Protein AF-0000000084752282 (afdb_homodimer)

Foldseek 3Di:
DPQDADPLVVVLQQFPCQQDFFLNARFAEFALLVFNGAGPLLVVLLVCLVVPQDDFEDPDPDDSRDVLNVLLLVLLVLVCVLQVPPDSLLKAKFQFLLRQLLLLLVQCLVVAAAAAEEEEELLDFLSNPVSNVVSCVNHNYYYHYQYADQLGATDVVVLLVPDALSYAEYEYECARSAFQDGYPLLVVCVSCVVSPHAYEYEDASPVLQDRHHCVVSVHAKYKYALRSLSADHRIIIIGGDQVSQVSGQEDDDAPQQWDDDDPVDTHGDHGPSVHVHDRGPSSRSSSSSSSSVVSVVSNNVSFNVQLVVLQVLLVVLLVVAPQKDWGNNDPDGGQKTWIDGPPDAQVLLQVQLVSNNYHWDWFASSSVSSCVVVVHGITTMGGDGSSGDNVSSVSSSVSSNVSVVVRD/DPQDADPLVVVLVQFPCQQDFFLNARAAEFALLVFNGAGVLLVVLLVCLVVPQDDFEDPDPDDSRDVLNVLLLVLLVLVCVLQVPPDSLLKAKFQFLLRQLLLLLVQCLVVAAAAAEEEEELLDFLSNPVSNVVSCVNHNYYYHYQYADQLGATDVVVLLVPDALSYAEYEYECARSAAQDGYPLLVVCVSCVVSPHAYEYEDASPVLQDRHHCVVSVHAKYKYALRSLSADHRIIIIGGDQVSQVSGQEDDDAPQQWDDDDPVDTHGDHGPSVHVHDRGPSSRSSSSSSSSVVSVVSNNSSFNVQLVVLQVLLVVLLVVAPQKDWGNNDPDGGQKTWIDGPPDAQVLLQVQLVSVNYHWDWFASSSVSSCVVVVHGITTMGGDGSSGDNVSSVSSSVSSNVSVVVRD

Radius of gyration: 26.95 Å; Cα contacts (8 Å, |Δi|>4): 1864; chains: 2; bounding box: 57×87×66 Å

Secondary structure (DSSP, 8-state):
-------HHHHHTT-GGGG-EETTEE-EE-BTTT-----HHHHHHHHHHHHHT----SS--SHHHHHHHHHHHHHHHHHHHHTT-S-GGGEEEESSHHHHHHHHHHHGGGG--TT-EEEEETT--GGGTHHHHHHHHHH--EEEEE-B-TTS-B-HHHHHHH--TTEEEEEEESB-TTT-BB--HHHHHHHHHHTT-EEEEE-TTTTTT----HHHHT-SEEEEEGGGTT--TT-EEEEE-HHHHHHSPPSS-SSSSEEEE-SS-EEE--TTGGG--SS--HHHHHHHHHHHHHHHHH-HHHHHHHHHHHHHHHHHHHTTSTTEEEE---SSB-SEEEEEETTS-HHHHHHHHHHTTEE-EEE-TT-HHHHHHHT-S-EEEEE--TT--HHHHHHHHHHHHHHHHHH-/-------HHHHHTT-GGGG-EETTEE-EE-BTTT-----HHHHHHHHHHHHHT----SS--SHHHHHHHHHHHHHHHHHHHHTT-S-GGGEEEESSHHHHHHHHHHHGGGG--TT-EEEEETT--GGGTHHHHHHHHHH--EEEEE-B-TTS-B-HHHHHHH--TTEEEEEEESB-TTT-BB--HHHHHHHHHHTT-EEEEE-TTTTTT----HHHHT-SEEEEEGGGTT--TT-EEEEE-HHHHHHSPPSS-SSSSEEEE-SS-EEE--TTGGG--SS--HHHHHHHHHHHHHHHHH-HHHHHHHHHHHHHHHHHHHTTSTTEEEE---SSB-SEEEEEETT--HHHHHHHHHHTTEE-EEE-TT-HHHHHHHT-S-EEEEE--TT--HHHHHHHHHHHHHHHHHH-

Structure (mmCIF, N/CA/C/O backbone):
data_AF-0000000084752282-model_v1
#
loop_
_entity.id
_entity.type
_entity.pdbx_description
1 polymer 'Cysteine desulfurase'
#
loop_
_atom_site.group_PDB
_atom_site.id
_atom_site.type_symbol
_atom_site.label_atom_id
_atom_site.label_alt_id
_atom_site.label_comp_id
_atom_site.label_asym_id
_atom_site.label_entity_id
_atom_site.label_seq_id
_atom_site.pdbx_PDB_ins_code
_atom_site.Cartn_x
_atom_site.Cartn_y
_atom_site.Cartn_z
_atom_site.occupancy
_atom_site.B_iso_or_equiv
_atom_site.auth_seq_id
_atom_site.auth_comp_id
_atom_site.auth_asym_id
_atom_site.auth_atom_id
_atom_site.pdbx_PDB_model_num
ATOM 1 N N . MET A 1 1 ? 12.156 -16.172 -34.938 1 40.66 1 MET A N 1
ATOM 2 C CA . MET A 1 1 ? 12.906 -15.188 -34.188 1 40.66 1 MET A CA 1
ATOM 3 C C . MET A 1 1 ? 13.977 -15.867 -33.312 1 40.66 1 MET A C 1
ATOM 5 O O . MET A 1 1 ? 13.703 -16.859 -32.656 1 40.66 1 MET A O 1
ATOM 9 N N . ILE A 1 2 ? 15.164 -15.734 -33.656 1 45.94 2 ILE A N 1
ATOM 10 C CA . ILE A 1 2 ? 16.297 -16.375 -33.031 1 45.94 2 ILE A CA 1
ATOM 11 C C . ILE A 1 2 ? 16.297 -16.031 -31.531 1 45.94 2 ILE A C 1
ATOM 13 O O . ILE A 1 2 ? 16.344 -14.867 -31.156 1 45.94 2 ILE A O 1
ATOM 17 N N . VAL A 1 3 ? 15.711 -16.922 -30.797 1 59.59 3 VAL A N 1
ATOM 18 C CA . VAL A 1 3 ? 15.594 -16.703 -29.359 1 59.59 3 VAL A CA 1
ATOM 19 C C . VAL A 1 3 ? 16.984 -16.531 -28.75 1 59.59 3 VAL A C 1
ATOM 21 O O . VAL A 1 3 ? 17.859 -17.375 -28.938 1 59.59 3 VAL A O 1
ATOM 24 N N . LYS A 1 4 ? 17.391 -15.227 -28.375 1 66.44 4 LYS A N 1
ATOM 25 C CA . LYS A 1 4 ? 18.594 -14.797 -27.688 1 66.44 4 LYS A CA 1
ATOM 26 C C . LYS A 1 4 ? 18.906 -15.703 -26.5 1 66.44 4 LYS A C 1
ATOM 28 O O . LYS A 1 4 ? 18.062 -15.914 -25.641 1 66.44 4 LYS A O 1
ATOM 33 N N . THR A 1 5 ? 19.953 -16.406 -26.672 1 79.81 5 THR A N 1
ATOM 34 C CA . THR A 1 5 ? 20.422 -17.219 -25.547 1 79.81 5 THR A CA 1
ATOM 35 C C . THR A 1 5 ? 20.812 -16.312 -24.375 1 79.81 5 THR A C 1
ATOM 37 O O . THR A 1 5 ? 21.562 -15.352 -24.547 1 79.81 5 THR A O 1
ATOM 40 N N . LEU A 1 6 ? 20.141 -16.609 -23.156 1 91.19 6 LEU A N 1
ATOM 41 C CA . LEU A 1 6 ? 20.359 -15.773 -21.984 1 91.19 6 LEU A CA 1
ATOM 42 C C . LEU A 1 6 ? 21.719 -16.078 -21.359 1 91.19 6 LEU A C 1
ATOM 44 O O . LEU A 1 6 ? 22.109 -17.25 -21.25 1 91.19 6 LEU A O 1
ATOM 48 N N . ASP A 1 7 ? 22.469 -15.047 -21.062 1 95.12 7 ASP A N 1
ATOM 49 C CA . ASP A 1 7 ? 23.641 -15.188 -20.203 1 95.12 7 ASP A CA 1
ATOM 50 C C . ASP A 1 7 ? 23.25 -15.195 -18.734 1 95.12 7 ASP A C 1
ATOM 52 O O . ASP A 1 7 ? 23.281 -14.156 -18.078 1 95.12 7 ASP A O 1
ATOM 56 N N . ILE A 1 8 ? 22.969 -16.344 -18.234 1 96.25 8 ILE A N 1
ATOM 57 C CA . ILE A 1 8 ? 22.375 -16.516 -16.922 1 96.25 8 ILE A CA 1
ATOM 58 C C . ILE A 1 8 ? 23.344 -16.031 -15.852 1 96.25 8 ILE A C 1
ATOM 60 O O . ILE A 1 8 ? 22.938 -15.422 -14.859 1 96.25 8 ILE A O 1
ATOM 64 N N . GLN A 1 9 ? 24.578 -16.281 -16 1 95.25 9 GLN A N 1
ATOM 65 C CA . GLN A 1 9 ? 25.578 -15.867 -15.023 1 95.25 9 GLN A CA 1
ATOM 66 C C . GLN A 1 9 ? 25.641 -14.344 -14.906 1 95.25 9 GLN A C 1
ATOM 68 O O . GLN A 1 9 ? 25.766 -13.805 -13.805 1 95.25 9 GLN A O 1
ATOM 73 N N . ALA A 1 10 ? 25.609 -13.688 -16.031 1 96.81 10 ALA A N 1
ATOM 74 C CA . ALA A 1 10 ? 25.578 -12.227 -16.016 1 96.81 10 ALA A CA 1
ATOM 75 C C . ALA A 1 10 ? 24.312 -11.711 -15.336 1 96.81 10 ALA A C 1
ATOM 77 O O . ALA A 1 10 ? 24.359 -10.75 -14.562 1 96.81 10 ALA A O 1
ATOM 78 N N . ILE A 1 11 ? 23.188 -12.344 -15.641 1 98.19 11 ILE A N 1
ATOM 79 C CA . ILE A 1 11 ? 21.906 -11.961 -15.07 1 98.19 11 ILE A CA 1
ATOM 80 C C . ILE A 1 11 ? 21.938 -12.148 -13.555 1 98.19 11 ILE A C 1
ATOM 82 O O . ILE A 1 11 ? 21.484 -11.281 -12.805 1 98.19 11 ILE A O 1
ATOM 86 N N . ARG A 1 12 ? 22.453 -13.234 -13.078 1 98.19 12 ARG A N 1
ATOM 87 C CA . ARG A 1 12 ? 22.484 -13.555 -11.656 1 98.19 12 ARG A CA 1
ATOM 88 C C . ARG A 1 12 ? 23.281 -12.516 -10.867 1 98.19 12 ARG A C 1
ATOM 90 O O . ARG A 1 12 ? 22.984 -12.25 -9.703 1 98.19 12 ARG A O 1
ATOM 97 N N . LYS A 1 13 ? 24.266 -11.828 -11.477 1 98.12 13 LYS A N 1
ATOM 98 C CA . LYS A 1 13 ? 25.062 -10.797 -10.828 1 98.12 13 LYS A CA 1
ATOM 99 C C . LYS A 1 13 ? 24.219 -9.57 -10.508 1 98.12 13 LYS A C 1
ATOM 101 O O . LYS A 1 13 ? 24.578 -8.773 -9.633 1 98.12 13 LYS A O 1
ATOM 106 N N . ASP A 1 14 ? 23.125 -9.43 -11.234 1 98.56 14 ASP A N 1
ATOM 107 C CA . ASP A 1 14 ? 22.219 -8.312 -10.992 1 98.56 14 ASP A CA 1
ATOM 108 C C . ASP A 1 14 ? 21.453 -8.5 -9.688 1 98.56 14 ASP A C 1
ATOM 110 O O . ASP A 1 14 ? 20.844 -7.559 -9.18 1 98.56 14 ASP A O 1
ATOM 114 N N . PHE A 1 15 ? 21.453 -9.734 -9.125 1 98.75 15 PHE A N 1
ATOM 115 C CA . PHE A 1 15 ? 20.703 -10.062 -7.918 1 98.75 15 PHE A CA 1
ATOM 116 C C . PHE A 1 15 ? 21.641 -10.367 -6.758 1 98.75 15 PHE A C 1
ATOM 118 O O . PHE A 1 15 ? 21.938 -11.531 -6.48 1 98.75 15 PHE A O 1
ATOM 125 N N . PRO A 1 16 ? 21.953 -9.336 -5.98 1 98.06 16 PRO A N 1
ATOM 126 C CA . PRO A 1 16 ? 22.922 -9.523 -4.902 1 98.06 16 PRO A CA 1
ATOM 127 C C . PRO A 1 16 ? 22.5 -10.609 -3.914 1 98.06 16 PRO A C 1
ATOM 129 O O . PRO A 1 16 ? 23.359 -11.32 -3.373 1 98.06 16 PRO A O 1
ATOM 132 N N . ILE A 1 17 ? 21.281 -10.797 -3.721 1 98.38 17 ILE A N 1
ATOM 133 C CA . ILE A 1 17 ? 20.75 -11.703 -2.711 1 98.38 17 ILE A CA 1
ATOM 134 C C . ILE A 1 17 ? 21.094 -13.148 -3.072 1 98.38 17 ILE A C 1
ATOM 136 O O . ILE A 1 17 ? 21.188 -14.008 -2.195 1 98.38 17 ILE A O 1
ATOM 140 N N . LEU A 1 18 ? 21.312 -13.453 -4.336 1 98.12 18 LEU A N 1
ATOM 141 C CA . LEU A 1 18 ? 21.578 -14.82 -4.785 1 98.12 18 LEU A CA 1
ATOM 142 C C . LEU A 1 18 ? 22.984 -15.25 -4.391 1 98.12 18 LEU A C 1
ATOM 144 O O . LEU A 1 18 ? 23.312 -16.438 -4.465 1 98.12 18 LEU A O 1
ATOM 148 N N . GLN A 1 19 ? 23.781 -14.336 -3.854 1 96.44 19 GLN A N 1
ATOM 149 C CA . GLN A 1 19 ? 25.141 -14.648 -3.412 1 96.44 19 GLN A CA 1
ATOM 150 C C . GLN A 1 19 ? 25.172 -15.008 -1.929 1 96.44 19 GLN A C 1
ATOM 152 O O . GLN A 1 19 ? 26.203 -15.383 -1.394 1 96.44 19 GLN A O 1
ATOM 157 N N . ARG A 1 20 ? 24.078 -14.945 -1.335 1 95.69 20 ARG A N 1
ATOM 158 C CA . ARG A 1 20 ? 23.969 -15.219 0.094 1 95.69 20 ARG A CA 1
ATOM 159 C C . ARG A 1 20 ? 24.141 -16.703 0.384 1 95.69 20 ARG A C 1
ATOM 161 O O . ARG A 1 20 ? 23.844 -17.547 -0.465 1 95.69 20 ARG A O 1
ATOM 168 N N . GLU A 1 21 ? 24.641 -16.953 1.603 1 97.44 21 GLU A N 1
ATOM 169 C CA . GLU A 1 21 ? 24.672 -18.312 2.115 1 97.44 21 GLU A CA 1
ATOM 170 C C . GLU A 1 21 ? 23.594 -18.531 3.172 1 97.44 21 GLU A C 1
ATOM 172 O O . GLU A 1 21 ? 23.312 -17.641 3.979 1 97.44 21 GLU A O 1
ATOM 177 N N . VAL A 1 22 ? 23.016 -19.656 3.08 1 97.06 22 VAL A N 1
ATOM 178 C CA . VAL A 1 22 ? 22.031 -20.078 4.07 1 97.06 22 VAL A CA 1
ATOM 179 C C . VAL A 1 22 ? 22.438 -21.438 4.652 1 97.06 22 VAL A C 1
ATOM 181 O O . VAL A 1 22 ? 22.609 -22.406 3.914 1 97.06 22 VAL A O 1
ATOM 184 N N . ASN A 1 23 ? 22.625 -21.438 5.961 1 95.81 23 ASN A N 1
ATOM 185 C CA . ASN A 1 23 ? 23.062 -22.656 6.648 1 95.81 23 ASN A CA 1
ATOM 186 C C . ASN A 1 23 ? 24.375 -23.188 6.078 1 95.81 23 ASN A C 1
ATOM 188 O O . ASN A 1 23 ? 24.531 -24.391 5.898 1 95.81 23 ASN A O 1
ATOM 192 N N . GLY A 1 24 ? 25.188 -22.359 5.688 1 97.12 24 GLY A N 1
ATOM 193 C CA . GLY A 1 24 ? 26.516 -22.703 5.223 1 97.12 24 GLY A CA 1
ATOM 194 C C . GLY A 1 24 ? 26.547 -23.141 3.77 1 97.12 24 GLY A C 1
ATOM 195 O O . GLY A 1 24 ? 27.578 -23.609 3.277 1 97.12 24 GLY A O 1
ATOM 196 N N . LYS A 1 25 ? 25.469 -23.031 3.049 1 97.75 25 LYS A N 1
ATOM 197 C CA . LYS A 1 25 ? 25.359 -23.422 1.643 1 97.75 25 LYS A CA 1
ATOM 198 C C . LYS A 1 25 ? 24.906 -22.25 0.784 1 97.75 25 LYS A C 1
ATOM 200 O O . LYS A 1 25 ? 24.188 -21.359 1.26 1 97.75 25 LYS A O 1
ATOM 205 N N . PRO A 1 26 ? 25.375 -22.281 -0.467 1 97.5 26 PRO A N 1
ATOM 206 C CA . PRO A 1 26 ? 24.844 -21.25 -1.357 1 97.5 26 PRO A CA 1
ATOM 207 C C . PRO A 1 26 ? 23.312 -21.297 -1.479 1 97.5 26 PRO A C 1
ATOM 209 O O . PRO A 1 26 ? 22.734 -22.391 -1.598 1 97.5 26 PRO A O 1
ATOM 212 N N . LEU A 1 27 ? 22.734 -20.172 -1.477 1 98.56 27 LEU A N 1
ATOM 213 C CA . LEU A 1 27 ? 21.281 -20.062 -1.57 1 98.56 27 LEU A CA 1
ATOM 214 C C . LEU A 1 27 ? 20.797 -20.547 -2.93 1 98.56 27 LEU A C 1
ATOM 216 O O . LEU A 1 27 ? 21.297 -20.109 -3.969 1 98.56 27 LEU A O 1
ATOM 220 N N . VAL A 1 28 ? 19.922 -21.484 -2.93 1 98.69 28 VAL A N 1
ATOM 221 C CA . VAL A 1 28 ? 19.078 -21.828 -4.07 1 98.69 28 VAL A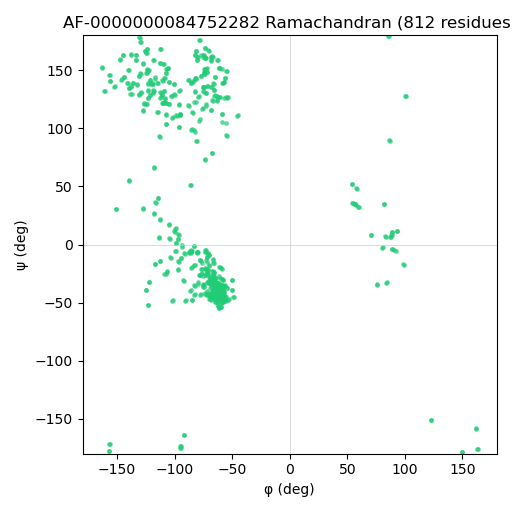 CA 1
ATOM 222 C C . VAL A 1 28 ? 17.656 -21.375 -3.818 1 98.69 28 VAL A C 1
ATOM 224 O O . VAL A 1 28 ? 16.922 -22 -3.045 1 98.69 28 VAL A O 1
ATOM 227 N N . TYR A 1 29 ? 17.281 -20.328 -4.43 1 98.69 29 TYR A N 1
ATOM 228 C CA . TYR A 1 29 ? 15.969 -19.719 -4.176 1 98.69 29 TYR A CA 1
ATOM 229 C C . TYR A 1 29 ? 14.938 -20.203 -5.191 1 98.69 29 TYR A C 1
ATOM 231 O O . TYR A 1 29 ? 14.984 -19.812 -6.359 1 98.69 29 TYR A O 1
ATOM 239 N N . LEU A 1 30 ? 13.969 -20.984 -4.734 1 98.75 30 LEU A N 1
ATOM 240 C CA . LEU A 1 30 ? 12.969 -21.578 -5.609 1 98.75 30 LEU A CA 1
ATOM 241 C C . LEU A 1 30 ? 11.562 -21.266 -5.109 1 98.75 30 LEU A C 1
ATOM 243 O O . LEU A 1 30 ? 10.656 -22.094 -5.23 1 98.75 30 LEU A O 1
ATOM 247 N N . ASP A 1 31 ? 11.359 -20.125 -4.469 1 98.44 31 ASP A N 1
ATOM 248 C CA . ASP A 1 31 ? 10.055 -19.656 -4 1 98.44 31 ASP A CA 1
ATOM 249 C C . ASP A 1 31 ? 9.633 -18.391 -4.746 1 98.44 31 ASP A C 1
ATOM 251 O O . ASP A 1 31 ? 9.07 -17.469 -4.148 1 98.44 31 ASP A O 1
ATOM 255 N N . ASN A 1 32 ? 9.883 -18.328 -6.043 1 98.31 32 ASN A N 1
ATOM 256 C CA . ASN A 1 32 ? 9.648 -17.156 -6.883 1 98.31 32 ASN A CA 1
ATOM 257 C C . ASN A 1 32 ? 8.156 -16.906 -7.094 1 98.31 32 ASN A C 1
ATOM 259 O O . ASN A 1 32 ? 7.75 -15.797 -7.414 1 98.31 32 ASN A O 1
ATOM 263 N N . ALA A 1 33 ? 7.273 -17.938 -6.926 1 97.69 33 ALA A N 1
ATOM 264 C CA . ALA A 1 33 ? 5.828 -17.781 -7.078 1 97.69 33 ALA A CA 1
ATOM 265 C C . ALA A 1 33 ? 5.238 -17 -5.902 1 97.69 33 ALA A C 1
ATOM 267 O O . ALA A 1 33 ? 4.129 -16.469 -6 1 97.69 33 ALA A O 1
ATOM 268 N N . ALA A 1 34 ? 5.945 -17 -4.789 1 97.5 34 ALA A N 1
ATOM 269 C CA . ALA A 1 34 ? 5.535 -16.188 -3.652 1 97.5 34 ALA A CA 1
ATOM 270 C C . ALA A 1 34 ? 6.051 -14.758 -3.793 1 97.5 34 ALA A C 1
ATOM 272 O O . ALA A 1 34 ? 5.297 -13.797 -3.604 1 97.5 34 ALA A O 1
ATOM 273 N N . THR A 1 35 ? 7.301 -14.648 -4.102 1 98.12 35 THR A N 1
ATOM 274 C CA . THR A 1 35 ? 7.934 -13.352 -4.344 1 98.12 35 THR A CA 1
ATOM 275 C C . THR A 1 35 ? 9.234 -13.531 -5.125 1 98.12 35 THR A C 1
ATOM 277 O O . THR A 1 35 ? 10.062 -14.367 -4.777 1 98.12 35 THR A O 1
ATOM 280 N N . SER A 1 36 ? 9.414 -12.75 -6.16 1 98.56 36 SER A N 1
ATOM 281 C CA . SER A 1 36 ? 10.648 -12.781 -6.938 1 98.56 36 SER A CA 1
ATOM 282 C C . SER A 1 36 ? 11.75 -11.984 -6.25 1 98.56 36 SER A C 1
ATOM 284 O O . SER A 1 36 ? 11.492 -11.227 -5.312 1 98.56 36 SER A O 1
ATOM 286 N N . GLN A 1 37 ? 12.977 -12.242 -6.645 1 98.81 37 GLN A N 1
ATOM 287 C CA . GLN A 1 37 ? 14.07 -11.414 -6.16 1 98.81 37 GLN A CA 1
ATOM 288 C C . GLN A 1 37 ? 14.156 -10.109 -6.953 1 98.81 37 GLN A C 1
ATOM 290 O O . GLN A 1 37 ? 13.648 -10.016 -8.07 1 98.81 37 GLN A O 1
ATOM 295 N N . THR A 1 38 ? 14.789 -9.102 -6.379 1 98.88 38 THR A N 1
ATOM 296 C CA . THR A 1 38 ? 14.844 -7.754 -6.93 1 98.88 38 THR A CA 1
ATOM 297 C C . THR A 1 38 ? 16.25 -7.422 -7.406 1 98.88 38 THR A C 1
ATOM 299 O O . THR A 1 38 ? 17.203 -7.492 -6.629 1 98.88 38 THR A O 1
ATOM 302 N N . PRO A 1 39 ? 16.438 -7.074 -8.688 1 98.88 39 PRO A N 1
ATOM 303 C CA . PRO A 1 39 ? 17.781 -6.762 -9.195 1 98.88 39 PRO A CA 1
ATOM 304 C C . PRO A 1 39 ? 18.281 -5.406 -8.703 1 98.88 39 PRO A C 1
ATOM 306 O O . PRO A 1 39 ? 17.5 -4.547 -8.312 1 98.88 39 PRO A O 1
ATOM 309 N N . GLN A 1 40 ? 19.578 -5.23 -8.773 1 98.81 40 GLN A N 1
ATOM 310 C CA . GLN A 1 40 ? 20.234 -4.027 -8.289 1 98.81 40 GLN A CA 1
ATOM 311 C C . GLN A 1 40 ? 19.703 -2.781 -8.984 1 98.81 40 GLN A C 1
ATOM 313 O O . GLN A 1 40 ? 19.609 -1.709 -8.383 1 98.81 40 GLN A O 1
ATOM 318 N N . GLN A 1 41 ? 19.359 -2.879 -10.266 1 98.81 41 GLN A N 1
ATOM 319 C CA . GLN A 1 41 ? 18.828 -1.756 -11.039 1 98.81 41 GLN A CA 1
ATOM 320 C C . GLN A 1 41 ? 17.562 -1.196 -10.391 1 98.81 41 GLN A C 1
ATOM 322 O O . GLN A 1 41 ? 17.359 0.019 -10.367 1 98.81 41 GLN A O 1
ATOM 327 N N . VAL A 1 42 ? 16.703 -2.086 -9.898 1 98.94 42 VAL A N 1
ATOM 328 C CA . VAL A 1 42 ? 15.461 -1.682 -9.258 1 98.94 42 VAL A CA 1
ATOM 329 C C . VAL A 1 42 ? 15.766 -1.097 -7.875 1 98.94 42 VAL A C 1
ATOM 331 O O . VAL A 1 42 ? 15.18 -0.08 -7.488 1 98.94 42 VAL A O 1
ATOM 334 N N . ILE A 1 43 ? 16.688 -1.72 -7.121 1 98.94 43 ILE A N 1
ATOM 335 C CA . ILE A 1 43 ? 17.109 -1.218 -5.816 1 98.94 43 ILE A CA 1
ATOM 336 C C . ILE A 1 43 ? 17.688 0.187 -5.965 1 98.94 43 ILE A C 1
ATOM 338 O O . ILE A 1 43 ? 17.375 1.077 -5.164 1 98.94 43 ILE A O 1
ATOM 342 N N . ASP A 1 44 ? 18.453 0.41 -7.02 1 98.88 44 ASP A N 1
ATOM 343 C CA . ASP A 1 44 ? 19.031 1.723 -7.289 1 98.88 44 ASP A CA 1
ATOM 344 C C . ASP A 1 44 ? 17.938 2.764 -7.539 1 98.88 44 ASP A C 1
ATOM 346 O O . ASP A 1 44 ? 18.078 3.916 -7.121 1 98.88 44 ASP A O 1
ATOM 350 N N . ALA A 1 45 ? 16.906 2.393 -8.258 1 98.88 45 ALA A N 1
ATOM 351 C CA . ALA A 1 45 ? 15.781 3.305 -8.492 1 98.88 45 ALA A CA 1
ATOM 352 C C . ALA A 1 45 ? 15.141 3.742 -7.184 1 98.88 45 ALA A C 1
ATOM 354 O O . ALA A 1 45 ? 14.773 4.906 -7.023 1 98.88 45 ALA A O 1
ATOM 355 N N . ILE A 1 46 ? 15.008 2.818 -6.234 1 98.88 46 ILE A N 1
ATOM 356 C CA . ILE A 1 46 ? 14.445 3.113 -4.918 1 98.88 46 ILE A CA 1
ATOM 357 C C . ILE A 1 46 ? 15.359 4.094 -4.18 1 98.88 46 ILE A C 1
ATOM 359 O O . ILE A 1 46 ? 14.891 5.117 -3.672 1 98.88 46 ILE A O 1
ATOM 363 N N . VAL A 1 47 ? 16.625 3.781 -4.168 1 98.88 47 VAL A N 1
ATOM 364 C CA . VAL A 1 47 ? 17.609 4.598 -3.471 1 98.88 47 VAL A CA 1
ATOM 365 C C . VAL A 1 47 ? 17.641 5.996 -4.078 1 98.88 47 VAL A C 1
ATOM 367 O O . VAL A 1 47 ? 17.625 6.996 -3.357 1 98.88 47 VAL A O 1
ATOM 370 N N . ASN A 1 48 ? 17.656 6.078 -5.418 1 98.75 48 ASN A N 1
ATOM 371 C CA . ASN A 1 48 ? 17.719 7.355 -6.121 1 98.75 48 ASN A CA 1
ATOM 372 C C . ASN A 1 48 ? 16.516 8.234 -5.805 1 98.75 48 ASN A C 1
ATOM 374 O O . ASN A 1 48 ? 16.641 9.461 -5.711 1 98.75 48 ASN A O 1
ATOM 378 N N . TYR A 1 49 ? 15.375 7.66 -5.672 1 98.81 49 TYR A N 1
ATOM 379 C CA . TYR A 1 49 ? 14.188 8.43 -5.316 1 98.81 49 TYR A CA 1
ATOM 380 C C . TYR A 1 49 ? 14.359 9.094 -3.959 1 98.81 49 TYR A C 1
ATOM 382 O O . TYR A 1 49 ? 14.266 10.32 -3.846 1 98.81 49 TYR A O 1
ATOM 390 N N . TYR A 1 50 ? 14.688 8.297 -2.906 1 98.75 50 TYR A N 1
ATOM 391 C CA . TYR A 1 50 ? 14.711 8.805 -1.54 1 98.75 50 TYR A CA 1
ATOM 392 C C . TYR A 1 50 ? 15.891 9.742 -1.326 1 98.75 50 TYR A C 1
ATOM 394 O O . TYR A 1 50 ? 15.82 10.672 -0.514 1 98.75 50 TYR A O 1
ATOM 402 N N . GLN A 1 51 ? 16.953 9.602 -2.113 1 98.62 51 GLN A N 1
ATOM 403 C CA . GLN A 1 51 ? 18.141 10.438 -1.942 1 98.62 51 GLN A CA 1
ATOM 404 C C . GLN A 1 51 ? 18.094 11.648 -2.873 1 98.62 51 GLN A C 1
ATOM 406 O O . GLN A 1 51 ? 18.859 12.594 -2.699 1 98.62 51 GLN A O 1
ATOM 411 N N . GLY A 1 52 ? 17.141 11.609 -3.828 1 98.31 52 GLY A N 1
ATOM 412 C CA . GLY A 1 52 ? 17.312 12.594 -4.887 1 98.31 52 GLY A CA 1
ATOM 413 C C . GLY A 1 52 ? 16.094 13.469 -5.082 1 98.31 52 GLY A C 1
ATOM 414 O O . GLY A 1 52 ? 16.219 14.664 -5.359 1 98.31 52 GLY A O 1
ATOM 415 N N . TYR A 1 53 ? 14.914 12.898 -4.992 1 98.12 53 TYR A N 1
ATOM 416 C CA . TYR A 1 53 ? 13.758 13.711 -5.363 1 98.12 53 TYR A CA 1
ATOM 417 C C . TYR A 1 53 ? 12.516 13.281 -4.594 1 98.12 53 TYR A C 1
ATOM 419 O O . TYR A 1 53 ? 11.398 13.328 -5.125 1 98.12 53 TYR A O 1
ATOM 427 N N . ASN A 1 54 ? 12.719 12.789 -3.383 1 98.44 54 ASN A N 1
ATOM 428 C CA . ASN A 1 54 ? 11.617 12.438 -2.49 1 98.44 54 ASN A CA 1
ATOM 429 C C . ASN A 1 54 ? 10.719 13.648 -2.207 1 98.44 54 ASN A C 1
ATOM 431 O O . ASN A 1 54 ? 11.164 14.625 -1.603 1 98.44 54 ASN A O 1
ATOM 435 N N . ALA A 1 55 ? 9.508 13.641 -2.678 1 98.06 55 ALA A N 1
ATOM 436 C CA . ALA A 1 55 ? 8.445 14.625 -2.463 1 98.06 55 ALA A CA 1
ATOM 437 C C . ALA A 1 55 ? 7.086 14.062 -2.84 1 98.06 55 ALA A C 1
ATOM 439 O O . ALA A 1 55 ? 6.996 13.07 -3.57 1 98.06 55 ALA A O 1
ATOM 440 N N . ASN A 1 56 ? 6.09 14.555 -2.221 1 96.56 56 ASN A N 1
ATOM 441 C CA . ASN A 1 56 ? 4.746 14.18 -2.643 1 96.56 56 ASN A CA 1
ATOM 442 C C . ASN A 1 56 ? 4.461 14.617 -4.074 1 96.56 56 ASN A C 1
ATOM 444 O O . ASN A 1 56 ? 5.113 15.531 -4.59 1 96.56 56 ASN A O 1
ATOM 448 N N . ILE A 1 57 ? 3.49 13.977 -4.695 1 96.44 57 ILE A N 1
ATOM 449 C CA . ILE A 1 57 ? 3.35 14.148 -6.137 1 96.44 57 ILE A CA 1
ATOM 450 C C . ILE A 1 57 ? 2.051 14.898 -6.441 1 96.44 57 ILE A C 1
ATOM 452 O O . ILE A 1 57 ? 1.203 15.062 -5.562 1 96.44 57 ILE A O 1
ATOM 456 N N . HIS A 1 58 ? 1.892 15.375 -7.781 1 90.62 58 HIS A N 1
ATOM 457 C CA . HIS A 1 58 ? 0.729 15.898 -8.492 1 90.62 58 HIS A CA 1
ATOM 458 C C . HIS A 1 58 ? 0.408 17.328 -8.055 1 90.62 58 HIS A C 1
ATOM 460 O O . HIS A 1 58 ? 0.044 18.156 -8.883 1 90.62 58 HIS A O 1
ATOM 466 N N . ARG A 1 59 ? 0.608 17.766 -6.758 1 82.62 59 ARG A N 1
ATOM 467 C CA . ARG A 1 59 ? 0.037 19.031 -6.305 1 82.62 59 ARG A CA 1
ATOM 468 C C . ARG A 1 59 ? 1.131 20.047 -6.016 1 82.62 59 ARG A C 1
ATOM 470 O O . ARG A 1 59 ? 0.852 21.234 -5.871 1 82.62 59 ARG A O 1
ATOM 477 N N . GLY A 1 60 ? 2.287 19.578 -5.941 1 84.88 60 GLY A N 1
ATOM 478 C CA . GLY A 1 60 ? 3.371 20.484 -5.625 1 84.88 60 GLY A CA 1
ATOM 479 C C . GLY A 1 60 ? 3.98 21.141 -6.852 1 84.88 60 GLY A C 1
ATOM 480 O O . GLY A 1 60 ? 4.152 20.484 -7.887 1 84.88 60 GLY A O 1
ATOM 481 N N . VAL A 1 61 ? 4.316 22.453 -6.66 1 87.62 61 VAL A N 1
ATOM 482 C CA . VAL A 1 61 ? 4.848 23.203 -7.793 1 87.62 61 VAL A CA 1
ATOM 483 C C . VAL A 1 61 ? 6.375 23.219 -7.73 1 87.62 61 VAL A C 1
ATOM 485 O O . VAL A 1 61 ? 7.039 23.578 -8.703 1 87.62 61 VAL A O 1
ATOM 488 N N . HIS A 1 62 ? 6.91 22.844 -6.574 1 95.44 62 HIS A N 1
ATOM 489 C CA . HIS A 1 62 ? 8.359 22.922 -6.453 1 95.44 62 HIS A CA 1
ATOM 490 C C . HIS A 1 62 ? 9.039 21.781 -7.211 1 95.44 62 HIS A C 1
ATOM 492 O O . HIS A 1 62 ? 8.406 20.766 -7.516 1 95.44 62 HIS A O 1
ATOM 498 N N . THR A 1 63 ? 10.289 21.875 -7.484 1 97.69 63 THR A N 1
ATOM 499 C CA . THR A 1 63 ? 11.086 21.047 -8.391 1 97.69 63 THR A CA 1
ATOM 500 C C . THR A 1 63 ? 11.023 19.578 -7.977 1 97.69 63 THR A C 1
ATOM 502 O O . THR A 1 63 ? 10.773 18.703 -8.812 1 97.69 63 THR A O 1
ATOM 505 N N . LEU A 1 64 ? 11.227 19.297 -6.711 1 97.75 64 LEU A N 1
ATOM 506 C CA . LEU A 1 64 ? 11.242 17.906 -6.262 1 97.75 64 LEU A CA 1
ATOM 507 C C . LEU A 1 64 ? 9.898 17.234 -6.523 1 97.75 64 LEU A C 1
ATOM 509 O O . LEU A 1 64 ? 9.852 16.078 -6.961 1 97.75 64 LEU A O 1
ATOM 513 N N . SER A 1 65 ? 8.805 17.922 -6.238 1 97.81 65 SER A N 1
ATOM 514 C CA . SER A 1 65 ? 7.473 17.391 -6.488 1 97.81 65 SER A CA 1
ATOM 515 C C . SER A 1 65 ? 7.258 17.125 -7.977 1 97.81 65 SER A C 1
ATOM 517 O O . SER A 1 65 ? 6.672 16.109 -8.352 1 97.81 65 SER A O 1
ATOM 519 N N . GLN A 1 66 ? 7.719 18.016 -8.789 1 97.75 66 GLN A N 1
ATOM 520 C CA . GLN A 1 66 ? 7.574 17.844 -10.234 1 97.75 66 GLN A CA 1
ATOM 521 C C . GLN A 1 66 ? 8.383 16.656 -10.734 1 97.75 66 GLN A C 1
ATOM 523 O O . GLN A 1 66 ? 7.895 15.852 -11.539 1 97.75 66 GLN A O 1
ATOM 528 N N . GLU A 1 67 ? 9.609 16.562 -10.273 1 98.44 67 GLU A N 1
ATOM 529 C CA . GLU A 1 67 ? 10.461 15.43 -10.656 1 98.44 67 GLU A CA 1
ATOM 530 C C . GLU A 1 67 ? 9.828 14.102 -10.234 1 98.44 67 GLU A C 1
ATOM 532 O O . GLU A 1 67 ? 9.805 13.141 -11.008 1 98.44 67 GLU A O 1
ATOM 537 N N . ALA A 1 68 ? 9.32 14.055 -9.016 1 98.5 68 ALA A N 1
ATOM 538 C CA . ALA A 1 68 ? 8.672 12.844 -8.508 1 98.5 68 ALA A CA 1
ATOM 539 C C . ALA A 1 68 ? 7.418 12.516 -9.305 1 98.5 68 ALA A C 1
ATOM 541 O O . ALA A 1 68 ? 7.164 11.352 -9.625 1 98.5 68 ALA A O 1
ATOM 542 N N . THR A 1 69 ? 6.625 13.539 -9.625 1 98.31 69 THR A N 1
ATOM 543 C CA . THR A 1 69 ? 5.418 13.352 -10.43 1 98.31 69 THR A CA 1
ATOM 544 C C . THR A 1 69 ? 5.758 12.766 -11.797 1 98.31 69 THR A C 1
ATOM 546 O O . THR A 1 69 ? 5.125 11.812 -12.234 1 98.31 69 THR A O 1
ATOM 549 N N . ASP A 1 70 ? 6.734 13.336 -12.406 1 98.56 70 ASP A N 1
ATOM 550 C CA . ASP A 1 70 ? 7.145 12.883 -13.727 1 98.56 70 ASP A CA 1
ATOM 551 C C . ASP A 1 70 ? 7.605 11.422 -13.695 1 98.56 70 ASP A C 1
ATOM 553 O O . ASP A 1 70 ? 7.242 10.633 -14.562 1 98.56 70 ASP A O 1
ATOM 557 N N . ALA A 1 71 ? 8.383 11.109 -12.734 1 98.81 71 ALA A N 1
ATOM 558 C CA . ALA A 1 71 ? 8.891 9.75 -12.602 1 98.81 71 ALA A CA 1
ATOM 559 C C . ALA A 1 71 ? 7.75 8.766 -12.352 1 98.81 71 ALA A C 1
ATOM 561 O O . ALA A 1 71 ? 7.73 7.668 -12.922 1 98.81 71 ALA A O 1
ATOM 562 N N . TYR A 1 72 ? 6.848 9.141 -11.516 1 98.69 72 TYR A N 1
ATOM 563 C CA . TYR A 1 72 ? 5.707 8.297 -11.172 1 98.69 72 TYR A CA 1
ATOM 564 C C . TYR A 1 72 ? 4.82 8.062 -12.391 1 98.69 72 TYR A C 1
ATOM 566 O O . TYR A 1 72 ? 4.43 6.922 -12.664 1 98.69 72 TYR A O 1
ATOM 574 N N . GLU A 1 73 ? 4.523 9.094 -13.109 1 98.56 73 GLU A N 1
ATOM 575 C CA . GLU A 1 73 ? 3.674 8.961 -14.297 1 98.56 73 GLU A CA 1
ATOM 576 C C . GLU A 1 73 ? 4.41 8.25 -15.43 1 98.56 73 GLU A C 1
ATOM 578 O O . GLU A 1 73 ? 3.797 7.531 -16.219 1 98.56 73 GLU A O 1
ATOM 583 N N . ALA A 1 74 ? 5.703 8.43 -15.508 1 98.81 74 ALA A N 1
ATOM 584 C CA . ALA A 1 74 ? 6.488 7.664 -16.469 1 98.81 74 ALA A CA 1
ATOM 585 C C . ALA A 1 74 ? 6.344 6.164 -16.219 1 98.81 74 ALA A C 1
ATOM 587 O O . ALA A 1 74 ? 6.309 5.371 -17.172 1 98.81 74 ALA A O 1
ATOM 588 N N . ALA A 1 75 ? 6.316 5.805 -14.977 1 98.88 75 ALA A N 1
ATOM 589 C CA . ALA A 1 75 ? 6.105 4.402 -14.633 1 98.88 75 ALA A CA 1
ATOM 590 C C . ALA A 1 75 ? 4.75 3.91 -15.133 1 98.88 75 ALA A C 1
ATOM 592 O O . ALA A 1 75 ? 4.637 2.787 -15.633 1 98.88 75 ALA A O 1
ATOM 593 N N . ARG A 1 76 ? 3.723 4.727 -15 1 98.75 76 ARG A N 1
ATOM 594 C CA . ARG A 1 76 ? 2.404 4.375 -15.516 1 98.75 76 ARG A CA 1
ATOM 595 C C . ARG A 1 76 ? 2.457 4.109 -17.016 1 98.75 76 ARG A C 1
ATOM 597 O O . ARG A 1 76 ? 1.852 3.152 -17.5 1 98.75 76 ARG A O 1
ATOM 604 N N . TYR A 1 77 ? 3.184 4.887 -17.75 1 98.81 77 TYR A N 1
ATOM 605 C CA . TYR A 1 77 ? 3.338 4.723 -19.188 1 98.81 77 TYR A CA 1
ATOM 606 C C . TYR A 1 77 ? 4.094 3.439 -19.516 1 98.81 77 TYR A C 1
ATOM 608 O O . TYR A 1 77 ? 3.771 2.754 -20.484 1 98.81 77 TYR A O 1
ATOM 616 N N . LYS A 1 78 ? 5.098 3.139 -18.734 1 98.88 78 LYS A N 1
ATOM 617 C CA . LYS A 1 78 ? 5.844 1.898 -18.938 1 98.88 78 LYS A CA 1
ATOM 618 C C . LYS A 1 78 ? 4.938 0.681 -18.781 1 98.88 78 LYS A C 1
ATOM 620 O O . LYS A 1 78 ? 5.031 -0.275 -19.562 1 98.88 78 LYS A O 1
ATOM 625 N N . ILE A 1 79 ? 4.074 0.731 -17.781 1 98.88 79 ILE A N 1
ATOM 626 C CA . ILE A 1 79 ? 3.119 -0.347 -17.547 1 98.88 79 ILE A CA 1
ATOM 627 C C . ILE A 1 79 ? 2.148 -0.436 -18.719 1 98.88 79 ILE A C 1
ATOM 629 O O . ILE A 1 79 ? 1.883 -1.525 -19.234 1 98.88 79 ILE A O 1
ATOM 633 N N . GLN A 1 80 ? 1.64 0.732 -19.109 1 98.88 80 GLN A N 1
ATOM 634 C CA . GLN A 1 80 ? 0.73 0.815 -20.25 1 98.88 80 GLN A CA 1
ATOM 635 C C . GLN A 1 80 ? 1.337 0.162 -21.484 1 98.88 80 GLN A C 1
ATOM 637 O O . GLN A 1 80 ? 0.689 -0.656 -22.141 1 98.88 80 GLN A O 1
ATOM 642 N N . LYS A 1 81 ? 2.541 0.488 -21.75 1 98.81 81 LYS A N 1
ATOM 643 C CA . LYS A 1 81 ? 3.229 -0.024 -22.938 1 98.81 81 LYS A CA 1
ATOM 644 C C . LYS A 1 81 ? 3.496 -1.521 -22.812 1 98.81 81 LYS A C 1
ATOM 646 O O . LYS A 1 81 ? 3.291 -2.275 -23.766 1 98.81 81 LYS A O 1
ATOM 651 N N . HIS A 1 82 ? 3.922 -1.965 -21.688 1 98.88 82 HIS A N 1
ATOM 652 C CA . HIS A 1 82 ? 4.27 -3.363 -21.484 1 98.88 82 HIS A CA 1
ATOM 653 C C . HIS A 1 82 ? 3.072 -4.273 -21.719 1 98.88 82 HIS A C 1
ATOM 655 O O . HIS A 1 82 ? 3.205 -5.32 -22.375 1 98.88 82 HIS A O 1
ATOM 661 N N . PHE A 1 83 ? 1.922 -3.877 -21.25 1 98.88 83 PHE A N 1
ATOM 662 C CA . PHE A 1 83 ? 0.743 -4.73 -21.328 1 98.88 83 PHE A CA 1
ATOM 663 C C . PHE A 1 83 ? -0.115 -4.363 -22.531 1 98.88 83 PHE A C 1
ATOM 665 O O . PHE A 1 83 ? -1.219 -4.887 -22.703 1 98.88 83 PHE A O 1
ATOM 672 N N . ASN A 1 84 ? 0.332 -3.451 -23.344 1 98.75 84 ASN A N 1
ATOM 673 C CA . ASN A 1 84 ? -0.393 -2.971 -24.516 1 98.75 84 ASN A CA 1
ATOM 674 C C . ASN A 1 84 ? -1.795 -2.492 -24.141 1 98.75 84 ASN A C 1
ATOM 676 O O . ASN A 1 84 ? -2.781 -2.943 -24.734 1 98.75 84 ASN A O 1
ATOM 680 N N . ILE A 1 85 ? -1.834 -1.638 -23.172 1 98.81 85 ILE A N 1
ATOM 681 C CA . ILE A 1 85 ? -3.062 -0.973 -22.75 1 98.81 85 ILE A CA 1
ATOM 682 C C . ILE A 1 85 ? -3.293 0.272 -23.609 1 98.81 85 ILE A C 1
ATOM 684 O O . ILE A 1 85 ? -2.352 1.008 -23.906 1 98.81 85 ILE A O 1
ATOM 688 N N . ALA A 1 86 ? -4.477 0.516 -24 1 98.56 86 ALA A N 1
ATOM 689 C CA . ALA A 1 86 ? -4.789 1.562 -24.969 1 98.56 86 ALA A CA 1
ATOM 690 C C . ALA A 1 86 ? -4.445 2.943 -24.406 1 98.56 86 ALA A C 1
ATOM 692 O O . ALA A 1 86 ? -3.861 3.773 -25.109 1 98.56 86 ALA A O 1
ATOM 693 N N . HIS A 1 87 ? -4.844 3.23 -23.141 1 98.5 87 HIS A N 1
ATOM 694 C CA . HIS A 1 87 ? -4.656 4.543 -22.531 1 98.5 87 HIS A CA 1
ATOM 695 C C . HIS A 1 87 ? -4.02 4.426 -21.141 1 98.5 87 HIS A C 1
ATOM 697 O O . HIS A 1 87 ? -4.32 3.498 -20.391 1 98.5 87 HIS A O 1
ATOM 703 N N . PRO A 1 88 ? -3.178 5.383 -20.797 1 98.31 88 PRO A N 1
ATOM 704 C CA . PRO A 1 88 ? -2.5 5.312 -19.5 1 98.31 88 PRO A CA 1
ATOM 705 C C . PRO A 1 88 ? -3.465 5.438 -18.312 1 98.31 88 PRO A C 1
ATOM 707 O O . PRO A 1 88 ? -3.217 4.871 -17.25 1 98.31 88 PRO A O 1
ATOM 710 N N . TYR A 1 89 ? -4.582 6.18 -18.516 1 98.31 89 TYR A N 1
ATOM 711 C CA . TYR A 1 89 ? -5.516 6.387 -17.406 1 98.31 89 TYR A CA 1
ATOM 712 C C . TYR A 1 89 ? -6.301 5.117 -17.109 1 98.31 89 TYR A C 1
ATOM 714 O O . TYR A 1 89 ? -7.066 5.062 -16.141 1 98.31 89 TYR A O 1
ATOM 722 N N . GLU A 1 90 ? -6.129 4.059 -17.922 1 98.88 90 GLU A N 1
ATOM 723 C CA . GLU A 1 90 ? -6.727 2.752 -17.656 1 98.88 90 GLU A CA 1
ATOM 724 C C . GLU A 1 90 ? -5.844 1.921 -16.734 1 98.88 90 GLU A C 1
ATOM 726 O O . GLU A 1 90 ? -6.223 0.818 -16.328 1 98.88 90 GLU A O 1
ATOM 731 N N . VAL A 1 91 ? -4.684 2.443 -16.406 1 98.88 91 VAL A N 1
ATOM 732 C CA . VAL A 1 91 ? -3.766 1.829 -15.461 1 98.88 91 VAL A CA 1
ATOM 733 C C . VAL A 1 91 ? -3.98 2.432 -14.07 1 98.88 91 VAL A C 1
ATOM 735 O O . VAL A 1 91 ? -3.648 3.596 -13.836 1 98.88 91 VAL A O 1
ATOM 738 N N . ILE A 1 92 ? -4.488 1.632 -13.156 1 98.81 92 ILE A N 1
ATOM 739 C CA . ILE A 1 92 ? -4.691 2.07 -11.781 1 98.81 92 ILE A CA 1
ATOM 740 C C . ILE A 1 92 ? -3.621 1.463 -10.875 1 98.81 92 ILE A C 1
ATOM 742 O O . ILE A 1 92 ? -3.486 0.239 -10.797 1 98.81 92 ILE A O 1
ATOM 746 N N . PHE A 1 93 ? -2.85 2.324 -10.203 1 98.69 93 PHE A N 1
ATOM 747 C CA . PHE A 1 93 ? -1.914 1.82 -9.203 1 98.69 93 PHE A CA 1
ATOM 748 C C . PHE A 1 93 ? -2.654 1.349 -7.961 1 98.69 93 PHE A C 1
ATOM 750 O O . PHE A 1 93 ? -3.559 2.033 -7.473 1 98.69 93 PHE A O 1
ATOM 757 N N . THR A 1 94 ? -2.334 0.173 -7.523 1 98.31 94 THR A N 1
ATOM 758 C CA . THR A 1 94 ? -2.869 -0.402 -6.293 1 98.31 94 THR A CA 1
ATOM 759 C C . THR A 1 94 ? -1.744 -0.949 -5.418 1 98.31 94 THR A C 1
ATOM 761 O O . THR A 1 94 ? -0.569 -0.857 -5.777 1 98.31 94 THR A O 1
ATOM 764 N N . SER A 1 95 ? -2.104 -1.457 -4.266 1 98 95 SER A N 1
ATOM 765 C CA . SER A 1 95 ? -1.087 -2.021 -3.383 1 98 95 SER A CA 1
ATOM 766 C C . SER A 1 95 ? -0.746 -3.455 -3.775 1 98 95 SER A C 1
ATOM 768 O O . SER A 1 95 ? 0.149 -4.066 -3.191 1 98 95 SER A O 1
ATOM 770 N N . GLY A 1 96 ? -1.384 -4.012 -4.781 1 98 96 GLY A N 1
ATOM 771 C CA . GLY A 1 96 ? -1.172 -5.375 -5.238 1 98 96 GLY A CA 1
ATOM 772 C C . GLY A 1 96 ? -2.414 -5.996 -5.848 1 98 96 GLY A C 1
ATOM 773 O O . GLY A 1 96 ? -3.465 -5.355 -5.922 1 98 96 GLY A O 1
ATOM 774 N N . THR A 1 97 ? -2.283 -7.219 -6.238 1 98.5 97 THR A N 1
ATOM 775 C CA . THR A 1 97 ? -3.359 -7.941 -6.902 1 98.5 97 THR A CA 1
ATOM 776 C C . THR A 1 97 ? -4.578 -8.055 -5.992 1 98.5 97 THR A C 1
ATOM 778 O O . THR A 1 97 ? -5.711 -7.852 -6.434 1 98.5 97 THR A O 1
ATOM 781 N N . THR A 1 98 ? -4.332 -8.375 -4.703 1 98.38 98 THR A N 1
ATOM 782 C CA . THR A 1 98 ? -5.43 -8.508 -3.748 1 98.38 98 THR A CA 1
ATOM 783 C C . THR A 1 98 ? -6.223 -7.211 -3.648 1 98.38 98 THR A C 1
ATOM 785 O O . THR A 1 98 ? -7.453 -7.223 -3.697 1 98.38 98 THR A O 1
ATOM 788 N N . ASP A 1 99 ? -5.539 -6.094 -3.529 1 98.31 99 ASP A N 1
ATOM 789 C CA . ASP A 1 99 ? -6.172 -4.785 -3.473 1 98.31 99 ASP A CA 1
ATOM 790 C C . ASP A 1 99 ? -6.961 -4.5 -4.75 1 98.31 99 ASP A C 1
ATOM 792 O O . ASP A 1 99 ? -8.086 -3.992 -4.691 1 98.31 99 ASP A O 1
ATOM 796 N N . SER A 1 100 ? -6.414 -4.816 -5.879 1 98.75 100 SER A N 1
ATOM 797 C CA . SER A 1 100 ? -7.062 -4.621 -7.172 1 98.75 100 SER A CA 1
ATOM 798 C C . SER A 1 100 ? -8.383 -5.379 -7.25 1 98.75 100 SER A C 1
ATOM 800 O O . SER A 1 100 ? -9.398 -4.824 -7.672 1 98.75 100 SER A O 1
ATOM 802 N N . ILE A 1 101 ? -8.344 -6.621 -6.848 1 98.75 101 ILE A N 1
ATOM 803 C CA . ILE A 1 101 ? -9.531 -7.473 -6.949 1 98.75 101 ILE A CA 1
ATOM 804 C C . ILE A 1 101 ? -10.609 -6.965 -6 1 98.75 101 ILE A C 1
ATOM 806 O O . ILE A 1 101 ? -11.789 -6.922 -6.355 1 98.75 101 ILE A O 1
ATOM 810 N N . ASN A 1 102 ? -10.242 -6.57 -4.801 1 98.62 102 ASN A N 1
ATOM 811 C CA . ASN A 1 102 ? -11.203 -6.016 -3.857 1 98.62 102 ASN A CA 1
ATOM 812 C C . ASN A 1 102 ? -11.859 -4.75 -4.406 1 98.62 102 ASN A C 1
ATOM 814 O O . ASN A 1 102 ? -13.055 -4.531 -4.207 1 98.62 102 ASN A O 1
ATOM 818 N N . LEU A 1 103 ? -11.062 -3.883 -5.07 1 98.31 103 LEU A N 1
ATOM 819 C CA . LEU A 1 103 ? -11.586 -2.672 -5.691 1 98.31 103 LEU A CA 1
ATOM 820 C C . LEU A 1 103 ? -12.688 -3.006 -6.691 1 98.31 103 LEU A C 1
ATOM 822 O O . LEU A 1 103 ? -13.773 -2.434 -6.637 1 98.31 103 LEU A O 1
ATOM 826 N N . VAL A 1 104 ? -12.453 -3.979 -7.531 1 98.62 104 VAL A N 1
ATOM 827 C CA . VAL A 1 104 ? -13.422 -4.359 -8.555 1 98.62 104 VAL A CA 1
ATOM 828 C C . VAL A 1 104 ? -14.633 -5.012 -7.898 1 98.62 104 VAL A C 1
ATOM 830 O O . VAL A 1 104 ? -15.773 -4.695 -8.234 1 98.62 104 VAL A O 1
ATOM 833 N N . ALA A 1 105 ? -14.375 -5.949 -6.965 1 98.25 105 ALA A N 1
ATOM 834 C CA . ALA A 1 105 ? -15.461 -6.648 -6.289 1 98.25 105 ALA A CA 1
ATOM 835 C C . ALA A 1 105 ? -16.391 -5.664 -5.582 1 98.25 105 ALA A C 1
ATOM 837 O O . ALA A 1 105 ? -17.609 -5.781 -5.672 1 98.25 105 ALA A O 1
ATOM 838 N N . ASN A 1 106 ? -15.828 -4.723 -4.879 1 96.62 106 ASN A N 1
ATOM 839 C CA . ASN A 1 106 ? -16.641 -3.713 -4.207 1 96.62 106 ASN A CA 1
ATOM 840 C C . ASN A 1 106 ? -17.453 -2.896 -5.203 1 96.62 106 ASN A C 1
ATOM 842 O O . ASN A 1 106 ? -18.609 -2.537 -4.926 1 96.62 106 ASN A O 1
ATOM 846 N N . GLY A 1 107 ? -16.859 -2.564 -6.301 1 96.31 107 GLY A N 1
ATOM 847 C CA . GLY A 1 107 ? -17.547 -1.786 -7.32 1 96.31 107 GLY A CA 1
ATOM 848 C C . GLY A 1 107 ? -18.719 -2.514 -7.934 1 96.31 107 GLY A C 1
ATOM 849 O O . GLY A 1 107 ? -19.703 -1.887 -8.344 1 96.31 107 GLY A O 1
ATOM 850 N N . PHE A 1 108 ? -18.703 -3.812 -7.988 1 97.19 108 PHE A N 1
ATOM 851 C CA . PHE A 1 108 ? -19.734 -4.605 -8.648 1 97.19 108 PHE A CA 1
ATOM 852 C C . PHE A 1 108 ? -20.953 -4.754 -7.75 1 97.19 108 PHE A C 1
ATOM 854 O O . PHE A 1 108 ? -21.969 -5.312 -8.164 1 97.19 108 PHE A O 1
ATOM 861 N N . ASN A 1 109 ? -20.828 -4.289 -6.555 1 94.62 109 ASN A N 1
ATOM 862 C CA . ASN A 1 109 ? -21.953 -4.34 -5.625 1 94.62 109 ASN A CA 1
ATOM 863 C C . ASN A 1 109 ? -23.234 -3.775 -6.246 1 94.62 109 ASN A C 1
ATOM 865 O O . ASN A 1 109 ? -24.312 -4.328 -6.059 1 94.62 109 ASN A O 1
ATOM 869 N N . SER A 1 110 ? -23.047 -2.719 -6.988 1 90.62 110 SER A N 1
ATOM 870 C CA . SER A 1 110 ? -24.219 -2.012 -7.504 1 90.62 110 SER A CA 1
ATOM 871 C C . SER A 1 110 ? -24.703 -2.631 -8.812 1 90.62 110 SER A C 1
ATOM 873 O O . SER A 1 110 ? -25.781 -2.285 -9.305 1 90.62 110 SER A O 1
ATOM 875 N N . PHE A 1 111 ? -23.969 -3.568 -9.312 1 94.88 111 PHE A N 1
ATOM 876 C CA . PHE A 1 111 ? -24.297 -4.133 -10.617 1 94.88 111 PHE A CA 1
ATOM 877 C C . PHE A 1 111 ? -24.969 -5.496 -10.453 1 94.88 111 PHE A C 1
ATOM 879 O O . PHE A 1 111 ? -25.469 -6.062 -11.43 1 94.88 111 PHE A O 1
ATOM 886 N N . LEU A 1 112 ? -24.922 -6.035 -9.258 1 97.31 112 LEU A N 1
ATOM 887 C CA . LEU A 1 112 ? -25.422 -7.387 -9.039 1 97.31 112 LEU A CA 1
ATOM 888 C C . LEU A 1 112 ? -26.734 -7.355 -8.25 1 97.31 112 LEU A C 1
ATOM 890 O O . LEU A 1 112 ? -26.922 -6.48 -7.406 1 97.31 112 LEU A O 1
ATOM 894 N N . LYS A 1 113 ? -27.609 -8.219 -8.57 1 96.56 113 LYS A N 1
ATOM 895 C CA . LYS A 1 113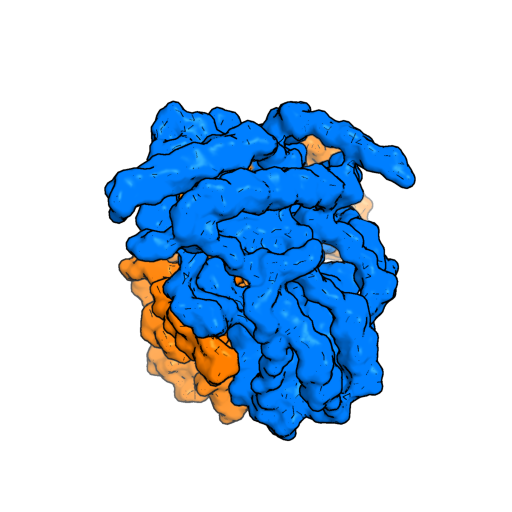 ? -28.844 -8.445 -7.844 1 96.56 113 LYS A CA 1
ATOM 896 C C . LYS A 1 113 ? -28.969 -9.906 -7.406 1 96.56 113 LYS A C 1
ATOM 898 O O . LYS A 1 113 ? -28.203 -10.758 -7.852 1 96.56 113 LYS A O 1
ATOM 903 N N . GLU A 1 114 ? -29.906 -10.125 -6.578 1 97.62 114 GLU A N 1
ATOM 904 C CA . GLU A 1 114 ? -30.156 -11.477 -6.09 1 97.62 114 GLU A CA 1
ATOM 905 C C . GLU A 1 114 ? -30.422 -12.438 -7.246 1 97.62 114 GLU A C 1
ATOM 907 O O . GLU A 1 114 ? -31.219 -12.141 -8.133 1 97.62 114 GLU A O 1
ATOM 912 N N . GLY A 1 115 ? -29.656 -13.492 -7.238 1 97.56 115 GLY A N 1
ATOM 913 C CA . GLY A 1 115 ? -29.891 -14.508 -8.25 1 97.56 115 GLY A CA 1
ATOM 914 C C . GLY A 1 115 ? -28.922 -14.406 -9.422 1 97.56 115 GLY A C 1
ATOM 915 O O . GLY A 1 115 ? -28.766 -15.352 -10.195 1 97.56 115 GLY A O 1
ATOM 916 N N . ASP A 1 116 ? -28.266 -13.242 -9.562 1 98.44 116 ASP A N 1
ATOM 917 C CA . ASP A 1 116 ? -27.188 -13.156 -10.555 1 98.44 116 ASP A CA 1
ATOM 918 C C . ASP A 1 116 ? -26.062 -14.141 -10.242 1 98.44 116 ASP A C 1
ATOM 920 O O . ASP A 1 116 ? -25.891 -14.555 -9.094 1 98.44 116 ASP A O 1
ATOM 924 N N . GLU A 1 117 ? -25.391 -14.555 -11.297 1 98.62 117 GLU A N 1
ATOM 925 C CA . GLU A 1 117 ? -24.312 -15.539 -11.109 1 98.62 117 GLU A CA 1
ATOM 926 C C . GLU A 1 117 ? -22.953 -14.945 -11.453 1 98.62 117 GLU A C 1
ATOM 928 O O . GLU A 1 117 ? -22.828 -14.172 -12.406 1 98.62 117 GLU A O 1
ATOM 933 N N . ILE A 1 118 ? -22 -15.266 -10.656 1 98.62 118 ILE A N 1
ATOM 934 C CA . ILE A 1 118 ? -20.609 -14.977 -10.969 1 98.62 118 ILE A CA 1
ATOM 935 C C . ILE A 1 118 ? -19.797 -16.266 -10.945 1 98.62 118 ILE A C 1
ATOM 937 O O . ILE A 1 118 ? -20.031 -17.141 -10.117 1 98.62 118 ILE A O 1
ATOM 941 N N . LEU A 1 119 ? -18.875 -16.453 -11.891 1 98.75 119 LEU A N 1
ATOM 942 C CA . LEU A 1 119 ? -18.156 -17.719 -12.07 1 98.75 119 LEU A CA 1
ATOM 943 C C . LEU A 1 119 ? -16.688 -17.578 -11.656 1 98.75 119 LEU A C 1
ATOM 945 O O . LEU A 1 119 ? -16.016 -16.609 -12.055 1 98.75 119 LEU A O 1
ATOM 949 N N . VAL A 1 120 ? -16.234 -18.531 -10.859 1 98 120 VAL A N 1
ATOM 950 C CA . VAL A 1 120 ? -14.859 -18.578 -10.391 1 98 120 VAL A CA 1
ATOM 951 C C . VAL A 1 120 ? -14.211 -19.891 -10.812 1 98 120 VAL A C 1
ATOM 953 O O . VAL A 1 120 ? -14.852 -20.938 -10.789 1 98 120 VAL A O 1
ATOM 956 N N . SER A 1 121 ? -12.922 -19.797 -11.195 1 97.94 121 SER A N 1
ATOM 957 C CA . SER A 1 121 ? -12.172 -21.016 -11.484 1 97.94 121 SER A CA 1
ATOM 958 C C . SER A 1 121 ? -11.859 -21.781 -10.203 1 97.94 121 SER A C 1
ATOM 960 O O . SER A 1 121 ? -11.594 -21.188 -9.164 1 97.94 121 SER A O 1
ATOM 962 N N . ALA A 1 122 ? -11.789 -23.125 -10.297 1 97.5 122 ALA A N 1
ATOM 963 C CA . ALA A 1 122 ? -11.461 -23.984 -9.164 1 97.5 122 ALA A CA 1
ATOM 964 C C . ALA A 1 122 ? -9.992 -23.844 -8.781 1 97.5 122 ALA A C 1
ATOM 966 O O . ALA A 1 122 ? -9.578 -24.266 -7.699 1 97.5 122 ALA A O 1
ATOM 967 N N . MET A 1 123 ? -9.234 -23.141 -9.555 1 97.25 123 MET A N 1
ATOM 968 C CA . MET A 1 123 ? -7.789 -23.109 -9.375 1 97.25 123 MET A CA 1
ATOM 969 C C . MET A 1 123 ? -7.344 -21.797 -8.75 1 97.25 123 MET A C 1
ATOM 971 O O . MET A 1 123 ? -6.152 -21.484 -8.711 1 97.25 123 MET A O 1
ATOM 975 N N . GLU A 1 124 ? -8.234 -21.109 -8.188 1 97.62 124 GLU A N 1
ATOM 976 C CA . GLU A 1 124 ? -7.961 -19.719 -7.844 1 97.62 124 GLU A CA 1
ATOM 977 C C . GLU A 1 124 ? -7.188 -19.609 -6.535 1 97.62 124 GLU A C 1
ATOM 979 O O . GLU A 1 124 ? -7.383 -20.406 -5.625 1 97.62 124 GLU A O 1
ATOM 984 N N . HIS A 1 125 ? -6.293 -18.625 -6.52 1 97.44 125 HIS A N 1
ATOM 985 C CA . HIS A 1 125 ? -5.723 -18.109 -5.285 1 97.44 125 HIS A CA 1
ATOM 986 C C . HIS A 1 125 ? -6.809 -17.531 -4.383 1 97.44 125 HIS A C 1
ATOM 988 O O . HIS A 1 125 ? -7.824 -17.016 -4.867 1 97.44 125 HIS A O 1
ATOM 994 N N . HIS A 1 126 ? -6.633 -17.531 -3.068 1 96.94 126 HIS A N 1
ATOM 995 C CA . HIS A 1 126 ? -7.598 -17.016 -2.107 1 96.94 126 HIS A CA 1
ATOM 996 C C . HIS A 1 126 ? -7.977 -15.57 -2.426 1 96.94 126 HIS A C 1
ATOM 998 O O . HIS A 1 126 ? -9.117 -15.164 -2.203 1 96.94 126 HIS A O 1
ATOM 1004 N N . SER A 1 127 ? -7.027 -14.758 -2.881 1 97.38 127 SER A N 1
ATOM 1005 C CA . SER A 1 127 ? -7.262 -13.352 -3.209 1 97.38 127 SER A CA 1
ATOM 1006 C C . SER A 1 127 ? -8.32 -13.211 -4.293 1 97.38 127 SER A C 1
ATOM 1008 O O . SER A 1 127 ? -8.914 -12.141 -4.449 1 97.38 127 SER A O 1
ATOM 1010 N N . ASN A 1 128 ? -8.555 -14.234 -5.031 1 98.06 128 ASN A N 1
ATOM 1011 C CA . ASN A 1 128 ? -9.547 -14.211 -6.102 1 98.06 128 ASN A CA 1
ATOM 1012 C C . ASN A 1 128 ? -10.734 -15.125 -5.793 1 98.06 128 ASN A C 1
ATOM 1014 O O . ASN A 1 128 ? -11.375 -15.641 -6.707 1 98.06 128 ASN A O 1
ATOM 1018 N N . ILE A 1 129 ? -10.945 -15.43 -4.52 1 97.88 129 ILE A N 1
ATOM 1019 C CA . ILE A 1 129 ? -12.117 -16.172 -4.051 1 97.88 129 ILE A CA 1
ATOM 1020 C C . ILE A 1 129 ? -12.859 -15.352 -2.998 1 97.88 129 ILE A C 1
ATOM 1022 O O . ILE A 1 129 ? -14.023 -15.008 -3.182 1 97.88 129 ILE A O 1
ATOM 1026 N N . VAL A 1 130 ? -12.18 -14.898 -2.018 1 97.38 130 VAL A N 1
ATOM 1027 C CA . VAL A 1 130 ? -12.766 -14.391 -0.779 1 97.38 130 VAL A CA 1
ATOM 1028 C C . VAL A 1 130 ? -13.516 -13.086 -1.055 1 97.38 130 VAL A C 1
ATOM 1030 O O . VAL A 1 130 ? -14.648 -12.914 -0.604 1 97.38 130 VAL A O 1
ATOM 1033 N N . PRO A 1 131 ? -12.938 -12.094 -1.794 1 97.62 131 PRO A N 1
ATOM 1034 C CA . PRO A 1 131 ? -13.672 -10.852 -2.059 1 97.62 131 PRO A CA 1
ATOM 1035 C C . PRO A 1 131 ? -15.016 -11.102 -2.75 1 97.62 131 PRO A C 1
ATOM 1037 O O . PRO A 1 131 ? -15.984 -10.383 -2.494 1 97.62 131 PRO A O 1
ATOM 1040 N N . TRP A 1 132 ? -15.039 -12.078 -3.598 1 97.62 132 TRP A N 1
ATOM 1041 C CA . TRP A 1 132 ? -16.25 -12.375 -4.359 1 97.62 132 TRP A CA 1
ATOM 1042 C C . TRP A 1 132 ? -17.281 -13.07 -3.486 1 97.62 132 TRP A C 1
ATOM 1044 O O . TRP A 1 132 ? -18.484 -12.875 -3.67 1 97.62 132 TRP A O 1
ATOM 1054 N N . GLN A 1 133 ? -16.766 -13.906 -2.559 1 97.19 133 GLN A N 1
ATOM 1055 C CA . GLN A 1 133 ? -17.688 -14.461 -1.566 1 97.19 133 GLN A CA 1
ATOM 1056 C C . GLN A 1 133 ? -18.328 -13.359 -0.726 1 97.19 133 GLN A C 1
ATOM 1058 O O . GLN A 1 133 ? -19.531 -13.398 -0.455 1 97.19 133 GLN A O 1
ATOM 1063 N N . MET A 1 134 ? -17.547 -12.438 -0.312 1 95.75 134 MET A N 1
ATOM 1064 C CA . MET A 1 134 ? -18.047 -11.289 0.433 1 95.75 134 MET A CA 1
ATOM 1065 C C . MET A 1 134 ? -19.078 -10.523 -0.383 1 95.75 134 MET A C 1
ATOM 1067 O O . MET A 1 134 ? -20.109 -10.086 0.155 1 95.75 134 MET A O 1
ATOM 1071 N N . LEU A 1 135 ? -18.828 -10.344 -1.684 1 96.88 135 LEU A N 1
ATOM 1072 C CA . LEU A 1 135 ? -19.75 -9.664 -2.584 1 96.88 135 LEU A CA 1
ATOM 1073 C C . LEU A 1 135 ? -21.062 -10.422 -2.676 1 96.88 135 LEU A C 1
ATOM 1075 O O . LEU A 1 135 ? -22.141 -9.82 -2.65 1 96.88 135 LEU A O 1
ATOM 1079 N N . CYS A 1 136 ? -20.984 -11.75 -2.816 1 97.38 136 CYS A N 1
ATOM 1080 C CA . CYS A 1 136 ? -22.188 -12.586 -2.889 1 97.38 136 CYS A CA 1
ATOM 1081 C C . CYS A 1 136 ? -23.016 -12.453 -1.619 1 97.38 136 CYS A C 1
ATOM 1083 O O . CYS A 1 136 ? -24.25 -12.414 -1.681 1 97.38 136 CYS A O 1
ATOM 1085 N N . GLU A 1 137 ? -22.328 -12.391 -0.491 1 95 137 GLU A N 1
ATOM 1086 C CA . GLU A 1 137 ? -23.031 -12.234 0.781 1 95 137 GLU A CA 1
ATOM 1087 C C . GLU A 1 137 ? -23.812 -10.922 0.821 1 95 137 GLU A C 1
ATOM 1089 O O . GLU A 1 137 ? -24.938 -10.883 1.337 1 95 137 GLU A O 1
ATOM 1094 N N . ARG A 1 138 ? -23.297 -9.883 0.254 1 93.25 138 ARG A N 1
ATOM 1095 C CA . ARG A 1 138 ? -23.922 -8.562 0.303 1 93.25 138 ARG A CA 1
ATOM 1096 C C . ARG A 1 138 ? -25.047 -8.445 -0.712 1 93.25 138 ARG A C 1
ATOM 1098 O O . ARG A 1 138 ? -26.031 -7.734 -0.481 1 93.25 138 ARG A O 1
ATOM 1105 N N . THR A 1 139 ? -24.922 -9.133 -1.856 1 96.38 139 THR A N 1
ATOM 1106 C CA . THR A 1 139 ? -25.812 -8.844 -2.975 1 96.38 139 THR A CA 1
ATOM 1107 C C . THR A 1 139 ? -26.844 -9.961 -3.148 1 96.38 139 THR A C 1
ATOM 1109 O O . THR A 1 139 ? -27.875 -9.773 -3.811 1 96.38 139 THR A O 1
ATOM 1112 N N . GLY A 1 140 ? -26.531 -11.164 -2.668 1 97.25 140 GLY A N 1
ATOM 1113 C CA . GLY A 1 140 ? -27.359 -12.328 -2.908 1 97.25 140 GLY A CA 1
ATOM 1114 C C . GLY A 1 140 ? -27.016 -13.055 -4.195 1 97.25 140 GLY A C 1
ATOM 1115 O O . GLY A 1 140 ? -27.688 -14.023 -4.57 1 97.25 140 GLY A O 1
ATOM 1116 N N . ALA A 1 141 ? -25.938 -12.625 -4.867 1 98.06 141 ALA A N 1
ATOM 1117 C CA . ALA A 1 141 ? -25.469 -13.32 -6.066 1 98.06 141 ALA A CA 1
ATOM 1118 C C . ALA A 1 141 ? -24.953 -14.711 -5.73 1 98.06 141 ALA A C 1
ATOM 1120 O O . ALA A 1 141 ? -24.656 -15.008 -4.57 1 98.06 141 ALA A O 1
ATOM 1121 N N . VAL A 1 142 ? -24.875 -15.57 -6.773 1 98.12 142 VAL A N 1
ATOM 1122 C CA . VAL A 1 142 ? -24.484 -16.953 -6.578 1 98.12 142 VAL A CA 1
ATOM 1123 C C . VAL A 1 142 ? -23.109 -17.203 -7.203 1 98.12 142 VAL A C 1
ATOM 1125 O O . VAL A 1 142 ? -22.891 -16.859 -8.367 1 98.12 142 VAL A O 1
ATOM 1128 N N . LEU A 1 143 ? -22.25 -17.781 -6.398 1 98.19 143 LEU A N 1
ATOM 1129 C CA . LEU A 1 143 ? -20.922 -18.141 -6.867 1 98.19 143 LEU A CA 1
ATOM 1130 C C . LEU A 1 143 ? -20.938 -19.547 -7.48 1 98.19 143 LEU A C 1
ATOM 1132 O O . LEU A 1 143 ? -21.281 -20.516 -6.812 1 98.19 143 LEU A O 1
ATOM 1136 N N . ARG A 1 144 ? -20.578 -19.625 -8.766 1 98.44 144 ARG A N 1
ATOM 1137 C CA . ARG A 1 144 ? -20.469 -20.891 -9.469 1 98.44 144 ARG A CA 1
ATOM 1138 C C . ARG A 1 144 ? -19 -21.219 -9.781 1 98.44 144 ARG A C 1
ATOM 1140 O O . ARG A 1 144 ? -18.234 -20.312 -10.141 1 98.44 144 ARG A O 1
ATOM 1147 N N . VAL A 1 145 ? -18.656 -22.484 -9.648 1 98.5 145 VAL A N 1
ATOM 1148 C CA . VAL A 1 145 ? -17.25 -22.875 -9.773 1 98.5 145 VAL A CA 1
ATOM 1149 C C . VAL A 1 145 ? -17.031 -23.625 -11.086 1 98.5 145 VAL A C 1
ATOM 1151 O O . VAL A 1 145 ? -17.75 -24.578 -11.375 1 98.5 145 VAL A O 1
ATOM 1154 N N . 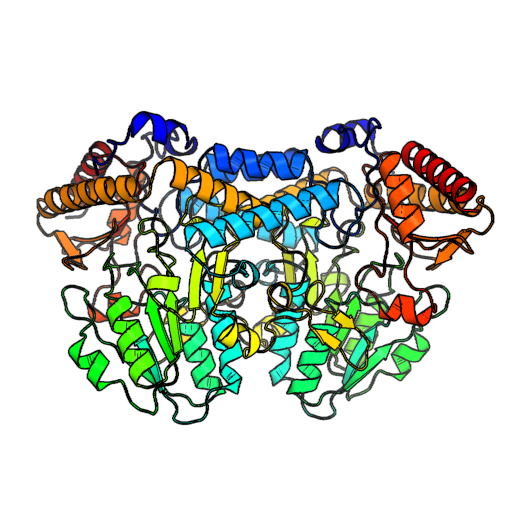ILE A 1 146 ? -16.094 -23.141 -11.875 1 98.69 146 ILE A N 1
ATOM 1155 C CA . ILE A 1 146 ? -15.617 -23.906 -13.031 1 98.69 146 ILE A CA 1
ATOM 1156 C C . ILE A 1 146 ? -14.695 -25.031 -12.555 1 98.69 146 ILE A C 1
ATOM 1158 O O . ILE A 1 146 ? -13.617 -24.766 -12.008 1 98.69 146 ILE A O 1
ATOM 1162 N N . PRO A 1 147 ? -15.016 -26.25 -12.766 1 98.5 147 PRO A N 1
ATOM 1163 C CA . PRO A 1 147 ? -14.211 -27.328 -12.203 1 98.5 147 PRO A CA 1
ATOM 1164 C C . PRO A 1 147 ? -12.906 -27.562 -12.969 1 98.5 147 PRO A C 1
ATOM 1166 O O . PRO A 1 147 ? -12.75 -27.062 -14.086 1 98.5 147 PRO A O 1
ATOM 1169 N N . MET A 1 148 ? -12.023 -28.234 -12.352 1 98.25 148 MET A N 1
ATOM 1170 C CA . MET A 1 148 ? -10.781 -28.656 -12.984 1 98.25 148 MET A CA 1
ATOM 1171 C C . MET A 1 148 ? -10.672 -30.172 -13.008 1 98.25 148 MET A C 1
ATOM 1173 O O . MET A 1 148 ? -11.375 -30.859 -12.273 1 98.25 148 MET A O 1
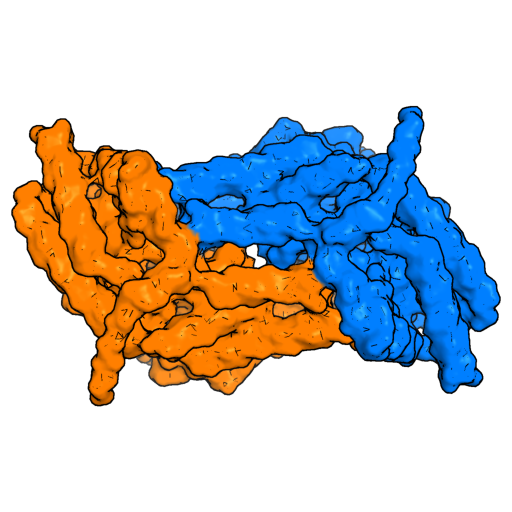ATOM 1177 N N . ASN A 1 149 ? -9.812 -30.703 -13.938 1 98.31 149 ASN A N 1
ATOM 1178 C CA . ASN A 1 149 ? -9.57 -32.125 -13.992 1 98.31 149 ASN A CA 1
ATOM 1179 C C . ASN A 1 149 ? -8.32 -32.531 -13.203 1 98.31 149 ASN A C 1
ATOM 1181 O O . ASN A 1 149 ? -7.723 -31.672 -12.531 1 98.31 149 ASN A O 1
ATOM 1185 N N . LEU A 1 150 ? -7.957 -33.75 -13.266 1 97.56 150 LEU A N 1
ATOM 1186 C CA . LEU A 1 150 ? -6.875 -34.281 -12.445 1 97.56 150 LEU A CA 1
ATOM 1187 C C . LEU A 1 150 ? -5.52 -33.781 -12.938 1 97.56 150 LEU A C 1
ATOM 1189 O O . LEU A 1 150 ? -4.551 -33.75 -12.18 1 97.56 150 LEU A O 1
ATOM 1193 N N . GLU A 1 151 ? -5.465 -33.344 -14.195 1 97.44 151 GLU A N 1
ATOM 1194 C CA . GLU A 1 151 ? -4.23 -32.812 -14.75 1 97.44 151 GLU A CA 1
ATOM 1195 C C . GLU A 1 151 ? -4.031 -31.359 -14.32 1 97.44 151 GLU A C 1
ATOM 1197 O O . GLU A 1 151 ? -2.955 -30.781 -14.508 1 97.44 151 GLU A O 1
ATOM 1202 N N . GLY A 1 152 ? -5.051 -30.812 -13.664 1 97.81 152 GLY A N 1
ATOM 1203 C CA . GLY A 1 152 ? -4.988 -29.422 -13.25 1 97.81 152 GLY A CA 1
ATOM 1204 C C . GLY A 1 152 ? -5.359 -28.453 -14.359 1 97.81 152 GLY A C 1
ATOM 1205 O O . GLY A 1 152 ? -4.742 -27.391 -14.5 1 97.81 152 GLY A O 1
ATOM 1206 N N . GLU A 1 153 ? -6.262 -28.859 -15.164 1 98.19 153 GLU A N 1
ATOM 1207 C CA . GLU A 1 153 ? -6.789 -28.016 -16.234 1 98.19 153 GLU A CA 1
ATOM 1208 C C . GLU A 1 153 ? -8.273 -27.734 -16.031 1 98.19 153 GLU A C 1
ATOM 1210 O O . GLU A 1 153 ? -9.023 -28.609 -15.586 1 98.19 153 GLU A O 1
ATOM 1215 N N . LEU A 1 154 ? -8.695 -26.547 -16.375 1 98.31 154 LEU A N 1
ATOM 1216 C CA . LEU A 1 154 ? -10.117 -26.234 -16.297 1 98.31 154 LEU A CA 1
ATOM 1217 C C . LEU A 1 154 ? -10.906 -27.062 -17.312 1 98.31 154 LEU A C 1
ATOM 1219 O O . LEU A 1 154 ? -10.453 -27.266 -18.438 1 98.31 154 LEU A O 1
ATOM 1223 N N . VAL A 1 155 ? -12.078 -27.562 -16.891 1 98.56 155 VAL A N 1
ATOM 1224 C CA . VAL A 1 155 ? -12.953 -28.297 -17.781 1 98.56 155 VAL A CA 1
ATOM 1225 C C . VAL A 1 155 ? -13.812 -27.328 -18.594 1 98.56 155 VAL A C 1
ATOM 1227 O O . VAL A 1 155 ? -14.914 -26.969 -18.172 1 98.56 155 VAL A O 1
ATOM 1230 N N . MET A 1 156 ? -13.391 -27.062 -19.828 1 98.25 156 MET A N 1
ATOM 1231 C CA . MET A 1 156 ? -13.953 -26 -20.641 1 98.25 156 MET A CA 1
ATOM 1232 C C . MET A 1 156 ? -15.391 -26.312 -21.047 1 98.25 156 MET A C 1
ATOM 1234 O O . MET A 1 156 ? -16.219 -25.422 -21.188 1 98.25 156 MET A O 1
ATOM 1238 N N . GLU A 1 157 ? -15.664 -27.609 -21.25 1 98.31 157 GLU A N 1
ATOM 1239 C CA . GLU A 1 157 ? -17.031 -28 -21.578 1 98.31 157 GLU A CA 1
ATOM 1240 C C . GLU A 1 157 ? -18 -27.609 -20.453 1 98.31 157 GLU A C 1
ATOM 1242 O O . GLU A 1 157 ? -19.094 -27.109 -20.719 1 98.31 157 GLU A O 1
ATOM 1247 N N . GLU A 1 158 ? -17.578 -27.844 -19.281 1 98.5 158 GLU A N 1
ATOM 1248 C CA . GLU A 1 158 ? -18.406 -27.484 -18.125 1 98.5 158 GLU A CA 1
ATOM 1249 C C . GLU A 1 158 ? -18.531 -25.969 -17.984 1 98.5 158 GLU A C 1
ATOM 1251 O O . GLU A 1 158 ? -19.578 -25.453 -17.609 1 98.5 158 GLU A O 1
ATOM 1256 N N . TYR A 1 159 ? -17.469 -25.25 -18.281 1 98.62 159 TYR A N 1
ATOM 1257 C CA . TYR A 1 159 ? -17.484 -23.797 -18.266 1 98.62 159 TYR A CA 1
ATOM 1258 C C . TYR A 1 159 ? -18.562 -23.266 -19.188 1 98.62 159 TYR A C 1
ATOM 1260 O O . TYR A 1 159 ? -19.375 -22.422 -18.781 1 98.62 159 TYR A O 1
ATOM 1268 N N . ARG A 1 160 ? -18.578 -23.766 -20.328 1 98.31 160 ARG A N 1
ATOM 1269 C CA . ARG A 1 160 ? -19.547 -23.312 -21.328 1 98.31 160 ARG A CA 1
ATOM 1270 C C . ARG A 1 160 ? -20.969 -23.594 -20.859 1 98.31 160 ARG A C 1
ATOM 1272 O O . ARG A 1 160 ? -21.875 -22.797 -21.094 1 98.31 160 ARG A O 1
ATOM 1279 N N . LYS A 1 161 ? -21.125 -24.719 -20.172 1 98.38 161 LYS A N 1
ATOM 1280 C CA . LYS A 1 161 ? -22.453 -25.078 -19.688 1 98.38 161 LYS A CA 1
ATOM 1281 C C . LYS A 1 161 ? -22.891 -24.141 -18.562 1 98.38 161 LYS A C 1
ATOM 1283 O O . LYS A 1 161 ? -24.094 -23.906 -18.375 1 98.38 161 LYS A O 1
ATOM 1288 N N . LEU A 1 162 ? -21.938 -23.625 -17.828 1 98.44 162 LEU A N 1
ATOM 1289 C CA . LEU A 1 162 ? -22.25 -22.766 -16.688 1 98.44 162 LEU A CA 1
ATOM 1290 C C . LEU A 1 162 ? -22.672 -21.375 -17.141 1 98.44 162 LEU A C 1
ATOM 1292 O O . LEU A 1 162 ? -23.391 -20.672 -16.438 1 98.44 162 LEU A O 1
ATOM 1296 N N . LEU A 1 163 ? -22.25 -20.969 -18.312 1 98.56 163 LEU A N 1
ATOM 1297 C CA . LEU A 1 163 ? -22.531 -19.625 -18.812 1 98.56 163 LEU A CA 1
ATOM 1298 C C . LEU A 1 163 ? -24.016 -19.5 -19.188 1 98.56 163 LEU A C 1
ATOM 1300 O O . LEU A 1 163 ? -24.594 -20.406 -19.781 1 98.56 163 LEU A O 1
ATOM 1304 N N . SER A 1 164 ? -24.578 -18.422 -18.812 1 98.25 164 SER A N 1
ATOM 1305 C CA . SER A 1 164 ? -25.969 -18.109 -19.156 1 98.25 164 SER A CA 1
ATOM 1306 C C . SER A 1 164 ? -26.203 -16.594 -19.094 1 98.25 164 SER A C 1
ATOM 1308 O O . SER A 1 164 ? -25.281 -15.82 -18.875 1 98.25 164 SER A O 1
ATOM 1310 N N . GLU A 1 165 ? -27.422 -16.234 -19.344 1 97.06 165 GLU A N 1
ATOM 1311 C CA . GLU A 1 165 ? -27.797 -14.82 -19.266 1 97.06 165 GLU A CA 1
ATOM 1312 C C . GLU A 1 165 ? -27.703 -14.297 -17.844 1 97.06 165 GLU A C 1
ATOM 1314 O O . GLU A 1 165 ? -27.641 -13.086 -17.609 1 97.06 165 GLU A O 1
ATOM 1319 N N . LYS A 1 166 ? -27.641 -15.188 -16.891 1 98 166 LYS A N 1
ATOM 1320 C CA . LYS A 1 166 ? -27.531 -14.805 -15.492 1 98 166 LYS A CA 1
ATOM 1321 C C . LYS A 1 166 ? -26.094 -14.484 -15.109 1 98 166 LYS A C 1
ATOM 1323 O O . LYS A 1 166 ? -25.828 -13.867 -14.078 1 98 166 LYS A O 1
ATOM 1328 N N . THR A 1 167 ? -25.188 -14.906 -15.883 1 98.69 167 THR A N 1
ATOM 1329 C CA . THR A 1 167 ? -23.766 -14.703 -15.586 1 98.69 167 THR A CA 1
ATOM 1330 C C . THR A 1 167 ? -23.375 -13.242 -15.797 1 98.69 167 THR A C 1
ATOM 1332 O O . THR A 1 167 ? -23.5 -12.711 -16.906 1 98.69 167 THR A O 1
ATOM 1335 N N . LYS A 1 168 ? -22.906 -12.594 -14.711 1 98.69 168 LYS A N 1
ATOM 1336 C CA . LYS A 1 168 ? -22.578 -11.172 -14.797 1 98.69 168 LYS A CA 1
ATOM 1337 C C . LYS A 1 168 ? -21.062 -10.953 -14.781 1 98.69 168 LYS A C 1
ATOM 1339 O O . LYS A 1 168 ? -20.578 -9.914 -15.242 1 98.69 168 LYS A O 1
ATOM 1344 N N . LEU A 1 169 ? -20.359 -11.859 -14.227 1 98.56 169 LEU A N 1
ATOM 1345 C CA . LEU A 1 169 ? -18.906 -11.727 -14.062 1 98.56 169 LEU A CA 1
ATOM 1346 C C . LEU A 1 169 ? -18.234 -13.094 -14.031 1 98.56 169 LEU A C 1
ATOM 1348 O O . LEU A 1 169 ? -18.75 -14.031 -13.406 1 98.56 169 LEU A O 1
ATOM 1352 N N . VAL A 1 170 ? -17.156 -13.219 -14.734 1 98.81 170 VAL A N 1
ATOM 1353 C CA . VAL A 1 170 ? -16.266 -14.375 -14.664 1 98.81 170 VAL A CA 1
ATOM 1354 C C . VAL A 1 170 ? -14.875 -13.93 -14.195 1 98.81 170 VAL A C 1
ATOM 1356 O O . VAL A 1 170 ? -14.375 -12.883 -14.617 1 98.81 170 VAL A O 1
ATOM 1359 N N . PHE A 1 171 ? -14.305 -14.586 -13.281 1 98.25 171 PHE A N 1
ATOM 1360 C CA . PHE A 1 171 ? -12.938 -14.289 -12.852 1 98.25 171 PHE A CA 1
ATOM 1361 C C . PHE A 1 171 ? -12.109 -15.562 -12.766 1 98.25 171 PHE A C 1
ATOM 1363 O O . PHE A 1 171 ? -12.602 -16.609 -12.336 1 98.25 171 PHE A O 1
ATOM 1370 N N . CYS A 1 172 ? -10.875 -15.477 -13.242 1 98 172 CYS A N 1
ATOM 1371 C CA . CYS A 1 172 ? -9.977 -16.625 -13.43 1 98 172 CYS A CA 1
ATOM 1372 C C . CYS A 1 172 ? -8.523 -16.172 -13.414 1 98 172 CYS A C 1
ATOM 1374 O O . CYS A 1 172 ? -8.203 -15.07 -13.844 1 98 172 CYS A O 1
ATOM 1376 N N . ASN A 1 173 ? -7.723 -17 -12.781 1 98.62 173 ASN A N 1
ATOM 1377 C CA . ASN A 1 173 ? -6.301 -16.688 -12.883 1 98.62 173 ASN A CA 1
ATOM 1378 C C . ASN A 1 173 ? -5.75 -17.031 -14.266 1 98.62 173 ASN A C 1
ATOM 1380 O O . ASN A 1 173 ? -6.23 -17.953 -14.922 1 98.62 173 ASN A O 1
ATOM 1384 N N . HIS A 1 174 ? -4.809 -16.266 -14.727 1 98.81 174 HIS A N 1
ATOM 1385 C CA . HIS A 1 174 ? -4.094 -16.547 -15.969 1 98.81 174 HIS A CA 1
ATOM 1386 C C . HIS A 1 174 ? -3.211 -17.781 -15.828 1 98.81 174 HIS A C 1
ATOM 1388 O O . HIS A 1 174 ? -3.17 -18.625 -16.719 1 98.81 174 HIS A O 1
ATOM 1394 N N . VAL A 1 175 ? -2.49 -17.859 -14.734 1 98.62 175 VAL A N 1
ATOM 1395 C CA . VAL A 1 175 ? -1.644 -18.984 -14.367 1 98.62 175 VAL A CA 1
ATOM 1396 C C . VAL A 1 175 ? -1.924 -19.406 -12.922 1 98.62 175 VAL A C 1
ATOM 1398 O O . VAL A 1 175 ? -2.01 -18.547 -12.039 1 98.62 175 VAL A O 1
ATOM 1401 N N . SER A 1 176 ? -2.172 -20.688 -12.703 1 98.5 176 SER A N 1
ATOM 1402 C CA . SER A 1 176 ? -2.387 -21.203 -11.352 1 98.5 176 SER A CA 1
ATOM 1403 C C . SER A 1 176 ? -1.123 -21.078 -10.508 1 98.5 176 SER A C 1
ATOM 1405 O O . SER A 1 176 ? -0.053 -21.531 -10.914 1 98.5 176 SER A O 1
ATOM 1407 N N . ASN A 1 177 ? -1.294 -20.469 -9.344 1 97.62 177 ASN A N 1
ATOM 1408 C CA . ASN A 1 177 ? -0.136 -20.312 -8.469 1 97.62 177 ASN A CA 1
ATOM 1409 C C . ASN A 1 177 ? 0.321 -21.641 -7.887 1 97.62 177 ASN A C 1
ATOM 1411 O O . ASN A 1 177 ? 1.495 -21.797 -7.551 1 97.62 177 ASN A O 1
ATOM 1415 N N . ALA A 1 178 ? -0.555 -22.578 -7.77 1 97.81 178 ALA A N 1
ATOM 1416 C CA . ALA A 1 178 ? -0.253 -23.844 -7.121 1 97.81 178 ALA A CA 1
ATOM 1417 C C . ALA A 1 178 ? 0.226 -24.875 -8.141 1 97.81 178 ALA A C 1
ATOM 1419 O O . ALA A 1 178 ? 1.052 -25.734 -7.816 1 97.81 178 ALA A O 1
ATOM 1420 N N . LEU A 1 179 ? -0.314 -24.734 -9.414 1 98.25 179 LEU A N 1
ATOM 1421 C CA . LEU A 1 179 ? -0.106 -25.844 -10.352 1 98.25 179 LEU A CA 1
ATOM 1422 C C . LEU A 1 179 ? 0.71 -25.391 -11.555 1 98.25 179 LEU A C 1
ATOM 1424 O O . LEU A 1 179 ? 1.231 -26.219 -12.305 1 98.25 179 LEU A O 1
ATOM 1428 N N . GLY A 1 180 ? 0.805 -24.109 -11.758 1 98 180 GLY A N 1
ATOM 1429 C CA . GLY A 1 180 ? 1.559 -23.578 -12.883 1 98 180 GLY A CA 1
ATOM 1430 C C . GLY A 1 180 ? 0.786 -23.609 -14.188 1 98 180 GLY A C 1
ATOM 1431 O O . GLY A 1 180 ? 1.232 -23.047 -15.195 1 98 180 GLY A O 1
ATOM 1432 N N . THR A 1 181 ? -0.428 -24.141 -14.18 1 98.31 181 THR A N 1
ATOM 1433 C CA . THR A 1 181 ? -1.251 -24.312 -15.375 1 98.31 181 THR A CA 1
ATOM 1434 C C . THR A 1 181 ? -1.554 -22.953 -16.016 1 98.31 181 THR A C 1
ATOM 1436 O O . THR A 1 181 ? -1.958 -22.016 -15.32 1 98.31 181 THR A O 1
ATOM 1439 N N . ILE A 1 182 ? -1.279 -22.828 -17.266 1 98.31 182 ILE A N 1
ATOM 1440 C CA . ILE A 1 182 ? -1.716 -21.656 -18.031 1 98.31 182 ILE A CA 1
ATOM 1441 C C . ILE A 1 182 ? -3.143 -21.875 -18.531 1 98.31 182 ILE A C 1
ATOM 1443 O O . ILE A 1 182 ? -3.391 -22.766 -19.359 1 98.31 182 ILE A O 1
ATOM 1447 N N . ASN A 1 183 ? -4.082 -21.109 -18.062 1 98.56 183 ASN A N 1
ATOM 1448 C CA . ASN A 1 183 ? -5.473 -21.25 -18.469 1 98.56 183 ASN A CA 1
ATOM 1449 C C . ASN A 1 183 ? -5.711 -20.641 -19.859 1 98.56 183 ASN A C 1
ATOM 1451 O O . ASN A 1 183 ? -5.047 -19.672 -20.234 1 98.56 183 ASN A O 1
ATOM 1455 N N . PRO A 1 184 ? -6.582 -21.234 -20.625 1 98.25 184 PRO A N 1
ATOM 1456 C CA . PRO A 1 184 ? -6.918 -20.656 -21.938 1 98.25 184 PRO A CA 1
ATOM 1457 C C . PRO A 1 184 ? -7.789 -19.406 -21.812 1 98.25 184 PRO A C 1
ATOM 1459 O O . PRO A 1 184 ? -8.93 -19.391 -22.281 1 98.25 184 PRO A O 1
ATOM 1462 N N . ILE A 1 185 ? -7.215 -18.281 -21.375 1 98.44 185 ILE A N 1
ATOM 1463 C CA . ILE A 1 185 ? -7.973 -17.109 -20.938 1 98.44 185 ILE A CA 1
ATOM 1464 C C . ILE A 1 185 ? -8.617 -16.438 -22.156 1 98.44 185 ILE A C 1
ATOM 1466 O O . ILE A 1 185 ? -9.695 -15.836 -22.031 1 98.44 185 ILE A O 1
ATOM 1470 N N . LYS A 1 186 ? -7.992 -16.469 -23.344 1 98.62 186 LYS A N 1
ATOM 1471 C CA . LYS A 1 186 ? -8.641 -15.891 -24.516 1 98.62 186 LYS A CA 1
ATOM 1472 C C . LYS A 1 186 ? -10 -16.547 -24.766 1 98.62 186 LYS A C 1
ATOM 1474 O O . LYS A 1 186 ? -10.992 -15.859 -25 1 98.62 186 LYS A O 1
ATOM 1479 N N . GLU A 1 187 ? -9.992 -17.875 -24.75 1 98.5 187 GLU A N 1
ATOM 1480 C CA . GLU A 1 187 ? -11.242 -18.609 -24.922 1 98.5 187 GLU A CA 1
ATOM 1481 C C . GLU A 1 187 ? -12.242 -18.281 -23.828 1 98.5 187 GLU A C 1
ATOM 1483 O O . GLU A 1 187 ? -13.43 -18.109 -24.094 1 98.5 187 GLU A O 1
ATOM 1488 N N . ILE A 1 188 ? -11.797 -18.203 -22.609 1 98.81 188 ILE A N 1
ATOM 1489 C CA . ILE A 1 188 ? -12.641 -17.906 -21.453 1 98.81 188 ILE A CA 1
ATOM 1490 C C . ILE A 1 188 ? -13.242 -16.516 -21.594 1 98.81 188 ILE A C 1
ATOM 1492 O O . ILE A 1 188 ? -14.438 -16.312 -21.359 1 98.81 188 ILE A O 1
ATOM 1496 N N . ILE A 1 189 ? -12.445 -15.531 -22 1 98.81 189 ILE A N 1
ATOM 1497 C CA . ILE A 1 189 ? -12.867 -14.141 -22.172 1 98.81 189 ILE A CA 1
ATOM 1498 C C . ILE A 1 189 ? -13.93 -14.062 -23.266 1 98.81 189 ILE A C 1
ATOM 1500 O O . ILE A 1 189 ? -14.992 -13.469 -23.062 1 98.81 189 ILE A O 1
ATOM 1504 N N . ASP A 1 190 ? -13.664 -14.672 -24.406 1 98.75 190 ASP A N 1
ATOM 1505 C CA . ASP A 1 190 ? -14.594 -14.625 -25.531 1 98.75 190 ASP A CA 1
ATOM 1506 C C . ASP A 1 190 ? -15.945 -15.227 -25.141 1 98.75 190 ASP A C 1
ATOM 1508 O O . ASP A 1 190 ? -16.984 -14.648 -25.438 1 98.75 190 ASP A O 1
ATOM 1512 N N . ALA A 1 191 ? -15.945 -16.375 -24.516 1 98.69 191 ALA A N 1
ATOM 1513 C CA . ALA A 1 191 ? -17.172 -17.062 -24.125 1 98.69 191 ALA A CA 1
ATOM 1514 C C . ALA A 1 191 ? -17.953 -16.219 -23.109 1 98.69 191 ALA A C 1
ATOM 1516 O O . ALA A 1 191 ? -19.188 -16.188 -23.156 1 98.69 191 ALA A O 1
ATOM 1517 N N . ALA A 1 192 ? -17.281 -15.602 -22.141 1 98.75 192 ALA A N 1
ATOM 1518 C CA . ALA A 1 192 ? -17.953 -14.727 -21.172 1 98.75 192 ALA A CA 1
ATOM 1519 C C . ALA A 1 192 ? -18.656 -13.57 -21.875 1 98.75 192 ALA A C 1
ATOM 1521 O O . ALA A 1 192 ? -19.812 -13.266 -21.578 1 98.75 192 ALA A O 1
ATOM 1522 N N . HIS A 1 193 ? -17.953 -12.922 -22.812 1 98.62 193 HIS A N 1
ATOM 1523 C CA . HIS A 1 193 ? -18.484 -11.781 -23.547 1 98.62 193 HIS A CA 1
ATOM 1524 C C . HIS A 1 193 ? -19.719 -12.172 -24.359 1 98.62 193 HIS A C 1
ATOM 1526 O O . HIS A 1 193 ? -20.641 -11.375 -24.531 1 98.62 193 HIS A O 1
ATOM 1532 N N . GLU A 1 194 ? -19.719 -13.391 -24.844 1 98.38 194 GLU A N 1
ATOM 1533 C CA . GLU A 1 194 ? -20.828 -13.875 -25.641 1 98.38 194 GLU A CA 1
ATOM 1534 C C . GLU A 1 194 ? -22.141 -13.812 -24.859 1 98.38 194 GLU A C 1
ATOM 1536 O O . GLU A 1 194 ? -23.219 -13.641 -25.453 1 98.38 194 GLU A O 1
ATOM 1541 N N . VAL A 1 195 ? -22.062 -13.945 -23.578 1 98.38 195 VAL A N 1
ATOM 1542 C CA . VAL A 1 195 ? -23.281 -13.938 -22.781 1 98.38 195 VAL A CA 1
ATOM 1543 C C . VAL A 1 195 ? -23.422 -12.594 -22.062 1 98.38 195 VAL A C 1
ATOM 1545 O O . VAL A 1 195 ? -24.234 -12.453 -21.141 1 98.38 195 VAL A O 1
ATOM 1548 N N . GLY A 1 196 ? -22.516 -11.641 -22.328 1 98.06 196 GLY A N 1
ATOM 1549 C CA . GLY A 1 196 ? -22.609 -10.289 -21.781 1 98.06 196 GLY A CA 1
ATOM 1550 C C . GLY A 1 196 ? -21.938 -10.141 -20.438 1 98.06 196 GLY A C 1
ATOM 1551 O O . GLY A 1 196 ? -22.094 -9.117 -19.766 1 98.06 196 GLY A O 1
ATOM 1552 N N . ALA A 1 197 ? -21.219 -11.125 -19.969 1 98.62 197 ALA A N 1
ATOM 1553 C CA . ALA A 1 197 ? -20.547 -11.078 -18.672 1 98.62 197 ALA A CA 1
ATOM 1554 C C . ALA A 1 197 ? -19.219 -10.328 -18.75 1 98.62 197 ALA A C 1
ATOM 1556 O O . ALA A 1 197 ? -18.516 -10.422 -19.766 1 98.62 197 ALA A O 1
ATOM 1557 N N . ALA A 1 198 ? -18.891 -9.555 -17.703 1 98.62 198 ALA A N 1
ATOM 1558 C CA . ALA A 1 198 ? -17.562 -9 -17.547 1 98.62 198 ALA A CA 1
ATOM 1559 C C . ALA A 1 198 ? -16.562 -10.078 -17.141 1 98.62 198 ALA A C 1
ATOM 1561 O O . ALA A 1 198 ? -16.953 -11.156 -16.688 1 98.62 198 ALA A O 1
ATOM 1562 N N . ILE A 1 199 ? -15.305 -9.828 -17.344 1 98.69 199 ILE A N 1
ATOM 1563 C CA . ILE A 1 199 ? -14.297 -10.836 -17.016 1 98.69 199 ILE A CA 1
ATOM 1564 C C . ILE A 1 199 ? -13.102 -10.164 -16.328 1 98.69 199 ILE A C 1
ATOM 1566 O O . ILE A 1 199 ? -12.656 -9.102 -16.766 1 98.69 199 ILE A O 1
ATOM 1570 N N . LEU A 1 200 ? -12.664 -10.688 -15.18 1 98.88 200 LEU A N 1
ATOM 1571 C CA . LEU A 1 200 ? -11.438 -10.297 -14.5 1 98.88 200 LEU A CA 1
ATOM 1572 C C . LEU A 1 200 ? -10.414 -11.438 -14.531 1 98.88 200 LEU A C 1
ATOM 1574 O O . LEU A 1 200 ? -10.727 -12.57 -14.156 1 98.88 200 LEU A O 1
ATOM 1578 N N . ILE A 1 201 ? -9.211 -11.117 -15.016 1 98.94 201 ILE A N 1
ATOM 1579 C CA . ILE A 1 201 ? -8.133 -12.102 -15.039 1 98.94 201 ILE A CA 1
ATOM 1580 C C . ILE A 1 201 ? -7.07 -11.719 -14.008 1 98.94 201 ILE A C 1
ATOM 1582 O O . ILE A 1 201 ? -6.562 -10.594 -14.016 1 98.94 201 ILE A O 1
ATOM 1586 N N . ASP A 1 202 ? -6.836 -12.641 -13.109 1 98.81 202 ASP A N 1
ATOM 1587 C CA . ASP A 1 202 ? -5.711 -12.516 -12.18 1 98.81 202 ASP A CA 1
ATOM 1588 C C . ASP A 1 202 ? -4.398 -12.898 -12.859 1 98.81 202 ASP A C 1
ATOM 1590 O O . ASP A 1 202 ? -4.105 -14.078 -13.047 1 98.81 202 ASP A O 1
ATOM 1594 N N . GLY A 1 203 ? -3.621 -11.891 -13.133 1 98.88 203 GLY A N 1
ATOM 1595 C CA . GLY A 1 203 ? -2.373 -12.102 -13.844 1 98.88 203 GLY A CA 1
ATOM 1596 C C . GLY A 1 203 ? -1.164 -12.164 -12.93 1 98.88 203 GLY A C 1
ATOM 1597 O O . GLY A 1 203 ? -0.024 -12.102 -13.398 1 98.88 203 GLY A O 1
ATOM 1598 N N . ALA A 1 204 ? -1.339 -12.32 -11.641 1 98.38 204 ALA A N 1
ATOM 1599 C CA . ALA A 1 204 ? -0.26 -12.227 -10.664 1 98.38 204 ALA A CA 1
ATOM 1600 C C . ALA A 1 204 ? 0.846 -13.234 -10.977 1 98.38 204 ALA A C 1
ATOM 1602 O O . ALA A 1 204 ? 2.027 -12.883 -10.984 1 98.38 204 ALA A O 1
ATOM 1603 N N . GLN A 1 205 ? 0.499 -14.453 -11.234 1 98.38 205 GLN A N 1
ATOM 1604 C CA . GLN A 1 205 ? 1.496 -15.5 -11.438 1 98.38 205 GLN A CA 1
ATOM 1605 C C . GLN A 1 205 ? 1.979 -15.531 -12.891 1 98.38 205 GLN A C 1
ATOM 1607 O O . GLN A 1 205 ? 3.027 -16.109 -13.188 1 98.38 205 GLN A O 1
ATOM 1612 N N . ALA A 1 206 ? 1.21 -14.945 -13.781 1 98.56 206 ALA A N 1
ATOM 1613 C CA . ALA A 1 206 ? 1.525 -14.977 -15.203 1 98.56 206 ALA A CA 1
ATOM 1614 C C . ALA A 1 206 ? 2.531 -13.883 -15.57 1 98.56 206 ALA A C 1
ATOM 1616 O O . ALA A 1 206 ? 3.412 -14.102 -16.406 1 98.56 206 ALA A O 1
ATOM 1617 N N . ALA A 1 207 ? 2.461 -12.766 -14.945 1 98.06 207 ALA A N 1
ATOM 1618 C CA . ALA A 1 207 ? 3.047 -11.523 -15.438 1 98.06 207 ALA A CA 1
ATOM 1619 C C . ALA A 1 207 ? 4.57 -11.602 -15.461 1 98.06 207 ALA A C 1
ATOM 1621 O O . ALA A 1 207 ? 5.223 -10.914 -16.25 1 98.06 207 ALA A O 1
ATOM 1622 N N . ALA A 1 208 ? 5.148 -12.398 -14.625 1 97.81 208 ALA A N 1
ATOM 1623 C CA . ALA A 1 208 ? 6.605 -12.523 -14.594 1 97.81 208 ALA A CA 1
ATOM 1624 C C . ALA A 1 208 ? 7.109 -13.406 -15.727 1 97.81 208 ALA A C 1
ATOM 1626 O O . ALA A 1 208 ? 8.305 -13.406 -16.047 1 97.81 208 ALA A O 1
ATOM 1627 N N . HIS A 1 209 ? 6.203 -14.133 -16.391 1 97.94 209 HIS A N 1
ATOM 1628 C CA . HIS A 1 209 ? 6.605 -15.18 -17.328 1 97.94 209 HIS A CA 1
ATOM 1629 C C . HIS A 1 209 ? 6.035 -14.922 -18.719 1 97.94 209 HIS A C 1
ATOM 1631 O O . HIS A 1 209 ? 6.605 -15.367 -19.719 1 97.94 209 HIS A O 1
ATOM 1637 N N . ILE A 1 210 ? 4.867 -14.32 -18.703 1 97 210 ILE A N 1
ATOM 1638 C CA . ILE A 1 210 ? 4.105 -14.109 -19.922 1 97 210 ILE A CA 1
ATOM 1639 C C . ILE A 1 210 ? 3.811 -12.617 -20.094 1 97 210 ILE A C 1
ATOM 1641 O O . ILE A 1 210 ? 3.385 -11.953 -19.156 1 97 210 ILE A O 1
ATOM 1645 N N . LYS A 1 211 ? 4.156 -12.062 -21.203 1 97.38 211 LYS A N 1
ATOM 1646 C CA . LYS A 1 211 ? 3.756 -10.695 -21.531 1 97.38 211 LYS A CA 1
ATOM 1647 C C . LYS A 1 211 ? 2.369 -10.656 -22.172 1 97.38 211 LYS A C 1
ATOM 1649 O O . LYS A 1 211 ? 2.225 -10.875 -23.375 1 97.38 211 LYS A O 1
ATOM 1654 N N . ALA A 1 212 ? 1.387 -10.367 -21.391 1 98.06 212 ALA A N 1
ATOM 1655 C CA . ALA A 1 212 ? 0.007 -10.375 -21.875 1 98.06 212 ALA A CA 1
ATOM 1656 C C . ALA A 1 212 ? -0.273 -9.156 -22.75 1 98.06 212 ALA A C 1
ATOM 1658 O O . ALA A 1 212 ? 0.186 -8.055 -22.453 1 98.06 212 ALA A O 1
ATOM 1659 N N . ASP A 1 213 ? -0.923 -9.359 -23.844 1 98.75 213 ASP A N 1
ATOM 1660 C CA . ASP A 1 213 ? -1.479 -8.297 -24.688 1 98.75 213 ASP A CA 1
ATOM 1661 C C . ASP A 1 213 ? -2.953 -8.062 -24.375 1 98.75 213 ASP A C 1
ATOM 1663 O O . ASP A 1 213 ? -3.826 -8.766 -24.891 1 98.75 213 ASP A O 1
ATOM 1667 N N . LEU A 1 214 ? -3.18 -7.008 -23.609 1 98.75 214 LEU A N 1
ATOM 1668 C CA . LEU A 1 214 ? -4.504 -6.867 -23 1 98.75 214 LEU A CA 1
ATOM 1669 C C . LEU A 1 214 ? -5.512 -6.359 -24.031 1 98.75 214 LEU A C 1
ATOM 1671 O O . LEU A 1 214 ? -6.719 -6.582 -23.875 1 98.75 214 LEU A O 1
ATOM 1675 N N . GLN A 1 215 ? -5.082 -5.652 -25.047 1 98.56 215 GLN A N 1
ATOM 1676 C CA . GLN A 1 215 ? -5.984 -5.293 -26.141 1 98.56 215 GLN A CA 1
ATOM 1677 C C . GLN A 1 215 ? -6.379 -6.523 -26.953 1 98.56 215 GLN A C 1
ATOM 1679 O O . GLN A 1 215 ? -7.555 -6.727 -27.25 1 98.56 215 GLN A O 1
ATOM 1684 N N . ALA A 1 216 ? -5.355 -7.352 -27.281 1 98.62 216 ALA A N 1
ATOM 1685 C CA . ALA A 1 216 ? -5.629 -8.555 -28.062 1 98.62 216 ALA A CA 1
ATOM 1686 C C . ALA A 1 216 ? -6.551 -9.5 -27.297 1 98.62 216 ALA A C 1
ATOM 1688 O O . ALA A 1 216 ? -7.398 -10.172 -27.891 1 98.62 216 ALA A O 1
ATOM 1689 N N . LEU A 1 217 ? -6.387 -9.57 -26 1 98.69 217 LEU A N 1
ATOM 1690 C CA . LEU A 1 217 ? -7.203 -10.438 -25.156 1 98.69 217 LEU A CA 1
ATOM 1691 C C . LEU A 1 217 ? -8.617 -9.883 -25.016 1 98.69 217 LEU A C 1
ATOM 1693 O O . LEU A 1 217 ? -9.555 -10.633 -24.75 1 98.69 217 LEU A O 1
ATOM 1697 N N . ASP A 1 218 ? -8.742 -8.57 -25.156 1 98.56 218 ASP A N 1
ATOM 1698 C CA . ASP A 1 218 ? -9.992 -7.855 -24.938 1 98.56 218 ASP A CA 1
ATOM 1699 C C . ASP A 1 218 ? -10.547 -8.109 -23.547 1 98.56 218 ASP A C 1
ATOM 1701 O O . ASP A 1 218 ? -11.742 -8.328 -23.375 1 98.56 218 ASP A O 1
ATOM 1705 N N . VAL A 1 219 ? -9.711 -8.25 -22.578 1 98.81 219 VAL A N 1
ATOM 1706 C CA . VAL A 1 219 ? -10.094 -8.508 -21.203 1 98.81 219 VAL A CA 1
ATOM 1707 C C . VAL A 1 219 ? -10.656 -7.238 -20.578 1 98.81 219 VAL A C 1
ATOM 1709 O O . VAL A 1 219 ? -10.25 -6.129 -20.938 1 98.81 219 VAL A O 1
ATOM 1712 N N . ASP A 1 220 ? -11.617 -7.344 -19.641 1 98.88 220 ASP A N 1
ATOM 1713 C CA . ASP A 1 220 ? -12.219 -6.176 -19 1 98.88 220 ASP A CA 1
ATOM 1714 C C . ASP A 1 220 ? -11.352 -5.66 -17.859 1 98.88 220 ASP A C 1
ATOM 1716 O O . ASP A 1 220 ? -11.219 -4.449 -17.656 1 98.88 220 ASP A O 1
ATOM 1720 N N . PHE A 1 221 ? -10.844 -6.578 -17.078 1 98.94 221 PHE A N 1
ATOM 1721 C CA . PHE A 1 221 ? -9.953 -6.27 -15.969 1 98.94 221 PHE A CA 1
ATOM 1722 C C . PHE A 1 221 ? -8.781 -7.246 -15.93 1 98.94 221 PHE A C 1
ATOM 1724 O O . PHE A 1 221 ? -8.961 -8.445 -16.172 1 98.94 221 PHE A O 1
ATOM 1731 N N . TYR A 1 222 ? -7.594 -6.777 -15.656 1 98.94 222 TYR A N 1
ATOM 1732 C CA . TYR A 1 222 ? -6.383 -7.57 -15.461 1 98.94 222 TYR A CA 1
ATOM 1733 C C . TYR A 1 222 ? -5.547 -7.004 -14.312 1 98.94 222 TYR A C 1
ATOM 1735 O O . TYR A 1 222 ? -5.402 -5.789 -14.188 1 98.94 222 TYR A O 1
ATOM 1743 N N . THR A 1 223 ? -5.066 -7.852 -13.43 1 98.81 223 THR A N 1
ATOM 1744 C CA . THR A 1 223 ? -4.352 -7.352 -12.266 1 98.81 223 THR A CA 1
ATOM 1745 C C . THR A 1 223 ? -3.014 -8.07 -12.102 1 98.81 223 THR A C 1
ATOM 1747 O O . THR A 1 223 ? -2.883 -9.242 -12.477 1 98.81 223 THR A O 1
ATOM 1750 N N . VAL A 1 224 ? -1.994 -7.371 -11.586 1 98.75 224 VAL A N 1
ATOM 1751 C CA . VAL A 1 224 ? -0.679 -7.938 -11.312 1 98.75 224 VAL A CA 1
ATOM 1752 C C . VAL A 1 224 ? -0.092 -7.289 -10.055 1 98.75 224 VAL A C 1
ATOM 1754 O O . VAL A 1 224 ? -0.581 -6.254 -9.602 1 98.75 224 VAL A O 1
ATOM 1757 N N . SER A 1 225 ? 0.915 -7.918 -9.484 1 98.56 225 SER A N 1
ATOM 1758 C CA . SER A 1 225 ? 1.7 -7.395 -8.375 1 98.56 225 SER A CA 1
ATOM 1759 C C . SER A 1 225 ? 3.17 -7.246 -8.758 1 98.56 225 SER A C 1
ATOM 1761 O O . SER A 1 225 ? 3.748 -8.141 -9.375 1 98.56 225 SER A O 1
ATOM 1763 N N . ALA A 1 226 ? 3.766 -6.18 -8.359 1 98.81 226 ALA A N 1
ATOM 1764 C CA . ALA A 1 226 ? 5.137 -5.871 -8.758 1 98.81 226 ALA A CA 1
ATOM 1765 C C . ALA A 1 226 ? 6.125 -6.848 -8.133 1 98.81 226 ALA A C 1
ATOM 1767 O O . ALA A 1 226 ? 7.141 -7.188 -8.742 1 98.81 226 ALA A O 1
ATOM 1768 N N . HIS A 1 227 ? 5.828 -7.336 -6.914 1 98.62 227 HIS A N 1
ATOM 1769 C CA . HIS A 1 227 ? 6.801 -8.141 -6.184 1 98.62 227 HIS A CA 1
ATOM 1770 C C . HIS A 1 227 ? 6.992 -9.5 -6.836 1 98.62 227 HIS A C 1
ATOM 1772 O O . HIS A 1 227 ? 7.949 -10.219 -6.523 1 98.62 227 HIS A O 1
ATOM 1778 N N . LYS A 1 228 ? 6.152 -9.859 -7.824 1 98.25 228 LYS A N 1
ATOM 1779 C CA . LYS A 1 228 ? 6.332 -11.094 -8.578 1 98.25 228 LYS A CA 1
ATOM 1780 C C . LYS A 1 228 ? 7.023 -10.836 -9.914 1 98.25 228 LYS A C 1
ATOM 1782 O O . LYS A 1 228 ? 7.352 -11.773 -10.641 1 98.25 228 LYS A O 1
ATOM 1787 N N . MET A 1 229 ? 7.238 -9.562 -10.227 1 98.44 229 MET A N 1
ATOM 1788 C CA . MET A 1 229 ? 7.875 -9.117 -11.469 1 98.44 229 MET A CA 1
ATOM 1789 C C . MET A 1 229 ? 9.188 -8.398 -11.172 1 98.44 229 MET A C 1
ATOM 1791 O O . MET A 1 229 ? 9.477 -7.359 -11.766 1 98.44 229 MET A O 1
ATOM 1795 N N . CYS A 1 230 ? 9.906 -8.836 -10.195 1 98.75 230 CYS A N 1
ATOM 1796 C CA . CYS A 1 230 ? 11.219 -8.32 -9.812 1 98.75 230 CYS A CA 1
ATOM 1797 C C . CYS A 1 230 ? 11.094 -6.93 -9.203 1 98.75 230 CYS A C 1
ATOM 1799 O O . CYS A 1 230 ? 12.102 -6.238 -9.023 1 98.75 230 CYS A O 1
ATOM 1801 N N . GLY A 1 231 ? 9.883 -6.461 -8.953 1 98.75 231 GLY A N 1
ATOM 1802 C CA . GLY A 1 231 ? 9.648 -5.156 -8.352 1 98.75 231 GLY A CA 1
ATOM 1803 C C . GLY A 1 231 ? 9.477 -5.211 -6.848 1 98.75 231 GLY A C 1
ATOM 1804 O O . GLY A 1 231 ? 9.68 -6.254 -6.23 1 98.75 231 GLY A O 1
ATOM 1805 N N . PRO A 1 232 ? 9.125 -4.09 -6.262 1 98.62 232 PRO A N 1
ATOM 1806 C CA . PRO A 1 232 ? 9.016 -4.008 -4.805 1 98.62 232 PRO A CA 1
ATOM 1807 C C . PRO A 1 232 ? 7.684 -4.535 -4.281 1 98.62 232 PRO A C 1
ATOM 1809 O O . PRO A 1 232 ? 6.75 -4.742 -5.059 1 98.62 232 PRO A O 1
ATOM 1812 N N . THR A 1 233 ? 7.645 -4.82 -2.988 1 98.12 233 THR A N 1
ATOM 1813 C CA . THR A 1 233 ? 6.391 -5.148 -2.32 1 98.12 233 THR A CA 1
ATOM 1814 C C . THR A 1 233 ? 5.539 -3.896 -2.121 1 98.12 233 THR A C 1
ATOM 1816 O O . THR A 1 233 ? 6.062 -2.779 -2.105 1 98.12 233 THR A O 1
ATOM 1819 N N . GLY A 1 234 ? 4.219 -4.074 -2.1 1 98.06 234 GLY A N 1
ATOM 1820 C CA . GLY A 1 234 ? 3.314 -3.002 -1.726 1 98.06 234 GLY A CA 1
ATOM 1821 C C . GLY A 1 234 ? 2.807 -2.209 -2.914 1 98.06 234 GLY A C 1
ATOM 1822 O O . GLY A 1 234 ? 2.238 -1.127 -2.748 1 98.06 234 GLY A O 1
ATOM 1823 N N . VAL A 1 235 ? 3.047 -2.725 -4.113 1 98.56 235 VAL A N 1
ATOM 1824 C CA . VAL A 1 235 ? 2.553 -2.008 -5.285 1 98.56 235 VAL A CA 1
ATOM 1825 C C . VAL A 1 235 ? 2.109 -3.006 -6.352 1 98.56 235 VAL A C 1
ATOM 1827 O O . VAL A 1 235 ? 2.66 -4.105 -6.449 1 98.56 235 VAL A O 1
ATOM 1830 N N . GLY A 1 236 ? 1.071 -2.689 -7.078 1 98.56 236 GLY A N 1
ATOM 1831 C CA . GLY A 1 236 ? 0.541 -3.451 -8.195 1 98.56 236 GLY A CA 1
ATOM 1832 C C . GLY A 1 236 ? -0.267 -2.607 -9.164 1 98.56 236 GLY A C 1
ATOM 1833 O O . GLY A 1 236 ? -0.177 -1.377 -9.148 1 98.56 236 GLY A O 1
ATOM 1834 N N . MET A 1 237 ? -0.901 -3.26 -10.078 1 98.38 237 MET A N 1
ATOM 1835 C CA . MET A 1 237 ? -1.676 -2.555 -11.094 1 98.38 237 MET A CA 1
ATOM 1836 C C . MET A 1 237 ? -3.01 -3.252 -11.344 1 98.38 237 MET A C 1
ATOM 1838 O O . MET A 1 237 ? -3.07 -4.48 -11.398 1 98.38 237 MET A O 1
ATOM 1842 N N . LEU A 1 238 ? -4.035 -2.471 -11.43 1 98.88 238 LEU A N 1
ATOM 1843 C CA . LEU A 1 238 ? -5.32 -2.865 -12 1 98.88 238 LEU A CA 1
ATOM 1844 C C . LEU A 1 238 ? -5.539 -2.215 -13.359 1 98.88 238 LEU A C 1
ATOM 1846 O O . LEU A 1 238 ? -5.586 -0.987 -13.469 1 98.88 238 LEU A O 1
ATOM 1850 N N . TYR A 1 239 ? -5.527 -3.055 -14.359 1 98.94 239 TYR A N 1
ATOM 1851 C CA . TYR A 1 239 ? -6.066 -2.586 -15.633 1 98.94 239 TYR A CA 1
ATOM 1852 C C . TYR A 1 239 ? -7.582 -2.74 -15.672 1 98.94 239 TYR A C 1
ATOM 1854 O O . TYR A 1 239 ? -8.125 -3.752 -15.219 1 98.94 239 TYR A O 1
ATOM 1862 N N . GLY A 1 240 ? -8.219 -1.763 -16.234 1 98.81 240 GLY A N 1
ATOM 1863 C CA . GLY A 1 240 ? -9.625 -1.839 -16.594 1 98.81 240 GLY A CA 1
ATOM 1864 C C . GLY A 1 240 ? -9.961 -1.058 -17.844 1 98.81 240 GLY A C 1
ATOM 1865 O O . GLY A 1 240 ? -9.43 0.032 -18.062 1 98.81 240 GLY A O 1
ATOM 1866 N N . LYS A 1 241 ? -10.875 -1.648 -18.656 1 98.62 241 LYS A N 1
ATOM 1867 C CA . LYS A 1 241 ? -11.398 -0.849 -19.75 1 98.62 241 LYS A CA 1
ATOM 1868 C C . LYS A 1 241 ? -12.039 0.438 -19.25 1 98.62 241 LYS A C 1
ATOM 1870 O O . LYS A 1 241 ? -12.719 0.434 -18.219 1 98.62 241 LYS A O 1
ATOM 1875 N N . GLU A 1 242 ? -11.781 1.473 -20 1 98.25 242 GLU A N 1
ATOM 1876 C CA . GLU A 1 242 ? -12.312 2.779 -19.625 1 98.25 242 GLU A CA 1
ATOM 1877 C C . GLU A 1 242 ? -13.805 2.695 -19.312 1 98.25 242 GLU A C 1
ATOM 1879 O O . GLU A 1 242 ? -14.273 3.264 -18.312 1 98.25 242 GLU A O 1
ATOM 1884 N N . GLU A 1 243 ? -14.555 2.035 -20.094 1 97.88 243 GLU A N 1
ATOM 1885 C CA . GLU A 1 243 ? -16 1.946 -19.938 1 97.88 243 GLU A CA 1
ATOM 1886 C C . GLU A 1 243 ? -16.375 1.333 -18.578 1 97.88 243 GLU A C 1
ATOM 1888 O O . GLU A 1 243 ? -17.312 1.775 -17.922 1 97.88 243 GLU A O 1
ATOM 1893 N N . TRP A 1 244 ? -15.664 0.312 -18.188 1 97.88 244 TRP A N 1
ATOM 1894 C CA . TRP A 1 244 ? -15.93 -0.322 -16.891 1 97.88 244 TRP A CA 1
ATOM 1895 C C . TRP A 1 244 ? -15.469 0.57 -15.742 1 97.88 244 TRP A C 1
ATOM 1897 O O . TRP A 1 244 ? -16.172 0.708 -14.742 1 97.88 244 TRP A O 1
ATOM 1907 N N . LEU A 1 245 ? -14.266 1.171 -15.883 1 98.25 245 LEU A N 1
ATOM 1908 C CA . LEU A 1 245 ? -13.719 2.012 -14.82 1 98.25 245 LEU A CA 1
ATOM 1909 C C . LEU A 1 245 ? -14.625 3.211 -14.555 1 98.25 245 LEU A C 1
ATOM 1911 O O . LEU A 1 245 ? -14.734 3.672 -13.422 1 98.25 245 LEU A O 1
ATOM 1915 N N . LYS A 1 246 ? -15.227 3.736 -15.609 1 97.38 246 LYS A N 1
ATOM 1916 C CA . LYS A 1 246 ? -16.156 4.852 -15.453 1 97.38 246 LYS A CA 1
ATOM 1917 C C . LYS A 1 246 ? -17.422 4.414 -14.742 1 97.38 246 LYS A C 1
ATOM 1919 O O . LYS A 1 246 ? -18.016 5.188 -13.984 1 97.38 246 LYS A O 1
ATOM 1924 N N . LYS A 1 247 ? -17.844 3.188 -14.945 1 96.75 247 LYS A N 1
ATOM 1925 C CA . LYS A 1 247 ? -19.062 2.656 -14.344 1 96.75 247 LYS A CA 1
ATOM 1926 C C . LYS A 1 247 ? -18.844 2.361 -12.859 1 96.75 247 LYS A C 1
ATOM 1928 O O . LYS A 1 247 ? -19.766 2.531 -12.055 1 96.75 247 LYS A O 1
ATOM 1933 N N . LEU A 1 248 ? -17.672 1.892 -12.492 1 97 248 LEU A N 1
ATOM 1934 C CA . LEU A 1 248 ? -17.391 1.536 -11.102 1 97 248 LEU A CA 1
ATOM 1935 C C . LEU A 1 248 ? -17.406 2.771 -10.211 1 97 248 LEU A C 1
ATOM 1937 O O . LEU A 1 248 ? -16.859 3.814 -10.578 1 97 248 LEU A O 1
ATOM 1941 N N . PRO A 1 249 ? -18.078 2.732 -9.078 1 95.5 249 PRO A N 1
ATOM 1942 C CA . PRO A 1 249 ? -17.969 3.838 -8.125 1 95.5 249 PRO A CA 1
ATOM 1943 C C . PRO A 1 249 ? -16.578 3.93 -7.48 1 95.5 249 PRO A C 1
ATOM 1945 O O . PRO A 1 249 ? -15.82 2.961 -7.512 1 95.5 249 PRO A O 1
ATOM 1948 N N . PRO A 1 250 ? -16.281 5.129 -6.902 1 95.12 250 PRO A N 1
ATOM 1949 C CA . PRO A 1 250 ? -15.023 5.199 -6.148 1 95.12 250 PRO A CA 1
ATOM 1950 C C . PRO A 1 250 ? -14.938 4.148 -5.047 1 95.12 250 PRO A C 1
ATOM 1952 O O . PRO A 1 250 ? -15.938 3.844 -4.398 1 95.12 250 PRO A O 1
ATOM 1955 N N . TYR A 1 251 ? -13.766 3.633 -4.852 1 94.81 251 TYR A N 1
ATOM 1956 C CA . TYR A 1 251 ? -13.516 2.586 -3.867 1 94.81 251 TYR A CA 1
ATOM 1957 C C . TYR A 1 251 ? -13.133 3.186 -2.52 1 94.81 251 TYR A C 1
ATOM 1959 O O . TYR A 1 251 ? -13.672 2.793 -1.481 1 94.81 251 TYR A O 1
ATOM 1967 N N . GLN A 1 252 ? -12.234 4.098 -2.521 1 96.06 252 GLN A N 1
ATOM 1968 C CA . GLN A 1 252 ? -11.773 4.824 -1.343 1 96.06 252 GLN A CA 1
ATOM 1969 C C . GLN A 1 252 ? -11.914 6.332 -1.536 1 96.06 252 GLN A C 1
ATOM 1971 O O . GLN A 1 252 ? -11.781 6.836 -2.652 1 96.06 252 GLN A O 1
ATOM 1976 N N . GLY A 1 253 ? -12.188 7.031 -0.417 1 95.25 253 GLY A N 1
ATOM 1977 C CA . GLY A 1 253 ? -12.242 8.484 -0.446 1 95.25 253 GLY A CA 1
ATOM 1978 C C . GLY A 1 253 ? -11.062 9.141 0.237 1 95.25 253 GLY A C 1
ATOM 1979 O O . GLY A 1 253 ? -10.516 8.602 1.201 1 95.25 253 GLY A O 1
ATOM 1980 N N . GLY A 1 254 ? -10.648 10.25 -0.211 1 92.62 254 GLY A N 1
ATOM 1981 C CA . GLY A 1 254 ? -9.562 11.023 0.371 1 92.62 254 GLY A CA 1
ATOM 1982 C C . GLY A 1 254 ? -8.984 12.055 -0.581 1 92.62 254 GLY A C 1
ATOM 1983 O O . GLY A 1 254 ? -9.68 12.523 -1.488 1 92.62 254 GLY A O 1
ATOM 1984 N N . GLY A 1 255 ? -7.75 12.461 -0.274 1 84.81 255 GLY A N 1
ATOM 1985 C CA . GLY A 1 255 ? -7.059 13.375 -1.165 1 84.81 255 GLY A CA 1
ATOM 1986 C C . GLY A 1 255 ? -6.695 12.75 -2.5 1 84.81 255 GLY A C 1
ATOM 1987 O O . GLY A 1 255 ? -6.629 11.523 -2.619 1 84.81 255 GLY A O 1
ATOM 1988 N N . GLU A 1 256 ? -6.469 13.531 -3.568 1 81.31 256 GLU A N 1
ATOM 1989 C CA . GLU A 1 256 ? -5.992 13.156 -4.895 1 81.31 256 GLU A CA 1
ATOM 1990 C C . GLU A 1 256 ? -7.141 12.68 -5.781 1 81.31 256 GLU A C 1
ATOM 1992 O O . GLU A 1 256 ? -7.125 12.891 -6.996 1 81.31 256 GLU A O 1
ATOM 1997 N N . MET A 1 257 ? -8.148 12.055 -5.129 1 87.06 257 MET A N 1
ATOM 1998 C CA . MET A 1 257 ? -9.203 11.453 -5.941 1 87.06 257 MET A CA 1
ATOM 1999 C C . MET A 1 257 ? -10.406 12.383 -6.055 1 87.06 257 MET A C 1
ATOM 2001 O O . MET A 1 257 ? -11.445 11.992 -6.582 1 87.06 257 MET A O 1
ATOM 2005 N N . ILE A 1 258 ? -10.234 13.594 -5.586 1 83.81 258 ILE A N 1
ATOM 2006 C CA . ILE A 1 258 ? -11.359 14.523 -5.531 1 83.81 258 ILE A CA 1
ATOM 2007 C C . ILE A 1 258 ? -11.125 15.664 -6.516 1 83.81 258 ILE A C 1
ATOM 2009 O O . ILE A 1 258 ? -9.984 15.961 -6.879 1 83.81 258 ILE A O 1
ATOM 2013 N N . ALA A 1 259 ? -12.242 16.266 -6.91 1 85.25 259 ALA A N 1
ATOM 2014 C CA . ALA A 1 259 ? -12.195 17.516 -7.641 1 85.25 259 ALA A CA 1
ATOM 2015 C C . ALA A 1 259 ? -12.523 18.703 -6.723 1 85.25 259 ALA A C 1
ATOM 2017 O O . ALA A 1 259 ? -11.742 19.641 -6.617 1 85.25 259 ALA A O 1
ATOM 2018 N N . GLU A 1 260 ? -13.578 18.578 -5.984 1 89.94 260 GLU A N 1
ATOM 2019 C CA . GLU A 1 260 ? -13.992 19.562 -5 1 89.94 260 GLU A CA 1
ATOM 2020 C C . GLU A 1 260 ? -14.523 18.906 -3.732 1 89.94 260 GLU A C 1
ATOM 2022 O O . GLU A 1 260 ? -15.25 17.906 -3.805 1 89.94 260 GLU A O 1
ATOM 2027 N N . VAL A 1 261 ? -14.133 19.5 -2.611 1 92.12 261 VAL A N 1
ATOM 2028 C CA . VAL A 1 261 ? -14.594 18.953 -1.337 1 92.12 261 VAL A CA 1
ATOM 2029 C C . VAL A 1 261 ? -15.25 20.078 -0.515 1 92.12 261 VAL A C 1
ATOM 2031 O O . VAL A 1 261 ? -14.633 21.109 -0.27 1 92.12 261 VAL A O 1
ATOM 2034 N N . THR A 1 262 ? -16.453 19.906 -0.168 1 91.31 262 THR A N 1
ATOM 2035 C CA . T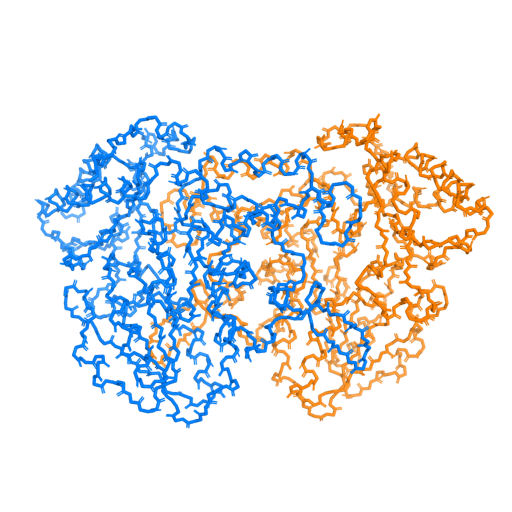HR A 1 262 ? -17.188 20.625 0.867 1 91.31 262 THR A CA 1
ATOM 2036 C C . THR A 1 262 ? -17.797 19.656 1.87 1 91.31 262 THR A C 1
ATOM 2038 O O . THR A 1 262 ? -17.781 18.438 1.658 1 91.31 262 THR A O 1
ATOM 2041 N N . PHE A 1 263 ? -18.25 20.188 2.998 1 91.75 263 PHE A N 1
ATOM 2042 C CA . PHE A 1 263 ? -18.859 19.281 3.973 1 91.75 263 PHE A CA 1
ATOM 2043 C C . PHE A 1 263 ? -20.203 18.766 3.469 1 91.75 263 PHE A C 1
ATOM 2045 O O . PHE A 1 263 ? -20.672 17.719 3.904 1 91.75 263 PHE A O 1
ATOM 2052 N N . GLU A 1 264 ? -20.781 19.438 2.502 1 88.69 264 GLU A N 1
ATOM 2053 C CA . GLU A 1 264 ? -22.078 19.047 1.96 1 88.69 264 GLU A CA 1
ATOM 2054 C C . GLU A 1 264 ? -21.922 18 0.855 1 88.69 264 GLU A C 1
ATOM 2056 O O . GLU A 1 264 ? -22.734 17.078 0.746 1 88.69 264 GLU A O 1
ATOM 2061 N N . LYS A 1 265 ? -20.891 18.234 0.082 1 88.88 265 LYS A N 1
ATOM 2062 C CA . LYS A 1 265 ? -20.766 17.344 -1.068 1 88.88 265 LYS A CA 1
ATOM 2063 C C . LYS A 1 265 ? -19.328 17.297 -1.57 1 88.88 265 LYS A C 1
ATOM 2065 O O . LYS A 1 265 ? -18.609 18.297 -1.496 1 88.88 265 LYS A O 1
ATOM 2070 N N . THR A 1 266 ? -19 16.094 -2.047 1 90.44 266 THR A N 1
ATOM 2071 C CA . THR A 1 266 ? -17.719 15.898 -2.693 1 90.44 266 THR A CA 1
ATOM 2072 C C . THR A 1 266 ? -17.891 15.422 -4.133 1 90.44 266 THR A C 1
ATOM 2074 O O . THR A 1 266 ? -18.781 14.625 -4.414 1 90.44 266 THR A O 1
ATOM 2077 N N . THR A 1 267 ? -17.062 15.984 -5.062 1 92.25 267 THR A N 1
ATOM 2078 C CA . THR A 1 267 ? -16.969 15.461 -6.422 1 92.25 267 THR A CA 1
ATOM 2079 C C . THR A 1 267 ? -15.633 14.766 -6.652 1 92.25 267 THR A C 1
ATOM 2081 O O . THR A 1 267 ? -14.648 15.07 -5.973 1 92.25 267 THR A O 1
ATOM 2084 N N . TYR A 1 268 ? -15.68 13.867 -7.609 1 92 268 TYR A N 1
ATOM 2085 C CA . TYR A 1 268 ? -14.523 12.984 -7.75 1 92 268 TYR A CA 1
ATOM 2086 C C . TYR A 1 268 ? -13.711 13.344 -8.984 1 92 268 TYR A C 1
ATOM 2088 O O . TYR A 1 268 ? -14.25 13.883 -9.953 1 92 268 TYR A O 1
ATOM 2096 N N . ALA A 1 269 ? -12.406 13.07 -8.906 1 92.44 269 ALA A N 1
ATOM 2097 C CA . ALA A 1 269 ? -11.5 13.281 -10.031 1 92.44 269 ALA A CA 1
ATOM 2098 C C . ALA A 1 269 ? -11.773 12.266 -11.141 1 92.44 269 ALA A C 1
ATOM 2100 O O . ALA A 1 269 ? -12.477 11.273 -10.93 1 92.44 269 ALA A O 1
ATOM 2101 N N . ASP A 1 270 ? -11.203 12.516 -12.328 1 94.75 270 ASP A N 1
ATOM 2102 C CA . ASP A 1 270 ? -11.281 11.586 -13.445 1 94.75 270 ASP A CA 1
ATOM 2103 C C . ASP A 1 270 ? -10.297 10.43 -13.273 1 94.75 270 ASP A C 1
ATOM 2105 O O . ASP A 1 270 ? -9.547 10.398 -12.297 1 94.75 270 ASP A O 1
ATOM 2109 N N . LEU A 1 271 ? -10.383 9.508 -14.219 1 96.56 271 LEU A N 1
ATOM 2110 C CA . LEU A 1 271 ? -9.445 8.391 -14.234 1 96.56 271 LEU A CA 1
ATOM 2111 C C . LEU A 1 271 ? -8.023 8.883 -14.484 1 96.56 271 LEU A C 1
ATOM 2113 O O . LEU A 1 271 ? -7.809 9.82 -15.258 1 96.56 271 LEU A O 1
ATOM 2117 N N . PRO A 1 272 ? -7.016 8.32 -13.906 1 97 272 PRO A N 1
ATOM 2118 C CA . PRO A 1 272 ? -7.066 7.176 -12.992 1 97 272 PRO A CA 1
ATOM 2119 C C . PRO A 1 272 ? -7.277 7.594 -11.539 1 97 272 PRO A C 1
ATOM 2121 O O . PRO A 1 272 ? -7.504 6.742 -10.672 1 97 272 PRO A O 1
ATOM 2124 N N . HIS A 1 273 ? -7.258 8.859 -11.219 1 95.19 273 HIS A N 1
ATOM 2125 C CA . HIS A 1 273 ? -7.148 9.391 -9.867 1 95.19 273 HIS A CA 1
ATOM 2126 C C . HIS A 1 273 ? -8.383 9.039 -9.039 1 95.19 273 HIS A C 1
ATOM 2128 O O . HIS A 1 273 ? -8.297 8.938 -7.809 1 95.19 273 HIS A O 1
ATOM 2134 N N . LYS A 1 274 ? -9.484 8.797 -9.688 1 95.69 274 LYS A N 1
ATOM 2135 C CA . LYS A 1 274 ? -10.727 8.383 -9.047 1 95.69 274 LYS A CA 1
ATOM 2136 C C . LYS A 1 274 ? -10.492 7.215 -8.094 1 95.69 274 LYS A C 1
ATOM 2138 O O . LYS A 1 274 ? -11.164 7.098 -7.066 1 95.69 274 LYS A O 1
ATOM 2143 N N . PHE A 1 275 ? -9.484 6.359 -8.414 1 97.44 275 PHE A N 1
ATOM 2144 C CA . PHE A 1 275 ? -9.281 5.117 -7.68 1 97.44 275 PHE A CA 1
ATOM 2145 C C . PHE A 1 275 ? -7.969 5.156 -6.906 1 97.44 275 PHE A C 1
ATOM 2147 O O . PHE A 1 275 ? -7.527 4.137 -6.367 1 97.44 275 PHE A O 1
ATOM 2154 N N . GLU A 1 276 ? -7.301 6.281 -6.895 1 96.19 276 GLU A N 1
ATOM 2155 C CA . GLU A 1 276 ? -6.008 6.43 -6.238 1 96.19 276 GLU A CA 1
ATOM 2156 C C . GLU A 1 276 ? -6.074 7.465 -5.117 1 96.19 276 GLU A C 1
ATOM 2158 O O . GLU A 1 276 ? -5.371 8.477 -5.16 1 96.19 276 GLU A O 1
ATOM 2163 N N . ALA A 1 277 ? -6.805 7.137 -4.117 1 95.06 277 ALA A N 1
ATOM 2164 C CA . ALA A 1 277 ? -7.008 8.039 -2.986 1 95.06 277 ALA A CA 1
ATOM 2165 C C . ALA A 1 277 ? -5.773 8.078 -2.09 1 95.06 277 ALA A C 1
ATOM 2167 O O . ALA A 1 277 ? -5.164 7.043 -1.813 1 95.06 277 ALA A O 1
ATOM 2168 N N . GLY A 1 278 ? -5.402 9.359 -1.676 1 94 278 GLY A N 1
ATOM 2169 C CA . GLY A 1 278 ? -4.316 9.523 -0.725 1 94 278 GLY A CA 1
ATOM 2170 C C . GLY A 1 278 ? -2.949 9.555 -1.381 1 94 278 GLY A C 1
ATOM 2171 O O . GLY A 1 278 ? -2.844 9.531 -2.609 1 94 278 GLY A O 1
ATOM 2172 N N . THR A 1 279 ? -1.898 9.719 -0.581 1 95.25 279 THR A N 1
ATOM 2173 C CA . THR A 1 279 ? -0.528 9.625 -1.072 1 95.25 279 THR A CA 1
ATOM 2174 C C . THR A 1 279 ? -0.195 8.195 -1.482 1 95.25 279 THR A C 1
ATOM 2176 O O . THR A 1 279 ? -0.235 7.281 -0.655 1 95.25 279 THR A O 1
ATOM 2179 N N . PRO A 1 280 ? 0.054 8.031 -2.729 1 96.5 280 PRO A N 1
ATOM 2180 C CA . PRO A 1 280 ? 0.359 6.668 -3.172 1 96.5 280 PRO A CA 1
ATOM 2181 C C . PRO A 1 280 ? 1.747 6.203 -2.736 1 96.5 280 PRO A C 1
ATOM 2183 O O . PRO A 1 280 ? 2.506 6.98 -2.146 1 96.5 280 PRO A O 1
ATOM 2186 N N . ASN A 1 281 ? 1.982 4.902 -2.908 1 98.44 281 ASN A N 1
ATOM 2187 C CA . ASN A 1 281 ? 3.348 4.395 -2.824 1 98.44 281 ASN A CA 1
ATOM 2188 C C . ASN A 1 281 ? 4.207 4.898 -3.982 1 98.44 281 ASN A C 1
ATOM 2190 O O . ASN A 1 281 ? 4.477 4.156 -4.93 1 98.44 281 ASN A O 1
ATOM 2194 N N . ILE A 1 282 ? 4.66 6.121 -3.879 1 98.75 282 ILE A N 1
ATOM 2195 C CA . ILE A 1 282 ? 5.336 6.824 -4.965 1 98.75 282 ILE A CA 1
ATOM 2196 C C . ILE A 1 282 ? 6.59 6.055 -5.371 1 98.75 282 ILE A C 1
ATOM 2198 O O . ILE A 1 282 ? 6.754 5.699 -6.543 1 98.75 282 ILE A O 1
ATOM 2202 N N . CYS A 1 283 ? 7.43 5.77 -4.391 1 98.75 283 CYS A N 1
ATOM 2203 C CA . CYS A 1 283 ? 8.656 5.027 -4.648 1 98.75 283 CYS A CA 1
ATOM 2204 C C . CYS A 1 283 ? 8.352 3.668 -5.266 1 98.75 283 CYS A C 1
ATOM 2206 O O . CYS A 1 283 ? 9.023 3.25 -6.215 1 98.75 283 CYS A O 1
ATOM 2208 N N . GLY A 1 284 ? 7.348 2.967 -4.746 1 98.75 284 GLY A N 1
ATOM 2209 C CA . GLY A 1 284 ? 6.965 1.661 -5.262 1 98.75 284 GLY A CA 1
ATOM 2210 C C . GLY A 1 284 ? 6.555 1.692 -6.723 1 98.75 284 GLY A C 1
ATOM 2211 O O . GLY A 1 284 ? 6.957 0.829 -7.504 1 98.75 284 GLY A O 1
ATOM 2212 N N . GLY A 1 285 ? 5.695 2.736 -7.09 1 98.81 285 GLY A N 1
ATOM 2213 C CA . GLY A 1 285 ? 5.301 2.887 -8.477 1 98.81 285 GLY A CA 1
ATOM 2214 C C . GLY A 1 285 ? 6.473 3.102 -9.414 1 98.81 285 GLY A C 1
ATOM 2215 O O . GLY A 1 285 ? 6.578 2.439 -10.453 1 98.81 285 GLY A O 1
ATOM 2216 N N . ILE A 1 286 ? 7.379 3.988 -9.023 1 98.94 286 ILE A N 1
ATOM 2217 C CA . ILE A 1 286 ? 8.555 4.305 -9.82 1 98.94 286 ILE A CA 1
ATOM 2218 C C . ILE A 1 286 ? 9.422 3.061 -9.977 1 98.94 286 ILE A C 1
ATOM 2220 O O . ILE A 1 286 ? 9.867 2.738 -11.086 1 98.94 286 ILE A O 1
ATOM 2224 N N . ALA A 1 287 ? 9.602 2.328 -8.898 1 98.94 287 ALA A N 1
ATOM 2225 C CA . ALA A 1 287 ? 10.438 1.129 -8.898 1 98.94 287 ALA A CA 1
ATOM 2226 C C . ALA A 1 287 ? 9.797 0.016 -9.719 1 98.94 287 ALA A C 1
ATOM 2228 O O . ALA A 1 287 ? 10.492 -0.779 -10.359 1 98.94 287 ALA A O 1
ATOM 2229 N N . PHE A 1 288 ? 8.453 -0.077 -9.727 1 98.88 288 PHE A N 1
ATOM 2230 C CA . PHE A 1 288 ? 7.746 -1.02 -10.578 1 98.88 288 PHE A CA 1
ATOM 2231 C C . PHE A 1 288 ? 8.078 -0.776 -12.047 1 98.88 288 PHE A C 1
ATOM 2233 O O . PHE A 1 288 ? 8.344 -1.721 -12.797 1 98.88 288 PHE A O 1
ATOM 2240 N N . GLY A 1 289 ? 8.078 0.533 -12.438 1 98.88 289 GLY A N 1
ATOM 2241 C CA . GLY A 1 289 ? 8.508 0.878 -13.781 1 98.88 289 GLY A CA 1
ATOM 2242 C C . GLY A 1 289 ? 9.922 0.427 -14.094 1 98.88 289 GLY A C 1
ATOM 2243 O O . GLY A 1 289 ? 10.188 -0.102 -15.18 1 98.88 289 GLY A O 1
ATOM 2244 N N . ALA A 1 290 ? 10.812 0.579 -13.125 1 98.94 290 ALA A N 1
ATOM 2245 C CA . ALA A 1 290 ? 12.203 0.167 -13.297 1 98.94 290 ALA A CA 1
ATOM 2246 C C . ALA A 1 290 ? 12.312 -1.347 -13.461 1 98.94 290 ALA A C 1
ATOM 2248 O O . ALA A 1 290 ? 13.156 -1.839 -14.219 1 98.94 290 ALA A O 1
ATOM 2249 N N . ALA A 1 291 ? 11.5 -2.082 -12.75 1 98.94 291 ALA A N 1
ATOM 2250 C CA . ALA A 1 291 ? 11.484 -3.539 -12.859 1 98.94 291 ALA A CA 1
ATOM 2251 C C . ALA A 1 291 ? 11.062 -3.982 -14.258 1 98.94 291 ALA A C 1
ATOM 2253 O O . ALA A 1 291 ? 11.656 -4.902 -14.828 1 98.94 291 ALA A O 1
ATOM 2254 N N . LEU A 1 292 ? 10.047 -3.318 -14.766 1 98.81 292 LEU A N 1
ATOM 2255 C CA . LEU A 1 292 ? 9.586 -3.625 -16.109 1 98.81 292 LEU A CA 1
ATOM 2256 C C . LEU A 1 292 ? 10.68 -3.348 -17.141 1 98.81 292 LEU A C 1
ATOM 2258 O O . LEU A 1 292 ? 10.898 -4.141 -18.062 1 98.81 292 LEU A O 1
ATOM 2262 N N . ASP A 1 293 ? 11.344 -2.188 -16.969 1 98.88 293 ASP A N 1
ATOM 2263 C CA . ASP A 1 293 ? 12.461 -1.873 -17.844 1 98.88 293 ASP A CA 1
ATOM 2264 C C . ASP A 1 293 ? 13.508 -2.984 -17.828 1 98.88 293 ASP A C 1
ATOM 2266 O O . ASP A 1 293 ? 13.992 -3.406 -18.875 1 98.88 293 ASP A O 1
ATOM 2270 N N . TYR A 1 294 ? 13.836 -3.455 -16.719 1 98.75 294 TYR A N 1
ATOM 2271 C CA . TYR A 1 294 ? 14.852 -4.492 -16.562 1 98.75 294 TYR A CA 1
ATOM 2272 C C . TYR A 1 294 ? 14.43 -5.777 -17.266 1 98.75 294 TYR A C 1
ATOM 2274 O O . TYR A 1 294 ? 15.18 -6.32 -18.078 1 98.75 294 TYR A O 1
ATOM 2282 N N . MET A 1 295 ? 13.219 -6.273 -16.953 1 98.69 295 MET A N 1
ATOM 2283 C CA . MET A 1 295 ? 12.758 -7.539 -17.531 1 98.69 295 MET A CA 1
ATOM 2284 C C . MET A 1 295 ? 12.609 -7.434 -19.047 1 98.69 295 MET A C 1
ATOM 2286 O O . MET A 1 295 ? 12.906 -8.383 -19.766 1 98.69 295 MET A O 1
ATOM 2290 N N . ASN A 1 296 ? 12.117 -6.258 -19.484 1 98.56 296 ASN A N 1
ATOM 2291 C CA . ASN A 1 296 ? 11.984 -6.051 -20.922 1 98.56 296 ASN A CA 1
ATOM 2292 C C . ASN A 1 296 ? 13.344 -6.039 -21.625 1 98.56 296 ASN A C 1
ATOM 2294 O O . ASN A 1 296 ? 13.461 -6.438 -22.781 1 98.56 296 ASN A O 1
ATOM 2298 N N . SER A 1 297 ? 14.383 -5.543 -20.891 1 98.12 297 SER A N 1
ATOM 2299 C CA . SER A 1 297 ? 15.727 -5.539 -21.469 1 98.12 297 SER A CA 1
ATOM 2300 C C . SER A 1 297 ? 16.25 -6.961 -21.656 1 98.12 297 SER A C 1
ATOM 2302 O O . SER A 1 297 ? 17.047 -7.215 -22.562 1 98.12 297 SER A O 1
ATOM 2304 N N . ILE A 1 298 ? 15.805 -7.918 -20.844 1 97.38 298 ILE A N 1
ATOM 2305 C CA . ILE A 1 298 ? 16.141 -9.328 -21 1 97.38 298 ILE A CA 1
ATOM 2306 C C . ILE A 1 298 ? 15.312 -9.938 -22.125 1 97.38 298 ILE A C 1
ATOM 2308 O O . ILE A 1 298 ? 15.844 -10.664 -22.969 1 97.38 298 ILE A O 1
ATOM 2312 N N . GLY A 1 299 ? 14.031 -9.586 -22.125 1 97.19 299 GLY A N 1
ATOM 2313 C CA . GLY A 1 299 ? 13.117 -10.086 -23.141 1 97.19 299 GLY A CA 1
ATOM 2314 C C . GLY A 1 299 ? 12.258 -11.234 -22.641 1 97.19 299 GLY A C 1
ATOM 2315 O O . GLY A 1 299 ? 12.773 -12.297 -22.297 1 97.19 299 GLY A O 1
ATOM 2316 N N . PHE A 1 300 ? 10.914 -11.117 -22.812 1 96.94 300 PHE A N 1
ATOM 2317 C CA . PHE A 1 300 ? 9.977 -12.062 -22.219 1 96.94 300 PHE A CA 1
ATOM 2318 C C . PHE A 1 300 ? 9.93 -13.359 -23.031 1 96.94 300 PHE A C 1
ATOM 2320 O O . PHE A 1 300 ? 9.648 -14.43 -22.484 1 96.94 300 PHE A O 1
ATOM 2327 N N . ASP A 1 301 ? 10.227 -13.32 -24.297 1 96.5 301 ASP A N 1
ATOM 2328 C CA . ASP A 1 301 ? 10.312 -14.555 -25.078 1 96.5 301 ASP A CA 1
ATOM 2329 C C . ASP A 1 301 ? 11.484 -15.414 -24.625 1 96.5 301 ASP A C 1
ATOM 2331 O O . ASP A 1 301 ? 11.344 -16.641 -24.469 1 96.5 301 ASP A O 1
ATOM 2335 N N . ALA A 1 302 ? 12.609 -14.75 -24.422 1 97 302 ALA A N 1
ATOM 2336 C CA . ALA A 1 302 ? 13.797 -15.453 -23.938 1 97 302 ALA A CA 1
ATOM 2337 C C . ALA A 1 302 ? 13.57 -16.016 -22.531 1 97 302 ALA A C 1
ATOM 2339 O O . ALA A 1 302 ? 13.992 -17.141 -22.234 1 97 302 ALA A O 1
ATOM 2340 N N . ILE A 1 303 ? 12.93 -15.234 -21.688 1 97.19 303 ILE A N 1
ATOM 2341 C CA . ILE A 1 303 ? 12.602 -15.656 -20.344 1 97.19 303 ILE A CA 1
ATOM 2342 C C . ILE A 1 303 ? 11.727 -16.906 -20.375 1 97.19 303 ILE A C 1
ATOM 2344 O O . ILE A 1 303 ? 12.047 -17.922 -19.75 1 97.19 303 ILE A O 1
ATOM 2348 N N . ALA A 1 304 ? 10.703 -16.844 -21.141 1 95.94 304 ALA A N 1
ATOM 2349 C CA . ALA A 1 304 ? 9.75 -17.953 -21.234 1 95.94 304 ALA A CA 1
ATOM 2350 C C . ALA A 1 304 ? 10.43 -19.219 -21.734 1 95.94 304 ALA A C 1
ATOM 2352 O O . ALA A 1 304 ? 10.211 -20.312 -21.203 1 95.94 304 ALA A O 1
ATOM 2353 N N . GLN A 1 305 ? 11.203 -19.094 -22.75 1 95.81 305 GLN A N 1
ATOM 2354 C CA . GLN A 1 305 ? 11.883 -20.234 -23.344 1 95.81 305 GLN A CA 1
ATOM 2355 C C . GLN A 1 305 ? 12.836 -20.891 -22.328 1 95.81 305 GLN A C 1
ATOM 2357 O O . GLN A 1 305 ? 12.844 -22.109 -22.188 1 95.81 305 GLN A O 1
ATOM 2362 N N . TYR A 1 306 ? 13.609 -20.094 -21.688 1 97.25 306 TYR A N 1
ATOM 2363 C CA . TYR A 1 306 ? 14.57 -20.594 -20.719 1 97.25 306 TYR A CA 1
ATOM 2364 C C . TYR A 1 306 ? 13.867 -21.266 -19.547 1 97.25 306 TYR A C 1
ATOM 2366 O O . TYR A 1 306 ? 14.273 -22.344 -19.109 1 97.25 306 TYR A O 1
ATOM 2374 N N . GLU A 1 307 ? 12.82 -20.641 -19.078 1 97.19 307 GLU A N 1
ATOM 2375 C CA . GLU A 1 307 ? 12.078 -21.188 -17.953 1 97.19 307 GLU A CA 1
ATOM 2376 C C . GLU A 1 307 ? 11.406 -22.516 -18.328 1 97.19 307 GLU A C 1
ATOM 2378 O O . GLU A 1 307 ? 11.297 -23.422 -17.5 1 97.19 307 GLU A O 1
ATOM 2383 N N . ASP A 1 308 ? 10.969 -22.578 -19.547 1 96 308 ASP A N 1
ATOM 2384 C CA . ASP A 1 308 ? 10.406 -23.828 -20.047 1 96 308 ASP A CA 1
ATOM 2385 C C . ASP A 1 308 ? 11.438 -24.953 -20 1 96 308 ASP A C 1
ATOM 2387 O O . ASP A 1 308 ? 11.117 -26.078 -19.641 1 96 308 ASP A O 1
ATOM 2391 N N . GLU A 1 309 ? 12.633 -24.656 -20.375 1 96.25 309 GLU A N 1
ATOM 2392 C CA . GLU A 1 309 ? 13.719 -25.625 -20.312 1 96.25 309 GLU A CA 1
ATOM 2393 C C . GLU A 1 309 ? 13.977 -26.078 -18.875 1 96.25 309 GLU A C 1
ATOM 2395 O O . GLU A 1 309 ? 14.195 -27.266 -18.625 1 96.25 309 GLU A O 1
ATOM 2400 N N . LEU A 1 310 ? 13.969 -25.109 -17.969 1 97.06 310 LEU A N 1
ATOM 2401 C CA . LEU A 1 310 ? 14.203 -25.406 -16.562 1 97.06 310 LEU A CA 1
ATOM 2402 C C . LEU A 1 310 ? 13.117 -26.328 -16.031 1 97.06 310 LEU A C 1
ATOM 2404 O O . LEU A 1 310 ? 13.414 -27.312 -15.328 1 97.06 310 LEU A O 1
ATOM 2408 N N . VAL A 1 311 ? 11.875 -26.031 -16.344 1 96.38 311 VAL A N 1
ATOM 2409 C CA . VAL A 1 311 ? 10.75 -26.781 -15.812 1 96.38 311 VAL A CA 1
ATOM 2410 C C . VAL A 1 311 ? 10.75 -28.203 -16.391 1 96.38 311 VAL A C 1
ATOM 2412 O O . VAL A 1 311 ? 10.484 -29.172 -15.672 1 96.38 311 VAL A O 1
ATOM 2415 N N . GLU A 1 312 ? 11.031 -28.297 -17.656 1 96.75 312 GLU A N 1
ATOM 2416 C CA . GLU A 1 312 ? 11.117 -29.609 -18.297 1 96.75 312 GLU A CA 1
ATOM 2417 C C . GLU A 1 312 ? 12.203 -30.469 -17.656 1 96.75 312 GLU A C 1
ATOM 2419 O O . GLU A 1 312 ? 11.977 -31.625 -17.312 1 96.75 312 GLU A O 1
ATOM 2424 N N . TYR A 1 313 ? 13.336 -29.859 -17.5 1 98 313 TYR A N 1
ATOM 2425 C CA . TYR A 1 313 ? 14.461 -30.562 -16.891 1 98 313 TYR A CA 1
ATOM 2426 C C . TYR A 1 313 ? 14.148 -30.953 -15.461 1 98 313 TYR A C 1
ATOM 2428 O O . TYR A 1 313 ? 14.383 -32.094 -15.055 1 98 313 TYR A O 1
ATOM 2436 N N . ALA A 1 314 ? 13.617 -30.062 -14.688 1 98.44 314 ALA A N 1
ATOM 2437 C CA . ALA A 1 314 ? 13.273 -30.312 -13.289 1 98.44 314 ALA A CA 1
ATOM 2438 C C . ALA A 1 314 ? 12.227 -31.406 -13.172 1 98.44 314 ALA A C 1
ATOM 2440 O O . ALA A 1 314 ? 12.305 -32.25 -12.281 1 98.44 314 ALA A O 1
ATOM 2441 N N . THR A 1 315 ? 11.227 -31.312 -14.039 1 97.94 315 THR A N 1
ATOM 2442 C CA . THR A 1 315 ? 10.18 -32.344 -14.047 1 97.94 315 THR A CA 1
ATOM 2443 C C . THR A 1 315 ? 10.766 -33.719 -14.281 1 97.94 315 THR A C 1
ATOM 2445 O O . THR A 1 315 ? 10.469 -34.656 -13.539 1 97.94 315 THR A O 1
ATOM 2448 N N . GLU A 1 316 ? 11.586 -33.812 -15.266 1 98 316 GLU A N 1
ATOM 2449 C CA . GLU A 1 316 ? 12.227 -35.094 -15.594 1 98 316 GLU A CA 1
ATOM 2450 C C . GLU A 1 316 ? 13.055 -35.594 -14.43 1 98 316 GLU A C 1
ATOM 2452 O O . GLU A 1 316 ? 12.969 -36.781 -14.086 1 98 316 GLU A O 1
ATOM 2457 N N . GLN A 1 317 ? 13.82 -34.781 -13.828 1 98.5 317 GLN A N 1
ATOM 2458 C CA . GLN A 1 317 ? 14.727 -35.188 -12.766 1 98.5 317 GLN A CA 1
ATOM 2459 C C . GLN A 1 317 ? 13.961 -35.531 -11.492 1 98.5 317 GLN A C 1
ATOM 2461 O O . GLN A 1 317 ? 14.281 -36.531 -10.82 1 98.5 317 GLN A O 1
ATOM 2466 N N . LEU A 1 318 ? 12.938 -34.781 -11.148 1 98.5 318 LEU A N 1
ATOM 2467 C CA . LEU A 1 318 ? 12.148 -35 -9.938 1 98.5 318 LEU A CA 1
ATOM 2468 C C . LEU A 1 318 ? 11.398 -36.344 -10.039 1 98.5 318 LEU A C 1
ATOM 2470 O O . LEU A 1 318 ? 11.266 -37.062 -9.047 1 98.5 318 LEU A O 1
ATOM 2474 N N . LEU A 1 319 ? 10.953 -36.656 -11.227 1 97.88 319 LEU A N 1
ATOM 2475 C CA . LEU A 1 319 ? 10.148 -37.875 -11.43 1 97.88 319 LEU A CA 1
ATOM 2476 C C . LEU A 1 319 ? 11.008 -39.125 -11.312 1 97.88 319 LEU A C 1
ATOM 2478 O O . LEU A 1 319 ? 10.484 -40.219 -11.219 1 97.88 319 LEU A O 1
ATOM 2482 N N . THR A 1 320 ? 12.336 -38.969 -11.273 1 97.81 320 THR A N 1
ATOM 2483 C CA . THR A 1 320 ? 13.219 -40.125 -11.07 1 97.81 320 THR A CA 1
ATOM 2484 C C . THR A 1 320 ? 13.227 -40.531 -9.609 1 97.81 320 THR A C 1
ATOM 2486 O O . THR A 1 320 ? 13.703 -41.625 -9.273 1 97.81 320 THR A O 1
ATOM 2489 N N . ILE A 1 321 ? 12.742 -39.688 -8.789 1 97.81 321 ILE A N 1
ATOM 2490 C CA . ILE A 1 321 ? 12.711 -40 -7.359 1 97.81 321 ILE A CA 1
ATOM 2491 C C . ILE A 1 321 ? 11.539 -40.938 -7.051 1 97.81 321 ILE A C 1
ATOM 2493 O O . ILE A 1 321 ? 10.391 -40.594 -7.328 1 97.81 321 ILE A O 1
ATOM 2497 N N . ASP A 1 322 ? 11.812 -42.031 -6.398 1 96.06 322 ASP A N 1
ATOM 2498 C CA . ASP A 1 322 ? 10.805 -43.031 -6.082 1 96.06 322 ASP A CA 1
ATOM 2499 C C . ASP A 1 322 ? 9.727 -42.469 -5.156 1 96.06 322 ASP A C 1
ATOM 2501 O O . ASP A 1 322 ? 10.047 -41.875 -4.133 1 96.06 322 ASP A O 1
ATOM 2505 N N . GLY A 1 323 ? 8.477 -42.625 -5.578 1 96.94 323 GLY A N 1
ATOM 2506 C CA . GLY A 1 323 ? 7.363 -42.219 -4.73 1 96.94 323 GLY A CA 1
ATOM 2507 C C . GLY A 1 323 ? 6.953 -40.781 -4.934 1 96.94 323 GLY A C 1
ATOM 2508 O O . GLY A 1 323 ? 5.98 -40.312 -4.34 1 96.94 323 GLY A O 1
ATOM 2509 N N . LEU A 1 324 ? 7.688 -40.062 -5.766 1 98.31 324 LEU A N 1
ATOM 2510 C CA . LEU A 1 324 ? 7.371 -38.656 -5.996 1 98.31 324 LEU A CA 1
ATOM 2511 C C . LEU A 1 324 ? 6.254 -38.531 -7.02 1 98.31 324 LEU A C 1
ATOM 2513 O O . LEU A 1 324 ? 6.254 -39.219 -8.047 1 98.31 324 LEU A O 1
ATOM 2517 N N . LYS A 1 325 ? 5.277 -37.688 -6.648 1 98.31 325 LYS A N 1
ATOM 2518 C CA . LYS A 1 325 ? 4.16 -37.344 -7.531 1 98.31 325 LYS A CA 1
ATOM 2519 C C . LYS A 1 325 ? 4.062 -35.844 -7.754 1 98.31 325 LYS A C 1
ATOM 2521 O O . LYS A 1 325 ? 4.148 -35.062 -6.805 1 98.31 325 LYS A O 1
ATOM 2526 N N . ILE A 1 326 ? 3.932 -35.5 -8.992 1 98.25 326 ILE A N 1
ATOM 2527 C CA . ILE A 1 326 ? 3.738 -34.094 -9.344 1 98.25 326 ILE A CA 1
ATOM 2528 C C . ILE A 1 326 ? 2.246 -33.812 -9.5 1 98.25 326 ILE A C 1
ATOM 2530 O O . ILE A 1 326 ? 1.508 -34.594 -10.078 1 98.25 326 ILE A O 1
ATOM 2534 N N . TYR A 1 327 ? 1.802 -32.719 -8.875 1 98.19 327 TYR A N 1
ATOM 2535 C CA . TYR A 1 327 ? 0.432 -32.25 -9.008 1 98.19 327 TYR A CA 1
ATOM 2536 C C . TYR A 1 327 ? 0.355 -31.094 -10.008 1 98.19 327 TYR A C 1
ATOM 2538 O O . TYR A 1 327 ? 1.044 -30.078 -9.852 1 98.19 327 TYR A O 1
ATOM 2546 N N . GLY A 1 328 ? -0.556 -31.156 -11.008 1 96.31 328 GLY A N 1
ATOM 2547 C CA . GLY A 1 328 ? -0.585 -30.234 -12.133 1 96.31 328 GLY A CA 1
ATOM 2548 C C . GLY A 1 328 ? 0.315 -30.656 -13.273 1 96.31 328 GLY A C 1
ATOM 2549 O O . GLY A 1 328 ? 1.5 -30.312 -13.297 1 96.31 328 GLY A O 1
ATOM 2550 N N . THR A 1 329 ? -0.192 -31.406 -14.156 1 96.38 329 THR A N 1
ATOM 2551 C CA . THR A 1 329 ? 0.569 -31.953 -15.273 1 96.38 329 THR A CA 1
ATOM 2552 C C . THR A 1 329 ? 0.001 -31.453 -16.609 1 96.38 329 THR A C 1
ATOM 2554 O O . THR A 1 329 ? 0.094 -32.125 -17.625 1 96.38 329 THR A O 1
ATOM 2557 N N . ALA A 1 330 ? -0.621 -30.266 -16.469 1 95.38 330 ALA A N 1
ATOM 2558 C CA . ALA A 1 330 ? -1.164 -29.641 -17.672 1 95.38 330 ALA A CA 1
ATOM 2559 C C . ALA A 1 330 ? -0.089 -29.5 -18.75 1 95.38 330 ALA A C 1
ATOM 2561 O O . ALA A 1 330 ? 1.091 -29.328 -18.438 1 95.38 330 ALA A O 1
ATOM 2562 N N . ALA A 1 331 ? -0.481 -29.562 -20.031 1 91.38 331 ALA A N 1
ATOM 2563 C CA . ALA A 1 331 ? 0.439 -29.453 -21.156 1 91.38 331 ALA A CA 1
ATOM 2564 C C . ALA A 1 331 ? 1.11 -28.078 -21.203 1 91.38 331 ALA A C 1
ATOM 2566 O O . ALA A 1 331 ? 2.295 -27.984 -21.531 1 91.38 331 ALA A O 1
ATOM 2567 N N . ASN A 1 332 ? 0.312 -27.094 -20.969 1 92.75 332 ASN A N 1
ATOM 2568 C CA . ASN A 1 332 ? 0.824 -25.719 -20.922 1 92.75 332 ASN A CA 1
ATOM 2569 C C . ASN A 1 332 ? 0.989 -25.219 -19.484 1 92.75 332 ASN A C 1
ATOM 2571 O O . ASN A 1 332 ? 0.001 -25 -18.797 1 92.75 332 ASN A O 1
ATOM 2575 N N . LYS A 1 333 ? 2.232 -25.109 -19.141 1 94.38 333 LYS A N 1
ATOM 2576 C CA . LYS A 1 333 ? 2.527 -24.719 -17.75 1 94.38 333 LYS A CA 1
ATOM 2577 C C . LYS A 1 333 ? 3.688 -23.734 -17.688 1 94.38 333 LYS A C 1
ATOM 2579 O O . LYS A 1 333 ? 4.527 -23.703 -18.594 1 94.38 333 LYS A O 1
ATOM 2584 N N . THR A 1 334 ? 3.605 -22.891 -16.641 1 93.19 334 THR A N 1
ATOM 2585 C CA . THR A 1 334 ? 4.758 -22.031 -16.375 1 93.19 334 THR A CA 1
ATOM 2586 C C . THR A 1 334 ? 5.715 -22.703 -15.391 1 93.19 334 THR A C 1
ATOM 2588 O O . THR A 1 334 ? 5.629 -23.906 -15.164 1 93.19 334 THR A O 1
ATOM 2591 N N . SER A 1 335 ? 6.637 -21.938 -14.781 1 92.25 335 SER A N 1
ATOM 2592 C CA . SER A 1 335 ? 7.824 -22.406 -14.07 1 92.25 335 SER A CA 1
ATOM 2593 C C . SER A 1 335 ? 7.508 -22.734 -12.617 1 92.25 335 SER A C 1
ATOM 2595 O O . SER A 1 335 ? 8.219 -22.297 -11.711 1 92.25 335 SER A O 1
ATOM 2597 N N . VAL A 1 336 ? 6.434 -23.562 -12.414 1 96.62 336 VAL A N 1
ATOM 2598 C CA . VAL A 1 336 ? 6.012 -24 -11.094 1 96.62 336 VAL A CA 1
ATOM 2599 C C . VAL A 1 336 ? 5.859 -25.531 -11.078 1 96.62 336 VAL A C 1
ATOM 2601 O O . VAL A 1 336 ? 5.242 -26.094 -11.984 1 96.62 336 VAL A O 1
ATOM 2604 N N . ILE A 1 337 ? 6.438 -26.188 -10.109 1 98.31 337 ILE A N 1
ATOM 2605 C CA . ILE A 1 337 ? 6.27 -27.625 -9.898 1 98.31 337 ILE A CA 1
ATOM 2606 C C . ILE A 1 337 ? 5.844 -27.891 -8.461 1 98.31 337 ILE A C 1
ATOM 2608 O O . ILE A 1 337 ? 6.574 -27.578 -7.516 1 98.31 337 ILE A O 1
ATOM 2612 N N . SER A 1 338 ? 4.664 -28.406 -8.297 1 98.62 338 SER A N 1
ATOM 2613 C CA . SER A 1 338 ? 4.172 -28.859 -7.004 1 98.62 338 SER A CA 1
ATOM 2614 C C . SER A 1 338 ? 4.23 -30.375 -6.895 1 98.62 338 SER A C 1
ATOM 2616 O O . SER A 1 338 ? 3.752 -31.094 -7.781 1 98.62 338 SER A O 1
ATOM 2618 N N . PHE A 1 339 ? 4.859 -30.844 -5.797 1 98.75 339 PHE A N 1
ATOM 2619 C CA . PHE A 1 339 ? 5.039 -32.281 -5.719 1 98.75 339 PHE A CA 1
ATOM 2620 C C . PHE A 1 339 ? 4.98 -32.781 -4.273 1 98.75 339 PHE A C 1
ATOM 2622 O O . PHE A 1 339 ? 5.074 -31.969 -3.344 1 98.75 339 PHE A O 1
ATOM 2629 N N . ASN A 1 340 ? 4.711 -34.031 -4.094 1 98.44 340 ASN A N 1
ATOM 2630 C CA . ASN A 1 340 ? 4.797 -34.719 -2.818 1 98.44 340 ASN A CA 1
ATOM 2631 C C . ASN A 1 340 ? 5.535 -36.062 -2.963 1 98.44 340 ASN A C 1
ATOM 2633 O O . ASN A 1 340 ? 5.719 -36.562 -4.078 1 98.44 340 ASN A O 1
ATOM 2637 N N . ILE A 1 341 ? 6.016 -36.531 -1.903 1 97.69 341 ILE A N 1
ATOM 2638 C CA . ILE A 1 341 ? 6.535 -37.875 -1.795 1 97.69 341 ILE A CA 1
ATOM 2639 C C . ILE A 1 341 ? 5.629 -38.719 -0.883 1 97.69 341 ILE A C 1
ATOM 2641 O O . ILE A 1 341 ? 5.297 -38.281 0.225 1 97.69 341 ILE A O 1
ATOM 2645 N N . GLU A 1 342 ? 5.262 -39.875 -1.378 1 95.5 342 GLU A N 1
ATOM 2646 C CA . GLU A 1 342 ? 4.371 -40.75 -0.622 1 95.5 342 GLU A CA 1
ATOM 2647 C C . GLU A 1 342 ? 4.914 -41.031 0.781 1 95.5 342 GLU A C 1
ATOM 2649 O O . GLU A 1 342 ? 6.086 -41.375 0.946 1 95.5 342 GLU A O 1
ATOM 2654 N N . GLY A 1 343 ? 4.055 -40.75 1.702 1 95 343 GLY A N 1
ATOM 2655 C CA . GLY A 1 343 ? 4.414 -41.094 3.07 1 95 343 GLY A CA 1
ATOM 2656 C C . GLY A 1 343 ? 5.113 -39.938 3.799 1 95 343 GLY A C 1
ATOM 2657 O O . GLY A 1 343 ? 5.402 -40.062 4.992 1 95 343 GLY A O 1
ATOM 2658 N N . ILE A 1 344 ? 5.406 -38.875 3.176 1 96.69 344 ILE A N 1
ATOM 2659 C CA . ILE A 1 344 ? 6.137 -37.781 3.805 1 96.69 344 ILE A CA 1
ATOM 2660 C C . ILE A 1 344 ? 5.305 -36.5 3.744 1 96.69 344 ILE A C 1
ATOM 2662 O O . ILE A 1 344 ? 4.758 -36.156 2.691 1 96.69 344 ILE A O 1
ATOM 2666 N N . HIS A 1 345 ? 5.125 -35.844 4.887 1 96.31 345 HIS A N 1
ATOM 2667 C CA . HIS A 1 345 ? 4.449 -34.531 4.902 1 96.31 345 HIS A CA 1
ATOM 2668 C C . HIS A 1 345 ? 5.293 -33.469 4.219 1 96.31 345 HIS A C 1
ATOM 2670 O O . HIS A 1 345 ? 6.504 -33.406 4.434 1 96.31 345 HIS A O 1
ATOM 2676 N N . PRO A 1 346 ? 4.711 -32.625 3.377 1 97.12 346 PRO A N 1
ATOM 2677 C CA . PRO A 1 346 ? 5.477 -31.625 2.631 1 97.12 346 PRO A CA 1
ATOM 2678 C C . PRO A 1 346 ? 6.289 -30.703 3.541 1 97.12 346 PRO A C 1
ATOM 2680 O O . PRO A 1 346 ? 7.391 -30.281 3.178 1 97.12 346 PRO A O 1
ATOM 2683 N N . TYR A 1 347 ? 5.762 -30.391 4.668 1 95.94 347 TYR A N 1
ATOM 2684 C CA . TYR A 1 347 ? 6.438 -29.516 5.621 1 95.94 347 TYR A CA 1
ATOM 2685 C C . TYR A 1 347 ? 7.797 -30.078 6.012 1 95.94 347 TYR A C 1
ATOM 2687 O O . TYR A 1 347 ? 8.766 -29.328 6.156 1 95.94 347 TYR A O 1
ATOM 2695 N N . ASP A 1 348 ? 7.91 -31.344 6.199 1 97.06 348 ASP A N 1
ATOM 2696 C CA . ASP A 1 348 ? 9.156 -32 6.59 1 97.06 348 ASP A CA 1
ATOM 2697 C C . ASP A 1 348 ? 10.203 -31.891 5.484 1 97.06 348 ASP A C 1
ATOM 2699 O O . ASP A 1 348 ? 11.375 -31.641 5.754 1 97.06 348 ASP A O 1
ATOM 2703 N N . ILE A 1 349 ? 9.742 -32.062 4.305 1 97.31 349 ILE A N 1
ATOM 2704 C CA . ILE A 1 349 ? 10.648 -31.953 3.168 1 97.31 349 ILE A CA 1
ATOM 2705 C C . ILE A 1 349 ? 11.188 -30.516 3.088 1 97.31 349 ILE A C 1
ATOM 2707 O O . ILE A 1 349 ? 12.391 -30.312 2.934 1 97.31 349 ILE A O 1
ATOM 2711 N N . GLY A 1 350 ? 10.258 -29.547 3.199 1 96.88 350 GLY A N 1
ATOM 2712 C CA . GLY A 1 350 ? 10.648 -28.141 3.139 1 96.88 350 GLY A CA 1
ATOM 2713 C C . GLY A 1 350 ? 11.68 -27.766 4.184 1 96.88 350 GLY A C 1
ATOM 2714 O O . GLY A 1 350 ? 12.625 -27.016 3.896 1 96.88 350 GLY A O 1
ATOM 2715 N N . THR A 1 351 ? 11.516 -28.281 5.379 1 96.5 351 THR A N 1
ATOM 2716 C CA . THR A 1 351 ? 12.43 -27.984 6.484 1 96.5 351 THR A CA 1
ATOM 2717 C C . THR A 1 351 ? 13.812 -28.547 6.207 1 96.5 351 THR A C 1
ATOM 2719 O O . THR A 1 351 ? 14.82 -27.875 6.438 1 96.5 351 THR A O 1
ATOM 2722 N N . ILE A 1 352 ? 13.883 -29.766 5.707 1 97.06 352 ILE A N 1
ATOM 2723 C CA . ILE A 1 352 ? 15.148 -30.438 5.469 1 97.06 352 ILE A CA 1
ATOM 2724 C C . ILE A 1 352 ? 15.883 -29.766 4.316 1 97.06 352 ILE A C 1
ATOM 2726 O O . ILE A 1 352 ? 17.094 -29.5 4.406 1 97.06 352 ILE A O 1
ATOM 2730 N N . VAL A 1 353 ? 15.156 -29.438 3.25 1 97.62 353 VAL A N 1
ATOM 2731 C CA . VAL A 1 353 ? 15.836 -28.859 2.09 1 97.62 353 VAL A CA 1
ATOM 2732 C C . VAL A 1 353 ? 16.344 -27.469 2.426 1 97.62 353 VAL A C 1
ATOM 2734 O O . VAL A 1 353 ? 17.375 -27.031 1.914 1 97.62 353 VAL A O 1
ATOM 2737 N N . ASP A 1 354 ? 15.625 -26.75 3.336 1 97.88 354 ASP A N 1
ATOM 2738 C CA . ASP A 1 354 ? 16.094 -25.438 3.766 1 97.88 354 ASP A CA 1
ATOM 2739 C C . ASP A 1 354 ? 17.453 -25.547 4.469 1 97.88 354 ASP A C 1
ATOM 2741 O O . ASP A 1 354 ? 18.297 -24.672 4.316 1 97.88 354 ASP A O 1
ATOM 2745 N N . LYS A 1 355 ? 17.656 -26.562 5.273 1 97.31 355 LYS A N 1
ATOM 2746 C CA . LYS A 1 355 ? 18.938 -26.781 5.961 1 97.31 355 LYS A CA 1
ATOM 2747 C C . LYS A 1 355 ? 20.062 -26.984 4.961 1 97.31 355 LYS A C 1
ATOM 2749 O O . LYS A 1 355 ? 21.234 -26.859 5.316 1 97.31 355 LYS A O 1
ATOM 2754 N N . LEU A 1 356 ? 19.656 -27.328 3.75 1 97.62 356 LEU A N 1
ATOM 2755 C CA . LEU A 1 356 ? 20.641 -27.547 2.697 1 97.62 356 LEU A CA 1
ATOM 2756 C C . LEU A 1 356 ? 20.75 -26.328 1.787 1 97.62 356 LEU A C 1
ATOM 2758 O O . LEU A 1 356 ? 21.312 -26.406 0.697 1 97.62 356 LEU A O 1
ATOM 2762 N N . GLY A 1 357 ? 20.141 -25.188 2.176 1 97.94 357 GLY A N 1
ATOM 2763 C CA . GLY A 1 357 ? 20.297 -23.906 1.488 1 97.94 357 GLY A CA 1
ATOM 2764 C C . GLY A 1 357 ? 19.281 -23.703 0.377 1 97.94 357 GLY A C 1
ATOM 2765 O O . GLY A 1 357 ? 19.406 -22.781 -0.429 1 97.94 357 GLY A O 1
ATOM 2766 N N . ILE A 1 358 ? 18.266 -24.578 0.317 1 98.69 358 ILE A N 1
ATOM 2767 C CA . ILE A 1 358 ? 17.281 -24.516 -0.76 1 98.69 358 ILE A CA 1
ATOM 2768 C C . ILE A 1 358 ? 15.953 -23.984 -0.219 1 98.69 358 ILE A C 1
ATOM 2770 O O . ILE A 1 358 ? 15.383 -24.547 0.714 1 98.69 358 ILE A O 1
ATOM 2774 N N . ALA A 1 359 ? 15.492 -22.906 -0.788 1 98.56 359 ALA A N 1
ATOM 2775 C CA . ALA A 1 359 ? 14.242 -22.266 -0.362 1 98.56 359 ALA A CA 1
ATOM 2776 C C . ALA A 1 359 ? 13.086 -22.672 -1.261 1 98.56 359 ALA A C 1
ATOM 2778 O O . ALA A 1 359 ? 13.047 -22.328 -2.443 1 98.56 359 ALA A O 1
ATOM 2779 N N . VAL A 1 360 ? 12.156 -23.438 -0.752 1 98.44 360 VAL A N 1
ATOM 2780 C CA . VAL A 1 360 ? 10.906 -23.781 -1.418 1 98.44 360 VAL A CA 1
ATOM 2781 C C . VAL A 1 360 ? 9.727 -23.406 -0.527 1 98.44 360 VAL A C 1
ATOM 2783 O O . VAL A 1 360 ? 9.898 -23.109 0.659 1 98.44 360 VAL A O 1
ATOM 2786 N N . ARG A 1 361 ? 8.609 -23.375 -1.134 1 97.69 361 ARG A N 1
ATOM 2787 C CA . ARG A 1 361 ? 7.383 -23.156 -0.377 1 97.69 361 ARG A CA 1
ATOM 2788 C C . ARG A 1 361 ? 6.656 -24.469 -0.126 1 97.69 361 ARG A C 1
ATOM 2790 O O . ARG A 1 361 ? 6.633 -25.344 -0.994 1 97.69 361 ARG A O 1
ATOM 2797 N N . THR A 1 362 ? 6.133 -24.641 1.095 1 97.56 362 THR A N 1
ATOM 2798 C CA . THR A 1 362 ? 5.316 -25.797 1.405 1 97.56 362 THR A CA 1
ATOM 2799 C C . THR A 1 362 ? 3.947 -25.391 1.931 1 97.56 362 THR A C 1
ATOM 2801 O O . THR A 1 362 ? 3.793 -24.281 2.473 1 97.56 362 THR A O 1
ATOM 2804 N N . GLY A 1 363 ? 2.943 -26.172 1.724 1 95.75 363 GLY A N 1
ATOM 2805 C CA . GLY A 1 363 ? 1.608 -25.922 2.248 1 95.75 363 GLY A CA 1
ATOM 2806 C C . GLY A 1 363 ? 0.548 -25.844 1.166 1 95.75 363 GLY A C 1
ATOM 2807 O O . GLY A 1 363 ? 0.633 -26.547 0.155 1 95.75 363 GLY A O 1
ATOM 2808 N N . HIS A 1 364 ? -0.455 -25.062 1.509 1 94.88 364 HIS A N 1
ATOM 2809 C CA . HIS A 1 364 ? -1.582 -25.031 0.583 1 94.88 364 HIS A CA 1
ATOM 2810 C C . HIS A 1 364 ? -1.429 -23.906 -0.437 1 94.88 364 HIS A C 1
ATOM 2812 O O . HIS A 1 364 ? -2.25 -23.781 -1.348 1 94.88 364 HIS A O 1
ATOM 2818 N N . HIS A 1 365 ? -0.396 -23 -0.293 1 95.31 365 HIS A N 1
ATOM 2819 C CA . HIS A 1 365 ? -0.054 -21.969 -1.257 1 95.31 365 HIS A CA 1
ATOM 2820 C C . HIS A 1 365 ? -1.226 -21.016 -1.484 1 95.31 365 HIS A C 1
ATOM 2822 O O . HIS A 1 365 ? -1.453 -20.562 -2.607 1 95.31 365 HIS A O 1
ATOM 2828 N N . CYS A 1 366 ? -2.086 -20.75 -0.425 1 94.88 366 CYS A N 1
ATOM 2829 C CA . CYS A 1 366 ? -3.285 -19.938 -0.527 1 94.88 366 CYS A CA 1
ATOM 2830 C C . CYS A 1 366 ? -4.203 -20.438 -1.634 1 94.88 366 CYS A C 1
ATOM 2832 O O . CYS A 1 366 ? -4.742 -19.641 -2.408 1 94.88 366 CYS A O 1
ATOM 2834 N N . ALA A 1 367 ? -4.258 -21.656 -1.81 1 96.56 367 ALA A N 1
ATOM 2835 C CA . ALA A 1 367 ? -5.109 -22.359 -2.756 1 96.56 367 ALA A CA 1
ATOM 2836 C C . ALA A 1 367 ? -5.676 -23.641 -2.133 1 96.56 367 ALA A C 1
ATOM 2838 O O . ALA A 1 367 ? -5.562 -24.719 -2.709 1 96.56 367 ALA A O 1
ATOM 2839 N N . GLN A 1 368 ? -6.32 -23.516 -1.032 1 96.62 368 GLN A N 1
ATOM 2840 C CA . GLN A 1 368 ? -6.824 -24.625 -0.245 1 96.62 368 GLN A CA 1
ATOM 2841 C C . GLN A 1 368 ? -7.797 -25.484 -1.058 1 96.62 368 GLN A C 1
ATOM 2843 O O . GLN A 1 368 ? -7.789 -26.703 -0.953 1 96.62 368 GLN A O 1
ATOM 2848 N N . PRO A 1 369 ? -8.656 -24.875 -1.895 1 96.88 369 PRO A N 1
ATOM 2849 C CA . PRO A 1 369 ? -9.594 -25.688 -2.67 1 96.88 369 PRO A CA 1
ATOM 2850 C C . PRO A 1 369 ? -8.883 -26.672 -3.594 1 96.88 369 PRO A C 1
ATOM 2852 O O . PRO A 1 369 ? -9.383 -27.781 -3.838 1 96.88 369 PRO A O 1
ATOM 2855 N N . ILE A 1 370 ? -7.703 -26.297 -4.164 1 97.94 370 ILE A N 1
ATOM 2856 C CA . ILE A 1 370 ? -6.93 -27.219 -5 1 97.94 370 ILE A CA 1
ATOM 2857 C C . ILE A 1 370 ? -6.453 -28.406 -4.172 1 97.94 370 ILE A C 1
ATOM 2859 O O . ILE A 1 370 ? -6.527 -29.547 -4.617 1 97.94 370 ILE A O 1
ATOM 2863 N N . MET A 1 371 ? -5.957 -28.141 -2.922 1 97.81 371 MET A N 1
ATOM 2864 C CA . MET A 1 371 ? -5.508 -29.203 -2.023 1 97.81 371 MET A CA 1
ATOM 2865 C C . MET A 1 371 ? -6.656 -30.156 -1.68 1 97.81 371 MET A C 1
ATOM 2867 O O . MET A 1 371 ? -6.48 -31.375 -1.67 1 97.81 371 MET A O 1
ATOM 2871 N N . ASP A 1 372 ? -7.789 -29.547 -1.426 1 97.25 372 ASP A N 1
ATOM 2872 C CA . ASP A 1 372 ? -8.977 -30.344 -1.112 1 97.25 372 ASP A CA 1
ATOM 2873 C C . ASP A 1 372 ? -9.367 -31.234 -2.287 1 97.25 372 ASP A C 1
ATOM 2875 O O . ASP A 1 372 ? -9.766 -32.375 -2.094 1 97.25 372 ASP A O 1
ATOM 2879 N N . PHE A 1 373 ? -9.289 -30.734 -3.484 1 97.94 373 PHE A N 1
ATOM 2880 C CA . PHE A 1 373 ? -9.609 -31.469 -4.699 1 97.94 373 PHE A CA 1
ATOM 2881 C C . PHE A 1 373 ? -8.742 -32.719 -4.816 1 97.94 373 PHE A C 1
ATOM 2883 O O . PHE A 1 373 ? -9.242 -33.781 -5.145 1 97.94 373 PHE A O 1
ATOM 2890 N N . TYR A 1 374 ? -7.465 -32.531 -4.531 1 97.94 374 TYR A N 1
ATOM 2891 C CA . TYR A 1 374 ? -6.523 -33.625 -4.648 1 97.94 374 TYR A CA 1
ATOM 2892 C C . TYR A 1 374 ? -6.492 -34.469 -3.367 1 97.94 374 TYR A C 1
ATOM 2894 O O . TYR A 1 374 ? -5.809 -35.5 -3.297 1 97.94 374 TYR A O 1
ATOM 2902 N N . LYS A 1 375 ? -7.176 -34.031 -2.328 1 97.44 375 LYS A N 1
ATOM 2903 C CA . LYS A 1 375 ? -7.234 -34.688 -1.026 1 97.44 375 LYS A CA 1
ATOM 2904 C C . LYS A 1 375 ? -5.84 -34.844 -0.419 1 97.44 375 LYS A C 1
ATOM 2906 O O . LYS A 1 375 ? -5.461 -35.938 0.031 1 97.44 375 LYS A O 1
ATOM 2911 N N . ILE A 1 376 ? -5.133 -33.75 -0.457 1 97.19 376 ILE A N 1
ATOM 2912 C CA . ILE A 1 376 ? -3.799 -33.688 0.135 1 97.19 376 ILE A CA 1
ATOM 2913 C C . ILE A 1 376 ? -3.715 -32.5 1.079 1 97.19 376 ILE A C 1
ATOM 2915 O O . ILE A 1 376 ? -4.473 -31.516 0.94 1 97.19 376 ILE A O 1
ATOM 2919 N N . PRO A 1 377 ? -2.844 -32.5 2.041 1 95.62 377 PRO A N 1
ATOM 2920 C CA . PRO A 1 377 ? -2.73 -31.391 2.986 1 95.62 377 PRO A CA 1
ATOM 2921 C C . PRO A 1 377 ? -2.002 -30.188 2.396 1 95.62 377 PRO A C 1
ATOM 2923 O O . PRO A 1 377 ? -2.131 -29.078 2.908 1 95.62 377 PRO A O 1
ATOM 2926 N N . GLY A 1 378 ? -1.258 -30.375 1.404 1 97.44 378 GLY A N 1
ATOM 2927 C CA . GLY A 1 378 ? -0.406 -29.391 0.75 1 97.44 378 GLY A CA 1
ATOM 2928 C C . GLY A 1 378 ? 0.652 -30.016 -0.137 1 97.44 378 GLY A C 1
ATOM 2929 O O . GLY A 1 378 ? 0.682 -31.234 -0.31 1 97.44 378 GLY A O 1
ATOM 2930 N N . THR A 1 379 ? 1.493 -29.203 -0.69 1 98.44 379 THR A N 1
ATOM 2931 C CA . THR A 1 379 ? 2.582 -29.703 -1.526 1 98.44 379 THR A CA 1
ATOM 2932 C C . THR A 1 379 ? 3.879 -28.953 -1.218 1 98.44 379 THR A C 1
ATOM 2934 O O . THR A 1 379 ? 3.879 -27.984 -0.461 1 98.44 379 THR A O 1
ATOM 2937 N N . VAL A 1 380 ? 4.988 -29.531 -1.653 1 98.62 380 VAL A N 1
ATOM 2938 C CA . VAL A 1 380 ? 6.215 -28.766 -1.87 1 98.62 380 VAL A CA 1
ATOM 2939 C C . VAL A 1 380 ? 6.172 -28.094 -3.238 1 98.62 380 VAL A C 1
ATOM 2941 O O . VAL A 1 380 ? 5.953 -28.75 -4.258 1 98.62 380 VAL A O 1
ATOM 2944 N N . ARG A 1 381 ? 6.305 -26.828 -3.248 1 98.62 381 ARG A N 1
ATOM 2945 C CA . ARG A 1 381 ? 6.25 -26.094 -4.512 1 98.62 381 ARG A CA 1
ATOM 2946 C C . ARG A 1 381 ? 7.594 -25.453 -4.832 1 98.62 381 ARG A C 1
ATOM 2948 O O . ARG A 1 381 ? 8.055 -24.562 -4.098 1 98.62 381 ARG A O 1
ATOM 2955 N N . ALA A 1 382 ? 8.227 -25.906 -5.867 1 98.69 382 ALA A N 1
ATOM 2956 C CA . ALA A 1 382 ? 9.391 -25.234 -6.434 1 98.69 382 ALA A CA 1
ATOM 2957 C C . ALA A 1 382 ? 9 -24.344 -7.605 1 98.69 382 ALA A C 1
ATOM 2959 O O . ALA A 1 382 ? 8.391 -24.812 -8.57 1 98.69 382 ALA A O 1
ATOM 2960 N N . SER A 1 383 ? 9.281 -23.109 -7.504 1 98.5 383 SER A N 1
ATOM 2961 C CA . SER A 1 383 ? 8.992 -22.156 -8.578 1 98.5 383 SER A CA 1
ATOM 2962 C C . SER A 1 383 ? 10.273 -21.516 -9.094 1 98.5 383 SER A C 1
ATOM 2964 O O . SER A 1 383 ? 11.094 -21.031 -8.312 1 98.5 383 SER A O 1
ATOM 2966 N N . PHE A 1 384 ? 10.445 -21.516 -10.391 1 98.31 384 PHE A N 1
ATOM 2967 C CA . PHE A 1 384 ? 11.672 -21.078 -11.039 1 98.31 384 PHE A CA 1
ATOM 2968 C C . PHE A 1 384 ? 11.477 -19.719 -11.688 1 98.31 384 PHE A C 1
ATOM 2970 O O . PHE A 1 384 ? 10.352 -19.312 -11.977 1 98.31 384 PHE A O 1
ATOM 2977 N N . SER A 1 385 ? 12.508 -18.984 -11.789 1 98.25 385 SER A N 1
ATOM 2978 C CA . SER A 1 385 ? 12.617 -17.75 -12.555 1 98.25 385 SER A CA 1
ATOM 2979 C C . SER A 1 385 ? 13.836 -17.766 -13.469 1 98.25 385 SER A C 1
ATOM 2981 O O . SER A 1 385 ? 14.664 -18.672 -13.398 1 98.25 385 SER A O 1
ATOM 2983 N N . PHE A 1 386 ? 13.977 -16.781 -14.266 1 98.06 386 PHE A N 1
ATOM 2984 C CA . PHE A 1 386 ? 14.992 -16.719 -15.32 1 98.06 386 PHE A CA 1
ATOM 2985 C C . PHE A 1 386 ? 16.391 -16.656 -14.719 1 98.06 386 PHE A C 1
ATOM 2987 O O . PHE A 1 386 ? 17.375 -16.891 -15.414 1 98.06 386 PHE A O 1
ATOM 2994 N N . TYR A 1 387 ? 16.5 -16.406 -13.453 1 98.5 387 TYR A N 1
ATOM 2995 C CA . TYR A 1 387 ? 17.812 -16.328 -12.852 1 98.5 387 TYR A CA 1
ATOM 2996 C C . TYR A 1 387 ? 18.172 -17.625 -12.148 1 98.5 387 TYR A C 1
ATOM 2998 O O . TYR A 1 387 ? 19.25 -17.75 -11.547 1 98.5 387 TYR A O 1
ATOM 3006 N N . ASN A 1 388 ? 17.328 -18.688 -12.156 1 98.5 388 ASN A N 1
ATOM 3007 C CA . ASN A 1 388 ? 17.672 -20.016 -11.664 1 98.5 388 ASN A CA 1
ATOM 3008 C C . ASN A 1 388 ? 18.453 -20.812 -12.703 1 98.5 388 ASN A C 1
ATOM 3010 O O . ASN A 1 388 ? 18.516 -20.438 -13.867 1 98.5 388 ASN A O 1
ATOM 3014 N N . THR A 1 389 ? 19.062 -21.938 -12.234 1 98.19 389 THR A N 1
ATOM 3015 C CA . THR A 1 389 ? 19.922 -22.688 -13.133 1 98.19 389 THR A CA 1
ATOM 3016 C C . THR A 1 389 ? 19.609 -24.188 -13.062 1 98.19 389 THR A C 1
ATOM 3018 O O . THR A 1 389 ? 18.938 -24.641 -12.133 1 98.19 389 THR A O 1
ATOM 3021 N N . LYS A 1 390 ? 20.094 -24.938 -14.125 1 97.94 390 LYS A N 1
ATOM 3022 C CA . LYS A 1 390 ? 19.953 -26.391 -14.117 1 97.94 390 LYS A CA 1
ATOM 3023 C C . LYS A 1 390 ? 20.734 -27 -12.953 1 97.94 390 LYS A C 1
ATOM 3025 O O . LYS A 1 390 ? 20.312 -28.016 -12.383 1 97.94 390 LYS A O 1
ATOM 3030 N N . GLU A 1 391 ? 21.844 -26.359 -12.602 1 98.31 391 GLU A N 1
ATOM 3031 C CA . GLU A 1 391 ? 22.609 -26.812 -11.445 1 98.31 391 GLU A CA 1
ATOM 3032 C C . GLU A 1 391 ? 21.766 -26.719 -10.172 1 98.31 391 GLU A C 1
ATOM 3034 O O . GLU A 1 391 ? 21.859 -27.578 -9.297 1 98.31 391 GLU A O 1
ATOM 3039 N N . GLU A 1 392 ? 21.016 -25.672 -10.078 1 98.5 392 GLU A N 1
ATOM 3040 C CA . GLU A 1 392 ? 20.141 -25.5 -8.914 1 98.5 392 GLU A CA 1
ATOM 3041 C C . GLU A 1 392 ? 19.047 -26.547 -8.906 1 98.5 392 GLU A C 1
ATOM 3043 O O . GLU A 1 392 ? 18.625 -27.016 -7.836 1 98.5 392 GLU A O 1
ATOM 3048 N N . VAL A 1 393 ? 18.594 -26.969 -10.078 1 98.62 393 VAL A N 1
ATOM 3049 C CA . VAL A 1 393 ? 17.656 -28.094 -10.172 1 98.62 393 VAL A CA 1
ATOM 3050 C C . VAL A 1 393 ? 18.297 -29.359 -9.617 1 98.62 393 VAL A C 1
ATOM 3052 O O . VAL A 1 393 ? 17.688 -30.078 -8.828 1 98.62 393 VAL A O 1
ATOM 3055 N N . ASP A 1 394 ? 19.547 -29.562 -10.031 1 98.69 394 ASP A N 1
ATOM 3056 C CA . ASP A 1 394 ? 20.281 -30.734 -9.547 1 98.69 394 ASP A CA 1
ATOM 3057 C C . ASP A 1 394 ? 20.375 -30.719 -8.023 1 98.69 394 ASP A C 1
ATOM 3059 O O . ASP A 1 394 ? 20.203 -31.766 -7.383 1 98.69 394 ASP A O 1
ATOM 3063 N N . LYS A 1 395 ? 20.672 -29.578 -7.48 1 98.62 395 LYS A N 1
ATOM 3064 C CA . LYS A 1 395 ? 20.766 -29.438 -6.031 1 98.62 395 LYS A CA 1
ATOM 3065 C C . LYS A 1 395 ? 19.422 -29.734 -5.359 1 98.62 395 LYS A C 1
ATOM 3067 O O . LYS A 1 395 ? 19.375 -30.359 -4.301 1 98.62 395 LYS A O 1
ATOM 3072 N N . LEU A 1 396 ? 18.344 -29.25 -5.934 1 98.69 396 LEU A N 1
ATOM 3073 C CA . LEU A 1 396 ? 17.016 -29.547 -5.41 1 98.69 396 LEU A CA 1
ATOM 3074 C C . LEU A 1 396 ? 16.75 -31.047 -5.398 1 98.69 396 LEU A C 1
ATOM 3076 O O . LEU A 1 396 ? 16.297 -31.594 -4.391 1 98.69 396 LEU A O 1
ATOM 3080 N N . VAL A 1 397 ? 17.031 -31.703 -6.523 1 98.62 397 VAL A N 1
ATOM 3081 C CA . VAL A 1 397 ? 16.75 -33.125 -6.676 1 98.62 397 VAL A CA 1
ATOM 3082 C C . VAL A 1 397 ? 17.547 -33.906 -5.641 1 98.62 397 VAL A C 1
ATOM 3084 O O . VAL A 1 397 ? 17.016 -34.812 -4.969 1 98.62 397 VAL A O 1
ATOM 3087 N N . GLU A 1 398 ? 18.797 -33.562 -5.484 1 98.44 398 GLU A N 1
ATOM 3088 C CA . GLU A 1 398 ? 19.656 -34.219 -4.5 1 98.44 398 GLU A CA 1
ATOM 3089 C C . GLU A 1 398 ? 19.125 -34 -3.086 1 98.44 398 GLU A C 1
ATOM 3091 O O . GLU A 1 398 ? 19.109 -34.938 -2.275 1 98.44 398 GLU A O 1
ATOM 3096 N N . ALA A 1 399 ? 18.734 -32.812 -2.812 1 98.31 399 ALA A N 1
ATOM 3097 C CA . ALA A 1 399 ? 18.219 -32.469 -1.487 1 98.31 399 ALA A CA 1
ATOM 3098 C C . ALA A 1 399 ? 16.938 -33.25 -1.195 1 98.31 399 ALA A C 1
ATOM 3100 O O . ALA A 1 399 ? 16.719 -33.719 -0.076 1 98.31 399 ALA A O 1
ATOM 3101 N N . VAL A 1 400 ? 16.047 -33.344 -2.164 1 98.5 400 VAL A N 1
ATOM 3102 C CA . VAL A 1 400 ? 14.781 -34.062 -2 1 98.5 400 VAL A CA 1
ATOM 3103 C C . VAL A 1 400 ? 15.047 -35.531 -1.791 1 98.5 400 VAL A C 1
ATOM 3105 O O . VAL A 1 400 ? 14.406 -36.188 -0.953 1 98.5 400 VAL A O 1
ATOM 3108 N N . LYS A 1 401 ? 16.016 -36.125 -2.516 1 98.06 401 LYS A N 1
ATOM 3109 C CA . LYS A 1 401 ? 16.406 -37.5 -2.311 1 98.06 401 LYS A CA 1
ATOM 3110 C C . LYS A 1 401 ? 16.922 -37.719 -0.889 1 98.06 401 LYS A C 1
ATOM 3112 O O . LYS A 1 401 ? 16.562 -38.719 -0.246 1 98.06 401 LYS A O 1
ATOM 3117 N N . ARG A 1 402 ? 17.703 -36.781 -0.486 1 97.19 402 ARG A N 1
ATOM 3118 C CA . ARG A 1 402 ? 18.234 -36.875 0.87 1 97.19 402 ARG A CA 1
ATOM 3119 C C . ARG A 1 402 ? 17.125 -36.844 1.902 1 97.19 402 ARG A C 1
ATOM 3121 O O . ARG A 1 402 ? 17.125 -37.594 2.869 1 97.19 402 ARG A O 1
ATOM 3128 N N . ALA A 1 403 ? 16.219 -35.906 1.73 1 97.19 403 ALA A N 1
ATOM 3129 C CA . ALA A 1 403 ? 15.078 -35.781 2.633 1 97.19 403 ALA A CA 1
ATOM 3130 C C . ALA A 1 403 ? 14.281 -37.094 2.664 1 97.19 403 ALA A C 1
ATOM 3132 O O . ALA A 1 403 ? 13.883 -37.562 3.734 1 97.19 403 ALA A O 1
ATOM 3133 N N . ARG A 1 404 ? 14.062 -37.656 1.497 1 97.12 404 ARG A N 1
ATOM 3134 C CA . ARG A 1 404 ? 13.336 -38.906 1.402 1 97.12 404 ARG A CA 1
ATOM 3135 C C . ARG A 1 404 ? 14.047 -40 2.184 1 97.12 404 ARG A C 1
ATOM 3137 O O . ARG A 1 404 ? 13.414 -40.75 2.932 1 97.12 404 ARG A O 1
ATOM 3144 N N . ASN A 1 405 ? 15.336 -40.094 2.068 1 96.56 405 ASN A N 1
ATOM 3145 C CA . ASN A 1 405 ? 16.141 -41.125 2.73 1 96.56 405 ASN A CA 1
ATOM 3146 C C . ASN A 1 405 ? 16.125 -40.938 4.246 1 96.56 405 ASN A C 1
ATOM 3148 O O . ASN A 1 405 ? 16.172 -41.938 4.988 1 96.56 405 ASN A O 1
ATOM 3152 N N . MET A 1 406 ? 16.078 -39.75 4.664 1 95.88 406 MET A N 1
ATOM 3153 C CA . MET A 1 406 ? 16.094 -39.438 6.094 1 95.88 406 MET A CA 1
ATOM 3154 C C . MET A 1 406 ? 14.734 -39.75 6.73 1 95.88 406 MET A C 1
ATOM 3156 O O . MET A 1 406 ? 14.664 -40.125 7.906 1 95.88 406 MET A O 1
ATOM 3160 N N . LEU A 1 407 ? 13.711 -39.531 5.957 1 94.38 407 LEU A N 1
ATOM 3161 C CA . LEU A 1 407 ? 12.375 -39.562 6.531 1 94.38 407 LEU A CA 1
ATOM 3162 C C . LEU A 1 407 ? 11.711 -40.906 6.309 1 94.38 407 LEU A C 1
ATOM 3164 O O . LEU A 1 407 ? 10.719 -41.25 6.961 1 94.38 407 LEU A O 1
ATOM 3168 N N . LEU A 1 408 ? 12.141 -41.719 5.328 1 90.31 408 LEU A N 1
ATOM 3169 C CA . LEU A 1 408 ? 11.641 -43.062 5.066 1 90.31 408 LEU A CA 1
ATOM 3170 C C . LEU A 1 408 ? 12.734 -44.094 5.258 1 90.31 408 LEU A C 1
ATOM 3172 O O . LEU A 1 408 ? 13.914 -43.812 5.02 1 90.31 408 LEU A O 1
ATOM 3176 N N . MET B 1 1 ? 13.906 18.047 32.719 1 39.28 1 MET B N 1
ATOM 3177 C CA . MET B 1 1 ? 14.688 17.203 31.844 1 39.28 1 MET B CA 1
ATOM 3178 C C . MET B 1 1 ? 15.508 18.047 30.859 1 39.28 1 MET B C 1
ATOM 3180 O O . MET B 1 1 ? 14.992 19 30.281 1 39.28 1 MET B O 1
ATOM 3184 N N . ILE B 1 2 ? 16.734 18.094 31.062 1 44.59 2 ILE B N 1
ATOM 3185 C CA . ILE B 1 2 ? 17.656 18.906 30.281 1 44.59 2 ILE B CA 1
ATOM 3186 C C . ILE B 1 2 ? 17.5 18.578 28.797 1 44.59 2 ILE B C 1
ATOM 3188 O O . ILE B 1 2 ? 17.688 17.438 28.391 1 44.59 2 ILE B O 1
ATOM 3192 N N . VAL B 1 3 ? 16.688 19.344 28.203 1 58.5 3 VAL B N 1
ATOM 3193 C CA . VAL B 1 3 ? 16.406 19.125 26.781 1 58.5 3 VAL B CA 1
ATOM 3194 C C . VAL B 1 3 ? 17.719 19.141 26 1 58.5 3 VAL B C 1
ATOM 3196 O O . VAL B 1 3 ? 18.484 20.109 26.094 1 58.5 3 VAL B O 1
ATOM 3199 N N . LYS B 1 4 ? 18.25 17.922 25.562 1 64.5 4 LYS B N 1
ATOM 3200 C CA . LYS B 1 4 ? 19.406 17.672 24.719 1 64.5 4 LYS B CA 1
ATOM 3201 C C . LYS B 1 4 ? 19.422 18.594 23.5 1 64.5 4 LYS B C 1
ATOM 3203 O O . LYS B 1 4 ? 18.438 18.641 22.75 1 64.5 4 LYS B O 1
ATOM 3208 N N . THR B 1 5 ? 20.344 19.453 23.547 1 79.56 5 THR B N 1
ATOM 3209 C CA . THR B 1 5 ? 20.531 20.312 22.375 1 79.56 5 THR B CA 1
ATOM 3210 C C . THR B 1 5 ? 20.922 19.469 21.156 1 79.56 5 THR B C 1
ATOM 3212 O O . THR B 1 5 ? 21.812 18.641 21.234 1 79.56 5 THR B O 1
ATOM 3215 N N . LEU B 1 6 ? 20.062 19.641 20.062 1 91 6 LEU B N 1
ATOM 3216 C CA . LEU B 1 6 ? 20.266 18.844 18.859 1 91 6 LEU B CA 1
ATOM 3217 C C . LEU B 1 6 ? 21.469 19.344 18.062 1 91 6 LEU B C 1
ATOM 3219 O O . LEU B 1 6 ? 21.656 20.562 17.938 1 91 6 LEU B O 1
ATOM 3223 N N . ASP B 1 7 ? 22.328 18.453 17.688 1 95.06 7 ASP B N 1
ATOM 3224 C CA . ASP B 1 7 ? 23.344 18.766 16.688 1 95.06 7 ASP B CA 1
ATOM 3225 C C . ASP B 1 7 ? 22.766 18.688 15.266 1 95.06 7 ASP B C 1
ATOM 3227 O O . ASP B 1 7 ? 22.859 17.672 14.594 1 95.06 7 ASP B O 1
ATOM 3231 N N . ILE B 1 8 ? 22.25 19.781 14.828 1 96.19 8 ILE B N 1
ATOM 3232 C CA . ILE B 1 8 ? 21.469 19.844 13.594 1 96.19 8 ILE B CA 1
ATOM 3233 C C . ILE B 1 8 ? 22.375 19.516 12.406 1 96.19 8 ILE B C 1
ATOM 3235 O O . ILE B 1 8 ? 21.938 18.828 11.469 1 96.19 8 ILE B O 1
ATOM 3239 N N . GLN B 1 9 ? 23.578 19.938 12.406 1 95.25 9 GLN B N 1
ATOM 3240 C CA . GLN B 1 9 ? 24.484 19.688 11.297 1 95.25 9 GLN B CA 1
ATOM 3241 C C . GLN B 1 9 ? 24.766 18.188 11.156 1 95.25 9 GLN B C 1
ATOM 3243 O O . GLN B 1 9 ? 24.828 17.672 10.039 1 95.25 9 GLN B O 1
ATOM 3248 N N . ALA B 1 10 ? 24.969 17.547 12.273 1 96.81 10 ALA B N 1
ATOM 3249 C CA . ALA B 1 10 ? 25.156 16.094 12.234 1 96.81 10 ALA B CA 1
ATOM 3250 C C . ALA B 1 10 ? 23.922 15.391 11.719 1 96.81 10 ALA B C 1
ATOM 3252 O O . ALA B 1 10 ? 24.016 14.438 10.938 1 96.81 10 ALA B O 1
ATOM 3253 N N . ILE B 1 11 ? 22.75 15.828 12.172 1 98.19 11 ILE B N 1
ATOM 3254 C CA . ILE B 1 11 ? 21.484 15.25 11.766 1 98.19 11 ILE B CA 1
ATOM 3255 C C . ILE B 1 11 ? 21.297 15.422 10.258 1 98.19 11 ILE B C 1
ATOM 3257 O O . ILE B 1 11 ? 20.875 14.484 9.57 1 98.19 11 ILE B O 1
ATOM 3261 N N . ARG B 1 12 ? 21.578 16.562 9.742 1 98.19 12 ARG B N 1
ATOM 3262 C CA . ARG B 1 12 ? 21.375 16.891 8.328 1 98.19 12 ARG B CA 1
ATOM 3263 C C . ARG B 1 12 ? 22.203 15.969 7.438 1 98.19 12 ARG B C 1
ATOM 3265 O O . ARG B 1 12 ? 21.812 15.648 6.316 1 98.19 12 ARG B O 1
ATOM 3272 N N . LYS B 1 13 ? 23.359 15.461 7.906 1 98.12 13 LYS B N 1
ATOM 3273 C CA . LYS B 1 13 ? 24.234 14.555 7.148 1 98.12 13 LYS B CA 1
ATOM 3274 C C . LYS B 1 13 ? 23.547 13.211 6.926 1 98.12 13 LYS B C 1
ATOM 3276 O O . LYS B 1 13 ? 23.906 12.469 6.004 1 98.12 13 LYS B O 1
ATOM 3281 N N . ASP B 1 14 ? 22.594 12.906 7.781 1 98.56 14 ASP B N 1
ATOM 3282 C CA . ASP B 1 14 ? 21.859 11.648 7.641 1 98.56 14 ASP B CA 1
ATOM 3283 C C . ASP B 1 14 ? 20.891 11.703 6.449 1 98.56 14 ASP B C 1
ATOM 3285 O O . ASP B 1 14 ? 20.391 10.672 6.008 1 98.56 14 ASP B O 1
ATOM 3289 N N . PHE B 1 15 ? 20.641 12.922 5.906 1 98.75 15 PHE B N 1
ATOM 3290 C CA . PHE B 1 15 ? 19.688 13.109 4.809 1 98.75 15 PHE B CA 1
ATOM 3291 C C . PHE B 1 15 ? 20.422 13.547 3.543 1 98.75 15 PHE B C 1
ATOM 3293 O O . PHE B 1 15 ? 20.5 14.742 3.244 1 98.75 15 PHE B O 1
ATOM 3300 N N . PRO B 1 16 ? 20.781 12.57 2.719 1 98.06 16 PRO B N 1
ATOM 3301 C CA . PRO B 1 16 ? 21.562 12.898 1.525 1 98.06 16 PRO B CA 1
ATOM 3302 C C . PRO B 1 16 ? 20.859 13.898 0.611 1 98.06 16 PRO B C 1
ATOM 3304 O O . PRO B 1 16 ? 21.516 14.734 -0.022 1 98.06 16 PRO B O 1
ATOM 3307 N N . ILE B 1 17 ? 19.594 13.891 0.58 1 98.31 17 ILE B N 1
ATOM 3308 C CA . ILE B 1 17 ? 18.797 14.703 -0.344 1 98.31 17 ILE B CA 1
ATOM 3309 C C . ILE B 1 17 ? 18.984 16.188 -0.016 1 98.31 17 ILE B C 1
ATOM 3311 O O . ILE B 1 17 ? 18.812 17.047 -0.887 1 98.31 17 ILE B O 1
ATOM 3315 N N . LEU B 1 18 ? 19.297 16.531 1.209 1 98.12 18 LEU B N 1
ATOM 3316 C CA . LEU B 1 18 ? 19.406 17.922 1.639 1 98.12 18 LEU B CA 1
ATOM 3317 C C . LEU B 1 18 ? 20.672 18.562 1.077 1 98.12 18 LEU B C 1
ATOM 3319 O O . LEU B 1 18 ? 20.812 19.797 1.123 1 98.12 18 LEU B O 1
ATOM 3323 N N . GLN B 1 19 ? 21.531 17.781 0.433 1 96.44 19 GLN B N 1
ATOM 3324 C CA . GLN B 1 19 ? 22.75 18.297 -0.174 1 96.44 19 GLN B CA 1
ATOM 3325 C C . GLN B 1 19 ? 22.531 18.641 -1.644 1 96.44 19 GLN B C 1
ATOM 3327 O O . GLN B 1 19 ? 23.438 19.172 -2.305 1 96.44 19 GLN B O 1
ATOM 3332 N N . ARG B 1 20 ? 21.391 18.422 -2.09 1 95.69 20 ARG B N 1
ATOM 3333 C CA . ARG B 1 20 ? 21.062 18.656 -3.49 1 95.69 20 ARG B CA 1
ATOM 3334 C C . ARG B 1 20 ? 20.969 20.141 -3.787 1 95.69 20 ARG B C 1
ATOM 3336 O O . ARG B 1 20 ? 20.641 20.938 -2.9 1 95.69 20 ARG B O 1
ATOM 3343 N N . GLU B 1 21 ? 21.281 20.453 -5.066 1 97.38 21 GLU B N 1
ATOM 3344 C CA . GLU B 1 21 ? 21.016 21.797 -5.566 1 97.38 21 GLU B CA 1
ATOM 3345 C C . GLU B 1 21 ? 19.797 21.828 -6.477 1 97.38 21 GLU B C 1
ATOM 3347 O O . GLU B 1 21 ? 19.578 20.891 -7.254 1 97.38 21 GLU B O 1
ATOM 3352 N N . VAL B 1 22 ? 19.062 22.844 -6.293 1 97 22 VAL B N 1
ATOM 3353 C CA . VAL B 1 22 ? 17.906 23.109 -7.145 1 97 22 VAL B CA 1
ATOM 3354 C C . VAL B 1 22 ? 18.016 24.5 -7.762 1 97 22 VAL B C 1
ATOM 3356 O O . VAL B 1 22 ? 18.125 25.5 -7.039 1 97 22 VAL B O 1
ATOM 3359 N N . ASN B 1 23 ? 18.031 24.516 -9.094 1 95.88 23 ASN B N 1
ATOM 3360 C CA . ASN B 1 23 ? 18.172 25.781 -9.812 1 95.88 23 ASN B CA 1
ATOM 3361 C C . ASN B 1 23 ? 19.453 26.516 -9.414 1 95.88 23 ASN B C 1
ATOM 3363 O O . ASN B 1 23 ? 19.438 27.734 -9.242 1 95.88 23 ASN B O 1
ATOM 3367 N N . GLY B 1 24 ? 20.438 25.828 -9.133 1 97.06 24 GLY B N 1
ATOM 3368 C CA . GLY B 1 24 ? 21.734 26.391 -8.844 1 97.06 24 GLY B CA 1
ATOM 3369 C C . GLY B 1 24 ? 21.891 26.844 -7.402 1 97.06 24 GLY B C 1
ATOM 3370 O O . GLY B 1 24 ? 22.875 27.484 -7.043 1 97.06 24 GLY B O 1
ATOM 3371 N N . LYS B 1 25 ? 20.938 26.578 -6.543 1 97.75 25 LYS B N 1
ATOM 3372 C CA . LYS B 1 25 ? 20.953 26.953 -5.133 1 97.75 25 LYS B CA 1
ATOM 3373 C C . LYS B 1 25 ? 20.812 25.734 -4.234 1 97.75 25 LYS B C 1
ATOM 3375 O O . LYS B 1 25 ? 20.188 24.75 -4.625 1 97.75 25 LYS B O 1
ATOM 3380 N N . PRO B 1 26 ? 21.406 25.859 -3.053 1 97.5 26 PRO B N 1
ATOM 3381 C CA . PRO B 1 26 ? 21.156 24.766 -2.111 1 97.5 26 PRO B CA 1
ATOM 3382 C C . PRO B 1 26 ? 19.688 24.578 -1.798 1 97.5 26 PRO B C 1
ATOM 3384 O O . PRO B 1 26 ? 18.953 25.547 -1.598 1 97.5 26 PRO B O 1
ATOM 3387 N N . LEU B 1 27 ? 19.297 23.359 -1.731 1 98.56 27 LEU B N 1
ATOM 3388 C CA . LEU B 1 27 ? 17.891 23.031 -1.453 1 98.56 27 LEU B CA 1
ATOM 3389 C C . LEU B 1 27 ? 17.516 23.438 -0.037 1 98.56 27 LEU B C 1
ATOM 3391 O O . LEU B 1 27 ? 18.203 23.109 0.924 1 98.56 27 LEU B O 1
ATOM 3395 N N . VAL B 1 28 ? 16.5 24.234 0.083 1 98.69 28 VAL B N 1
ATOM 3396 C CA . VAL B 1 28 ? 15.773 24.453 1.325 1 98.69 28 VAL B CA 1
ATOM 3397 C C . VAL B 1 28 ? 14.406 23.781 1.252 1 98.69 28 VAL B C 1
ATOM 3399 O O . VAL B 1 28 ? 13.492 24.281 0.589 1 98.69 28 VAL B O 1
ATOM 3402 N N . TYR B 1 29 ? 14.281 22.688 1.896 1 98.69 29 TYR B N 1
ATOM 3403 C CA . TYR B 1 29 ? 13.062 21.891 1.803 1 98.69 29 TYR B CA 1
ATOM 3404 C C . TYR B 1 29 ? 12.109 22.219 2.945 1 98.69 29 TYR B C 1
ATOM 3406 O O . TYR B 1 29 ? 12.367 21.844 4.098 1 98.69 29 TYR B O 1
ATOM 3414 N N . LEU B 1 30 ? 10.984 22.828 2.627 1 98.75 30 LEU B N 1
ATOM 3415 C CA . LEU B 1 30 ? 10.016 23.266 3.631 1 98.75 30 LEU B CA 1
ATOM 3416 C C . LEU B 1 30 ? 8.625 22.734 3.307 1 98.75 30 LEU B C 1
ATOM 3418 O O . LEU B 1 30 ? 7.621 23.406 3.557 1 98.75 30 LEU B O 1
ATOM 3422 N N . ASP B 1 31 ? 8.523 21.578 2.684 1 98.44 31 ASP B N 1
ATOM 3423 C CA . ASP B 1 31 ? 7.262 20.906 2.383 1 98.44 31 ASP B CA 1
ATOM 3424 C C . ASP B 1 31 ? 7.141 19.594 3.164 1 98.44 31 ASP B C 1
ATOM 3426 O O . ASP B 1 31 ? 6.668 18.594 2.633 1 98.44 31 ASP B O 1
ATOM 3430 N N . ASN B 1 32 ? 7.559 19.594 4.414 1 98.31 32 ASN B N 1
ATOM 3431 C CA . ASN B 1 32 ? 7.617 18.406 5.266 1 98.31 32 ASN B CA 1
ATOM 3432 C C . ASN B 1 32 ? 6.223 17.938 5.656 1 98.31 32 ASN B C 1
ATOM 3434 O O . ASN B 1 32 ? 6.039 16.766 6.016 1 98.31 32 ASN B O 1
ATOM 3438 N N . ALA B 1 33 ? 5.184 18.812 5.613 1 97.62 33 ALA B N 1
ATOM 3439 C CA . ALA B 1 33 ? 3.812 18.422 5.945 1 97.62 33 ALA B CA 1
ATOM 3440 C C . ALA B 1 33 ? 3.201 17.562 4.848 1 97.62 33 ALA B C 1
ATOM 3442 O O . ALA B 1 33 ? 2.213 16.859 5.082 1 97.62 33 ALA B O 1
ATOM 3443 N N . ALA B 1 34 ? 3.75 17.656 3.656 1 97.44 34 ALA B N 1
ATOM 3444 C CA . ALA B 1 34 ? 3.33 16.766 2.574 1 97.44 34 ALA B CA 1
ATOM 3445 C C . ALA B 1 34 ? 4.078 15.438 2.633 1 97.44 34 ALA B C 1
ATOM 3447 O O . ALA B 1 34 ? 3.467 14.367 2.527 1 97.44 34 ALA B O 1
ATOM 3448 N N . THR B 1 35 ? 5.359 15.523 2.779 1 98.12 35 THR B N 1
ATOM 3449 C CA . THR B 1 35 ? 6.215 14.344 2.928 1 98.12 35 THR B CA 1
ATOM 3450 C C . THR B 1 35 ? 7.559 14.727 3.539 1 98.12 35 THR B C 1
ATOM 3452 O O . THR B 1 35 ? 8.195 15.68 3.094 1 98.12 35 THR B O 1
ATOM 3455 N N . SER B 1 36 ? 7.992 14.008 4.535 1 98.56 36 SER B N 1
ATOM 3456 C CA . SER B 1 36 ? 9.297 14.234 5.148 1 98.56 36 SER B CA 1
ATOM 3457 C C . SER B 1 36 ? 10.414 13.609 4.312 1 98.56 36 SER B C 1
ATOM 3459 O O . SER B 1 36 ? 10.148 12.82 3.408 1 98.56 36 SER B O 1
ATOM 3461 N N . GLN B 1 37 ? 11.617 14.062 4.559 1 98.81 37 GLN B N 1
ATOM 3462 C CA . GLN B 1 37 ? 12.758 13.406 3.93 1 98.81 37 GLN B CA 1
ATOM 3463 C C . GLN B 1 37 ? 13.148 12.141 4.688 1 98.81 37 GLN B C 1
ATOM 3465 O O . GLN B 1 37 ? 12.797 11.977 5.859 1 98.81 37 GLN B O 1
ATOM 3470 N N . THR B 1 38 ? 13.844 11.234 4.027 1 98.88 38 THR B N 1
ATOM 3471 C CA . THR B 1 38 ? 14.188 9.914 4.555 1 98.88 38 THR B CA 1
ATOM 3472 C C . THR B 1 38 ? 15.68 9.812 4.84 1 98.88 38 THR B C 1
ATOM 3474 O O . THR B 1 38 ? 16.5 10.023 3.945 1 98.88 38 THR B O 1
ATOM 3477 N N . PRO B 1 39 ? 16.078 9.516 6.082 1 98.88 39 PRO B N 1
ATOM 3478 C CA . PRO B 1 39 ? 17.516 9.422 6.41 1 98.88 39 PRO B CA 1
ATOM 3479 C C . PRO B 1 39 ? 18.156 8.156 5.844 1 98.88 39 PRO B C 1
ATOM 3481 O O . PRO B 1 39 ? 17.469 7.18 5.551 1 98.88 39 PRO B O 1
ATOM 3484 N N . GLN B 1 40 ? 19.453 8.18 5.742 1 98.81 40 GLN B N 1
ATOM 3485 C CA . GLN B 1 40 ? 20.219 7.09 5.164 1 98.81 40 GLN B CA 1
ATOM 3486 C C . GLN B 1 40 ? 19.984 5.785 5.918 1 98.81 40 GLN B C 1
ATOM 3488 O O . GLN B 1 40 ? 20 4.707 5.324 1 98.81 40 GLN B O 1
ATOM 3493 N N . GLN B 1 41 ? 19.797 5.848 7.238 1 98.81 41 GLN B N 1
ATOM 3494 C CA . GLN B 1 41 ? 19.547 4.668 8.055 1 98.81 41 GLN B CA 1
ATOM 3495 C C . GLN B 1 41 ? 18.312 3.91 7.578 1 98.81 41 GLN B C 1
ATOM 3497 O O . GLN B 1 41 ? 18.312 2.676 7.566 1 98.81 41 GLN B O 1
ATOM 3502 N N . VAL B 1 42 ? 17.281 4.645 7.203 1 98.94 42 VAL B N 1
ATOM 3503 C CA . VAL B 1 42 ? 16.031 4.043 6.719 1 98.94 42 VAL B CA 1
ATOM 3504 C C . VAL B 1 42 ? 16.25 3.496 5.305 1 98.94 42 VAL B C 1
ATOM 3506 O O . VAL B 1 42 ? 15.781 2.398 4.984 1 98.94 42 VAL B O 1
ATOM 3509 N N . ILE B 1 43 ? 16.953 4.25 4.445 1 98.94 43 ILE B N 1
ATOM 3510 C CA . ILE B 1 43 ? 17.281 3.803 3.096 1 98.94 43 ILE B CA 1
ATOM 3511 C C . ILE B 1 43 ? 18.078 2.506 3.156 1 98.94 43 ILE B C 1
ATOM 3513 O O . ILE B 1 43 ? 17.828 1.572 2.393 1 98.94 43 ILE B O 1
ATOM 3517 N N . ASP B 1 44 ? 19.016 2.42 4.105 1 98.88 44 ASP B N 1
ATOM 3518 C CA . ASP B 1 44 ? 19.812 1.216 4.285 1 98.88 44 ASP B CA 1
ATOM 3519 C C . ASP B 1 44 ? 18.938 0.021 4.66 1 98.88 44 ASP B C 1
ATOM 3521 O O . ASP B 1 44 ? 19.203 -1.103 4.223 1 98.88 44 ASP B O 1
ATOM 3525 N N . ALA B 1 45 ? 17.953 0.233 5.512 1 98.88 45 ALA B N 1
ATOM 3526 C CA . ALA B 1 45 ? 17.031 -0.839 5.879 1 98.88 45 ALA B CA 1
ATOM 3527 C C . ALA B 1 45 ? 16.312 -1.385 4.652 1 98.88 45 ALA B C 1
ATOM 3529 O O . ALA B 1 45 ? 16.109 -2.596 4.531 1 98.88 45 ALA B O 1
ATOM 3530 N N . ILE B 1 46 ? 15.914 -0.507 3.738 1 98.88 46 ILE B N 1
ATOM 3531 C CA . ILE B 1 46 ? 15.242 -0.897 2.502 1 98.88 46 ILE B CA 1
ATOM 3532 C C . ILE B 1 46 ? 16.188 -1.732 1.644 1 98.88 46 ILE B C 1
ATOM 3534 O O . ILE B 1 46 ? 15.828 -2.822 1.192 1 98.88 46 ILE B O 1
ATOM 3538 N N . VAL B 1 47 ? 17.375 -1.219 1.473 1 98.88 47 VAL B N 1
ATOM 3539 C CA . VAL B 1 47 ? 18.375 -1.881 0.646 1 98.88 47 VAL B CA 1
ATOM 3540 C C . VAL B 1 47 ? 18.719 -3.25 1.233 1 98.88 47 VAL B C 1
ATOM 3542 O O . VAL B 1 47 ? 18.75 -4.25 0.51 1 98.88 47 VAL B O 1
ATOM 3545 N N . ASN B 1 48 ? 18.906 -3.32 2.562 1 98.75 48 ASN B N 1
ATOM 3546 C CA . ASN B 1 48 ? 19.25 -4.562 3.238 1 98.75 48 ASN B CA 1
ATOM 3547 C C . ASN B 1 48 ? 18.172 -5.625 3.068 1 98.75 48 ASN B C 1
ATOM 3549 O O . ASN B 1 48 ? 18.469 -6.812 2.949 1 98.75 48 ASN B O 1
ATOM 3553 N N . TYR B 1 49 ? 16.953 -5.234 3.084 1 98.81 49 TYR B N 1
ATOM 3554 C CA . TYR B 1 49 ? 15.859 -6.184 2.873 1 98.81 49 TYR B CA 1
ATOM 3555 C C . TYR B 1 49 ? 15.961 -6.832 1.498 1 98.81 49 TYR B C 1
ATOM 3557 O O . TYR B 1 49 ? 16.047 -8.055 1.387 1 98.81 49 TYR B O 1
ATOM 3565 N N . TYR B 1 50 ? 16.031 -6.004 0.417 1 98.75 50 TYR B N 1
ATOM 3566 C CA . TYR B 1 50 ? 15.953 -6.52 -0.945 1 98.75 50 TYR B CA 1
ATOM 3567 C C . TYR B 1 50 ? 17.234 -7.262 -1.316 1 98.75 50 TYR B C 1
ATOM 3569 O O . TYR B 1 50 ? 17.203 -8.195 -2.121 1 98.75 50 TYR B O 1
ATOM 3577 N N . GLN B 1 51 ? 18.359 -6.934 -0.667 1 98.62 51 GLN B N 1
ATOM 3578 C CA . GLN B 1 51 ? 19.625 -7.578 -0.994 1 98.62 51 GLN B CA 1
ATOM 3579 C C . GLN B 1 51 ? 19.891 -8.766 -0.076 1 98.62 51 GLN B C 1
ATOM 3581 O O . GLN B 1 51 ? 20.766 -9.594 -0.354 1 98.62 51 GLN B O 1
ATOM 3586 N N . GLY B 1 52 ? 19.078 -8.875 0.994 1 98.31 52 GLY B N 1
ATOM 3587 C CA . GLY B 1 52 ? 19.531 -9.805 2.016 1 98.31 52 GLY B CA 1
ATOM 3588 C C . GLY B 1 52 ? 18.484 -10.867 2.354 1 98.31 52 GLY B C 1
ATOM 3589 O O . GLY B 1 52 ? 18.844 -12.023 2.596 1 98.31 52 GLY B O 1
ATOM 3590 N N . TYR B 1 53 ? 17.234 -10.492 2.414 1 98.12 53 TYR B N 1
ATOM 3591 C CA . TYR B 1 53 ? 16.281 -11.469 2.92 1 98.12 53 TYR B CA 1
ATOM 3592 C C . TYR B 1 53 ? 14.898 -11.25 2.318 1 98.12 53 TYR B C 1
ATOM 3594 O O . TYR B 1 53 ? 13.883 -11.461 2.984 1 98.12 53 TYR B O 1
ATOM 3602 N N . ASN B 1 54 ? 14.867 -10.75 1.095 1 98.44 54 ASN B N 1
ATOM 3603 C CA . ASN B 1 54 ? 13.617 -10.586 0.352 1 98.44 54 ASN B CA 1
ATOM 3604 C C . ASN B 1 54 ? 12.891 -11.922 0.175 1 98.44 54 ASN B C 1
ATOM 3606 O O . ASN B 1 54 ? 13.398 -12.82 -0.495 1 98.44 54 ASN B O 1
ATOM 3610 N N . ALA B 1 55 ? 11.766 -12.086 0.801 1 98.12 55 ALA B N 1
ATOM 3611 C CA . ALA B 1 55 ? 10.852 -13.227 0.714 1 98.12 55 ALA B CA 1
ATOM 3612 C C .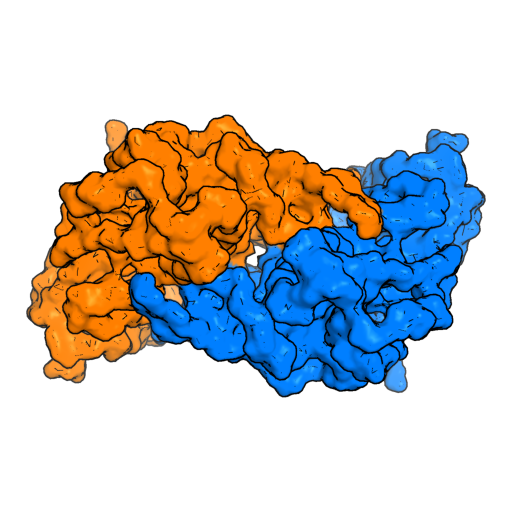 ALA B 1 55 ? 9.477 -12.875 1.267 1 98.12 55 ALA B C 1
ATOM 3614 O O . ALA B 1 55 ? 9.328 -11.898 2.006 1 98.12 55 ALA B O 1
ATOM 3615 N N . ASN B 1 56 ? 8.5 -13.539 0.778 1 96.69 56 ASN B N 1
ATOM 3616 C CA . ASN B 1 56 ? 7.176 -13.367 1.373 1 96.69 56 ASN B CA 1
ATOM 3617 C C . ASN B 1 56 ? 7.152 -13.828 2.828 1 96.69 56 ASN B C 1
ATOM 3619 O O . ASN B 1 56 ? 8 -14.617 3.246 1 96.69 56 ASN B O 1
ATOM 3623 N N . ILE B 1 57 ? 6.184 -13.336 3.576 1 96.5 57 ILE B N 1
ATOM 3624 C CA . ILE B 1 57 ? 6.258 -13.516 5.023 1 96.5 57 ILE B CA 1
ATOM 3625 C C . ILE B 1 57 ? 5.148 -14.461 5.484 1 96.5 57 ILE B C 1
ATOM 3627 O O . ILE B 1 57 ? 4.242 -14.781 4.715 1 96.5 57 ILE B O 1
ATOM 3631 N N . HIS B 1 58 ? 5.242 -14.938 6.824 1 90.75 58 HIS B N 1
ATOM 3632 C CA . HIS B 1 58 ? 4.277 -15.625 7.676 1 90.75 58 HIS B CA 1
ATOM 3633 C C . HIS B 1 58 ? 4.141 -17.094 7.277 1 90.75 58 HIS B C 1
ATOM 3635 O O . HIS B 1 58 ? 4.035 -17.969 8.141 1 90.75 58 HIS B O 1
ATOM 3641 N N . ARG B 1 59 ? 4.238 -17.5 5.965 1 83 59 ARG B N 1
ATOM 3642 C CA . ARG B 1 59 ? 3.818 -18.859 5.586 1 83 59 ARG B CA 1
ATOM 3643 C C . ARG B 1 59 ? 5.012 -19.688 5.148 1 83 59 ARG B C 1
ATOM 3645 O O . ARG B 1 59 ? 4.906 -20.922 5.035 1 83 59 ARG B O 1
ATOM 3652 N N . GLY B 1 60 ? 6.043 -19.047 4.914 1 85.06 60 GLY B N 1
ATOM 3653 C CA . GLY B 1 60 ? 7.203 -19.781 4.441 1 85.06 60 GLY B CA 1
ATOM 3654 C C . GLY B 1 60 ? 8.062 -20.328 5.57 1 85.06 60 GLY B C 1
ATOM 3655 O O . GLY B 1 60 ? 8.273 -19.641 6.578 1 85.06 60 GLY B O 1
ATOM 3656 N N . VAL B 1 61 ? 8.57 -21.578 5.324 1 88.12 61 VAL B N 1
ATOM 3657 C CA . VAL B 1 61 ? 9.359 -22.219 6.367 1 88.12 61 VAL B CA 1
ATOM 3658 C C . VAL B 1 61 ? 10.844 -21.984 6.109 1 88.12 61 VAL B C 1
ATOM 3660 O O . VAL B 1 61 ? 11.68 -22.234 6.984 1 88.12 61 VAL B O 1
ATOM 3663 N N . HIS B 1 62 ? 11.156 -21.547 4.898 1 95.56 62 HIS B N 1
ATOM 3664 C CA . HIS B 1 62 ? 12.578 -21.391 4.59 1 95.56 62 HIS B CA 1
ATOM 3665 C C . HIS B 1 62 ? 13.156 -20.156 5.27 1 95.56 62 HIS B C 1
ATOM 3667 O O . HIS B 1 62 ? 12.414 -19.266 5.66 1 95.56 62 HIS B O 1
ATOM 3673 N N . THR B 1 63 ? 14.43 -20.047 5.383 1 97.75 63 THR B N 1
ATOM 3674 C CA . THR B 1 63 ? 15.195 -19.094 6.188 1 97.75 63 THR B CA 1
ATOM 3675 C C . THR B 1 63 ? 14.852 -17.656 5.805 1 97.75 63 THR B C 1
ATOM 3677 O O . THR B 1 63 ? 14.578 -16.828 6.676 1 97.75 63 THR B O 1
ATOM 3680 N N . LEU B 1 64 ? 14.836 -17.359 4.527 1 97.88 64 LEU B N 1
ATOM 3681 C CA . LEU B 1 64 ? 14.578 -15.992 4.094 1 97.88 64 LEU B CA 1
ATOM 3682 C C . LEU B 1 64 ? 13.195 -15.539 4.531 1 97.88 64 LEU B C 1
ATOM 3684 O O . LEU B 1 64 ? 13.023 -14.398 4.98 1 97.88 64 LEU B O 1
ATOM 3688 N N . SER B 1 65 ? 12.188 -16.406 4.379 1 97.88 65 SER B N 1
ATOM 3689 C CA . SER B 1 65 ? 10.836 -16.078 4.805 1 97.88 65 SER B CA 1
ATOM 3690 C C . SER B 1 65 ? 10.766 -15.828 6.305 1 97.88 65 SER B C 1
ATOM 3692 O O . SER B 1 65 ? 10.078 -14.914 6.762 1 97.88 65 SER B O 1
ATOM 3694 N N . GLN B 1 66 ? 11.469 -16.609 7.051 1 97.81 66 GLN B N 1
ATOM 3695 C CA . GLN B 1 66 ? 11.484 -16.453 8.5 1 97.81 66 GLN B CA 1
ATOM 3696 C C . GLN B 1 66 ? 12.156 -15.148 8.906 1 97.81 66 GLN B C 1
ATOM 3698 O O . GLN B 1 66 ? 11.656 -14.43 9.773 1 97.81 66 GLN B O 1
ATOM 3703 N N . GLU B 1 67 ? 13.281 -14.875 8.297 1 98.44 67 GLU B N 1
ATOM 3704 C CA . GLU B 1 67 ? 13.984 -13.625 8.578 1 98.44 67 GLU B CA 1
ATOM 3705 C C . GLU B 1 67 ? 13.109 -12.414 8.25 1 98.44 67 GLU B C 1
ATOM 3707 O O . GLU B 1 67 ? 13.039 -11.461 9.031 1 98.44 67 GLU B O 1
ATOM 3712 N N . ALA B 1 68 ? 12.453 -12.461 7.105 1 98.5 68 ALA B N 1
ATOM 3713 C CA . ALA B 1 68 ? 11.57 -11.375 6.695 1 98.5 68 ALA B CA 1
ATOM 3714 C C . ALA B 1 68 ? 10.383 -11.234 7.648 1 98.5 68 ALA B C 1
ATOM 3716 O O . ALA B 1 68 ? 9.992 -10.125 8.008 1 98.5 68 ALA B O 1
ATOM 3717 N N . THR B 1 69 ? 9.805 -12.367 8.07 1 98.38 69 THR B N 1
ATOM 3718 C CA . THR B 1 69 ? 8.695 -12.367 9.016 1 98.38 69 THR B CA 1
ATOM 3719 C C . THR B 1 69 ? 9.109 -11.719 10.336 1 98.38 69 THR B C 1
ATOM 3721 O O . THR B 1 69 ? 8.406 -10.859 10.859 1 98.38 69 THR B O 1
ATOM 3724 N N . ASP B 1 70 ? 10.234 -12.117 10.805 1 98.56 70 ASP B N 1
ATOM 3725 C CA . ASP B 1 70 ? 10.734 -11.594 12.07 1 98.56 70 ASP B CA 1
ATOM 3726 C C . ASP B 1 70 ? 10.953 -10.086 11.992 1 98.56 70 ASP B C 1
ATOM 3728 O O . ASP B 1 70 ? 10.586 -9.352 12.914 1 98.56 70 ASP B O 1
ATOM 3732 N N . ALA B 1 71 ? 11.539 -9.664 10.945 1 98.81 71 ALA B N 1
ATOM 3733 C CA . ALA B 1 71 ? 11.805 -8.242 10.766 1 98.81 71 ALA B CA 1
ATOM 3734 C C . ALA B 1 71 ? 10.508 -7.449 10.672 1 98.81 71 ALA B C 1
ATOM 3736 O O . ALA B 1 71 ? 10.391 -6.367 11.25 1 98.81 71 ALA B O 1
ATOM 3737 N N . TYR B 1 72 ? 9.578 -7.969 9.953 1 98.69 72 TYR B N 1
ATOM 3738 C CA . TYR B 1 72 ? 8.289 -7.32 9.766 1 98.69 72 TYR B CA 1
ATOM 3739 C C . TYR B 1 72 ? 7.535 -7.211 11.086 1 98.69 72 TYR B C 1
ATOM 3741 O O . TYR B 1 72 ? 7.012 -6.145 11.422 1 98.69 72 TYR B O 1
ATOM 3749 N N . GLU B 1 73 ? 7.488 -8.258 11.836 1 98.56 73 GLU B N 1
ATOM 3750 C CA . GLU B 1 73 ? 6.789 -8.25 13.109 1 98.56 73 GLU B CA 1
ATOM 3751 C C . GLU B 1 73 ? 7.543 -7.426 14.148 1 98.56 73 GLU B C 1
ATOM 3753 O O . GLU B 1 73 ? 6.93 -6.805 15.023 1 98.56 73 GLU B O 1
ATOM 3758 N N . ALA B 1 74 ? 8.852 -7.398 14.07 1 98.81 74 ALA B N 1
ATOM 3759 C CA . ALA B 1 74 ? 9.617 -6.508 14.938 1 98.81 74 ALA B CA 1
ATOM 3760 C C . ALA B 1 74 ? 9.211 -5.051 14.727 1 98.81 74 ALA B C 1
ATOM 3762 O O . ALA B 1 74 ? 9.172 -4.266 15.672 1 98.81 74 ALA B O 1
ATOM 3763 N N . ALA B 1 75 ? 8.969 -4.723 13.492 1 98.88 75 ALA B N 1
ATOM 3764 C CA . ALA B 1 75 ? 8.5 -3.373 13.188 1 98.88 75 ALA B CA 1
ATOM 3765 C C . ALA B 1 75 ? 7.164 -3.094 13.867 1 98.88 75 ALA B C 1
ATOM 3767 O O . ALA B 1 75 ? 6.941 -1.997 14.383 1 98.88 75 ALA B O 1
ATOM 3768 N N . ARG B 1 76 ? 6.27 -4.059 13.852 1 98.75 76 ARG B N 1
ATOM 3769 C CA . ARG B 1 76 ? 4.988 -3.914 14.531 1 98.75 76 ARG B CA 1
ATOM 3770 C C . ARG B 1 76 ? 5.188 -3.625 16.016 1 98.75 76 ARG B C 1
ATOM 3772 O O . ARG B 1 76 ? 4.508 -2.771 16.594 1 98.75 76 ARG B O 1
ATOM 3779 N N . TYR B 1 77 ? 6.113 -4.273 16.641 1 98.81 77 TYR B N 1
ATOM 3780 C CA . TYR B 1 77 ? 6.426 -4.074 18.047 1 98.81 77 TYR B CA 1
ATOM 3781 C C . TYR B 1 77 ? 7.004 -2.686 18.297 1 98.81 77 TYR B C 1
ATOM 3783 O O . TYR B 1 77 ? 6.703 -2.049 19.297 1 98.81 77 TYR B O 1
ATOM 3791 N N . LYS B 1 78 ? 7.848 -2.242 17.406 1 98.88 78 LYS B N 1
ATOM 3792 C CA . LYS B 1 78 ? 8.406 -0.899 17.516 1 98.88 78 LYS B CA 1
ATOM 3793 C C . LYS B 1 78 ? 7.312 0.161 17.484 1 98.88 78 LYS B C 1
ATOM 3795 O O . LYS B 1 78 ? 7.355 1.127 18.25 1 98.88 78 LYS B O 1
ATOM 3800 N N . ILE B 1 79 ? 6.348 -0.034 16.609 1 98.88 79 ILE B N 1
ATOM 3801 C CA . ILE B 1 79 ? 5.215 0.881 16.5 1 98.88 79 ILE B CA 1
ATOM 3802 C C . ILE B 1 79 ? 4.398 0.829 17.797 1 98.88 79 ILE B C 1
ATOM 3804 O O . ILE B 1 79 ? 4.031 1.869 18.344 1 98.88 79 ILE B O 1
ATOM 3808 N N . GLN B 1 80 ? 4.125 -0.398 18.234 1 98.88 80 GLN B N 1
ATOM 3809 C CA . GLN B 1 80 ? 3.393 -0.609 19.484 1 98.88 80 GLN B CA 1
ATOM 3810 C C . GLN B 1 80 ? 4.043 0.144 20.641 1 98.88 80 GLN B C 1
ATOM 3812 O O . GLN B 1 80 ? 3.363 0.859 21.375 1 98.88 80 GLN B O 1
ATOM 3817 N N . LYS B 1 81 ? 5.305 0.007 20.734 1 98.81 81 LYS B N 1
ATOM 3818 C CA . LYS B 1 81 ? 6.051 0.634 21.828 1 98.81 81 LYS B CA 1
ATOM 3819 C C . LYS B 1 81 ? 6.062 2.152 21.688 1 98.81 81 LYS B C 1
ATOM 3821 O O . LYS B 1 81 ? 5.863 2.877 22.656 1 98.81 81 LYS B O 1
ATOM 3826 N N . HIS B 1 82 ? 6.266 2.641 20.531 1 98.88 82 HIS B N 1
ATOM 3827 C CA . HIS B 1 82 ? 6.363 4.074 20.281 1 98.88 82 HIS B CA 1
ATOM 3828 C C . HIS B 1 82 ? 5.082 4.793 20.688 1 98.88 82 HIS B C 1
ATOM 3830 O O . HIS B 1 82 ? 5.129 5.852 21.328 1 98.88 82 HIS B O 1
ATOM 3836 N N . PHE B 1 83 ? 3.955 4.219 20.359 1 98.81 83 PHE B N 1
ATOM 3837 C CA . PHE B 1 83 ? 2.678 4.879 20.594 1 98.81 83 PHE B CA 1
ATOM 3838 C C . PHE B 1 83 ? 2.047 4.395 21.906 1 98.81 83 PHE B C 1
ATOM 3840 O O . PHE B 1 83 ? 0.903 4.734 22.203 1 98.81 83 PHE B O 1
ATOM 3847 N N . ASN B 1 84 ? 2.74 3.572 22.641 1 98.75 84 ASN B N 1
ATOM 3848 C CA . ASN B 1 84 ? 2.254 2.996 23.891 1 98.75 84 ASN B CA 1
ATOM 3849 C C . ASN B 1 84 ? 0.908 2.303 23.703 1 98.75 84 ASN B C 1
ATOM 3851 O O . ASN B 1 84 ? -0.054 2.602 24.406 1 98.75 84 ASN B O 1
ATOM 3855 N N . ILE B 1 85 ? 0.877 1.447 22.734 1 98.81 85 ILE B N 1
ATOM 3856 C CA . ILE B 1 85 ? -0.275 0.595 22.469 1 98.81 85 ILE B CA 1
ATOM 3857 C C . ILE B 1 85 ? -0.197 -0.664 23.328 1 98.81 85 ILE B C 1
ATOM 3859 O O . ILE B 1 85 ? 0.88 -1.239 23.5 1 98.81 85 ILE B O 1
ATOM 3863 N N . ALA B 1 86 ? -1.271 -1.085 23.859 1 98.62 86 ALA B N 1
ATOM 3864 C CA . ALA B 1 86 ? -1.289 -2.158 24.844 1 98.62 86 ALA B CA 1
ATOM 3865 C C . ALA B 1 86 ? -0.812 -3.475 24.234 1 98.62 86 ALA B C 1
ATOM 3867 O O . ALA B 1 86 ? -0.028 -4.199 24.859 1 98.62 86 ALA B O 1
ATOM 3868 N N . HIS B 1 87 ? -1.313 -3.832 23.016 1 98.5 87 HIS B N 1
ATOM 3869 C CA . HIS B 1 87 ? -1.006 -5.105 22.375 1 98.5 87 HIS B CA 1
ATOM 3870 C C . HIS B 1 87 ? -0.573 -4.902 20.938 1 98.5 87 HIS B C 1
ATOM 3872 O O . HIS B 1 87 ? -1.104 -4.035 20.234 1 98.5 87 HIS B O 1
ATOM 3878 N N . PRO B 1 88 ? 0.347 -5.723 20.469 1 98.31 88 PRO B N 1
ATOM 3879 C CA . PRO B 1 88 ? 0.835 -5.562 19.094 1 98.31 88 PRO B CA 1
ATOM 3880 C C . PRO B 1 88 ? -0.24 -5.844 18.047 1 98.31 88 PRO B C 1
ATOM 3882 O O . PRO B 1 88 ? -0.221 -5.254 16.969 1 98.31 88 PRO B O 1
ATOM 3885 N N . TYR B 1 89 ? -1.198 -6.742 18.375 1 98.31 89 TYR B N 1
ATOM 3886 C CA . TYR B 1 89 ? -2.221 -7.102 17.391 1 98.31 89 TYR B CA 1
ATOM 3887 C C . TYR B 1 89 ? -3.225 -5.969 17.219 1 98.31 89 TYR B C 1
ATOM 3889 O O . TYR B 1 89 ? -4.109 -6.047 16.359 1 98.31 89 TYR B O 1
ATOM 3897 N N . GLU B 1 90 ? -3.113 -4.895 18.016 1 98.88 90 GLU B N 1
ATOM 3898 C CA . GLU B 1 90 ? -3.932 -3.697 17.844 1 98.88 90 GLU B CA 1
ATOM 3899 C C . GLU B 1 90 ? -3.312 -2.75 16.812 1 98.88 90 GLU B C 1
ATOM 3901 O O . GLU B 1 90 ? -3.904 -1.722 16.484 1 98.88 90 GLU B O 1
ATOM 3906 N N . VAL B 1 91 ? -2.137 -3.088 16.344 1 98.88 91 VAL B N 1
ATOM 3907 C CA . VAL B 1 91 ? -1.452 -2.35 15.297 1 98.88 91 VAL B CA 1
ATOM 3908 C C . VAL B 1 91 ? -1.748 -2.992 13.938 1 98.88 91 VAL B C 1
ATOM 3910 O O . VAL B 1 91 ? -1.271 -4.094 13.648 1 98.88 91 VAL B O 1
ATOM 3913 N N . ILE B 1 92 ? -2.484 -2.297 13.102 1 98.81 92 ILE B N 1
ATOM 3914 C CA . ILE B 1 92 ? -2.797 -2.775 11.758 1 98.81 92 ILE B CA 1
ATOM 3915 C C . ILE B 1 92 ? -1.955 -2.021 10.734 1 98.81 92 ILE B C 1
ATOM 3917 O O . ILE B 1 92 ? -2.025 -0.792 10.648 1 98.81 92 ILE B O 1
ATOM 3921 N N . PHE B 1 93 ? -1.157 -2.762 9.961 1 98.69 93 PHE B N 1
ATOM 3922 C CA . PHE B 1 93 ? -0.445 -2.131 8.852 1 98.69 93 PHE B CA 1
ATOM 3923 C C . PHE B 1 93 ? -1.4 -1.792 7.715 1 98.69 93 PHE B C 1
ATOM 3925 O O . PHE B 1 93 ? -2.238 -2.613 7.336 1 98.69 93 PHE B O 1
ATOM 3932 N N . THR B 1 94 ? -1.324 -0.583 7.25 1 98.31 94 THR B N 1
ATOM 3933 C CA . THR B 1 94 ? -2.094 -0.109 6.105 1 98.31 94 THR B CA 1
ATOM 3934 C C . THR B 1 94 ? -1.188 0.599 5.102 1 98.31 94 THR B C 1
ATOM 3936 O O . THR B 1 94 ? 0.024 0.692 5.309 1 98.31 94 THR B O 1
ATOM 3939 N N . SER B 1 95 ? -1.76 1.044 4.004 1 98 95 SER B N 1
ATOM 3940 C CA . SER B 1 95 ? -0.961 1.749 3.008 1 98 95 SER B CA 1
ATOM 3941 C C . SER B 1 95 ? -0.802 3.223 3.367 1 98 95 SER B C 1
ATOM 3943 O O . SER B 1 95 ? -0.104 3.965 2.672 1 98 95 SER B O 1
ATOM 3945 N N . GLY B 1 96 ? -1.388 3.676 4.461 1 97.94 96 GLY B N 1
ATOM 3946 C CA . GLY B 1 96 ? -1.334 5.062 4.902 1 97.94 96 GLY B CA 1
ATOM 3947 C C . GLY B 1 96 ? -2.568 5.488 5.672 1 97.94 96 GLY B C 1
ATOM 3948 O O . GLY B 1 96 ? -3.484 4.691 5.883 1 97.94 96 GLY B O 1
ATOM 3949 N N . THR B 1 97 ? -2.582 6.723 6.051 1 98.5 97 THR B N 1
ATOM 3950 C CA . THR B 1 97 ? -3.666 7.277 6.852 1 98.5 97 THR B CA 1
ATOM 3951 C C . THR B 1 97 ? -4.992 7.188 6.102 1 98.5 97 THR B C 1
ATOM 3953 O O . THR B 1 97 ? -6.016 6.812 6.684 1 98.5 97 THR B O 1
ATOM 3956 N N . THR B 1 98 ? -4.973 7.531 4.797 1 98.38 98 THR B N 1
ATOM 3957 C CA . THR B 1 98 ? -6.188 7.484 3.988 1 98.38 98 THR B CA 1
ATOM 3958 C C . THR B 1 98 ? -6.77 6.074 3.979 1 98.38 98 THR B C 1
ATOM 3960 O O . THR B 1 98 ? -7.973 5.895 4.184 1 98.38 98 THR B O 1
ATOM 3963 N N . ASP B 1 99 ? -5.941 5.074 3.764 1 98.31 99 ASP B N 1
ATOM 3964 C CA . ASP B 1 99 ? -6.367 3.678 3.773 1 98.31 99 ASP B CA 1
ATOM 3965 C C . ASP B 1 99 ? -6.93 3.285 5.137 1 98.31 99 ASP B C 1
ATOM 3967 O O . ASP B 1 99 ? -7.957 2.607 5.219 1 98.31 99 ASP B O 1
ATOM 3971 N N . SER B 1 100 ? -6.301 3.695 6.191 1 98.75 100 SER B N 1
ATOM 3972 C CA . SER B 1 100 ? -6.738 3.412 7.555 1 98.75 100 SER B CA 1
ATOM 3973 C C . SER B 1 100 ? -8.141 3.953 7.809 1 98.75 100 SER B C 1
ATOM 3975 O O . SER B 1 100 ? -8.992 3.252 8.352 1 98.75 100 SER B O 1
ATOM 3977 N N . ILE B 1 101 ? -8.344 5.188 7.418 1 98.75 101 ILE B N 1
ATOM 3978 C CA . ILE B 1 101 ? -9.625 5.844 7.676 1 98.75 101 ILE B CA 1
ATOM 3979 C C . ILE B 1 101 ? -10.727 5.168 6.867 1 98.75 101 ILE B C 1
ATOM 3981 O O . ILE B 1 101 ? -11.828 4.945 7.375 1 98.75 101 ILE B O 1
ATOM 3985 N N . ASN B 1 102 ? -10.453 4.824 5.625 1 98.62 102 ASN B N 1
ATOM 3986 C CA . ASN B 1 102 ? -11.43 4.113 4.809 1 98.62 102 ASN B CA 1
ATOM 3987 C C . ASN B 1 102 ? -11.812 2.77 5.422 1 98.62 102 ASN B C 1
ATOM 3989 O O . ASN B 1 102 ? -12.969 2.363 5.375 1 98.62 102 ASN B O 1
ATOM 3993 N N . LEU B 1 103 ? -10.812 2.043 5.973 1 98.31 103 LEU B N 1
ATOM 3994 C CA . LEU B 1 103 ? -11.055 0.771 6.645 1 98.31 103 LEU B CA 1
ATOM 3995 C C . LEU B 1 103 ? -12.062 0.939 7.777 1 98.31 103 LEU B C 1
ATOM 3997 O O . LEU B 1 103 ? -13.047 0.203 7.855 1 98.31 103 LEU B O 1
ATOM 4001 N N . VAL B 1 104 ? -11.875 1.947 8.594 1 98.62 104 VAL B N 1
ATOM 4002 C CA . VAL B 1 104 ? -12.75 2.182 9.734 1 98.62 104 VAL B CA 1
ATOM 4003 C C . VAL B 1 104 ? -14.125 2.629 9.242 1 98.62 104 VAL B C 1
ATOM 4005 O O . VAL B 1 104 ? -15.156 2.141 9.719 1 98.62 104 VAL B O 1
ATOM 4008 N N . ALA B 1 105 ? -14.133 3.588 8.289 1 98.25 105 ALA B N 1
ATOM 4009 C CA . ALA B 1 105 ? -15.398 4.102 7.762 1 98.25 105 ALA B CA 1
ATOM 4010 C C . ALA B 1 105 ? -16.25 2.975 7.172 1 98.25 105 ALA B C 1
ATOM 4012 O O . ALA B 1 105 ? -17.453 2.906 7.406 1 98.25 105 ALA B O 1
ATOM 4013 N N . ASN B 1 106 ? -15.633 2.129 6.395 1 96.62 106 ASN B N 1
ATOM 4014 C CA . ASN B 1 106 ? -16.359 0.999 5.816 1 96.62 106 ASN B CA 1
ATOM 4015 C C . ASN B 1 106 ? -16.906 0.075 6.898 1 96.62 106 ASN B C 1
ATOM 4017 O O . ASN B 1 106 ? -18.016 -0.458 6.762 1 96.62 106 ASN B O 1
ATOM 4021 N N . GLY B 1 107 ? -16.125 -0.156 7.91 1 96.31 107 GLY B N 1
ATOM 4022 C CA . GLY B 1 107 ? -16.547 -1.021 9 1 96.31 107 GLY B CA 1
ATOM 4023 C C . GLY B 1 107 ? -17.734 -0.475 9.766 1 96.31 107 GLY B C 1
ATOM 4024 O O . GLY B 1 107 ? -18.562 -1.239 10.281 1 96.31 107 GLY B O 1
ATOM 4025 N N . PHE B 1 108 ? -17.906 0.81 9.836 1 97.12 108 PHE B N 1
ATOM 4026 C CA . PHE B 1 108 ? -18.953 1.442 10.633 1 97.12 108 PHE B CA 1
ATOM 4027 C C . PHE B 1 108 ? -20.281 1.394 9.906 1 97.12 108 PHE B C 1
ATOM 4029 O O . PHE B 1 108 ? -21.312 1.79 10.453 1 97.12 108 PHE B O 1
ATOM 4036 N N . ASN B 1 109 ? -20.25 0.948 8.695 1 94.56 109 ASN B N 1
ATOM 4037 C CA . ASN B 1 109 ? -21.484 0.808 7.926 1 94.56 109 ASN B CA 1
ATOM 4038 C C . ASN B 1 109 ? -22.547 0.051 8.703 1 94.56 109 ASN B C 1
ATOM 4040 O O . ASN B 1 109 ? -23.719 0.416 8.672 1 94.56 109 ASN B O 1
ATOM 4044 N N . SER B 1 110 ? -22.094 -0.947 9.406 1 90.88 110 SER B N 1
ATOM 4045 C CA . SER B 1 110 ? -23.047 -1.832 10.062 1 90.88 110 SER B CA 1
ATOM 4046 C C . SER B 1 110 ? -23.469 -1.281 11.43 1 90.88 110 SER B C 1
ATOM 4048 O O . SER B 1 110 ? -24.406 -1.789 12.047 1 90.88 110 SER B O 1
ATOM 4050 N N . PHE B 1 111 ? -22.844 -0.224 11.836 1 94.94 111 PHE B N 1
ATOM 4051 C CA . PHE B 1 111 ? -23.094 0.296 13.172 1 94.94 111 PHE B CA 1
ATOM 4052 C C . PHE B 1 111 ? -23.984 1.539 13.117 1 94.94 111 PHE B C 1
ATOM 4054 O O . PHE B 1 111 ? -24.422 2.045 14.148 1 94.94 111 PHE B O 1
ATOM 4061 N N . LEU B 1 112 ? -24.188 2.047 11.93 1 97.31 112 LEU B N 1
ATOM 4062 C CA . LEU B 1 112 ? -24.922 3.299 11.781 1 97.31 112 LEU B CA 1
ATOM 4063 C C . LEU B 1 112 ? -26.297 3.053 11.172 1 97.31 112 LEU B C 1
ATOM 4065 O O . LEU B 1 112 ? -26.453 2.154 10.344 1 97.31 112 LEU B O 1
ATOM 4069 N N . LYS B 1 113 ? -27.25 3.781 11.609 1 96.56 113 LYS B N 1
ATOM 4070 C CA . LYS B 1 113 ? -28.594 3.805 11.047 1 96.56 113 LYS B CA 1
ATOM 4071 C C . LYS B 1 113 ? -29 5.223 10.641 1 96.56 113 LYS B C 1
ATOM 4073 O O . LYS B 1 113 ? -28.312 6.188 10.992 1 96.56 113 LYS B O 1
ATOM 4078 N N . GLU B 1 114 ? -30.047 5.281 9.938 1 97.62 114 GLU B N 1
ATOM 4079 C CA . GLU B 1 114 ? -30.578 6.57 9.5 1 97.62 114 GLU B CA 1
ATOM 4080 C C . GLU B 1 114 ? -30.828 7.492 10.688 1 97.62 114 GLU B C 1
ATOM 4082 O O . GLU B 1 114 ? -31.453 7.082 11.672 1 97.62 114 GLU B O 1
ATOM 4087 N N . GLY B 1 115 ? -30.266 8.656 10.594 1 97.56 115 GLY B N 1
ATOM 4088 C CA . GLY B 1 115 ? -30.516 9.633 11.633 1 97.56 115 GLY B CA 1
ATOM 4089 C C . GLY B 1 115 ? -29.406 9.695 12.672 1 97.56 115 GLY B C 1
ATOM 4090 O O . GLY B 1 115 ? -29.312 10.664 13.43 1 97.56 115 GLY B O 1
ATOM 4091 N N . ASP B 1 116 ? -28.547 8.648 12.719 1 98.44 116 ASP B N 1
ATOM 4092 C CA . ASP B 1 116 ? -27.359 8.742 13.562 1 98.44 116 ASP B CA 1
ATOM 4093 C C . ASP B 1 116 ? -26.453 9.891 13.117 1 98.44 116 ASP B C 1
ATOM 4095 O O . ASP B 1 116 ? -26.5 10.312 11.961 1 98.44 116 ASP B O 1
ATOM 4099 N N . GLU B 1 117 ? -25.719 10.422 14.078 1 98.62 117 GLU B N 1
ATOM 4100 C CA . GLU B 1 117 ? -24.859 11.555 13.766 1 98.62 117 GLU B CA 1
ATOM 4101 C C . GLU B 1 117 ? -23.391 11.188 13.938 1 98.62 117 GLU B C 1
ATOM 4103 O O . GLU B 1 117 ? -23.031 10.445 14.852 1 98.62 117 GLU B O 1
ATOM 4108 N N . ILE B 1 118 ? -22.594 11.648 13.016 1 98.62 118 ILE B N 1
ATOM 4109 C CA . ILE B 1 118 ? -21.156 11.586 13.148 1 98.62 118 ILE B CA 1
ATOM 4110 C C . ILE B 1 118 ? -20.547 12.984 13.039 1 98.62 118 ILE B C 1
ATOM 4112 O O . ILE B 1 118 ? -21.031 13.812 12.258 1 98.62 118 ILE B O 1
ATOM 4116 N N . LEU B 1 119 ? -19.562 13.328 13.859 1 98.81 119 LEU B N 1
ATOM 4117 C CA . LEU B 1 119 ? -19.031 14.68 13.961 1 98.81 119 LEU B CA 1
ATOM 4118 C C . LEU B 1 119 ? -17.625 14.766 13.359 1 98.81 119 LEU B C 1
ATOM 4120 O O . LEU B 1 119 ? -16.766 13.93 13.664 1 98.81 119 LEU B O 1
ATOM 4124 N N . VAL B 1 120 ? -17.422 15.766 12.523 1 98 120 VAL B N 1
ATOM 4125 C CA . VAL B 1 120 ? -16.141 16.031 11.883 1 98 120 VAL B CA 1
ATOM 4126 C C . VAL B 1 120 ? -15.656 17.422 12.234 1 98 120 VAL B C 1
ATOM 4128 O O . VAL B 1 120 ? -16.453 18.359 12.312 1 98 120 VAL B O 1
ATOM 4131 N N . SER B 1 121 ? -14.336 17.531 12.445 1 98 121 SER B N 1
ATOM 4132 C CA . SER B 1 121 ? -13.75 18.859 12.648 1 98 121 SER B CA 1
ATOM 4133 C C . SER B 1 121 ? -13.734 19.656 11.352 1 98 121 SER B C 1
ATOM 4135 O O . SER B 1 121 ? -13.516 19.094 10.273 1 98 121 SER B O 1
ATOM 4137 N N . ALA B 1 122 ? -13.859 20.984 11.453 1 97.56 122 ALA B N 1
ATOM 4138 C CA . ALA B 1 122 ? -13.82 21.875 10.297 1 97.56 122 ALA B CA 1
ATOM 4139 C C . ALA B 1 122 ? -12.406 21.953 9.727 1 97.56 122 ALA B C 1
ATOM 4141 O O . ALA B 1 122 ? -12.211 22.438 8.602 1 97.56 122 ALA B O 1
ATOM 4142 N N . MET B 1 123 ? -11.461 21.391 10.391 1 97.31 123 MET B N 1
ATOM 4143 C CA . MET B 1 123 ? -10.062 21.578 10.023 1 97.31 123 MET B CA 1
ATOM 4144 C C . MET B 1 123 ? -9.5 20.344 9.336 1 97.31 123 MET B C 1
ATOM 4146 O O . MET B 1 123 ? -8.289 20.234 9.141 1 97.31 123 MET B O 1
ATOM 4150 N N . GLU B 1 124 ? -10.336 19.531 8.883 1 97.69 124 GLU B N 1
ATOM 4151 C CA . GLU B 1 124 ? -9.891 18.188 8.5 1 97.69 124 GLU B CA 1
ATOM 4152 C C . GLU B 1 124 ? -9.281 18.188 7.102 1 97.69 124 GLU B C 1
ATOM 4154 O O . GLU B 1 124 ? -9.711 18.953 6.23 1 97.69 124 GLU B O 1
ATOM 4159 N N . HIS B 1 125 ? -8.258 17.375 6.953 1 97.5 125 HIS B N 1
ATOM 4160 C CA . HIS B 1 125 ? -7.773 16.922 5.652 1 97.5 125 HIS B CA 1
ATOM 4161 C C . HIS B 1 125 ? -8.859 16.188 4.887 1 97.5 125 HIS B C 1
ATOM 4163 O O . HIS B 1 125 ? -9.711 15.523 5.488 1 97.5 125 HIS B O 1
ATOM 4169 N N . HIS B 1 126 ? -8.867 16.203 3.562 1 97 126 HIS B N 1
ATOM 4170 C CA . HIS B 1 126 ? -9.852 15.539 2.725 1 97 126 HIS B CA 1
ATOM 4171 C C . HIS B 1 126 ? -9.953 14.055 3.072 1 97 126 HIS B C 1
ATOM 4173 O O . HIS B 1 126 ? -11.031 13.469 2.99 1 97 126 HIS B O 1
ATOM 4179 N N . SER B 1 127 ? -8.836 13.398 3.391 1 97.44 127 SER B N 1
ATOM 4180 C CA . SER B 1 127 ? -8.805 11.977 3.73 1 97.44 127 SER B CA 1
ATOM 4181 C C . SER B 1 127 ? -9.688 11.68 4.934 1 97.44 127 SER B C 1
ATOM 4183 O O . SER B 1 127 ? -10.094 10.531 5.148 1 97.44 127 SER B O 1
ATOM 4185 N N . ASN B 1 128 ? -9.977 12.664 5.711 1 98.12 128 ASN B N 1
ATOM 4186 C CA . ASN B 1 128 ? -10.805 12.5 6.902 1 98.12 128 ASN B CA 1
ATOM 4187 C C . ASN B 1 128 ? -12.148 13.211 6.754 1 98.12 128 ASN B C 1
ATOM 4189 O O . ASN B 1 128 ? -12.75 13.625 7.746 1 98.12 128 ASN B O 1
ATOM 4193 N N . ILE B 1 129 ? -12.57 13.477 5.523 1 97.88 129 ILE B N 1
ATOM 4194 C CA . ILE B 1 129 ? -13.891 14.016 5.215 1 97.88 129 ILE B CA 1
ATOM 4195 C C . ILE B 1 129 ? -14.617 13.078 4.258 1 97.88 129 ILE B C 1
ATOM 4197 O O . ILE B 1 129 ? -15.688 12.562 4.586 1 97.88 129 ILE B O 1
ATOM 4201 N N . VAL B 1 130 ? -14.016 12.719 3.193 1 97.38 130 VAL B N 1
ATOM 4202 C CA . VAL B 1 130 ? -14.664 12.117 2.033 1 97.38 130 VAL B CA 1
ATOM 4203 C C . VAL B 1 130 ? -15.164 10.719 2.389 1 97.38 130 VAL B C 1
ATOM 4205 O O . VAL B 1 130 ? -16.312 10.359 2.084 1 97.38 130 VAL B O 1
ATOM 4208 N N . PRO B 1 131 ? -14.352 9.828 3.041 1 97.69 131 PRO B N 1
ATOM 4209 C CA . PRO B 1 131 ? -14.852 8.5 3.385 1 97.69 131 PRO B CA 1
ATOM 4210 C C . PRO B 1 131 ? -16.109 8.539 4.242 1 97.69 131 PRO B C 1
ATOM 4212 O O . PRO B 1 131 ? -16.984 7.676 4.102 1 97.69 131 PRO B O 1
ATOM 4215 N N . TRP B 1 132 ? -16.172 9.508 5.102 1 97.69 132 TRP B N 1
ATOM 4216 C CA . TRP B 1 132 ? -17.312 9.617 6.016 1 97.69 132 TRP B CA 1
ATOM 4217 C C . TRP B 1 132 ? -18.547 10.141 5.289 1 97.69 132 TRP B C 1
ATOM 4219 O O . TRP B 1 132 ? -19.672 9.758 5.621 1 97.69 132 TRP B O 1
ATOM 4229 N N . GLN B 1 133 ? -18.297 11.039 4.309 1 97.25 133 GLN B N 1
ATOM 4230 C CA . GLN B 1 133 ? -19.406 11.438 3.445 1 97.25 133 GLN B CA 1
ATOM 4231 C C . GLN B 1 133 ? -19.969 10.242 2.684 1 97.25 133 GLN B C 1
ATOM 4233 O O . GLN B 1 133 ? -21.188 10.086 2.57 1 97.25 133 GLN B O 1
ATOM 4238 N N . MET B 1 134 ? -19.094 9.438 2.166 1 95.88 134 MET B N 1
ATOM 4239 C CA . MET B 1 134 ? -19.516 8.219 1.481 1 95.88 134 MET B CA 1
ATOM 4240 C C . MET B 1 134 ? -20.297 7.309 2.416 1 95.88 134 MET B C 1
ATOM 4242 O O . MET B 1 134 ? -21.297 6.711 2.01 1 95.88 134 MET B O 1
ATOM 4246 N N . LEU B 1 135 ? -19.859 7.184 3.672 1 96.88 135 LEU B N 1
ATOM 4247 C CA . LEU B 1 135 ? -20.547 6.379 4.676 1 96.88 135 LEU B CA 1
ATOM 4248 C C . LEU B 1 135 ? -21.938 6.922 4.941 1 96.88 135 LEU B C 1
ATOM 4250 O O . LEU B 1 135 ? -22.906 6.156 5.047 1 96.88 135 LEU B O 1
ATOM 4254 N N . CYS B 1 136 ? -22.047 8.25 5.082 1 97.38 136 CYS B N 1
ATOM 4255 C CA . CYS B 1 136 ? -23.344 8.883 5.316 1 97.38 136 CYS B CA 1
ATOM 4256 C C . CYS B 1 136 ? -24.297 8.609 4.16 1 97.38 136 CYS B C 1
ATOM 4258 O O . CYS B 1 136 ? -25.484 8.375 4.379 1 97.38 136 CYS B O 1
ATOM 4260 N N . GLU B 1 137 ? -23.766 8.641 2.953 1 95 137 GLU B N 1
ATOM 4261 C CA . GLU B 1 137 ? -24.594 8.352 1.778 1 95 137 GLU B CA 1
ATOM 4262 C C . GLU B 1 137 ? -25.156 6.938 1.83 1 95 137 GLU B C 1
ATOM 4264 O O . GLU B 1 137 ? -26.312 6.715 1.461 1 95 137 GLU B O 1
ATOM 4269 N N . ARG B 1 138 ? -24.422 6.012 2.322 1 93.25 138 ARG B N 1
ATOM 4270 C CA . ARG B 1 138 ? -24.812 4.609 2.34 1 93.25 138 ARG B CA 1
ATOM 4271 C C . ARG B 1 138 ? -25.781 4.328 3.49 1 93.25 138 ARG B C 1
ATOM 4273 O O . ARG B 1 138 ? -26.656 3.463 3.381 1 93.25 138 ARG B O 1
ATOM 4280 N N . THR B 1 139 ? -25.609 5.039 4.617 1 96.44 139 THR B N 1
ATOM 4281 C CA . THR B 1 139 ? -26.297 4.629 5.84 1 96.44 139 THR B CA 1
ATOM 4282 C C . THR B 1 139 ? -27.453 5.574 6.152 1 96.44 139 THR B C 1
ATOM 4284 O O . THR B 1 139 ? -28.344 5.238 6.938 1 96.44 139 THR B O 1
ATOM 4287 N N . GLY B 1 140 ? -27.406 6.801 5.641 1 97.25 140 GLY B N 1
ATOM 4288 C CA . GLY B 1 140 ? -28.375 7.828 5.992 1 97.25 140 GLY B CA 1
ATOM 4289 C C . GLY B 1 140 ? -27.984 8.609 7.234 1 97.25 140 GLY B C 1
ATOM 4290 O O . GLY B 1 140 ? -28.734 9.461 7.699 1 97.25 140 GLY B O 1
ATOM 4291 N N . ALA B 1 141 ? -26.766 8.359 7.758 1 98.06 141 ALA B N 1
ATOM 4292 C CA . ALA B 1 141 ? -26.281 9.125 8.898 1 98.06 141 ALA B CA 1
ATOM 4293 C C . ALA B 1 141 ? -26.031 10.578 8.508 1 98.06 141 ALA B C 1
ATOM 4295 O O . ALA B 1 141 ? -25.922 10.906 7.32 1 98.06 141 ALA B O 1
ATOM 4296 N N . VAL B 1 142 ? -25.953 11.453 9.539 1 98.12 142 VAL B N 1
ATOM 4297 C CA . VAL B 1 142 ? -25.812 12.891 9.305 1 98.12 142 VAL B CA 1
ATOM 4298 C C . VAL B 1 142 ? -24.422 13.352 9.75 1 98.12 142 VAL B C 1
ATOM 4300 O O . VAL B 1 142 ? -24 13.062 10.875 1 98.12 142 VAL B O 1
ATOM 4303 N N . LEU B 1 143 ? -23.781 14.039 8.852 1 98.19 143 LEU B N 1
ATOM 4304 C CA . LEU B 1 143 ? -22.469 14.617 9.148 1 98.19 143 LEU B CA 1
ATOM 4305 C C . LEU B 1 143 ? -22.625 16 9.773 1 98.19 143 LEU B C 1
ATOM 4307 O O . LEU B 1 143 ? -23.203 16.906 9.164 1 98.19 143 LEU B O 1
ATOM 4311 N N . ARG B 1 144 ? -22.125 16.156 11.008 1 98.44 144 ARG B N 1
ATOM 4312 C CA . ARG B 1 144 ? -22.125 17.438 11.695 1 98.44 144 ARG B CA 1
ATOM 4313 C C . ARG B 1 144 ? -20.703 17.984 11.828 1 98.44 144 ARG B C 1
ATOM 4315 O O . ARG B 1 144 ? -19.766 17.219 12.078 1 98.44 144 ARG B O 1
ATOM 4322 N N . VAL B 1 145 ? -20.578 19.297 11.664 1 98.5 145 VAL B N 1
ATOM 4323 C CA . VAL B 1 145 ? -19.25 19.891 11.617 1 98.5 145 VAL B CA 1
ATOM 4324 C C . VAL B 1 145 ? -18.984 20.688 12.898 1 98.5 145 VAL B C 1
ATOM 4326 O O . VAL B 1 145 ? -19.812 21.516 13.289 1 98.5 145 VAL B O 1
ATOM 4329 N N . ILE B 1 146 ? -17.891 20.375 13.555 1 98.69 146 ILE B N 1
ATOM 4330 C CA . ILE B 1 146 ? -17.391 21.203 14.641 1 98.69 146 ILE B CA 1
ATOM 4331 C C . ILE B 1 146 ? -16.719 22.453 14.07 1 98.69 146 ILE B C 1
ATOM 4333 O O . ILE B 1 146 ? -15.703 22.359 13.383 1 98.69 146 ILE B O 1
ATOM 4337 N N . PRO B 1 147 ? -17.203 23.594 14.328 1 98.5 147 PRO B N 1
ATOM 4338 C CA . PRO B 1 147 ? -16.656 24.797 13.688 1 98.5 147 PRO B CA 1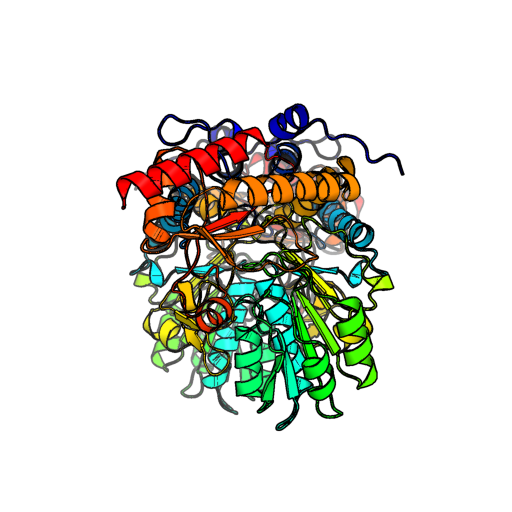
ATOM 4339 C C . PRO B 1 147 ? -15.312 25.234 14.273 1 98.5 147 PRO B C 1
ATOM 4341 O O . PRO B 1 147 ? -14.938 24.781 15.359 1 98.5 147 PRO B O 1
ATOM 4344 N N . MET B 1 148 ? -14.625 26.016 13.555 1 98.25 148 MET B N 1
ATOM 4345 C CA . MET B 1 148 ? -13.391 26.641 14.031 1 98.25 148 MET B CA 1
ATOM 4346 C C . MET B 1 148 ? -13.516 28.156 14.055 1 98.25 148 MET B C 1
ATOM 4348 O O . MET B 1 148 ? -14.398 28.719 13.414 1 98.25 148 MET B O 1
ATOM 4352 N N . ASN B 1 149 ? -12.648 28.812 14.875 1 98.31 149 ASN B N 1
ATOM 4353 C CA . ASN B 1 149 ? -12.625 30.281 14.914 1 98.31 149 ASN B CA 1
ATOM 4354 C C . ASN B 1 149 ? -11.562 30.844 13.969 1 98.31 149 ASN B C 1
ATOM 4356 O O . ASN B 1 149 ? -10.93 30.094 13.219 1 98.31 149 ASN B O 1
ATOM 4360 N N . LEU B 1 150 ? -11.391 32.094 13.992 1 97.56 150 LEU B N 1
ATOM 4361 C CA . LEU B 1 150 ? -10.523 32.781 13.039 1 97.56 150 LEU B CA 1
ATOM 4362 C C . LEU B 1 150 ? -9.055 32.531 13.359 1 97.56 150 LEU B C 1
ATOM 4364 O O . LEU B 1 150 ? -8.195 32.625 12.477 1 97.56 150 LEU B O 1
ATOM 4368 N N . GLU B 1 151 ? -8.766 32.125 14.594 1 97.44 151 GLU B N 1
ATOM 4369 C CA . GLU B 1 151 ? -7.402 31.781 14.977 1 97.44 151 GLU B CA 1
ATOM 4370 C C . GLU B 1 151 ? -7.035 30.375 14.516 1 97.44 151 GLU B C 1
ATOM 4372 O O . GLU B 1 151 ? -5.867 29.984 14.555 1 97.44 151 GLU B O 1
ATOM 4377 N N . GLY B 1 152 ? -8.039 29.672 13.984 1 97.81 152 GLY B N 1
ATOM 4378 C CA . GLY B 1 152 ? -7.812 28.297 13.555 1 97.81 152 GLY B CA 1
ATOM 4379 C C . GLY B 1 152 ? -7.883 27.297 14.695 1 97.81 152 GLY B C 1
ATOM 4380 O O . GLY B 1 152 ? -7.094 26.344 14.742 1 97.81 152 GLY B O 1
ATOM 4381 N N . GLU B 1 153 ? -8.727 27.562 15.617 1 98.19 153 GLU B N 1
ATOM 4382 C CA . GLU B 1 153 ? -8.977 26.672 16.734 1 98.19 153 GLU B CA 1
ATOM 4383 C C . GLU B 1 153 ? -10.414 26.156 16.734 1 98.19 153 GLU B C 1
ATOM 4385 O O . GLU B 1 153 ? -11.336 26.906 16.391 1 98.19 153 GLU B O 1
ATOM 4390 N N . LEU B 1 154 ? -10.594 24.922 17.109 1 98.31 154 LEU B N 1
ATOM 4391 C CA . LEU B 1 154 ? -11.945 24.391 17.219 1 98.31 154 LEU B CA 1
ATOM 4392 C C . LEU B 1 154 ? -12.719 25.094 18.328 1 98.31 154 LEU B C 1
ATOM 4394 O O . LEU B 1 154 ? -12.164 25.375 19.391 1 98.31 154 LEU B O 1
ATOM 4398 N N . VAL B 1 155 ? -13.992 25.406 18.062 1 98.56 155 VAL B N 1
ATOM 4399 C CA . VAL B 1 155 ? -14.859 26 19.062 1 98.56 155 VAL B CA 1
ATOM 4400 C C . VAL B 1 155 ? -15.445 24.922 19.969 1 98.56 155 VAL B C 1
ATOM 4402 O O . VAL B 1 155 ? -16.516 24.375 19.688 1 98.56 155 VAL B O 1
ATOM 4405 N N . MET B 1 156 ? -14.828 24.719 21.125 1 98.25 156 MET B N 1
ATOM 4406 C CA . MET B 1 156 ? -15.109 23.594 22 1 98.25 156 MET B CA 1
ATOM 4407 C C . MET B 1 156 ? -16.516 23.688 22.594 1 98.25 156 MET B C 1
ATOM 4409 O O . MET B 1 156 ? -17.172 22.672 22.812 1 98.25 156 MET B O 1
ATOM 4413 N N . GLU B 1 157 ? -16.953 24.922 22.844 1 98.31 157 GLU B N 1
ATOM 4414 C CA . GLU B 1 157 ? -18.312 25.094 23.344 1 98.31 157 GLU B CA 1
ATOM 4415 C C . GLU B 1 157 ? -19.344 24.562 22.359 1 98.31 157 GLU B C 1
ATOM 4417 O O . GLU B 1 157 ? -20.312 23.891 22.75 1 98.31 157 GLU B O 1
ATOM 4422 N N . GLU B 1 158 ? -19.125 24.828 21.141 1 98.44 158 GLU B N 1
ATOM 4423 C CA . GLU B 1 158 ? -20.031 24.344 20.094 1 98.44 158 GLU B CA 1
ATOM 4424 C C . GLU B 1 158 ? -19.922 22.828 19.953 1 98.44 158 GLU B C 1
ATOM 4426 O O . GLU B 1 158 ? -20.922 22.141 19.719 1 98.44 158 GLU B O 1
ATOM 4431 N N . TYR B 1 159 ? -18.734 22.281 20.094 1 98.62 159 TYR B N 1
ATOM 4432 C CA . TYR B 1 159 ? -18.531 20.844 20.078 1 98.62 159 TYR B CA 1
ATOM 4433 C C . TYR B 1 159 ? -19.391 20.156 21.125 1 98.62 159 TYR B C 1
ATOM 4435 O O . TYR B 1 159 ? -20.094 19.188 20.812 1 98.62 159 TYR B O 1
ATOM 4443 N N . ARG B 1 160 ? -19.328 20.672 22.266 1 98.31 160 ARG B N 1
ATOM 4444 C CA . ARG B 1 160 ? -20.078 20.062 23.359 1 98.31 160 ARG B CA 1
ATOM 4445 C C . ARG B 1 160 ? -21.578 20.125 23.094 1 98.31 160 ARG B C 1
ATOM 4447 O O . ARG B 1 160 ? -22.312 19.188 23.438 1 98.31 160 ARG B O 1
ATOM 4454 N N . LYS B 1 161 ? -22 21.203 22.453 1 98.38 161 LYS B N 1
ATOM 4455 C CA . LYS B 1 161 ? -23.406 21.359 22.141 1 98.38 161 LYS B CA 1
ATOM 4456 C C . LYS B 1 161 ? -23.844 20.359 21.078 1 98.38 161 LYS B C 1
ATOM 4458 O O . LYS B 1 161 ? -25 19.938 21.047 1 98.38 161 LYS B O 1
ATOM 4463 N N . LEU B 1 162 ? -22.938 19.969 20.219 1 98.44 162 LEU B N 1
ATOM 4464 C CA . LEU B 1 162 ? -23.234 19.078 19.109 1 98.44 162 LEU B CA 1
ATOM 4465 C C . LEU B 1 162 ? -23.391 17.641 19.609 1 98.44 162 LEU B C 1
ATOM 4467 O O . LEU B 1 162 ? -24.078 16.828 18.984 1 98.44 162 LEU B O 1
ATOM 4471 N N . LEU B 1 163 ? -22.75 17.312 20.703 1 98.56 163 LEU B N 1
ATOM 4472 C CA . LEU B 1 163 ? -22.766 15.945 21.219 1 98.56 163 LEU B CA 1
ATOM 4473 C C . LEU B 1 163 ? -24.141 15.586 21.781 1 98.56 163 LEU B C 1
ATOM 4475 O O . LEU B 1 163 ? -24.766 16.406 22.453 1 98.56 163 LEU B O 1
ATOM 4479 N N . SER B 1 164 ? -24.578 14.445 21.484 1 98.25 164 SER B N 1
ATOM 4480 C CA . SER B 1 164 ? -25.844 13.906 21.984 1 98.25 164 SER B CA 1
ATOM 4481 C C . SER B 1 164 ? -25.844 12.383 21.938 1 98.25 164 SER B C 1
ATOM 4483 O O . SER B 1 164 ? -24.844 11.758 21.594 1 98.25 164 SER B O 1
ATOM 4485 N N . GLU B 1 165 ? -26.953 11.836 22.328 1 97.06 165 GLU B N 1
ATOM 4486 C CA . GLU B 1 165 ? -27.109 10.383 22.281 1 97.06 165 GLU B CA 1
ATOM 4487 C C . GLU B 1 165 ? -27.109 9.867 20.859 1 97.06 165 GLU B C 1
ATOM 4489 O O . GLU B 1 165 ? -26.875 8.68 20.609 1 97.06 165 GLU B O 1
ATOM 4494 N N . LYS B 1 166 ? -27.297 10.742 19.922 1 98 166 LYS B N 1
ATOM 4495 C CA . LYS B 1 166 ? -27.328 10.367 18.516 1 98 166 LYS B CA 1
ATOM 4496 C C . LYS B 1 166 ? -25.906 10.273 17.953 1 98 166 LYS B C 1
ATOM 4498 O O . LYS B 1 166 ? -25.688 9.695 16.891 1 98 166 LYS B O 1
ATOM 4503 N N . THR B 1 167 ? -24.984 10.836 18.609 1 98.69 167 THR B N 1
ATOM 4504 C CA . THR B 1 167 ? -23.609 10.852 18.125 1 98.69 167 THR B CA 1
ATOM 4505 C C . THR B 1 167 ? -22.969 9.477 18.266 1 98.69 167 THR B C 1
ATOM 4507 O O . THR B 1 167 ? -22.859 8.945 19.375 1 98.69 167 THR B O 1
ATOM 4510 N N . LYS B 1 168 ? -22.531 8.906 17.141 1 98.69 168 LYS B N 1
ATOM 4511 C CA . LYS B 1 168 ? -21.984 7.555 17.172 1 98.69 168 LYS B CA 1
ATOM 4512 C C . LYS B 1 168 ? -20.469 7.57 16.953 1 98.69 168 LYS B C 1
ATOM 4514 O O . LYS B 1 168 ? -19.781 6.633 17.328 1 98.69 168 LYS B O 1
ATOM 4519 N N . LEU B 1 169 ? -20 8.57 16.312 1 98.56 169 LEU B N 1
ATOM 4520 C CA . LEU B 1 169 ? -18.578 8.664 15.969 1 98.56 169 LEU B CA 1
ATOM 4521 C C . LEU B 1 169 ? -18.141 10.125 15.867 1 98.56 169 LEU B C 1
ATOM 4523 O O . LEU B 1 169 ? -18.875 10.961 15.328 1 98.56 169 LEU B O 1
ATOM 4527 N N . VAL B 1 170 ? -17.016 10.43 16.422 1 98.81 170 VAL B N 1
ATOM 4528 C CA . VAL B 1 170 ? -16.328 11.703 16.266 1 98.81 170 VAL B CA 1
ATOM 4529 C C . VAL B 1 170 ? -14.961 11.477 15.609 1 98.81 170 VAL B C 1
ATOM 4531 O O . VAL B 1 170 ? -14.25 10.531 15.953 1 98.81 170 VAL B O 1
ATOM 4534 N N . PHE B 1 171 ? -14.617 12.203 14.633 1 98.25 171 PHE B N 1
ATOM 4535 C CA . PHE B 1 171 ? -13.289 12.117 14.039 1 98.25 171 PHE B CA 1
ATOM 4536 C C . PHE B 1 171 ? -12.688 13.5 13.852 1 98.25 171 PHE B C 1
ATOM 4538 O O . PHE B 1 171 ? -13.391 14.453 13.508 1 98.25 171 PHE B O 1
ATOM 4545 N N . CYS B 1 172 ? -11.406 13.617 14.172 1 98 172 CYS B N 1
ATOM 4546 C CA . CYS B 1 172 ? -10.688 14.883 14.25 1 98 172 CYS B CA 1
ATOM 4547 C C . CYS B 1 172 ? -9.188 14.672 14.047 1 98 172 CYS B C 1
ATOM 4549 O O . CYS B 1 172 ? -8.648 13.633 14.43 1 98 172 CYS B O 1
ATOM 4551 N N . ASN B 1 173 ? -8.609 15.602 13.336 1 98.56 173 ASN B N 1
ATOM 4552 C CA . ASN B 1 173 ? -7.152 15.516 13.25 1 98.56 173 ASN B CA 1
ATOM 4553 C C . ASN B 1 173 ? -6.488 15.945 14.555 1 98.56 173 ASN B C 1
ATOM 4555 O O . ASN B 1 173 ? -7.023 16.797 15.281 1 98.56 173 ASN B O 1
ATOM 4559 N N . HIS B 1 174 ? -5.391 15.359 14.883 1 98.75 174 HIS B N 1
ATOM 4560 C CA . HIS B 1 174 ? -4.578 15.766 16.031 1 98.75 174 HIS B CA 1
ATOM 4561 C C . HIS B 1 174 ? -3.92 17.125 15.781 1 98.75 174 HIS B C 1
ATOM 4563 O O . HIS B 1 174 ? -3.887 17.969 16.672 1 98.75 174 HIS B O 1
ATOM 4569 N N . VAL B 1 175 ? -3.369 17.281 14.609 1 98.56 175 VAL B N 1
ATOM 4570 C CA . VAL B 1 175 ? -2.762 18.531 14.148 1 98.56 175 VAL B CA 1
ATOM 4571 C C . VAL B 1 175 ? -3.285 18.875 12.758 1 98.56 175 VAL B C 1
ATOM 4573 O O . VAL B 1 175 ? -3.348 18.016 11.875 1 98.56 175 VAL B O 1
ATOM 4576 N N . SER B 1 176 ? -3.76 20.109 12.586 1 98.44 176 SER B N 1
ATOM 4577 C CA . SER B 1 176 ? -4.223 20.562 11.281 1 98.44 176 SER B CA 1
ATOM 4578 C C . SER B 1 176 ? -3.074 20.625 10.273 1 98.44 176 SER B C 1
ATOM 4580 O O . SER B 1 176 ? -2.043 21.25 10.547 1 98.44 176 SER B O 1
ATOM 4582 N N . ASN B 1 177 ? -3.297 20 9.133 1 97.62 177 ASN B N 1
ATOM 4583 C CA . ASN B 1 177 ? -2.248 20 8.117 1 97.62 177 ASN B CA 1
ATOM 4584 C C . ASN B 1 177 ? -2.082 21.391 7.488 1 97.62 177 ASN B C 1
ATOM 4586 O O . ASN B 1 177 ? -1.001 21.734 7.008 1 97.62 177 ASN B O 1
ATOM 4590 N N . ALA B 1 178 ? -3.1 22.172 7.504 1 97.81 178 ALA B N 1
ATOM 4591 C CA . ALA B 1 178 ? -3.086 23.469 6.836 1 97.81 178 ALA B CA 1
ATOM 4592 C C . ALA B 1 178 ? -2.652 24.578 7.793 1 97.81 178 ALA B C 1
ATOM 4594 O O . ALA B 1 178 ? -2.02 25.562 7.379 1 97.81 178 ALA B O 1
ATOM 4595 N N . LEU B 1 179 ? -3 24.359 9.125 1 98.25 179 LEU B N 1
ATOM 4596 C CA . LEU B 1 179 ? -2.854 25.484 10.039 1 98.25 179 LEU B CA 1
ATOM 4597 C C . LEU B 1 179 ? -1.831 25.188 11.125 1 98.25 179 LEU B C 1
ATOM 4599 O O . LEU B 1 179 ? -1.359 26.094 11.812 1 98.25 179 LEU B O 1
ATOM 4603 N N . GLY B 1 180 ? -1.497 23.938 11.305 1 97.94 180 GLY B N 1
ATOM 4604 C CA . GLY B 1 180 ? -0.53 23.547 12.312 1 97.94 180 GLY B CA 1
ATOM 4605 C C . GLY B 1 180 ? -1.124 23.469 13.711 1 97.94 180 GLY B C 1
ATOM 4606 O O . GLY B 1 180 ? -0.47 23 14.641 1 97.94 180 GLY B O 1
ATOM 4607 N N . THR B 1 181 ? -2.402 23.812 13.859 1 98.25 181 THR B N 1
ATOM 4608 C CA . THR B 1 181 ? -3.078 23.859 15.156 1 98.25 181 THR B CA 1
ATOM 4609 C C . THR B 1 181 ? -3.078 22.484 15.812 1 98.25 181 THR B C 1
ATOM 4611 O O . THR B 1 181 ? -3.412 21.484 15.164 1 98.25 181 THR B O 1
ATOM 4614 N N . ILE B 1 182 ? -2.625 22.391 17.016 1 98.25 182 ILE B N 1
ATOM 4615 C CA . ILE B 1 182 ? -2.773 21.188 17.828 1 98.25 182 ILE B CA 1
ATOM 4616 C C . ILE B 1 182 ? -4.141 21.188 18.5 1 98.25 182 ILE B C 1
ATOM 4618 O O . ILE B 1 182 ? -4.414 22.016 19.359 1 98.25 182 ILE B O 1
ATOM 4622 N N . ASN B 1 183 ? -5.004 20.281 18.141 1 98.56 183 ASN B N 1
ATOM 4623 C CA . ASN B 1 183 ? -6.332 20.203 18.734 1 98.56 183 ASN B CA 1
ATOM 4624 C C . ASN B 1 183 ? -6.289 19.562 20.125 1 98.56 183 ASN B C 1
ATOM 4626 O O . ASN B 1 183 ? -5.441 18.719 20.406 1 98.56 183 ASN B O 1
ATOM 4630 N N . PRO B 1 184 ? -7.145 20.031 21.016 1 98.25 184 PRO B N 1
ATOM 4631 C CA . PRO B 1 184 ? -7.215 19.422 22.344 1 98.25 184 PRO B CA 1
ATOM 4632 C C . PRO B 1 184 ? -7.891 18.047 22.328 1 98.25 184 PRO B C 1
ATOM 4634 O O . PRO B 1 184 ? -8.953 17.875 22.938 1 98.25 184 PRO B O 1
ATOM 4637 N N . ILE B 1 185 ? -7.211 17.016 21.797 1 98.44 185 ILE B N 1
ATOM 4638 C CA . ILE B 1 185 ? -7.828 15.742 21.453 1 98.44 185 ILE B CA 1
ATOM 4639 C C . ILE B 1 185 ? -8.203 14.984 22.719 1 98.44 185 ILE B C 1
ATOM 4641 O O . ILE B 1 185 ? -9.172 14.227 22.734 1 98.44 185 ILE B O 1
ATOM 4645 N N . LYS B 1 186 ? -7.441 15.133 23.828 1 98.62 186 LYS B N 1
ATOM 4646 C CA . LYS B 1 186 ? -7.84 14.469 25.062 1 98.62 186 LYS B CA 1
ATOM 4647 C C . LYS B 1 186 ? -9.234 14.906 25.5 1 98.62 186 LYS B C 1
ATOM 4649 O O . LYS B 1 186 ? -10.07 14.078 25.844 1 98.62 186 LYS B O 1
ATOM 4654 N N . GLU B 1 187 ? -9.438 16.219 25.5 1 98.5 187 GLU B N 1
ATOM 4655 C CA . GLU B 1 187 ? -10.75 16.75 25.844 1 98.5 187 GLU B CA 1
ATOM 4656 C C . GLU B 1 187 ? -11.82 16.25 24.875 1 98.5 187 GLU B C 1
ATOM 4658 O O . GLU B 1 187 ? -12.93 15.906 25.281 1 98.5 187 GLU B O 1
ATOM 4663 N N . ILE B 1 188 ? -11.531 16.25 23.609 1 98.81 188 ILE B N 1
ATOM 4664 C CA . ILE B 1 188 ? -12.461 15.812 22.562 1 98.81 188 ILE B CA 1
ATOM 4665 C C . ILE B 1 188 ? -12.812 14.344 22.766 1 98.81 188 ILE B C 1
ATOM 4667 O O . ILE B 1 188 ? -13.984 13.961 22.688 1 98.81 188 ILE B O 1
ATOM 4671 N N . ILE B 1 189 ? -11.828 13.5 23.047 1 98.88 189 ILE B N 1
ATOM 4672 C CA . ILE B 1 189 ? -12.008 12.062 23.266 1 98.88 189 ILE B CA 1
ATOM 4673 C C . ILE B 1 189 ? -12.898 11.828 24.484 1 98.88 189 ILE B C 1
ATOM 4675 O O . ILE B 1 189 ? -13.867 11.078 24.406 1 98.88 189 ILE B O 1
ATOM 4679 N N . ASP B 1 190 ? -12.578 12.484 25.594 1 98.75 190 ASP B N 1
ATOM 4680 C CA . ASP B 1 190 ? -13.336 12.312 26.828 1 98.75 190 ASP B CA 1
ATOM 4681 C C . ASP B 1 190 ? -14.805 12.688 26.625 1 98.75 190 ASP B C 1
ATOM 4683 O O . ASP B 1 190 ? -15.695 11.953 27.047 1 98.75 190 ASP B O 1
ATOM 4687 N N . ALA B 1 191 ? -15.062 13.812 26 1 98.69 191 ALA B N 1
ATOM 4688 C CA . ALA B 1 191 ? -16.422 14.289 25.781 1 98.69 191 ALA B CA 1
ATOM 4689 C C . ALA B 1 191 ? -17.203 13.328 24.859 1 98.69 191 ALA B C 1
ATOM 4691 O O . ALA B 1 191 ? -18.391 13.102 25.062 1 98.69 191 ALA B O 1
ATOM 4692 N N . ALA B 1 192 ? -16.562 12.812 23.797 1 98.75 192 ALA B N 1
ATOM 4693 C CA . ALA B 1 192 ? -17.203 11.836 22.922 1 98.75 192 ALA B CA 1
ATOM 4694 C C . ALA B 1 192 ? -17.625 10.594 23.703 1 98.75 192 ALA B C 1
ATOM 4696 O O . ALA B 1 192 ? -18.75 10.109 23.547 1 98.75 192 ALA B O 1
ATOM 4697 N N . HIS B 1 193 ? -16.703 10.07 24.531 1 98.56 193 HIS B N 1
ATOM 4698 C CA . HIS B 1 193 ?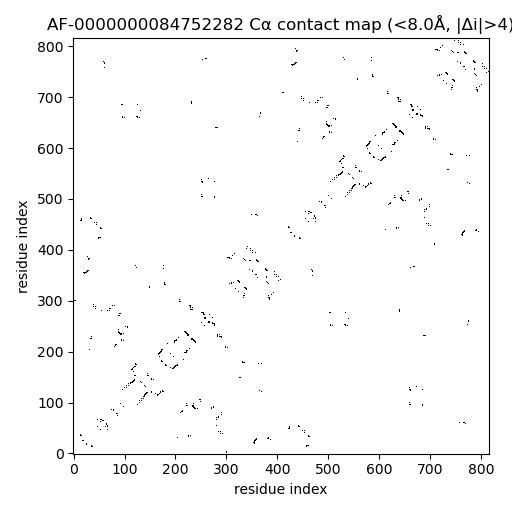 -16.969 8.867 25.312 1 98.56 193 HIS B CA 1
ATOM 4699 C C . HIS B 1 193 ? -18.125 9.078 26.281 1 98.56 193 HIS B C 1
ATOM 4701 O O . HIS B 1 193 ? -18.875 8.141 26.562 1 98.56 193 HIS B O 1
ATOM 4707 N N . GLU B 1 194 ? -18.25 10.281 26.781 1 98.38 194 GLU B N 1
ATOM 4708 C CA . GLU B 1 194 ? -19.312 10.594 27.719 1 98.38 194 GLU B CA 1
ATOM 4709 C C . GLU B 1 194 ? -20.688 10.32 27.109 1 98.38 194 GLU B C 1
ATOM 4711 O O . GLU B 1 194 ? -21.625 9.984 27.828 1 98.38 194 GLU B O 1
ATOM 4716 N N . VAL B 1 195 ? -20.797 10.453 25.828 1 98.38 195 VAL B N 1
ATOM 4717 C CA . VAL B 1 195 ? -22.094 10.242 25.203 1 98.38 195 VAL B CA 1
ATOM 4718 C C . VAL B 1 195 ? -22.109 8.891 24.484 1 98.38 195 VAL B C 1
ATOM 4720 O O . VAL B 1 195 ? -23.016 8.609 23.688 1 98.38 195 VAL B O 1
ATOM 4723 N N . GLY B 1 196 ? -21.062 8.094 24.625 1 98.06 196 GLY B N 1
ATOM 4724 C CA . GLY B 1 196 ? -21 6.742 24.094 1 98.06 196 GLY B CA 1
ATOM 4725 C C . GLY B 1 196 ? -20.484 6.688 22.656 1 98.06 196 GLY B C 1
ATOM 4726 O O . GLY B 1 196 ? -20.562 5.645 22.016 1 98.06 196 GLY B O 1
ATOM 4727 N N . ALA B 1 197 ? -20 7.766 22.109 1 98.62 197 ALA B N 1
ATOM 4728 C CA . ALA B 1 197 ? -19.516 7.809 20.75 1 98.62 197 ALA B CA 1
ATOM 4729 C C . ALA B 1 197 ? -18.078 7.281 20.656 1 98.62 197 ALA B C 1
ATOM 4731 O O . ALA B 1 197 ? -17.281 7.5 21.562 1 98.62 197 ALA B O 1
ATOM 4732 N N . ALA B 1 198 ? -17.766 6.559 19.562 1 98.62 198 ALA B N 1
ATOM 4733 C CA . ALA B 1 198 ? -16.391 6.219 19.234 1 98.62 198 ALA B CA 1
ATOM 4734 C C . ALA B 1 198 ? -15.625 7.434 18.719 1 98.62 198 ALA B C 1
ATOM 4736 O O . ALA B 1 198 ? -16.234 8.438 18.344 1 98.62 198 ALA B O 1
ATOM 4737 N N . ILE B 1 199 ? -14.344 7.398 18.734 1 98.69 199 ILE B N 1
ATOM 4738 C CA . ILE B 1 199 ? -13.562 8.539 18.297 1 98.69 199 ILE B CA 1
ATOM 4739 C C . ILE B 1 199 ? -12.367 8.055 17.469 1 98.69 199 ILE B C 1
ATOM 4741 O O . ILE B 1 199 ? -11.703 7.086 17.828 1 98.69 199 ILE B O 1
ATOM 4745 N N . LEU B 1 200 ? -12.172 8.625 16.281 1 98.88 200 LEU B N 1
ATOM 4746 C CA . LEU B 1 200 ? -10.992 8.43 15.438 1 98.88 200 LEU B CA 1
ATOM 4747 C C . LEU B 1 200 ? -10.164 9.711 15.359 1 98.88 200 LEU B C 1
ATOM 4749 O O . LEU B 1 200 ? -10.695 10.773 15.031 1 98.88 200 LEU B O 1
ATOM 4753 N N . ILE B 1 201 ? -8.875 9.594 15.664 1 98.94 201 ILE B N 1
ATOM 4754 C CA . ILE B 1 201 ? -7.965 10.727 15.562 1 98.94 201 ILE B CA 1
ATOM 4755 C C . ILE B 1 201 ? -6.996 10.508 14.398 1 98.94 201 ILE B C 1
ATOM 4757 O O . ILE B 1 201 ? -6.324 9.477 14.328 1 98.94 201 ILE B O 1
ATOM 4761 N N . ASP B 1 202 ? -7.023 11.438 13.492 1 98.81 202 ASP B N 1
ATOM 4762 C CA . ASP B 1 202 ? -6.02 11.484 12.43 1 98.81 202 ASP B CA 1
ATOM 4763 C C . ASP B 1 202 ? -4.707 12.07 12.945 1 98.81 202 ASP B C 1
ATOM 4765 O O . ASP B 1 202 ? -4.582 13.281 13.109 1 98.81 202 ASP B O 1
ATOM 4769 N N . GLY B 1 203 ? -3.748 11.203 13.086 1 98.88 203 GLY B N 1
ATOM 4770 C CA . GLY B 1 203 ? -2.469 11.609 13.641 1 98.88 203 GLY B CA 1
ATOM 4771 C C . GLY B 1 203 ? -1.411 11.859 12.578 1 98.88 203 GLY B C 1
ATOM 4772 O O . GLY B 1 203 ? -0.224 11.969 12.891 1 98.88 203 GLY B O 1
ATOM 4773 N N . ALA B 1 204 ? -1.768 11.961 11.336 1 98.38 204 ALA B N 1
ATOM 4774 C CA . ALA B 1 204 ? -0.821 12.039 10.219 1 98.38 204 ALA B CA 1
ATOM 4775 C C . ALA B 1 204 ? 0.147 13.203 10.398 1 98.38 204 ALA B C 1
ATOM 4777 O O . ALA B 1 204 ? 1.361 13.031 10.266 1 98.38 204 ALA B O 1
ATOM 4778 N N . GLN B 1 205 ? -0.348 14.359 10.719 1 98.31 205 GLN B N 1
ATOM 4779 C CA . GLN B 1 205 ? 0.493 15.547 10.805 1 98.31 205 GLN B CA 1
ATOM 4780 C C . GLN B 1 205 ? 1.147 15.656 12.18 1 98.31 205 GLN B C 1
ATOM 4782 O O . GLN B 1 205 ? 2.133 16.375 12.344 1 98.31 205 GLN B O 1
ATOM 4787 N N . ALA B 1 206 ? 0.592 14.977 13.164 1 98.56 206 ALA B N 1
ATOM 4788 C CA . ALA B 1 206 ? 1.078 15.062 14.539 1 98.56 206 ALA B CA 1
ATOM 4789 C C . ALA B 1 206 ? 2.277 14.148 14.758 1 98.56 206 ALA B C 1
ATOM 4791 O O . ALA B 1 206 ? 3.217 14.5 15.477 1 98.56 206 ALA B O 1
ATOM 4792 N N . ALA B 1 207 ? 2.305 13.023 14.141 1 98 207 ALA B N 1
ATOM 4793 C CA . ALA B 1 207 ? 3.137 11.891 14.539 1 98 207 ALA B CA 1
ATOM 4794 C C . ALA B 1 207 ? 4.617 12.211 14.367 1 98 207 ALA B C 1
ATOM 4796 O O . ALA B 1 207 ? 5.465 11.648 15.062 1 98 207 ALA B O 1
ATOM 4797 N N . ALA B 1 208 ? 4.953 13.078 13.469 1 97.75 208 ALA B N 1
ATOM 4798 C CA . ALA B 1 208 ? 6.355 13.422 13.25 1 97.75 208 ALA B CA 1
ATOM 4799 C C . ALA B 1 208 ? 6.863 14.383 14.32 1 97.75 208 ALA B C 1
ATOM 4801 O O . ALA B 1 208 ? 8.07 14.57 14.477 1 97.75 208 ALA B O 1
ATOM 4802 N N . HIS B 1 209 ? 5.945 14.969 15.102 1 97.88 209 HIS B N 1
ATOM 4803 C CA . HIS B 1 209 ? 6.297 16.078 15.992 1 97.88 209 HIS B CA 1
ATOM 4804 C C . HIS B 1 209 ? 5.957 15.75 17.438 1 97.88 209 HIS B C 1
ATOM 4806 O O . HIS B 1 209 ? 6.578 16.281 18.359 1 97.88 209 HIS B O 1
ATOM 4812 N N . ILE B 1 210 ? 4.898 14.977 17.562 1 96.88 210 ILE B N 1
ATOM 4813 C CA . ILE B 1 210 ? 4.344 14.656 18.875 1 96.88 210 ILE B CA 1
ATOM 4814 C C . ILE B 1 210 ? 4.305 13.148 19.062 1 96.88 210 ILE B C 1
ATOM 4816 O O . ILE B 1 210 ? 3.863 12.414 18.172 1 96.88 210 ILE B O 1
ATOM 4820 N N . LYS B 1 211 ? 4.875 12.656 20.125 1 97.31 211 LYS B N 1
ATOM 4821 C CA . LYS B 1 211 ? 4.734 11.25 20.484 1 97.31 211 LYS B CA 1
ATOM 4822 C C . LYS B 1 211 ? 3.459 11.008 21.281 1 97.31 211 LYS B C 1
ATOM 4824 O O . LYS B 1 211 ? 3.434 11.219 22.5 1 97.31 211 LYS B O 1
ATOM 4829 N N . ALA B 1 212 ? 2.447 10.547 20.641 1 98.06 212 ALA B N 1
ATOM 4830 C CA . ALA B 1 212 ? 1.155 10.344 21.297 1 98.06 212 ALA B CA 1
ATOM 4831 C C . ALA B 1 212 ? 1.181 9.109 22.188 1 98.06 212 ALA B C 1
ATOM 4833 O O . ALA B 1 212 ? 1.769 8.086 21.828 1 98.06 212 ALA B O 1
ATOM 4834 N N . ASP B 1 213 ? 0.646 9.219 23.359 1 98.75 213 ASP B N 1
ATOM 4835 C CA . ASP B 1 213 ? 0.371 8.094 24.25 1 98.75 213 ASP B CA 1
ATOM 4836 C C . ASP B 1 213 ? -1.077 7.629 24.125 1 98.75 213 ASP B C 1
ATOM 4838 O O . ASP B 1 213 ? -1.976 8.188 24.75 1 98.75 213 ASP B O 1
ATOM 4842 N N . LEU B 1 214 ? -1.231 6.539 23.375 1 98.75 214 LEU B N 1
ATOM 4843 C CA . LEU B 1 214 ? -2.582 6.191 22.938 1 98.75 214 LEU B CA 1
ATOM 4844 C C . LEU B 1 214 ? -3.363 5.543 24.078 1 98.75 214 LEU B C 1
ATOM 4846 O O . LEU B 1 214 ? -4.598 5.578 24.094 1 98.75 214 LEU B O 1
ATOM 4850 N N . GLN B 1 215 ? -2.699 4.914 25.047 1 98.56 215 GLN B N 1
ATOM 4851 C CA . GLN B 1 215 ? -3.393 4.43 26.234 1 98.56 215 GLN B CA 1
ATOM 4852 C C . GLN B 1 215 ? -3.863 5.59 27.109 1 98.56 215 GLN B C 1
ATOM 4854 O O . GLN B 1 215 ? -5.008 5.609 27.562 1 98.56 215 GLN B O 1
ATOM 4859 N N . ALA B 1 216 ? -2.951 6.574 27.312 1 98.62 216 ALA B N 1
ATOM 4860 C CA . ALA B 1 216 ? -3.307 7.73 28.125 1 98.62 216 ALA B CA 1
ATOM 4861 C C . ALA B 1 216 ? -4.453 8.516 27.5 1 98.62 216 ALA B C 1
ATOM 4863 O O . ALA B 1 216 ? -5.309 9.055 28.203 1 98.62 216 ALA B O 1
ATOM 4864 N N . LEU B 1 217 ? -4.465 8.594 26.188 1 98.69 217 LEU B N 1
ATOM 4865 C CA . LEU B 1 217 ? -5.508 9.32 25.469 1 98.69 217 LEU B CA 1
ATOM 4866 C C . LEU B 1 217 ? -6.824 8.547 25.5 1 98.69 217 LEU B C 1
ATOM 4868 O O . LEU B 1 217 ? -7.898 9.141 25.359 1 98.69 217 LEU B O 1
ATOM 4872 N N . ASP B 1 218 ? -6.719 7.234 25.641 1 98.56 218 ASP B N 1
ATOM 4873 C CA . ASP B 1 218 ? -7.863 6.328 25.578 1 98.56 218 ASP B CA 1
ATOM 4874 C C . ASP B 1 218 ? -8.617 6.48 24.266 1 98.56 218 ASP B C 1
ATOM 4876 O O . ASP B 1 218 ? -9.852 6.508 24.25 1 98.56 218 ASP B O 1
ATOM 4880 N N . VAL B 1 219 ? -7.953 6.738 23.219 1 98.81 219 VAL B N 1
ATOM 4881 C CA . VAL B 1 219 ? -8.547 6.926 21.891 1 98.81 219 VAL B CA 1
ATOM 4882 C C . VAL B 1 219 ? -8.977 5.574 21.328 1 98.81 219 VAL B C 1
ATOM 4884 O O . VAL B 1 219 ? -8.359 4.547 21.625 1 98.81 219 VAL B O 1
ATOM 4887 N N . ASP B 1 220 ? -10.047 5.523 20.516 1 98.88 220 ASP B N 1
ATOM 4888 C CA . ASP B 1 220 ? -10.539 4.273 19.953 1 98.88 220 ASP B CA 1
ATOM 4889 C C . ASP B 1 220 ? -9.75 3.891 18.703 1 98.88 220 ASP B C 1
ATOM 4891 O O . ASP B 1 220 ? -9.461 2.713 18.484 1 98.88 220 ASP B O 1
ATOM 4895 N N . PHE B 1 221 ? -9.5 4.871 17.875 1 98.94 221 PHE B N 1
ATOM 4896 C CA . PHE B 1 221 ? -8.719 4.691 16.656 1 98.94 221 PHE B CA 1
ATOM 4897 C C . PHE B 1 221 ? -7.73 5.84 16.484 1 98.94 221 PHE B C 1
ATOM 4899 O O . PHE B 1 221 ? -8.055 6.996 16.75 1 98.94 221 PHE B O 1
ATOM 4906 N N . TYR B 1 222 ? -6.531 5.559 16.062 1 98.94 222 TYR B N 1
ATOM 4907 C CA . TYR B 1 222 ? -5.496 6.527 15.719 1 98.94 222 TYR B CA 1
ATOM 4908 C C . TYR B 1 222 ? -4.734 6.086 14.469 1 98.94 222 TYR B C 1
ATOM 4910 O O . TYR B 1 222 ? -4.418 4.906 14.312 1 98.94 222 TYR B O 1
ATOM 4918 N N . THR B 1 223 ? -4.504 6.984 13.539 1 98.81 223 THR B N 1
ATOM 4919 C CA . THR B 1 223 ? -3.875 6.598 12.281 1 98.81 223 THR B CA 1
ATOM 4920 C C . THR B 1 223 ? -2.695 7.512 11.961 1 98.81 223 THR B C 1
ATOM 4922 O O . THR B 1 223 ? -2.697 8.688 12.328 1 98.81 223 THR B O 1
ATOM 4925 N N . VAL B 1 224 ? -1.653 6.977 11.312 1 98.75 224 VAL B N 1
ATOM 4926 C CA . VAL B 1 224 ? -0.489 7.738 10.875 1 98.75 224 VAL B CA 1
ATOM 4927 C C . VAL B 1 224 ? 0.031 7.18 9.555 1 98.75 224 VAL B C 1
ATOM 4929 O O . VAL B 1 224 ? -0.344 6.074 9.156 1 98.75 224 VAL B O 1
ATOM 4932 N N . SER B 1 225 ? 0.842 7.938 8.867 1 98.5 225 SER B N 1
ATOM 4933 C CA . SER B 1 225 ? 1.552 7.527 7.66 1 98.5 225 SER B CA 1
ATOM 4934 C C . SER B 1 225 ? 3.062 7.613 7.848 1 98.5 225 SER B C 1
ATOM 4936 O O . SER B 1 225 ? 3.568 8.594 8.398 1 98.5 225 SER B O 1
ATOM 4938 N N . ALA B 1 226 ? 3.762 6.656 7.375 1 98.81 226 ALA B N 1
ATOM 4939 C CA . ALA B 1 226 ? 5.203 6.566 7.594 1 98.81 226 ALA B CA 1
ATOM 4940 C C . ALA B 1 226 ? 5.941 7.68 6.852 1 98.81 226 ALA B C 1
ATOM 4942 O O . ALA B 1 226 ? 6.961 8.18 7.324 1 98.81 226 ALA B O 1
ATOM 4943 N N . HIS B 1 227 ? 5.414 8.102 5.688 1 98.62 227 HIS B N 1
ATOM 4944 C CA . HIS B 1 227 ? 6.145 9.039 4.844 1 98.62 227 HIS B CA 1
ATOM 4945 C C . HIS B 1 227 ? 6.207 10.422 5.48 1 98.62 227 HIS B C 1
ATOM 4947 O O . HIS B 1 227 ? 6.984 11.281 5.047 1 98.62 227 HIS B O 1
ATOM 4953 N N . LYS B 1 228 ? 5.461 10.648 6.574 1 98.25 228 LYS B N 1
ATOM 4954 C CA . LYS B 1 228 ? 5.543 11.914 7.309 1 98.25 228 LYS B CA 1
ATOM 4955 C C . LYS B 1 228 ? 6.43 11.773 8.539 1 98.25 228 LYS B C 1
ATOM 4957 O O . LYS B 1 228 ? 6.699 12.758 9.234 1 98.25 228 LYS B O 1
ATOM 4962 N N . MET B 1 229 ? 6.879 10.555 8.82 1 98.44 229 MET B N 1
ATOM 4963 C CA . MET B 1 229 ? 7.727 10.227 9.961 1 98.44 229 MET B CA 1
ATOM 4964 C C . MET B 1 229 ? 9.086 9.719 9.5 1 98.44 229 MET B C 1
ATOM 4966 O O . MET B 1 229 ? 9.609 8.742 10.039 1 98.44 229 MET B O 1
ATOM 4970 N N . CYS B 1 230 ? 9.594 10.25 8.438 1 98.75 230 CYS B N 1
ATOM 4971 C CA . CYS B 1 230 ? 10.906 9.938 7.879 1 98.75 230 CYS B CA 1
ATOM 4972 C C . CYS B 1 230 ? 10.93 8.539 7.277 1 98.75 230 CYS B C 1
ATOM 4974 O O . CYS B 1 230 ? 12 8.016 6.957 1 98.75 230 CYS B O 1
ATOM 4976 N N . GLY B 1 231 ? 9.789 7.879 7.172 1 98.75 231 GLY B N 1
ATOM 4977 C CA . GLY B 1 231 ? 9.688 6.551 6.598 1 98.75 231 GLY B CA 1
ATOM 4978 C C . GLY B 1 231 ? 9.312 6.562 5.125 1 98.75 231 GLY B C 1
ATOM 4979 O O . GLY B 1 231 ? 9.266 7.621 4.5 1 98.75 231 GLY B O 1
ATOM 4980 N N . PRO B 1 232 ? 9.07 5.398 4.574 1 98.62 232 PRO B N 1
ATOM 4981 C CA . PRO B 1 232 ? 8.781 5.293 3.139 1 98.62 232 PRO B CA 1
ATOM 4982 C C . PRO B 1 232 ? 7.328 5.594 2.799 1 98.62 232 PRO B C 1
ATOM 4984 O O . PRO B 1 232 ? 6.48 5.656 3.695 1 98.62 232 PRO B O 1
ATOM 4987 N N . THR B 1 233 ? 7.074 5.863 1.535 1 98.06 233 THR B N 1
ATOM 4988 C CA . THR B 1 233 ? 5.711 5.98 1.038 1 98.06 233 THR B CA 1
ATOM 4989 C C . THR B 1 233 ? 5.051 4.609 0.931 1 98.06 233 THR B C 1
ATOM 4991 O O . THR B 1 233 ? 5.738 3.592 0.833 1 98.06 233 THR B O 1
ATOM 4994 N N . GLY B 1 234 ? 3.73 4.574 1.075 1 98.06 234 GLY B N 1
ATOM 4995 C CA . GLY B 1 234 ? 2.969 3.365 0.811 1 98.06 234 GLY B CA 1
ATOM 4996 C C . GLY B 1 234 ? 2.75 2.516 2.049 1 98.06 234 GLY B C 1
ATOM 4997 O O . GLY B 1 234 ? 2.344 1.355 1.947 1 98.06 234 GLY B O 1
ATOM 4998 N N . VAL B 1 235 ? 3.059 3.076 3.215 1 98.56 235 VAL B N 1
ATOM 4999 C CA . VAL B 1 235 ? 2.842 2.305 4.434 1 98.56 235 VAL B CA 1
ATOM 5000 C C . VAL B 1 235 ? 2.387 3.234 5.559 1 98.56 235 VAL B C 1
ATOM 5002 O O . VAL B 1 235 ? 2.766 4.406 5.598 1 98.56 235 VAL B O 1
ATOM 5005 N N . GLY B 1 236 ? 1.516 2.771 6.406 1 98.56 236 GLY B N 1
ATOM 5006 C CA . GLY B 1 236 ? 1.016 3.453 7.59 1 98.56 236 GLY B CA 1
ATOM 5007 C C . GLY B 1 236 ? 0.475 2.504 8.641 1 98.56 236 GLY B C 1
ATOM 5008 O O . GLY B 1 236 ? 0.744 1.302 8.594 1 98.56 236 GLY B O 1
ATOM 5009 N N . MET B 1 237 ? -0.13 3.062 9.633 1 98.38 237 MET B N 1
ATOM 5010 C CA . MET B 1 237 ? -0.649 2.256 10.727 1 98.38 237 MET B CA 1
ATOM 5011 C C . MET B 1 237 ? -2.031 2.74 11.156 1 98.38 237 MET B C 1
ATOM 5013 O O . MET B 1 237 ? -2.275 3.945 11.234 1 98.38 237 MET B O 1
ATOM 5017 N N . LEU B 1 238 ? -2.914 1.812 11.375 1 98.88 238 LEU B N 1
ATOM 5018 C CA . LEU B 1 238 ? -4.16 2.008 12.102 1 98.88 238 LEU B CA 1
ATOM 5019 C C . LEU B 1 238 ? -4.098 1.346 13.477 1 98.88 238 LEU B C 1
ATOM 5021 O O . LEU B 1 238 ? -3.936 0.127 13.578 1 98.88 238 LEU B O 1
ATOM 5025 N N . TYR B 1 239 ? -4.086 2.191 14.477 1 98.94 239 TYR B N 1
ATOM 5026 C CA . TYR B 1 239 ? -4.379 1.657 15.797 1 98.94 239 TYR B CA 1
ATOM 5027 C C . TYR B 1 239 ? -5.883 1.572 16.031 1 98.94 239 TYR B C 1
ATOM 5029 O O . TYR B 1 239 ? -6.625 2.482 15.664 1 98.94 239 TYR B O 1
ATOM 5037 N N . GLY B 1 240 ? -6.285 0.504 16.656 1 98.81 240 GLY B N 1
ATOM 5038 C CA . GLY B 1 240 ? -7.629 0.363 17.203 1 98.81 240 GLY B CA 1
ATOM 5039 C C . GLY B 1 240 ? -7.676 -0.447 18.484 1 98.81 240 GLY B C 1
ATOM 5040 O O . GLY B 1 240 ? -6.953 -1.438 18.625 1 98.81 240 GLY B O 1
ATOM 5041 N N . LYS B 1 241 ? -8.555 0.01 19.391 1 98.62 241 LYS B N 1
ATOM 5042 C CA . LYS B 1 241 ? -8.805 -0.849 20.547 1 98.62 241 LYS B CA 1
ATOM 5043 C C . LYS B 1 241 ? -9.297 -2.227 20.109 1 98.62 241 LYS B C 1
ATOM 5045 O O . LYS B 1 241 ? -10.094 -2.34 19.188 1 98.62 241 LYS B O 1
ATOM 5050 N N . GLU B 1 242 ? -8.781 -3.203 20.812 1 98.25 242 GLU B N 1
ATOM 5051 C CA . GLU B 1 242 ? -9.148 -4.582 20.5 1 98.25 242 GLU B CA 1
ATOM 5052 C C . GLU B 1 242 ? -10.664 -4.734 20.375 1 98.25 242 GLU B C 1
ATOM 5054 O O . GLU B 1 242 ? -11.156 -5.379 19.453 1 98.25 242 GLU B O 1
ATOM 5059 N N . GLU B 1 243 ? -11.406 -4.188 21.266 1 97.81 243 GLU B N 1
ATOM 5060 C CA . GLU B 1 243 ? -12.859 -4.328 21.281 1 97.81 243 GLU B CA 1
ATOM 5061 C C . GLU B 1 243 ? -13.484 -3.793 20 1 97.81 243 GLU B C 1
ATOM 5063 O O . GLU B 1 243 ? -14.43 -4.383 19.469 1 97.81 243 GLU B O 1
ATOM 5068 N N . TRP B 1 244 ? -13.016 -2.676 19.516 1 97.88 244 TRP B N 1
ATOM 5069 C CA . TRP B 1 244 ? -13.531 -2.104 18.281 1 97.88 244 TRP B CA 1
ATOM 5070 C C . TRP B 1 244 ? -13.086 -2.926 17.078 1 97.88 244 TRP B C 1
ATOM 5072 O O . TRP B 1 244 ? -13.875 -3.182 16.156 1 97.88 244 TRP B O 1
ATOM 5082 N N . LEU B 1 245 ? -11.797 -3.336 17.047 1 98.25 245 LEU B N 1
ATOM 5083 C CA . LEU B 1 245 ? -11.266 -4.094 15.922 1 98.25 245 LEU B CA 1
ATOM 5084 C C . LEU B 1 245 ? -11.992 -5.422 15.766 1 98.25 245 LEU B C 1
ATOM 5086 O O . LEU B 1 245 ? -12.18 -5.91 14.648 1 98.25 245 LEU B O 1
ATOM 5090 N N . LYS B 1 246 ? -12.367 -6.02 16.891 1 97.31 246 LYS B N 1
ATOM 5091 C CA . LYS B 1 246 ? -13.117 -7.27 16.844 1 97.31 246 LYS B CA 1
ATOM 5092 C C . LYS B 1 246 ? -14.531 -7.043 16.297 1 97.31 246 LYS B C 1
ATOM 5094 O O . LYS B 1 246 ? -15.078 -7.906 15.602 1 97.31 246 LYS B O 1
ATOM 5099 N N . LYS B 1 247 ? -15.094 -5.898 16.562 1 96.75 247 LYS B N 1
ATOM 5100 C CA . LYS B 1 247 ? -16.453 -5.574 16.125 1 96.75 247 LYS B CA 1
ATOM 5101 C C . LYS B 1 247 ? -16.484 -5.262 14.625 1 96.75 247 LYS B C 1
ATOM 5103 O O . LYS B 1 247 ? -17.453 -5.582 13.938 1 96.75 247 LYS B O 1
ATOM 5108 N N . LEU B 1 248 ? -15.461 -4.613 14.117 1 97 248 LEU B N 1
ATOM 5109 C CA . LEU B 1 248 ? -15.414 -4.227 12.711 1 97 248 LEU B CA 1
ATOM 5110 C C . LEU B 1 248 ? -15.352 -5.457 11.812 1 97 248 LEU B C 1
ATOM 5112 O O . LEU B 1 248 ? -14.602 -6.395 12.086 1 97 248 LEU B O 1
ATOM 5116 N N . PRO B 1 249 ? -16.156 -5.535 10.766 1 95.44 249 PRO B N 1
ATOM 5117 C CA . PRO B 1 249 ? -16 -6.617 9.789 1 95.44 249 PRO B CA 1
ATOM 5118 C C . PRO B 1 249 ? -14.711 -6.5 8.977 1 95.44 249 PRO B C 1
ATOM 5120 O O . PRO B 1 249 ? -14.109 -5.422 8.922 1 95.44 249 PRO B O 1
ATOM 5123 N N . PRO B 1 250 ? -14.297 -7.645 8.352 1 95.06 250 PRO B N 1
ATOM 5124 C CA . PRO B 1 250 ? -13.148 -7.527 7.453 1 95.06 250 PRO B CA 1
ATOM 5125 C C . PRO B 1 250 ? -13.367 -6.492 6.355 1 95.06 250 PRO B C 1
ATOM 5127 O O . PRO B 1 250 ? -14.477 -6.359 5.836 1 95.06 250 PRO B O 1
ATOM 5130 N N . TYR B 1 251 ? -12.32 -5.801 6.027 1 94.69 251 TYR B N 1
ATOM 5131 C CA . TYR B 1 251 ? -12.367 -4.738 5.031 1 94.69 251 TYR B CA 1
ATOM 5132 C C . TYR B 1 251 ? -12.07 -5.281 3.639 1 94.69 251 TYR B C 1
ATOM 5134 O O . TYR B 1 251 ? -12.789 -4.984 2.684 1 94.69 251 TYR B O 1
ATOM 5142 N N . GLN B 1 252 ? -11.047 -6.047 3.516 1 96.06 252 GLN B N 1
ATOM 5143 C CA . GLN B 1 252 ? -10.633 -6.707 2.279 1 96.06 252 GLN B CA 1
ATOM 5144 C C . GLN B 1 252 ? -10.516 -8.219 2.475 1 96.06 252 GLN B C 1
ATOM 5146 O O . GLN B 1 252 ? -10.172 -8.68 3.564 1 96.06 252 GLN B O 1
ATOM 5151 N N . GLY B 1 253 ? -10.82 -8.953 1.39 1 95.19 253 GLY B N 1
ATOM 5152 C CA . GLY B 1 253 ? -10.648 -10.398 1.41 1 95.19 253 GLY B CA 1
ATOM 5153 C C . GLY B 1 253 ? -9.469 -10.875 0.576 1 95.19 253 GLY B C 1
ATOM 5154 O O . GLY B 1 253 ? -9.148 -10.266 -0.448 1 95.19 253 GLY B O 1
ATOM 5155 N N . GLY B 1 254 ? -8.836 -11.898 0.953 1 92.75 254 GLY B N 1
ATOM 5156 C CA . GLY B 1 254 ? -7.723 -12.5 0.232 1 92.75 254 GLY B CA 1
ATOM 5157 C C . GLY B 1 254 ? -6.879 -13.414 1.095 1 92.75 254 GLY B C 1
ATOM 5158 O O . GLY B 1 254 ? -7.371 -13.977 2.076 1 92.75 254 GLY B O 1
ATOM 5159 N N . GLY B 1 255 ? -5.633 -13.617 0.64 1 85.19 255 GLY B N 1
ATOM 5160 C CA . GLY B 1 255 ? -4.703 -14.406 1.431 1 85.19 255 GLY B CA 1
ATOM 5161 C C . GLY B 1 255 ? -4.285 -13.727 2.719 1 85.19 255 GLY B C 1
ATOM 5162 O O . GLY B 1 255 ? -4.398 -12.5 2.842 1 85.19 255 GLY B O 1
ATOM 5163 N N . GLU B 1 256 ? -3.803 -14.453 3.734 1 81.44 256 GLU B N 1
ATOM 5164 C CA . GLU B 1 256 ? -3.232 -13.992 4.996 1 81.44 256 GLU B CA 1
ATOM 5165 C C . GLU B 1 256 ? -4.324 -13.695 6.02 1 81.44 256 GLU B C 1
ATOM 5167 O O . GLU B 1 256 ? -4.129 -13.891 7.223 1 81.44 256 GLU B O 1
ATOM 5172 N N . MET B 1 257 ? -5.484 -13.227 5.52 1 87.19 257 MET B N 1
ATOM 5173 C CA . MET B 1 257 ? -6.512 -12.781 6.457 1 87.19 257 MET B CA 1
ATOM 5174 C C . MET B 1 257 ? -7.523 -13.891 6.723 1 87.19 257 MET B C 1
ATOM 5176 O O . MET B 1 257 ? -8.539 -13.672 7.387 1 87.19 257 MET B O 1
ATOM 5180 N N . ILE B 1 258 ? -7.238 -15.078 6.227 1 83.88 258 ILE B N 1
ATOM 5181 C CA . ILE B 1 258 ? -8.203 -16.172 6.309 1 83.88 258 ILE B CA 1
ATOM 5182 C C . ILE B 1 258 ? -7.664 -17.25 7.234 1 83.88 258 ILE B C 1
ATOM 5184 O O . ILE B 1 258 ? -6.453 -17.359 7.441 1 83.88 258 ILE B O 1
ATOM 5188 N N . ALA B 1 259 ? -8.609 -18.016 7.766 1 85.19 259 ALA B N 1
ATOM 5189 C CA . ALA B 1 259 ? -8.273 -19.25 8.469 1 85.19 259 ALA B CA 1
ATOM 5190 C C . ALA B 1 259 ? -8.523 -20.469 7.578 1 85.19 259 ALA B C 1
ATOM 5192 O O . ALA B 1 259 ? -7.621 -21.281 7.367 1 85.19 259 ALA B O 1
ATOM 5193 N N . GLU B 1 260 ? -9.656 -20.516 6.969 1 90 260 GLU B N 1
ATOM 5194 C CA . GLU B 1 260 ? -10.031 -21.578 6.035 1 90 260 GLU B CA 1
ATOM 5195 C C . GLU B 1 260 ? -10.812 -21.016 4.852 1 90 260 GLU B C 1
ATOM 5197 O O . GLU B 1 260 ? -11.672 -20.141 5.027 1 90 260 GLU B O 1
ATOM 5202 N N . VAL B 1 261 ? -10.492 -21.547 3.68 1 92.06 261 VAL B N 1
ATOM 5203 C CA . VAL B 1 261 ? -11.195 -21.094 2.479 1 92.06 261 VAL B CA 1
ATOM 5204 C C . VAL B 1 261 ? -11.766 -22.297 1.732 1 92.06 261 VAL B C 1
ATOM 5206 O O . VAL B 1 261 ? -11.031 -23.234 1.399 1 92.06 261 VAL B O 1
ATOM 5209 N N . THR B 1 262 ? -13.008 -22.328 1.545 1 91.56 262 THR B N 1
ATOM 5210 C CA . THR B 1 262 ? -13.75 -23.172 0.607 1 91.56 262 THR B CA 1
ATOM 5211 C C . THR B 1 262 ? -14.633 -22.312 -0.302 1 91.56 262 THR B C 1
ATOM 5213 O O . THR B 1 262 ? -14.766 -21.109 -0.087 1 91.56 262 THR B O 1
ATOM 5216 N N . PHE B 1 263 ? -15.133 -22.922 -1.362 1 91.88 263 PHE B N 1
ATOM 5217 C CA . PHE B 1 263 ? -15.992 -22.141 -2.244 1 91.88 263 PHE B CA 1
ATOM 5218 C C . PHE B 1 263 ? -17.328 -21.844 -1.568 1 91.88 263 PHE B C 1
ATOM 5220 O O . PHE B 1 263 ? -18.016 -20.891 -1.938 1 91.88 263 PHE B O 1
ATOM 5227 N N . GLU B 1 264 ? -17.672 -22.562 -0.536 1 88.69 264 GLU B N 1
ATOM 5228 C CA . GLU B 1 264 ? -18.922 -22.375 0.17 1 88.69 264 GLU B CA 1
ATOM 5229 C C . GLU B 1 264 ? -18.797 -21.297 1.256 1 88.69 264 GLU B C 1
ATOM 5231 O O . GLU B 1 264 ? -19.719 -20.516 1.476 1 88.69 264 GLU B O 1
ATOM 5236 N N . LYS B 1 265 ? -17.656 -21.375 1.896 1 88.81 265 LYS B N 1
ATOM 5237 C CA . LYS B 1 265 ? -17.531 -20.469 3.029 1 88.81 265 LYS B CA 1
ATOM 5238 C C . LYS B 1 265 ? -16.062 -20.188 3.346 1 88.81 265 LYS B C 1
ATOM 5240 O O . LYS B 1 265 ? -15.211 -21.062 3.176 1 88.81 265 LYS B O 1
ATOM 5245 N N . THR B 1 266 ? -15.859 -18.969 3.775 1 90.44 266 THR B N 1
ATOM 5246 C CA . THR B 1 266 ? -14.547 -18.562 4.254 1 90.44 266 THR B CA 1
ATOM 5247 C C . THR B 1 266 ? -14.617 -18.109 5.707 1 90.44 266 THR B C 1
ATOM 5249 O O . THR B 1 266 ? -15.578 -17.453 6.113 1 90.44 266 THR B O 1
ATOM 5252 N N . THR B 1 267 ? -13.586 -18.516 6.527 1 92.25 267 THR B N 1
ATOM 5253 C CA . THR B 1 267 ? -13.414 -17.969 7.871 1 92.25 267 THR B CA 1
ATOM 5254 C C . THR B 1 267 ? -12.188 -17.078 7.938 1 92.25 267 THR B C 1
ATOM 5256 O O . THR B 1 267 ? -11.258 -17.219 7.137 1 92.25 267 THR B O 1
ATOM 5259 N N . TYR B 1 268 ? -12.258 -16.188 8.898 1 92 268 TYR B N 1
ATOM 5260 C CA . TYR B 1 268 ? -11.242 -15.133 8.906 1 92 268 TYR B CA 1
ATOM 5261 C C . TYR B 1 268 ? -10.234 -15.359 10.023 1 92 268 TYR B C 1
ATOM 5263 O O . TYR B 1 268 ? -10.547 -15.961 11.047 1 92 268 TYR B O 1
ATOM 5271 N N . ALA B 1 269 ? -9.016 -14.875 9.781 1 92.31 269 ALA B N 1
ATOM 5272 C CA . ALA B 1 269 ? -7.949 -14.93 10.789 1 92.31 269 ALA B CA 1
ATOM 5273 C C . ALA B 1 269 ? -8.234 -13.961 11.93 1 92.31 269 ALA B C 1
ATOM 5275 O O . ALA B 1 269 ? -9.109 -13.102 11.828 1 92.31 269 ALA B O 1
ATOM 5276 N N . ASP B 1 270 ? -7.48 -14.102 13.023 1 94.62 270 ASP B N 1
ATOM 5277 C CA . ASP B 1 270 ? -7.566 -13.18 14.156 1 94.62 270 ASP B CA 1
ATOM 5278 C C . ASP B 1 270 ? -6.801 -11.891 13.867 1 94.62 270 ASP B C 1
ATOM 5280 O O . ASP B 1 270 ? -6.191 -11.742 12.812 1 94.62 270 ASP B O 1
ATOM 5284 N N . LEU B 1 271 ? -6.906 -10.984 14.828 1 96.5 271 LEU B N 1
ATOM 5285 C CA . LEU B 1 271 ? -6.156 -9.734 14.734 1 96.5 271 LEU B CA 1
ATOM 5286 C C . LEU B 1 271 ? -4.656 -9.992 14.797 1 96.5 271 LEU B C 1
ATOM 5288 O O . LEU B 1 271 ? -4.207 -10.883 15.523 1 96.5 271 LEU B O 1
ATOM 5292 N N . PRO B 1 272 ? -3.828 -9.289 14.102 1 96.94 272 PRO B N 1
ATOM 5293 C CA . PRO B 1 272 ? -4.168 -8.172 13.211 1 96.94 272 PRO B CA 1
ATOM 5294 C C . PRO B 1 272 ? -4.496 -8.633 11.789 1 96.94 272 PRO B C 1
ATOM 5296 O O . PRO B 1 272 ? -4.961 -7.84 10.977 1 96.94 272 PRO B O 1
ATOM 5299 N N . HIS B 1 273 ? -4.32 -9.883 11.461 1 95.12 273 HIS B N 1
ATOM 5300 C CA . HIS B 1 273 ? -4.301 -10.406 10.094 1 95.12 273 HIS B CA 1
ATOM 5301 C C . HIS B 1 273 ? -5.668 -10.266 9.43 1 95.12 273 HIS B C 1
ATOM 5303 O O . HIS B 1 273 ? -5.758 -10.164 8.211 1 95.12 273 HIS B O 1
ATOM 5309 N N . LYS B 1 274 ? -6.699 -10.195 10.227 1 95.62 274 LYS B N 1
ATOM 5310 C CA . LYS B 1 274 ? -8.062 -9.984 9.75 1 95.62 274 LYS B CA 1
ATOM 5311 C C . LYS B 1 274 ? -8.141 -8.805 8.789 1 95.62 274 LYS B C 1
ATOM 5313 O O . LYS B 1 274 ? -8.945 -8.805 7.855 1 95.62 274 LYS B O 1
ATOM 5318 N N . PHE B 1 275 ? -7.246 -7.797 8.984 1 97.38 275 PHE B N 1
ATOM 5319 C CA . PHE B 1 275 ? -7.34 -6.547 8.242 1 97.38 275 PHE B CA 1
ATOM 5320 C C . PHE B 1 275 ? -6.152 -6.391 7.301 1 97.38 275 PHE B C 1
ATOM 5322 O O . PHE B 1 275 ? -5.953 -5.32 6.715 1 97.38 275 PHE B O 1
ATOM 5329 N N . GLU B 1 276 ? -5.32 -7.391 7.199 1 96.19 276 GLU B N 1
ATOM 5330 C CA . GLU B 1 276 ? -4.113 -7.34 6.379 1 96.19 276 GLU B CA 1
ATOM 5331 C C . GLU B 1 276 ? -4.16 -8.383 5.266 1 96.19 276 GLU B C 1
ATOM 5333 O O . GLU B 1 276 ? -3.305 -9.273 5.207 1 96.19 276 GLU B O 1
ATOM 5338 N N . ALA B 1 277 ? -5.066 -8.188 4.375 1 95.12 277 ALA B N 1
ATOM 5339 C CA . ALA B 1 277 ? -5.266 -9.117 3.268 1 95.12 277 ALA B CA 1
ATOM 5340 C C . ALA B 1 277 ? -4.164 -8.977 2.223 1 95.12 277 ALA B C 1
ATOM 5342 O O . ALA B 1 277 ? -3.77 -7.855 1.88 1 95.12 277 ALA B O 1
ATOM 5343 N N . GLY B 1 278 ? -3.645 -10.188 1.754 1 94 278 GLY B N 1
ATOM 5344 C CA . GLY B 1 278 ? -2.676 -10.188 0.669 1 94 278 GLY B CA 1
ATOM 5345 C C . GLY B 1 278 ? -1.248 -10 1.146 1 94 278 GLY B C 1
ATOM 5346 O O . GLY B 1 278 ? -0.992 -9.945 2.35 1 94 278 GLY B O 1
ATOM 5347 N N . THR B 1 279 ? -0.302 -10 0.213 1 95.31 279 THR B N 1
ATOM 5348 C CA . THR B 1 279 ? 1.089 -9.688 0.525 1 95.31 279 THR B CA 1
ATOM 5349 C C . THR B 1 279 ? 1.246 -8.219 0.902 1 95.31 279 THR B C 1
ATOM 5351 O O . THR B 1 279 ? 0.956 -7.332 0.097 1 95.31 279 THR B O 1
ATOM 5354 N N . PRO B 1 280 ? 1.627 -8.008 2.111 1 96.56 280 PRO B N 1
ATOM 5355 C CA . PRO B 1 280 ? 1.772 -6.609 2.525 1 96.56 280 PRO B CA 1
ATOM 5356 C C . PRO B 1 280 ? 3.004 -5.938 1.919 1 96.56 280 PRO B C 1
ATOM 5358 O O . PRO B 1 280 ? 3.787 -6.594 1.226 1 96.56 280 PRO B O 1
ATOM 5361 N N . ASN B 1 281 ? 3.057 -4.617 2.07 1 98.5 281 ASN B N 1
ATOM 5362 C CA . ASN B 1 281 ? 4.305 -3.904 1.819 1 98.5 281 ASN B CA 1
ATOM 5363 C C . ASN B 1 281 ? 5.371 -4.258 2.854 1 98.5 281 ASN B C 1
ATOM 5365 O O . ASN B 1 281 ? 5.641 -3.475 3.766 1 98.5 281 ASN B O 1
ATOM 5369 N N . ILE B 1 282 ? 5.992 -5.398 2.68 1 98.75 282 ILE B N 1
ATOM 5370 C CA . ILE B 1 282 ? 6.902 -5.98 3.662 1 98.75 282 ILE B CA 1
ATOM 5371 C C . ILE B 1 282 ? 8.062 -5.023 3.918 1 98.75 282 ILE B C 1
ATOM 5373 O O . ILE B 1 282 ? 8.312 -4.633 5.059 1 98.75 282 ILE B O 1
ATOM 5377 N N . CYS B 1 283 ? 8.719 -4.613 2.848 1 98.75 283 CYS B N 1
ATOM 5378 C CA . CYS B 1 283 ? 9.844 -3.689 2.955 1 98.75 283 CYS B CA 1
ATOM 5379 C C . CYS B 1 283 ? 9.414 -2.387 3.623 1 98.75 283 CYS B C 1
ATOM 5381 O O . CYS B 1 283 ? 10.125 -1.863 4.484 1 98.75 283 CYS B O 1
ATOM 5383 N N . GLY B 1 284 ? 8.25 -1.861 3.236 1 98.75 284 GLY B N 1
ATOM 5384 C CA . GLY B 1 284 ? 7.738 -0.626 3.811 1 98.75 284 GLY B CA 1
ATOM 5385 C C . GLY B 1 284 ? 7.523 -0.707 5.309 1 98.75 284 GLY B C 1
ATOM 5386 O O . GLY B 1 284 ? 7.879 0.218 6.043 1 98.75 284 GLY B O 1
ATOM 5387 N N . GLY B 1 285 ? 6.895 -1.866 5.77 1 98.81 285 GLY B N 1
ATOM 5388 C CA . GLY B 1 285 ? 6.707 -2.062 7.199 1 98.81 285 GLY B CA 1
ATOM 5389 C C . GLY B 1 285 ? 8.008 -2.084 7.973 1 98.81 285 GLY B C 1
ATOM 5390 O O . GLY B 1 285 ? 8.141 -1.408 9 1 98.81 285 GLY B O 1
ATOM 5391 N N . ILE B 1 286 ? 8.984 -2.82 7.465 1 98.94 286 ILE B N 1
ATOM 5392 C CA . ILE B 1 286 ? 10.289 -2.943 8.102 1 98.94 286 ILE B CA 1
ATOM 5393 C C . ILE B 1 286 ? 10.969 -1.575 8.164 1 98.94 286 ILE B C 1
ATOM 5395 O O . ILE B 1 286 ? 11.492 -1.179 9.211 1 98.94 286 ILE B O 1
ATOM 5399 N N . ALA B 1 287 ? 10.883 -0.835 7.078 1 98.94 287 ALA B N 1
ATOM 5400 C CA . ALA B 1 287 ? 11.508 0.48 6.984 1 98.94 287 ALA B CA 1
ATOM 5401 C C . ALA B 1 287 ? 10.812 1.487 7.895 1 98.94 287 ALA B C 1
ATOM 5403 O O . ALA B 1 287 ? 11.453 2.387 8.445 1 98.94 287 ALA B O 1
ATOM 5404 N N . PHE B 1 288 ? 9.484 1.363 8.07 1 98.88 288 PHE B N 1
ATOM 5405 C CA . PHE B 1 288 ? 8.75 2.189 9.016 1 98.88 288 PHE B CA 1
ATOM 5406 C C . PHE B 1 288 ? 9.297 2.014 10.43 1 98.88 288 PHE B C 1
ATOM 5408 O O . PHE B 1 288 ? 9.508 2.994 11.141 1 98.88 288 PHE B O 1
ATOM 5415 N N . GLY B 1 289 ? 9.562 0.734 10.797 1 98.88 289 GLY B N 1
ATOM 5416 C CA . GLY B 1 289 ? 10.211 0.474 12.078 1 98.88 289 GLY B CA 1
ATOM 5417 C C . GLY B 1 289 ? 11.562 1.145 12.211 1 98.88 289 GLY B C 1
ATOM 5418 O O . GLY B 1 289 ? 11.875 1.718 13.258 1 98.88 289 GLY B O 1
ATOM 5419 N N . ALA B 1 290 ? 12.336 1.119 11.133 1 98.94 290 ALA B N 1
ATOM 5420 C CA . ALA B 1 290 ? 13.656 1.744 11.133 1 98.94 290 ALA B CA 1
ATOM 5421 C C . ALA B 1 290 ? 13.547 3.258 11.289 1 98.94 290 ALA B C 1
ATOM 5423 O O . ALA B 1 290 ? 14.391 3.883 11.938 1 98.94 290 ALA B O 1
ATOM 5424 N N . ALA B 1 291 ? 12.547 3.854 10.695 1 98.94 291 ALA B N 1
ATOM 5425 C CA . ALA B 1 291 ? 12.312 5.289 10.82 1 98.94 291 ALA B CA 1
ATOM 5426 C C . ALA B 1 291 ? 12.016 5.68 12.266 1 98.94 291 ALA B C 1
ATOM 5428 O O . ALA B 1 291 ? 12.516 6.688 12.758 1 98.94 291 ALA B O 1
ATOM 5429 N N . LEU B 1 292 ? 11.18 4.867 12.891 1 98.81 292 LEU B N 1
ATOM 5430 C CA . LEU B 1 292 ? 10.859 5.113 14.297 1 98.81 292 LEU B CA 1
ATOM 5431 C C . LEU B 1 292 ? 12.102 5.02 15.164 1 98.81 292 LEU B C 1
ATOM 5433 O O . LEU B 1 292 ? 12.305 5.848 16.062 1 98.81 292 LEU B O 1
ATOM 5437 N N . ASP B 1 293 ? 12.914 3.979 14.891 1 98.88 293 ASP B N 1
ATOM 5438 C CA . ASP B 1 293 ? 14.172 3.852 15.625 1 98.88 293 ASP B CA 1
ATOM 5439 C C . ASP B 1 293 ? 15.023 5.113 15.477 1 98.88 293 ASP B C 1
ATOM 5441 O O . ASP B 1 293 ? 15.57 5.613 16.469 1 98.88 293 ASP B O 1
ATOM 5445 N N . TYR B 1 294 ? 15.125 5.609 14.336 1 98.75 294 TYR B N 1
ATOM 5446 C CA . TYR B 1 294 ? 15.938 6.789 14.062 1 98.75 294 TYR B CA 1
ATOM 5447 C C . TYR B 1 294 ? 15.414 8 14.828 1 98.75 294 TYR B C 1
ATOM 5449 O O . TYR B 1 294 ? 16.172 8.664 15.547 1 98.75 294 TYR B O 1
ATOM 5457 N N . MET B 1 295 ? 14.109 8.297 14.688 1 98.69 295 MET B N 1
ATOM 5458 C CA . MET B 1 295 ? 13.539 9.477 15.32 1 98.69 295 MET B CA 1
ATOM 5459 C C . MET B 1 295 ? 13.602 9.367 16.844 1 98.69 295 MET B C 1
ATOM 5461 O O . MET B 1 295 ? 13.836 10.359 17.531 1 98.69 295 MET B O 1
ATOM 5465 N N . ASN B 1 296 ? 13.367 8.133 17.344 1 98.56 296 ASN B N 1
ATOM 5466 C CA . ASN B 1 296 ? 13.453 7.926 18.781 1 98.56 296 ASN B CA 1
ATOM 5467 C C . ASN B 1 296 ? 14.875 8.133 19.297 1 98.56 296 ASN B C 1
ATOM 5469 O O . ASN B 1 296 ? 15.078 8.555 20.438 1 98.56 296 ASN B O 1
ATOM 5473 N N . SER B 1 297 ? 15.875 7.793 18.438 1 98.12 297 SER B N 1
ATOM 5474 C CA . SER B 1 297 ? 17.266 8.008 18.828 1 98.12 297 SER B CA 1
ATOM 5475 C C . SER B 1 297 ? 17.562 9.492 18.969 1 98.12 297 SER B C 1
ATOM 5477 O O . SER B 1 297 ? 18.438 9.883 19.766 1 98.12 297 SER B O 1
ATOM 5479 N N . ILE B 1 298 ? 16.891 10.367 18.219 1 97.38 298 ILE B N 1
ATOM 5480 C CA . ILE B 1 298 ? 17.031 11.812 18.344 1 97.38 298 ILE B CA 1
ATOM 5481 C C . ILE B 1 298 ? 16.266 12.297 19.578 1 97.38 298 ILE B C 1
ATOM 5483 O O . ILE B 1 298 ? 16.766 13.109 20.359 1 97.38 298 ILE B O 1
ATOM 5487 N N . GLY B 1 299 ? 15.055 11.742 19.75 1 97.12 299 GLY B N 1
ATOM 5488 C CA . GLY B 1 299 ? 14.211 12.109 20.875 1 97.12 299 GLY B CA 1
ATOM 5489 C C . GLY B 1 299 ? 13.125 13.109 20.5 1 97.12 299 GLY B C 1
ATOM 5490 O O . GLY B 1 299 ? 13.422 14.234 20.109 1 97.12 299 GLY B O 1
ATOM 5491 N N . PHE B 1 300 ? 11.852 12.781 20.844 1 96.88 300 PHE B N 1
ATOM 5492 C CA . PHE B 1 300 ? 10.703 13.562 20.375 1 96.88 300 PHE B CA 1
ATOM 5493 C C . PHE B 1 300 ? 10.562 14.844 21.203 1 96.88 300 PHE B C 1
ATOM 5495 O O . PHE B 1 300 ? 10.047 15.852 20.703 1 96.88 300 PHE B O 1
ATOM 5502 N N . ASP B 1 301 ? 11.023 14.875 22.406 1 96.38 301 ASP B N 1
ATOM 5503 C CA . ASP B 1 301 ? 11.008 16.109 23.188 1 96.38 301 ASP B CA 1
ATOM 5504 C C . ASP B 1 301 ? 11.961 17.141 22.594 1 96.38 301 ASP B C 1
ATOM 5506 O O . ASP B 1 301 ? 11.617 18.312 22.484 1 96.38 301 ASP B O 1
ATOM 5510 N N . ALA B 1 302 ? 13.141 16.656 22.25 1 96.88 302 ALA B N 1
ATOM 5511 C CA . ALA B 1 302 ? 14.133 17.531 21.625 1 96.88 302 ALA B CA 1
ATOM 5512 C C . ALA B 1 302 ? 13.648 18.031 20.266 1 96.88 302 ALA B C 1
ATOM 5514 O O . ALA B 1 302 ? 13.844 19.203 19.922 1 96.88 302 ALA B O 1
ATOM 5515 N N . ILE B 1 303 ? 13.031 17.156 19.516 1 97.06 303 ILE B N 1
ATOM 5516 C CA . ILE B 1 303 ? 12.477 17.516 18.219 1 97.06 303 ILE B CA 1
ATOM 5517 C C . ILE B 1 303 ? 11.43 18.609 18.375 1 97.06 303 ILE B C 1
ATOM 5519 O O . ILE B 1 303 ? 11.5 19.641 17.719 1 97.06 303 ILE B O 1
ATOM 5523 N N . ALA B 1 304 ? 10.523 18.391 19.266 1 95.81 304 ALA B N 1
ATOM 5524 C CA . ALA B 1 304 ? 9.43 19.328 19.484 1 95.81 304 ALA B CA 1
ATOM 5525 C C . ALA B 1 304 ? 9.961 20.703 19.906 1 95.81 304 ALA B C 1
ATOM 5527 O O . ALA B 1 304 ? 9.508 21.734 19.422 1 95.81 304 ALA B O 1
ATOM 5528 N N . GLN B 1 305 ? 10.867 20.703 20.828 1 95.62 305 GLN B N 1
ATOM 5529 C CA . GLN B 1 305 ? 11.43 21.953 21.328 1 95.62 305 GLN B CA 1
ATOM 5530 C C . GLN B 1 305 ? 12.133 22.734 20.219 1 95.62 305 GLN B C 1
ATOM 5532 O O . GLN B 1 305 ? 11.93 23.938 20.078 1 95.62 305 GLN B O 1
ATOM 5537 N N . TYR B 1 306 ? 12.93 22.047 19.469 1 97.06 306 TYR B N 1
ATOM 5538 C CA . TYR B 1 306 ? 13.672 22.703 18.391 1 97.06 306 TYR B CA 1
ATOM 5539 C C . TYR B 1 306 ? 12.734 23.25 17.328 1 97.06 306 TYR B C 1
ATOM 5541 O O . TYR B 1 306 ? 12.906 24.359 16.844 1 97.06 306 TYR B O 1
ATOM 5549 N N . GLU B 1 307 ? 11.75 22.438 16.984 1 97.06 307 GLU B N 1
ATOM 5550 C CA . GLU B 1 307 ? 10.789 22.875 15.969 1 97.06 307 GLU B CA 1
ATOM 5551 C C . GLU B 1 307 ? 9.977 24.062 16.438 1 97.06 307 GLU B C 1
ATOM 5553 O O . GLU B 1 307 ? 9.617 24.938 15.648 1 97.06 307 GLU B O 1
ATOM 5558 N N . ASP B 1 308 ? 9.695 24.078 17.703 1 95.88 308 ASP B N 1
ATOM 5559 C CA . ASP B 1 308 ? 9.008 25.234 18.281 1 95.88 308 ASP B CA 1
ATOM 5560 C C . ASP B 1 308 ? 9.844 26.5 18.125 1 95.88 308 ASP B C 1
ATOM 5562 O O . ASP B 1 308 ? 9.305 27.562 17.812 1 95.88 308 ASP B O 1
ATOM 5566 N N . GLU B 1 309 ? 11.102 26.391 18.328 1 96.12 309 GLU B N 1
ATOM 5567 C CA . GLU B 1 309 ? 12.008 27.516 18.141 1 96.12 309 GLU B CA 1
ATOM 5568 C C . GLU B 1 309 ? 12.008 27.984 16.688 1 96.12 309 GLU B C 1
ATOM 5570 O O . GLU B 1 309 ? 12.008 29.188 16.422 1 96.12 309 GLU B O 1
ATOM 5575 N N . LEU B 1 310 ? 12.031 27.031 15.789 1 97 310 LEU B N 1
ATOM 5576 C CA . LEU B 1 310 ? 12.031 27.344 14.367 1 97 310 LEU B CA 1
ATOM 5577 C C . LEU B 1 310 ? 10.758 28.094 13.977 1 97 310 LEU B C 1
ATOM 5579 O O . LEU B 1 310 ? 10.805 29.094 13.258 1 97 310 LEU B O 1
ATOM 5583 N N . VAL B 1 311 ? 9.633 27.609 14.445 1 96.25 311 VAL B N 1
ATOM 5584 C CA . VAL B 1 311 ? 8.344 28.172 14.07 1 96.25 311 VAL B CA 1
ATOM 5585 C C . VAL B 1 311 ? 8.203 29.562 14.656 1 96.25 311 VAL B C 1
ATOM 5587 O O . VAL B 1 311 ? 7.699 30.484 13.992 1 96.25 311 VAL B O 1
ATOM 5590 N N . GLU B 1 312 ? 8.625 29.719 15.883 1 96.56 312 GLU B N 1
ATOM 5591 C CA . GLU B 1 312 ? 8.578 31.031 16.516 1 96.56 312 GLU B CA 1
ATOM 5592 C C . GLU B 1 312 ? 9.438 32.031 15.758 1 96.56 312 GLU B C 1
ATOM 5594 O O . GLU B 1 312 ? 8.984 33.156 15.461 1 96.56 312 GLU B O 1
ATOM 5599 N N . TYR B 1 313 ? 10.617 31.625 15.453 1 97.94 313 TYR B N 1
ATOM 5600 C CA . TYR B 1 313 ? 11.539 32.5 14.719 1 97.94 313 TYR B CA 1
ATOM 5601 C C . TYR B 1 313 ? 10.984 32.812 13.336 1 97.94 313 TYR B C 1
ATOM 5603 O O . TYR B 1 313 ? 10.992 33.969 12.914 1 97.94 313 TYR B O 1
ATOM 5611 N N . ALA B 1 314 ? 10.5 31.828 12.633 1 98.38 314 ALA B N 1
ATOM 5612 C CA . ALA B 1 314 ? 9.953 32 11.297 1 98.38 314 ALA B CA 1
ATOM 5613 C C . ALA B 1 314 ? 8.734 32.938 11.32 1 98.38 314 ALA B C 1
ATOM 5615 O O . ALA B 1 314 ? 8.562 33.781 10.43 1 98.38 314 ALA B O 1
ATOM 5616 N N . THR B 1 315 ? 7.879 32.719 12.297 1 97.94 315 THR B N 1
ATOM 5617 C CA . THR B 1 315 ? 6.695 33.531 12.453 1 97.94 315 THR B CA 1
ATOM 5618 C C . THR B 1 315 ? 7.086 35 12.617 1 97.94 315 THR B C 1
ATOM 5620 O O . THR B 1 315 ? 6.555 35.875 11.93 1 97.94 315 THR B O 1
ATOM 5623 N N . GLU B 1 316 ? 8 35.25 13.5 1 97.94 316 GLU B N 1
ATOM 5624 C CA . GLU B 1 316 ? 8.469 36.594 13.758 1 97.94 316 GLU B CA 1
ATOM 5625 C C . GLU B 1 316 ? 9.055 37.219 12.5 1 97.94 316 GLU B C 1
ATOM 5627 O O . GLU B 1 316 ? 8.742 38.375 12.18 1 97.94 316 GLU B O 1
ATOM 5632 N N . GLN B 1 317 ? 9.859 36.531 11.797 1 98.5 317 GLN B N 1
ATOM 5633 C CA . GLN B 1 317 ? 10.547 37.062 10.625 1 98.5 317 GLN B CA 1
ATOM 5634 C C . GLN B 1 317 ? 9.578 37.281 9.469 1 98.5 317 GLN B C 1
ATOM 5636 O O . GLN B 1 317 ? 9.656 38.281 8.773 1 98.5 317 GLN B O 1
ATOM 5641 N N . LEU B 1 318 ? 8.648 36.344 9.242 1 98.44 318 LEU B N 1
ATOM 5642 C CA . LEU B 1 318 ? 7.688 36.469 8.148 1 98.44 318 LEU B CA 1
ATOM 5643 C C . LEU B 1 318 ? 6.762 37.656 8.359 1 98.44 318 LEU B C 1
ATOM 5645 O O . LEU B 1 318 ? 6.387 38.344 7.398 1 98.44 318 LEU B O 1
ATOM 5649 N N . LEU B 1 319 ? 6.422 37.906 9.594 1 97.88 319 LEU B N 1
ATOM 5650 C CA . LEU B 1 319 ? 5.477 38.969 9.914 1 97.88 319 LEU B CA 1
ATOM 5651 C C . LEU B 1 319 ? 6.109 40.344 9.711 1 97.88 319 LEU B C 1
ATOM 5653 O O . LEU B 1 319 ? 5.414 41.375 9.688 1 97.88 319 LEU B O 1
ATOM 5657 N N . THR B 1 320 ? 7.426 40.406 9.5 1 97.81 320 THR B N 1
ATOM 5658 C CA . THR B 1 320 ? 8.086 41.656 9.195 1 97.81 320 THR B CA 1
ATOM 5659 C C . THR B 1 320 ? 7.84 42.094 7.75 1 97.81 320 THR B C 1
ATOM 5661 O O . THR B 1 320 ? 8.094 43.219 7.367 1 97.81 320 THR B O 1
ATOM 5664 N N . ILE B 1 321 ? 7.395 41.188 6.988 1 97.81 321 ILE B N 1
ATOM 5665 C CA . ILE B 1 321 ? 7.137 41.469 5.578 1 97.81 321 ILE B CA 1
ATOM 5666 C C . ILE B 1 321 ? 5.805 42.188 5.43 1 97.81 321 ILE B C 1
ATOM 5668 O O . ILE B 1 321 ? 4.762 41.688 5.852 1 97.81 321 ILE B O 1
ATOM 5672 N N . ASP B 1 322 ? 5.812 43.312 4.762 1 96.06 322 ASP B N 1
ATOM 5673 C CA . ASP B 1 322 ? 4.625 44.156 4.59 1 96.06 322 ASP B CA 1
ATOM 5674 C C . ASP B 1 322 ? 3.547 43.406 3.803 1 96.06 322 ASP B C 1
ATOM 5676 O O . ASP B 1 322 ? 3.82 42.844 2.74 1 96.06 322 ASP B O 1
ATOM 5680 N N . GLY B 1 323 ? 2.348 43.375 4.379 1 96.88 323 GLY B N 1
ATOM 5681 C CA . GLY B 1 323 ? 1.215 42.812 3.676 1 96.88 323 GLY B CA 1
ATOM 5682 C C . GLY B 1 323 ? 1.064 41.312 3.914 1 96.88 323 GLY B C 1
ATOM 5683 O O . GLY B 1 323 ? 0.108 40.688 3.441 1 96.88 323 GLY B O 1
ATOM 5684 N N . LEU B 1 324 ? 2.002 40.719 4.641 1 98.31 324 LEU B N 1
ATOM 5685 C CA . LEU B 1 324 ? 1.94 39.281 4.895 1 98.31 324 LEU B CA 1
ATOM 5686 C C . LEU B 1 324 ? 0.999 38.969 6.055 1 98.31 324 LEU B C 1
ATOM 5688 O O . LEU B 1 324 ? 1.027 39.656 7.082 1 98.31 324 LEU B O 1
ATOM 5692 N N . LYS B 1 325 ? 0.123 38 5.789 1 98.25 325 LYS B N 1
ATOM 5693 C CA . LYS B 1 325 ? -0.806 37.531 6.805 1 98.25 325 LYS B CA 1
ATOM 5694 C C . LYS B 1 325 ? -0.638 36.031 7.02 1 98.25 325 LYS B C 1
ATOM 5696 O O . LYS B 1 325 ? -0.547 35.25 6.059 1 98.25 325 LYS B O 1
ATOM 5701 N N . ILE B 1 326 ? -0.565 35.656 8.266 1 98.25 326 ILE B N 1
ATOM 5702 C CA . ILE B 1 326 ? -0.492 34.25 8.617 1 98.25 326 ILE B CA 1
ATOM 5703 C C . ILE B 1 326 ? -1.886 33.719 8.969 1 98.25 326 ILE B C 1
ATOM 5705 O O . ILE B 1 326 ? -2.658 34.406 9.641 1 98.25 326 ILE B O 1
ATOM 5709 N N . TYR B 1 327 ? -2.236 32.562 8.391 1 98.12 327 TYR B N 1
ATOM 5710 C CA . TYR B 1 327 ? -3.486 31.891 8.695 1 98.12 327 TYR B CA 1
ATOM 5711 C C . TYR B 1 327 ? -3.254 30.75 9.688 1 98.12 327 TYR B C 1
ATOM 5713 O O . TYR B 1 327 ? -2.441 29.859 9.43 1 98.12 327 TYR B O 1
ATOM 5721 N N . GLY B 1 328 ? -4.023 30.688 10.797 1 96.31 328 GLY B N 1
ATOM 5722 C CA . GLY B 1 328 ? -3.768 29.781 11.906 1 96.31 328 GLY B CA 1
ATOM 5723 C C . GLY B 1 328 ? -2.801 30.344 12.93 1 96.31 328 GLY B C 1
ATOM 5724 O O . GLY B 1 328 ? -1.585 30.188 12.797 1 96.31 328 GLY B O 1
ATOM 5725 N N . THR B 1 329 ? -3.297 31.016 13.875 1 96.25 329 THR B N 1
ATOM 5726 C CA . THR B 1 329 ? -2.486 31.672 14.891 1 96.25 329 THR B CA 1
ATOM 5727 C C . THR B 1 329 ? -2.795 31.109 16.281 1 96.25 329 THR B C 1
ATOM 5729 O O . THR B 1 329 ? -2.674 31.812 17.281 1 96.25 329 THR B O 1
ATOM 5732 N N . ALA B 1 330 ? -3.238 29.828 16.203 1 95.31 330 ALA B N 1
ATOM 5733 C CA . ALA B 1 330 ? -3.52 29.156 17.469 1 95.31 330 ALA B CA 1
ATOM 5734 C C . ALA B 1 330 ? -2.307 29.188 18.406 1 95.31 330 ALA B C 1
ATOM 5736 O O . ALA B 1 330 ? -1.164 29.203 17.938 1 95.31 330 ALA B O 1
ATOM 5737 N N . ALA B 1 331 ? -2.537 29.219 19.719 1 91.25 331 ALA B N 1
ATOM 5738 C CA . ALA B 1 331 ? -1.475 29.266 20.719 1 91.25 331 ALA B CA 1
ATOM 5739 C C . ALA B 1 331 ? -0.601 28.016 20.672 1 91.25 331 ALA B C 1
ATOM 5741 O O . ALA B 1 331 ? 0.618 28.094 20.828 1 91.25 331 ALA B O 1
ATOM 5742 N N . ASN B 1 332 ? -1.262 26.906 20.531 1 92.56 332 ASN B N 1
ATOM 5743 C CA . ASN B 1 332 ? -0.555 25.625 20.406 1 92.56 332 ASN B CA 1
ATOM 5744 C C . ASN B 1 332 ? -0.5 25.156 18.969 1 92.56 332 ASN B C 1
ATOM 5746 O O . ASN B 1 332 ? -1.52 24.75 18.406 1 92.56 332 ASN B O 1
ATOM 5750 N N . LYS B 1 333 ? 0.688 25.219 18.453 1 94.12 333 LYS B N 1
ATOM 5751 C CA . LYS B 1 333 ? 0.855 24.875 17.031 1 94.12 333 LYS B CA 1
ATOM 5752 C C . LYS B 1 333 ? 2.141 24.094 16.812 1 94.12 333 LYS B C 1
ATOM 5754 O O . LYS B 1 333 ? 3.086 24.188 17.594 1 94.12 333 LYS B O 1
ATOM 5759 N N . THR B 1 334 ? 2.061 23.234 15.766 1 92.88 334 THR B N 1
ATOM 5760 C CA . THR B 1 334 ? 3.289 22.562 15.344 1 92.88 334 THR B CA 1
ATOM 5761 C C . THR B 1 334 ? 3.988 23.359 14.25 1 92.88 334 THR B C 1
ATOM 5763 O O . THR B 1 334 ? 3.674 24.531 14.023 1 92.88 334 THR B O 1
ATOM 5766 N N . SER B 1 335 ? 4.938 22.734 13.516 1 92.06 335 SER B N 1
ATOM 5767 C CA . SER B 1 335 ? 5.941 23.375 12.664 1 92.06 335 SER B CA 1
ATOM 5768 C C . SER B 1 335 ? 5.395 23.625 11.258 1 92.06 335 SER B C 1
ATOM 5770 O O . SER B 1 335 ? 6.039 23.297 10.266 1 92.06 335 SER B O 1
ATOM 5772 N N . VAL B 1 336 ? 4.184 24.281 11.211 1 96.56 336 VAL B N 1
ATOM 5773 C CA . VAL B 1 336 ? 3.533 24.641 9.961 1 96.56 336 VAL B CA 1
ATOM 5774 C C . VAL B 1 336 ? 3.148 26.125 9.992 1 96.56 336 VAL B C 1
ATOM 5776 O O . VAL B 1 336 ? 2.576 26.609 10.969 1 96.56 336 VAL B O 1
ATOM 5779 N N . ILE B 1 337 ? 3.486 26.875 8.945 1 98.31 337 ILE B N 1
ATOM 5780 C CA . ILE B 1 337 ? 3.074 28.25 8.781 1 98.31 337 ILE B CA 1
ATOM 5781 C C . ILE B 1 337 ? 2.428 28.438 7.41 1 98.31 337 ILE B C 1
ATOM 5783 O O . ILE B 1 337 ? 3.074 28.234 6.379 1 98.31 337 ILE B O 1
ATOM 5787 N N . SER B 1 338 ? 1.169 28.75 7.41 1 98.56 338 SER B N 1
ATOM 5788 C CA . SER B 1 338 ? 0.445 29.109 6.195 1 98.56 338 SER B CA 1
ATOM 5789 C C . SER B 1 338 ? 0.254 30.625 6.09 1 98.56 338 SER B C 1
ATOM 5791 O O . SER B 1 338 ? -0.211 31.25 7.039 1 98.56 338 SER B O 1
ATOM 5793 N N . PHE B 1 339 ? 0.655 31.188 4.934 1 98.75 339 PHE B N 1
ATOM 5794 C CA . PHE B 1 339 ? 0.596 32.625 4.848 1 98.75 339 PHE B CA 1
ATOM 5795 C C . PHE B 1 339 ? 0.278 33.094 3.426 1 98.75 339 PHE B C 1
ATOM 5797 O O . PHE B 1 339 ? 0.376 32.281 2.484 1 98.75 339 PHE B O 1
ATOM 5804 N N . ASN B 1 340 ? -0.192 34.281 3.293 1 98.44 340 ASN B N 1
ATOM 5805 C CA . ASN B 1 340 ? -0.383 34.969 2.025 1 98.44 340 ASN B CA 1
ATOM 5806 C C . ASN B 1 340 ? 0.149 36.406 2.088 1 98.44 340 ASN B C 1
ATOM 5808 O O . ASN B 1 340 ? 0.389 36.938 3.174 1 98.44 340 ASN B O 1
ATOM 5812 N N . ILE B 1 341 ? 0.409 36.938 0.977 1 97.62 341 ILE B N 1
ATOM 5813 C CA . ILE B 1 341 ? 0.69 38.344 0.817 1 97.62 341 ILE B CA 1
ATOM 5814 C C . ILE B 1 341 ? -0.44 39 0.034 1 97.62 341 ILE B C 1
ATOM 5816 O O . ILE B 1 341 ? -0.838 38.531 -1.027 1 97.62 341 ILE B O 1
ATOM 5820 N N . GLU B 1 342 ? -0.915 40.125 0.581 1 95.38 342 GLU B N 1
ATOM 5821 C CA . GLU B 1 342 ? -2.02 40.844 -0.048 1 95.38 342 GLU B CA 1
ATOM 5822 C C . GLU B 1 342 ? -1.708 41.156 -1.506 1 95.38 342 GLU B C 1
ATOM 5824 O O . GLU B 1 342 ? -0.632 41.688 -1.817 1 95.38 342 GLU B O 1
ATOM 5829 N N . GLY B 1 343 ? -2.625 40.75 -2.309 1 94.88 343 GLY B N 1
ATOM 5830 C CA . GLY B 1 343 ? -2.5 41.125 -3.709 1 94.88 343 GLY B CA 1
ATOM 5831 C C . GLY B 1 343 ? -1.729 40.094 -4.531 1 94.88 343 GLY B C 1
ATOM 5832 O O . GLY B 1 343 ? -1.615 40.25 -5.75 1 94.88 343 GLY B O 1
ATOM 5833 N N . ILE B 1 344 ? -1.197 39.094 -3.959 1 96.62 344 ILE B N 1
ATOM 5834 C CA . ILE B 1 344 ? -0.39 38.094 -4.684 1 96.62 344 ILE B CA 1
ATOM 5835 C C . ILE B 1 344 ? -1 36.719 -4.527 1 96.62 344 ILE B C 1
ATOM 5837 O O . ILE B 1 344 ? -1.346 36.312 -3.42 1 96.62 344 ILE B O 1
ATOM 5841 N N . HIS B 1 345 ? -1.217 36.031 -5.648 1 96.25 345 HIS B N 1
ATOM 5842 C CA . HIS B 1 345 ? -1.677 34.656 -5.59 1 96.25 345 HIS B CA 1
ATOM 5843 C C . HIS B 1 345 ? -0.597 33.719 -5.027 1 96.25 345 HIS B C 1
ATOM 5845 O O . HIS B 1 345 ? 0.575 33.844 -5.395 1 96.25 345 HIS B O 1
ATOM 5851 N N . PRO B 1 346 ? -0.924 32.812 -4.133 1 97 346 PRO B N 1
ATOM 5852 C CA . PRO B 1 346 ? 0.074 31.953 -3.498 1 97 346 PRO B CA 1
ATOM 5853 C C . PRO B 1 346 ? 0.9 31.156 -4.512 1 97 346 PRO B C 1
ATOM 5855 O O . PRO B 1 346 ? 2.092 30.922 -4.293 1 97 346 PRO B O 1
ATOM 5858 N N . TYR B 1 347 ? 0.291 30.766 -5.566 1 95.88 347 TYR B N 1
ATOM 5859 C CA . TYR B 1 347 ? 0.97 29.984 -6.602 1 95.88 347 TYR B CA 1
ATOM 5860 C C . TYR B 1 347 ? 2.162 30.75 -7.16 1 95.88 347 TYR B C 1
ATOM 5862 O O . TYR B 1 347 ? 3.211 30.172 -7.438 1 95.88 347 TYR B O 1
ATOM 5870 N N . ASP B 1 348 ? 2.049 32.031 -7.34 1 97 348 ASP B N 1
ATOM 5871 C CA . ASP B 1 348 ? 3.115 32.844 -7.879 1 97 348 ASP B CA 1
ATOM 5872 C C . ASP B 1 348 ? 4.301 32.938 -6.918 1 97 348 ASP B C 1
ATOM 5874 O O . ASP B 1 348 ? 5.457 32.844 -7.344 1 97 348 ASP B O 1
ATOM 5878 N N . ILE B 1 349 ? 3.977 33.031 -5.691 1 97.19 349 ILE B N 1
ATOM 5879 C CA . ILE B 1 349 ? 5.031 33.062 -4.684 1 97.19 349 ILE B CA 1
ATOM 5880 C C . ILE B 1 349 ? 5.785 31.734 -4.688 1 97.19 349 ILE B C 1
ATOM 5882 O O . ILE B 1 349 ? 7.02 31.719 -4.691 1 97.19 349 ILE B O 1
ATOM 5886 N N . GLY B 1 350 ? 5.02 30.625 -4.688 1 96.75 350 GLY B N 1
ATOM 5887 C CA . GLY B 1 350 ? 5.625 29.297 -4.691 1 96.75 350 GLY B CA 1
ATOM 5888 C C . GLY B 1 350 ? 6.562 29.078 -5.863 1 96.75 350 GLY B C 1
ATOM 5889 O O . GLY B 1 350 ? 7.637 28.484 -5.703 1 96.75 350 GLY B O 1
ATOM 5890 N N . THR B 1 351 ? 6.164 29.547 -7.02 1 96.38 351 THR B N 1
ATOM 5891 C CA . THR B 1 351 ? 6.957 29.391 -8.234 1 96.38 351 THR B CA 1
ATOM 5892 C C . THR B 1 351 ? 8.266 30.172 -8.133 1 96.38 351 THR B C 1
ATOM 5894 O O . THR B 1 351 ? 9.328 29.656 -8.5 1 96.38 351 THR B O 1
ATOM 5897 N N . ILE B 1 352 ? 8.203 31.391 -7.637 1 97 352 ILE B N 1
ATOM 5898 C CA . ILE B 1 352 ? 9.375 32.25 -7.555 1 97 352 ILE B CA 1
ATOM 5899 C C . ILE B 1 352 ? 10.352 31.703 -6.512 1 97 352 ILE B C 1
ATOM 5901 O O . ILE B 1 352 ? 11.555 31.641 -6.758 1 97 352 ILE B O 1
ATOM 5905 N N . VAL B 1 353 ? 9.82 31.281 -5.363 1 97.62 353 VAL B N 1
ATOM 5906 C CA . VAL B 1 353 ? 10.727 30.844 -4.305 1 97.62 353 VAL B CA 1
ATOM 5907 C C . VAL B 1 353 ? 11.391 29.531 -4.715 1 97.62 353 VAL B C 1
ATOM 5909 O O . VAL B 1 353 ? 12.523 29.25 -4.309 1 97.62 353 VAL B O 1
ATOM 5912 N N . ASP B 1 354 ? 10.688 28.719 -5.523 1 97.81 354 ASP B N 1
ATOM 5913 C CA . ASP B 1 354 ? 11.297 27.484 -6.023 1 97.81 354 ASP B CA 1
ATOM 5914 C C . ASP B 1 354 ? 12.516 27.797 -6.891 1 97.81 354 ASP B C 1
ATOM 5916 O O . ASP B 1 354 ? 13.508 27.062 -6.855 1 97.81 354 ASP B O 1
ATOM 5920 N N . LYS B 1 355 ? 12.469 28.812 -7.715 1 97.31 355 LYS B N 1
ATOM 5921 C CA . LYS B 1 355 ? 13.594 29.219 -8.555 1 97.31 355 LYS B CA 1
ATOM 5922 C C . LYS B 1 355 ? 14.797 29.609 -7.711 1 97.31 355 LYS B C 1
ATOM 5924 O O . LYS B 1 355 ? 15.93 29.656 -8.211 1 97.31 355 LYS B O 1
ATOM 5929 N N . LEU B 1 356 ? 14.492 29.891 -6.449 1 97.56 356 LEU B N 1
ATOM 5930 C CA . LEU B 1 356 ? 15.562 30.281 -5.531 1 97.56 356 LEU B CA 1
ATOM 5931 C C . LEU B 1 356 ? 15.969 29.109 -4.652 1 97.56 356 LEU B C 1
ATOM 5933 O O . LEU B 1 356 ? 16.656 29.281 -3.643 1 97.56 356 LEU B O 1
ATOM 5937 N N . GLY B 1 357 ? 15.508 27.875 -4.973 1 97.88 357 GLY B N 1
ATOM 5938 C CA . GLY B 1 357 ? 15.938 26.656 -4.316 1 97.88 357 GLY B CA 1
ATOM 5939 C C . GLY B 1 357 ? 15.117 26.297 -3.09 1 97.88 357 GLY B C 1
ATOM 5940 O O . GLY B 1 357 ? 15.492 25.422 -2.314 1 97.88 357 GLY B O 1
ATOM 5941 N N . ILE B 1 358 ? 13.992 27 -2.898 1 98.62 358 ILE B N 1
ATOM 5942 C CA . ILE B 1 358 ? 13.18 26.797 -1.707 1 98.62 358 ILE B CA 1
ATOM 5943 C C . ILE B 1 358 ? 11.891 26.062 -2.084 1 98.62 358 ILE B C 1
ATOM 5945 O O . ILE B 1 358 ? 11.125 26.531 -2.932 1 98.62 358 ILE B O 1
ATOM 5949 N N . ALA B 1 359 ? 11.68 24.922 -1.468 1 98.5 359 ALA B N 1
ATOM 5950 C CA . ALA B 1 359 ? 10.5 24.109 -1.742 1 98.5 359 ALA B CA 1
ATOM 5951 C C . ALA B 1 359 ? 9.414 24.328 -0.699 1 98.5 359 ALA B C 1
ATOM 5953 O O . ALA B 1 359 ? 9.578 23.984 0.472 1 98.5 359 ALA B O 1
ATOM 5954 N N . VAL B 1 360 ? 8.328 24.938 -1.079 1 98.44 360 VAL B N 1
ATOM 5955 C CA . VAL B 1 360 ? 7.129 25.094 -0.256 1 98.44 360 VAL B CA 1
ATOM 5956 C C . VAL B 1 360 ? 5.918 24.516 -0.994 1 98.44 360 VAL B C 1
ATOM 5958 O O . VAL B 1 360 ? 5.984 24.266 -2.197 1 98.44 360 VAL B O 1
ATOM 5961 N N . ARG B 1 361 ? 4.918 24.328 -0.252 1 97.62 361 ARG B N 1
ATOM 5962 C CA . ARG B 1 361 ? 3.648 23.906 -0.851 1 97.62 361 ARG B CA 1
ATOM 5963 C C . ARG B 1 361 ? 2.703 25.094 -0.994 1 97.62 361 ARG B C 1
ATOM 5965 O O . ARG B 1 361 ? 2.658 25.969 -0.123 1 97.62 361 ARG B O 1
ATOM 5972 N N . THR B 1 362 ? 2.01 25.172 -2.131 1 97.5 362 THR B N 1
ATOM 5973 C CA . THR B 1 362 ? 0.992 26.203 -2.322 1 97.5 362 THR B CA 1
ATOM 5974 C C . THR B 1 362 ? -0.351 25.562 -2.68 1 97.5 362 THR B C 1
ATOM 5976 O O . THR B 1 362 ? -0.399 24.453 -3.217 1 97.5 362 THR B O 1
ATOM 5979 N N . GLY B 1 363 ? -1.434 26.172 -2.332 1 95.69 363 GLY B N 1
ATOM 5980 C CA . GLY B 1 363 ? -2.77 25.719 -2.688 1 95.69 363 GLY B CA 1
ATOM 5981 C C . GLY B 1 363 ? -3.662 25.484 -1.481 1 95.69 363 GLY B C 1
ATOM 5982 O O . GLY B 1 363 ? -3.562 26.219 -0.486 1 95.69 363 GLY B O 1
ATOM 5983 N N . HIS B 1 364 ? -4.57 24.562 -1.699 1 94.88 364 HIS B N 1
ATOM 5984 C CA . HIS B 1 364 ? -5.551 24.359 -0.64 1 94.88 364 HIS B CA 1
ATOM 5985 C C . HIS B 1 364 ? -5.102 23.297 0.342 1 94.88 364 HIS B C 1
ATOM 5987 O O . HIS B 1 364 ? -5.77 23.047 1.346 1 94.88 364 HIS B O 1
ATOM 5993 N N . HIS B 1 365 ? -3.969 22.547 0.059 1 95.31 365 HIS B N 1
ATOM 5994 C CA . HIS B 1 365 ? -3.35 21.594 0.959 1 95.31 365 HIS B CA 1
ATOM 5995 C C . HIS B 1 365 ? -4.32 20.469 1.321 1 95.31 365 HIS B C 1
ATOM 5997 O O . HIS B 1 365 ? -4.328 19.984 2.457 1 95.31 365 HIS B O 1
ATOM 6003 N N . CYS B 1 366 ? -5.254 20.062 0.382 1 94.94 366 CYS B N 1
ATOM 6004 C CA . CYS B 1 366 ? -6.285 19.062 0.626 1 94.94 366 CYS B CA 1
ATOM 6005 C C . CYS B 1 366 ? -7.121 19.422 1.847 1 94.94 366 CYS B C 1
ATOM 6007 O O . CYS B 1 366 ? -7.426 18.562 2.676 1 94.94 366 CYS B O 1
ATOM 6009 N N . ALA B 1 367 ? -7.348 20.625 2.043 1 96.62 367 ALA B N 1
ATOM 6010 C CA . ALA B 1 367 ? -8.172 21.203 3.1 1 96.62 367 ALA B CA 1
ATOM 6011 C C . ALA B 1 367 ? -9.008 22.359 2.568 1 96.62 367 ALA B C 1
ATOM 6013 O O . ALA B 1 367 ? -8.992 23.453 3.137 1 96.62 367 ALA B O 1
ATOM 6014 N N . GLN B 1 368 ? -9.75 22.125 1.554 1 96.75 368 GLN B N 1
ATOM 6015 C CA . GLN B 1 368 ? -10.523 23.141 0.847 1 96.75 368 GLN B CA 1
ATOM 6016 C C . GLN B 1 368 ? -11.5 23.844 1.784 1 96.75 368 GLN B C 1
ATOM 6018 O O . GLN B 1 368 ? -11.703 25.047 1.691 1 96.75 368 GLN B O 1
ATOM 6023 N N . PRO B 1 369 ? -12.141 23.109 2.715 1 97 369 PRO B N 1
ATOM 6024 C CA . PRO B 1 369 ? -13.086 23.781 3.611 1 97 369 PRO B CA 1
ATOM 6025 C C . PRO B 1 369 ? -12.43 24.891 4.449 1 97 369 PRO B C 1
ATOM 6027 O O . PRO B 1 369 ? -13.07 25.891 4.77 1 97 369 PRO B O 1
ATOM 6030 N N . ILE B 1 370 ? -11.141 24.703 4.855 1 97.94 370 ILE B N 1
ATOM 6031 C CA . ILE B 1 370 ? -10.422 25.734 5.598 1 97.94 370 ILE B CA 1
ATOM 6032 C C . ILE B 1 370 ? -10.242 26.969 4.73 1 97.94 370 ILE B C 1
ATOM 6034 O O . ILE B 1 370 ? -10.438 28.094 5.195 1 97.94 370 ILE B O 1
ATOM 6038 N N . MET B 1 371 ? -9.883 26.781 3.426 1 97.81 371 MET B N 1
ATOM 6039 C CA . MET B 1 371 ? -9.719 27.891 2.49 1 97.81 371 MET B CA 1
ATOM 6040 C C . MET B 1 371 ? -11.039 28.641 2.303 1 97.81 371 MET B C 1
ATOM 6042 O O . MET B 1 371 ? -11.055 29.875 2.283 1 97.81 371 MET B O 1
ATOM 6046 N N . ASP B 1 372 ? -12.078 27.875 2.188 1 97.31 372 ASP B N 1
ATOM 6047 C CA . ASP B 1 372 ? -13.406 28.453 2.033 1 97.31 372 ASP B CA 1
ATOM 6048 C C . ASP B 1 372 ? -13.781 29.297 3.258 1 97.31 372 ASP B C 1
ATOM 6050 O O . ASP B 1 372 ? -14.383 30.359 3.127 1 97.31 372 ASP B O 1
ATOM 6054 N N . PHE B 1 373 ? -13.469 28.812 4.43 1 98 373 PHE B N 1
ATOM 6055 C CA . PHE B 1 373 ? -13.742 29.5 5.684 1 98 373 PHE B CA 1
ATOM 6056 C C . PHE B 1 373 ? -13.078 30.875 5.703 1 98 373 PHE B C 1
ATOM 6058 O O . PHE B 1 373 ? -13.695 31.875 6.102 1 98 373 PHE B O 1
ATOM 6065 N N . TYR B 1 374 ? -11.828 30.891 5.254 1 98 374 TYR B N 1
ATOM 6066 C CA . TYR B 1 374 ? -11.07 32.125 5.262 1 98 374 TYR B CA 1
ATOM 6067 C C . TYR B 1 374 ? -11.328 32.938 3.996 1 98 374 TYR B C 1
ATOM 6069 O O . TYR B 1 374 ? -10.836 34.062 3.854 1 98 374 TYR B O 1
ATOM 6077 N N . LYS B 1 375 ? -12.062 32.406 3.053 1 97.5 375 LYS B N 1
ATOM 6078 C CA . LYS B 1 375 ? -12.391 33.031 1.774 1 97.5 375 LYS B CA 1
ATOM 6079 C C . LYS B 1 375 ? -11.125 33.406 0.998 1 97.5 375 LYS B C 1
ATOM 6081 O O . LYS B 1 375 ? -10.984 34.531 0.515 1 97.5 375 LYS B O 1
ATOM 6086 N N . ILE B 1 376 ? -10.258 32.438 0.934 1 97.12 376 ILE B N 1
ATOM 6087 C CA . ILE B 1 376 ? -9.016 32.562 0.176 1 97.12 376 ILE B CA 1
ATOM 6088 C C . ILE B 1 376 ? -8.867 31.391 -0.783 1 97.12 376 ILE B C 1
ATOM 6090 O O . ILE B 1 376 ? -9.438 30.328 -0.558 1 97.12 376 ILE B O 1
ATOM 6094 N N . PRO B 1 377 ? -8.148 31.531 -1.844 1 95.62 377 PRO B N 1
ATOM 6095 C CA . PRO B 1 377 ? -7.98 30.438 -2.807 1 95.62 377 PRO B CA 1
ATOM 6096 C C . PRO B 1 377 ? -7.008 29.375 -2.322 1 95.62 377 PRO B C 1
ATOM 6098 O O . PRO B 1 377 ? -7.023 28.25 -2.824 1 95.62 377 PRO B O 1
ATOM 6101 N N . GLY B 1 378 ? -6.168 29.672 -1.434 1 97.38 378 GLY B N 1
ATOM 6102 C CA . GLY B 1 378 ? -5.098 28.844 -0.902 1 97.38 378 GLY B CA 1
ATOM 6103 C C . GLY B 1 378 ? -4.047 29.625 -0.151 1 97.38 378 GLY B C 1
ATOM 6104 O O . GLY B 1 378 ? -4.184 30.844 0.027 1 97.38 378 GLY B O 1
ATOM 6105 N N . THR B 1 379 ? -3.025 28.969 0.282 1 98.44 379 THR B N 1
ATOM 6106 C CA . THR B 1 379 ? -1.931 29.641 0.98 1 98.44 379 THR B CA 1
ATOM 6107 C C . THR B 1 379 ? -0.583 29.094 0.503 1 98.44 379 THR B C 1
ATOM 6109 O O . THR B 1 379 ? -0.525 28.125 -0.251 1 98.44 379 THR B O 1
ATOM 6112 N N . VAL B 1 380 ? 0.463 29.844 0.792 1 98.62 380 VAL B N 1
ATOM 6113 C CA . VAL B 1 380 ? 1.812 29.297 0.846 1 98.62 380 VAL B CA 1
ATOM 6114 C C . VAL B 1 380 ? 2.045 28.625 2.203 1 98.62 380 VAL B C 1
ATOM 6116 O O . VAL B 1 380 ? 1.856 29.266 3.246 1 98.62 380 VAL B O 1
ATOM 6119 N N . ARG B 1 381 ? 2.377 27.391 2.178 1 98.56 381 ARG B N 1
ATOM 6120 C CA . ARG B 1 381 ? 2.596 26.688 3.432 1 98.56 381 ARG B CA 1
ATOM 6121 C C . ARG B 1 381 ? 4.051 26.25 3.57 1 98.56 381 ARG B C 1
ATOM 6123 O O . ARG B 1 381 ? 4.547 25.453 2.779 1 98.56 381 ARG B O 1
ATOM 6130 N N . ALA B 1 382 ? 4.73 26.812 4.523 1 98.69 382 ALA B N 1
ATOM 6131 C CA . ALA B 1 382 ? 6.055 26.359 4.934 1 98.69 382 ALA B CA 1
ATOM 6132 C C . ALA B 1 382 ? 5.961 25.422 6.137 1 98.69 382 ALA B C 1
ATOM 6134 O O . ALA B 1 382 ? 5.414 25.797 7.176 1 98.69 382 ALA B O 1
ATOM 6135 N N . SER B 1 383 ? 6.418 24.234 5.988 1 98.5 383 SER B N 1
ATOM 6136 C CA . SER B 1 383 ? 6.426 23.266 7.082 1 98.5 383 SER B CA 1
ATOM 6137 C C . SER B 1 383 ? 7.848 22.828 7.426 1 98.5 383 SER B C 1
ATOM 6139 O O . SER B 1 383 ? 8.625 22.484 6.531 1 98.5 383 SER B O 1
ATOM 6141 N N . PHE B 1 384 ? 8.172 22.859 8.688 1 98.25 384 PHE B N 1
ATOM 6142 C CA . PHE B 1 384 ? 9.523 22.625 9.172 1 98.25 384 PHE B CA 1
ATOM 6143 C C . PHE B 1 384 ? 9.633 21.25 9.828 1 98.25 384 PHE B C 1
ATOM 6145 O O . PHE B 1 384 ? 8.625 20.688 10.258 1 98.25 384 PHE B O 1
ATOM 6152 N N . SER B 1 385 ? 10.773 20.703 9.789 1 98.25 385 SER B N 1
ATOM 6153 C CA . SER B 1 385 ? 11.172 19.5 10.516 1 98.25 385 SER B CA 1
ATOM 6154 C C . SER B 1 385 ? 12.484 19.719 11.266 1 98.25 385 SER B C 1
ATOM 6156 O O . SER B 1 385 ? 13.141 20.75 11.094 1 98.25 385 SER B O 1
ATOM 6158 N N . PHE B 1 386 ? 12.867 18.766 12.031 1 98.06 386 PHE B N 1
ATOM 6159 C CA . PHE B 1 386 ? 14 18.891 12.945 1 98.06 386 PHE B CA 1
ATOM 6160 C C . PHE B 1 386 ? 15.305 19.031 12.172 1 98.06 386 PHE B C 1
ATOM 6162 O O . PHE B 1 386 ? 16.328 19.422 12.742 1 98.06 386 PHE B O 1
ATOM 6169 N N . TYR B 1 387 ? 15.281 18.781 10.898 1 98.5 387 TYR B N 1
ATOM 6170 C CA . TYR B 1 387 ? 16.516 18.906 10.133 1 98.5 387 TYR B CA 1
ATOM 6171 C C . TYR B 1 387 ? 16.578 20.25 9.406 1 98.5 387 TYR B C 1
ATOM 6173 O O . TYR B 1 387 ? 17.516 20.531 8.672 1 98.5 387 TYR B O 1
ATOM 6181 N N . ASN B 1 388 ? 15.586 21.156 9.531 1 98.5 388 ASN B N 1
ATOM 6182 C CA . ASN B 1 388 ? 15.648 22.516 9.008 1 98.5 388 ASN B CA 1
ATOM 6183 C C . ASN B 1 388 ? 16.422 23.438 9.945 1 98.5 388 ASN B C 1
ATOM 6185 O O . ASN B 1 388 ? 16.703 23.078 11.094 1 98.5 388 ASN B O 1
ATOM 6189 N N . THR B 1 389 ? 16.766 24.641 9.414 1 98.19 389 THR B N 1
ATOM 6190 C CA . THR B 1 389 ? 17.625 25.531 10.203 1 98.19 389 THR B CA 1
ATOM 6191 C C . THR B 1 389 ? 17.062 26.953 10.195 1 98.19 389 THR B C 1
ATOM 6193 O O . THR B 1 389 ? 16.234 27.297 9.359 1 98.19 389 THR B O 1
ATOM 6196 N N . LYS B 1 390 ? 17.562 27.781 11.188 1 97.94 390 LYS B N 1
ATOM 6197 C CA . LYS B 1 390 ? 17.203 29.203 11.211 1 97.94 390 LYS B CA 1
ATOM 6198 C C . LYS B 1 390 ? 17.719 29.922 9.969 1 97.94 390 LYS B C 1
ATOM 6200 O O . LYS B 1 390 ? 17.078 30.844 9.469 1 97.94 390 LYS B O 1
ATOM 6205 N N . GLU B 1 391 ? 18.875 29.453 9.477 1 98.31 391 GLU B N 1
ATOM 6206 C CA . GLU B 1 391 ? 19.406 30 8.234 1 98.31 391 GLU B CA 1
ATOM 6207 C C . GLU B 1 391 ? 18.438 29.766 7.07 1 98.31 391 GLU B C 1
ATOM 6209 O O . GLU B 1 391 ? 18.281 30.625 6.199 1 98.31 391 GLU B O 1
ATOM 6214 N N . GLU B 1 392 ? 17.844 28.609 7.062 1 98.5 392 GLU B N 1
ATOM 6215 C CA . GLU B 1 392 ? 16.875 28.297 6.016 1 98.5 392 GLU B CA 1
ATOM 6216 C C . GLU B 1 392 ? 15.617 29.172 6.156 1 98.5 392 GLU B C 1
ATOM 6218 O O . GLU B 1 392 ? 15 29.547 5.156 1 98.5 392 GLU B O 1
ATOM 6223 N N . VAL B 1 393 ? 15.266 29.516 7.391 1 98.62 393 VAL B N 1
ATOM 6224 C CA . VAL B 1 393 ? 14.188 30.484 7.613 1 98.62 393 VAL B CA 1
ATOM 6225 C C . VAL B 1 393 ? 14.555 31.828 6.992 1 98.62 393 VAL B C 1
ATOM 6227 O O . VAL B 1 393 ? 13.734 32.438 6.305 1 98.62 393 VAL B O 1
ATOM 6230 N N . ASP B 1 394 ? 15.797 32.219 7.246 1 98.69 394 ASP B N 1
ATOM 6231 C CA . ASP B 1 394 ? 16.266 33.5 6.688 1 98.69 394 ASP B CA 1
ATOM 6232 C C . ASP B 1 394 ? 16.172 33.5 5.164 1 98.69 394 ASP B C 1
ATOM 6234 O O . ASP B 1 394 ? 15.758 34.469 4.555 1 98.69 394 ASP B O 1
ATOM 6238 N N . LYS B 1 395 ? 16.562 32.406 4.574 1 98.56 395 LYS B N 1
ATOM 6239 C CA . LYS B 1 395 ? 16.5 32.25 3.121 1 98.56 395 LYS B CA 1
ATOM 6240 C C . LYS B 1 395 ? 15.055 32.344 2.629 1 98.56 395 LYS B C 1
ATOM 6242 O O . LYS B 1 395 ? 14.773 32.938 1.59 1 98.56 395 LYS B O 1
ATOM 6247 N N . LEU B 1 396 ? 14.141 31.703 3.338 1 98.62 396 LEU B N 1
ATOM 6248 C CA . LEU B 1 396 ? 12.727 31.766 2.988 1 98.62 396 LEU B CA 1
ATOM 6249 C C . LEU B 1 396 ? 12.227 33.219 3.025 1 98.62 396 LEU B C 1
ATOM 6251 O O . LEU B 1 396 ? 11.57 33.656 2.088 1 98.62 396 LEU B O 1
ATOM 6255 N N . VAL B 1 397 ? 12.555 33.906 4.105 1 98.62 397 VAL B N 1
ATOM 6256 C CA . VAL B 1 397 ? 12.086 35.281 4.305 1 98.62 397 VAL B CA 1
ATOM 6257 C C . VAL B 1 397 ? 12.617 36.188 3.182 1 98.62 397 VAL B C 1
ATOM 6259 O O . VAL B 1 397 ? 11.859 36.969 2.596 1 98.62 397 VAL B O 1
ATOM 6262 N N . GLU B 1 398 ? 13.867 36 2.867 1 98.44 398 GLU B N 1
ATOM 6263 C CA . GLU B 1 398 ? 14.469 36.781 1.788 1 98.44 398 GLU B CA 1
ATOM 6264 C C . GLU B 1 398 ? 13.805 36.469 0.449 1 98.44 398 GLU B C 1
ATOM 6266 O O . GLU B 1 398 ? 13.547 37.375 -0.344 1 98.44 398 GLU B O 1
ATOM 6271 N N . ALA B 1 399 ? 13.578 35.25 0.22 1 98.31 399 ALA B N 1
ATOM 6272 C CA . ALA B 1 399 ? 12.953 34.812 -1.032 1 98.31 399 ALA B CA 1
ATOM 6273 C C . ALA B 1 399 ? 11.539 35.375 -1.151 1 98.31 399 ALA B C 1
ATOM 6275 O O . ALA B 1 399 ? 11.117 35.812 -2.232 1 98.31 399 ALA B O 1
ATOM 6276 N N . VAL B 1 400 ? 10.781 35.344 -0.074 1 98.5 400 VAL B N 1
ATOM 6277 C CA . VAL B 1 400 ? 9.414 35.844 -0.069 1 98.5 400 VAL B CA 1
ATOM 6278 C C . VAL B 1 400 ? 9.414 37.375 -0.299 1 98.5 400 VAL B C 1
ATOM 6280 O O . VAL B 1 400 ? 8.586 37.875 -1.042 1 98.5 400 VAL B O 1
ATOM 6283 N N . LYS B 1 401 ? 10.359 38.094 0.303 1 98 401 LYS B N 1
ATOM 6284 C CA . LYS B 1 401 ? 10.508 39.531 0.062 1 98 401 LYS B CA 1
ATOM 6285 C C . LYS B 1 401 ? 10.789 39.812 -1.41 1 98 401 LYS B C 1
ATOM 6287 O O . LYS B 1 401 ? 10.211 40.719 -1.994 1 98 401 LYS B O 1
ATOM 6292 N N . ARG B 1 402 ? 11.656 39 -1.924 1 97.12 402 ARG B N 1
ATOM 6293 C CA . ARG B 1 402 ? 11.992 39.156 -3.336 1 97.12 402 ARG B CA 1
ATOM 6294 C C . ARG B 1 402 ? 10.773 38.906 -4.219 1 97.12 402 ARG B C 1
ATOM 6296 O O . ARG B 1 402 ? 10.531 39.656 -5.168 1 97.12 402 ARG B O 1
ATOM 6303 N N . ALA B 1 403 ? 10.062 37.844 -3.939 1 97.12 403 ALA B N 1
ATOM 6304 C CA . ALA B 1 403 ? 8.852 37.562 -4.688 1 97.12 403 ALA B CA 1
ATOM 6305 C C . ALA B 1 403 ? 7.859 38.719 -4.605 1 97.12 403 ALA B C 1
ATOM 6307 O O . ALA B 1 403 ? 7.258 39.094 -5.609 1 97.12 403 ALA B O 1
ATOM 6308 N N . ARG B 1 404 ? 7.707 39.25 -3.41 1 97.06 404 ARG B N 1
ATOM 6309 C CA . ARG B 1 404 ? 6.809 40.375 -3.209 1 97.06 404 ARG B CA 1
ATOM 6310 C C . ARG B 1 404 ? 7.23 41.562 -4.062 1 97.06 404 ARG B C 1
ATOM 6312 O O . ARG B 1 404 ? 6.395 42.188 -4.715 1 97.06 404 ARG B O 1
ATOM 6319 N N . ASN B 1 405 ? 8.492 41.844 -4.117 1 96.44 405 ASN B N 1
ATOM 6320 C CA . ASN B 1 405 ? 9.023 42.969 -4.863 1 96.44 405 ASN B CA 1
ATOM 6321 C C . ASN B 1 405 ? 8.852 42.781 -6.367 1 96.44 405 ASN B C 1
ATOM 6323 O O . ASN B 1 405 ? 8.641 43.75 -7.102 1 96.44 405 ASN B O 1
ATOM 6327 N N . MET B 1 406 ? 8.938 41.594 -6.793 1 95.75 406 MET B N 1
ATOM 6328 C CA . MET B 1 406 ? 8.812 41.281 -8.219 1 95.75 406 MET B CA 1
ATOM 6329 C C . MET B 1 406 ? 7.359 41.375 -8.672 1 95.75 406 MET B C 1
ATOM 6331 O O . MET B 1 406 ? 7.086 41.719 -9.82 1 95.75 406 MET B O 1
ATOM 6335 N N . LEU B 1 407 ? 6.492 41 -7.77 1 94.31 407 LEU B N 1
ATOM 6336 C CA . LEU B 1 407 ? 5.102 40.812 -8.172 1 94.31 407 LEU B CA 1
ATOM 6337 C C . LEU B 1 407 ? 4.273 42.062 -7.848 1 94.31 407 LEU B C 1
ATOM 6339 O O . LEU B 1 407 ? 3.166 42.219 -8.359 1 94.31 407 LEU B O 1
ATOM 6343 N N . LEU B 1 408 ? 4.691 42.906 -6.934 1 90.19 408 LEU B N 1
ATOM 6344 C CA . LEU B 1 408 ? 4.023 44.156 -6.594 1 90.19 408 LEU B CA 1
ATOM 6345 C C . LEU B 1 408 ? 4.906 45.375 -6.918 1 90.19 408 LEU B C 1
ATOM 6347 O O . LEU B 1 408 ? 6.133 45.281 -6.82 1 90.19 408 LEU B O 1
#

Nearest PDB structures (foldseek):
  6c9e-assembly1_A  TM=9.958E-01  e=3.058E-59  Legionella pneumophila subsp. pneumophila str. Philadelphia 1
  8kg1-assembly1_B  TM=9.928E-01  e=1.011E-55  Mycolicibacterium smegmatis MC2 155
  4w91-assembly3_E  TM=9.915E-01  e=1.057E-54  Brucella suis bv. 4 str. 40
  6wci-assembly1_B  TM=9.880E-01  e=5.718E-55  Stenotrophomonas maltophilia K279a
  6wci-assembly1_A  TM=9.872E-01  e=2.287E-53  Stenotrophomonas maltophilia K279a

Solvent-accessible surface area (backbone atoms only — not comparable to full-atom values): 39764 Å² total; per-residue (Å²): 126,85,71,61,81,78,60,48,71,67,55,38,67,38,27,60,39,61,72,37,67,31,78,87,23,68,43,37,79,20,38,32,78,72,26,30,68,39,35,49,71,24,53,47,47,42,50,47,37,50,40,64,31,64,41,48,56,88,64,38,79,15,66,40,13,44,53,32,30,51,44,35,52,49,16,44,45,49,50,21,59,64,32,42,44,94,49,53,52,29,51,32,69,33,48,14,38,30,52,31,44,33,46,52,37,62,33,42,52,84,76,49,44,67,69,29,28,34,38,32,44,50,62,35,46,33,33,73,42,42,27,54,52,55,40,24,70,75,36,48,31,41,84,40,72,32,52,59,49,89,40,46,38,72,40,61,71,60,41,60,66,68,59,40,82,49,32,52,36,36,39,38,49,36,20,26,77,63,32,12,21,51,48,67,51,57,62,53,38,52,56,34,48,73,45,68,17,45,39,39,35,40,27,45,64,26,56,59,51,42,79,56,48,43,58,83,46,62,54,44,26,40,24,27,30,23,23,38,41,29,18,44,54,29,21,22,35,27,38,34,39,62,72,56,56,69,67,38,59,72,71,52,34,17,30,68,14,44,69,45,62,48,96,87,51,72,44,65,30,62,75,36,32,28,63,39,42,30,76,58,32,52,58,35,43,31,18,32,27,43,15,49,53,51,52,58,72,72,28,52,68,37,37,36,54,53,30,50,52,48,42,52,51,41,51,58,56,45,59,69,40,86,61,45,45,74,48,37,67,38,91,51,55,53,40,38,45,16,31,43,41,73,95,52,62,32,60,60,46,38,53,49,28,25,58,63,10,32,31,40,35,38,38,42,73,54,23,47,50,47,25,56,74,71,69,45,88,40,26,30,33,43,15,57,50,68,67,59,51,70,67,51,42,51,53,50,45,52,38,52,51,48,38,47,56,73,74,95,127,84,70,61,80,76,61,46,72,66,53,38,68,37,26,61,38,63,72,39,68,31,77,87,24,68,44,36,79,20,40,31,80,71,26,32,67,40,35,50,72,25,54,48,47,42,51,47,38,48,40,66,31,63,42,48,56,86,65,38,76,15,66,41,14,45,53,31,30,50,45,34,52,48,15,46,46,47,52,22,58,64,32,42,44,94,48,52,53,31,52,30,68,32,48,14,37,30,52,32,43,35,45,52,38,62,32,43,52,82,76,49,43,66,70,29,28,33,39,34,44,49,60,36,45,32,32,72,42,41,27,55,51,54,40,23,70,75,35,49,32,42,84,41,73,34,51,58,48,88,41,48,38,71,41,62,72,57,40,60,67,70,58,41,83,49,30,52,34,36,39,38,48,38,20,26,78,62,30,13,21,50,49,69,52,55,61,52,38,53,57,35,49,74,44,68,16,45,37,38,36,41,26,45,63,26,57,60,51,43,80,56,49,42,58,83,46,62,54,43,27,41,24,26,32,23,24,39,40,28,16,44,54,29,20,20,34,28,38,34,40,62,72,56,55,68,67,36,58,72,72,53,34,19,31,68,14,45,68,46,63,49,97,88,51,70,44,66,30,59,74,35,31,28,63,39,42,30,75,59,30,50,57,35,43,31,17,31,27,42,15,50,52,52,50,57,72,71,29,52,68,38,38,37,54,53,29,48,52,48,42,52,51,40,50,58,56,46,61,69,40,86,62,44,46,75,46,39,67,37,91,50,55,51,39,38,48,17,30,44,42,74,95,50,61,31,61,60,46,38,53,50,28,25,59,63,10,32,31,40,35,37,39,42,73,52,22,45,52,48,24,58,73,70,70,42,86,42,26,30,32,43,16,58,52,68,66,58,53,69,67,51,41,51,51,49,46,52,38,51,52,49,38,48,56,73,76,94

Organism: Allomuricauda ruestringensis (strain DSM 13258 / CIP 107369 / LMG 19739 / B1) (NCBI:txid886377)

InterPro domains:
  IPR000192 Aminotransferase class V domain [PF00266] (28-396)
  IPR010970 Cysteine desulfurase, SufS [TIGR01979] (10-407)
  IPR010970 Cysteine desulfurase, SufS [cd06453] (28-400)
  IPR015421 Pyridoxal phosphate-dependent transferase, major domain [G3DSA:3.40.640.10] (39-298)
  IPR015422 Pyridoxal phosphate-dependent transferase, small domain [G3DSA:3.90.1150.10] (11-400)
  IPR015424 Pyridoxal phosphate-dependent transferase [SSF53383] (7-404)
  IPR016454 Cysteine desulfurase [PIRSF005572] (26-403)
  IPR020578 Aminotransferase class-V, pyridoxal-phosphate binding site [PS00595] (219-238)

Sequence (816 aa):
MIVKTLDIQAIRKDFPILQREVNGKPLVYLDNAATSQTPQQVIDAIVNYYQGYNANIHRGVHTLSQEATDAYEAARYKIQKHFNIAHPYEVIFTSGTTDSINLVANGFNSFLKEGDEILVSAMEHHSNIVPWQMLCERTGAVLRVIPMNLEGELVMEEYRKLLSEKTKLVFCNHVSNALGTINPIKEIIDAAHEVGAAILIDGAQAAAHIKADLQALDVDFYTVSAHKMCGPTGVGMLYGKEEWLKKLPPYQGGGEMIAEVTFEKTTYADLPHKFEAGTPNICGGIAFGAALDYMNSIGFDAIAQYEDELVEYATEQLLTIDGLKIYGTAANKTSVISFNIEGIHPYDIGTIVDKLGIAVRTGHHCAQPIMDFYKIPGTVRASFSFYNTKEEVDKLVEAVKRARNMLLMIVKTLDIQAIRKDFPILQREVNGKPLVYLDNAATSQTPQQVIDAIVNYYQGYNANIHRGVHTLSQEATDAYEAARYKIQKHFNIAHPYEVIFTSGTTDSINLVANGFNSFLKEGDEILVSAMEHHSNIVPWQMLCERTGAVLRVIPMNLEGELVMEEYRKLLSEKTKLVFCNHVSNALGTINPIKEIIDAAHEVGAAILIDGAQAAAHIKADLQALDVDFYTVSAHKMCGPTGVGMLYGKEEWLKKLPPYQGGGEMIAEVTFEKTTYADLPHKFEAGTPNICGGIAFGAALDYMNSIGFDAIAQYEDELVEYATEQLLTIDGLKIYGTAANKTSVISFNIEGIHPYDIGTIVDKLGIAVRTGHHCAQPIMDFYKIPGTVRASFSFYNTKEEVDKLVEAVKRARNMLL

pLDDT: mean 96.77, std 5.25, range [39.28, 98.94]